Protein AF-0000000074478890 (afdb_homodimer)

InterPro domains:
  IPR006153 Cation/H+ exchanger, transmembrane domain [PF00999] (37-421)
  IPR038770 Sodium/solute symporter superfamily [G3DSA:1.20.1530.20] (28-437)
  IPR050794 Monovalent cation:proton antiporter 2 [PTHR32468] (17-434)

pLDDT: mean 86.95, std 10.49, range [18.88, 97.19]

Organism: Cyberlindnera jadinii (strain ATCC 18201 / CBS 1600 / BCRC 20928 / JCM 3617 / NBRC 0987 / NRRL Y-1542) (NCBI:txid983966)

Foldseek 3Di:
DCPVVPPCPVPVVVVHQQQDADPVCNPSLVVQLLCQLLVQLVVQVVVVVVVVFDSLLSLLVSLLCQACAHCVVPPCSCCRNPNPVCLVVLQVLLQVLLLVVLLLLLLPQDVVLLVVCVLLQCLLLVLLLVLLLVVQLVLLVVVCVVPVVQFDPPFDSVLLSLLSSLLLRAFDLVSLVSLCVVVVNCPPPLNSSLNNSNSSRHVVSLVSLLLSQLVLPQPDPVLSVVLNVVVVVVLVCCQPVVLCCLPVPQCVVVLVVLHQDPSSVVVLVVQSQVQLVVNVVSGRHSSVRSSSSSNSDDPPSNPSVVNCVVRVPCSVSRNNSSNSSSLSNLADCVVCPDPVLVVSLVVSLCSSLVSQQVSQLVSVVVVPDDNLSSSLSSLSRSQRRPVSSVSLVSCPVSRSDGSSVSNSSVSSNSVSSSVSSVVNCVSDPPVVSVLVVCVVVVNDDNVD/DPVVVPPCPVPVVVPHQQQDADPVCNVSLVVQLLCQLLVQLVVQVVVVVVVVFDSLLSLLVSLLCQACAHCVVPPCSCCRNPNPVCLVVLQVLLQVLLLVVLLLLLLPQDVVLLVVCVLLQCLLLVLLLVLLLVVQLVVLVVVCVVPVVQFDPPQDSVLLSLLSSLLLRAFDLVSLVSLCVVVVNCPPPLNSSLNNSNSSRHVVSLVSLLLSQLVLPDPDPVLSVVLNVVVVVVLVCCQPVVLCCLPVPQCVVVLVVLHQDPSSVVVLVVQSQVQLVVNVVSGRHSSVRSSSSSNSDDPPSNPSVVNCVVRVPCSVSRNNSSNSSSLSNLADCVVCPDPVLVVSLVVSLCSSLVSQQVSQLVSVVVVPDDNLSSSLSSLSRSQRRPVSSVSLVSCPVSSSDGSSVSNSSVSSNSVSSSVSSVVNCVSDPPVVSVLVVCVVVVNDDNVD

Nearest PDB structures (foldseek):
  5bz2-assembly1_A-2  TM=8.309E-01  e=6.859E-14  Thermus thermophilus
  8bxg-assembly1_A  TM=8.047E-01  e=7.333E-09  Escherichia coli
  9emb-assembly1_B  TM=8.147E-01  e=9.670E-09  Escherichia coli
  9emb-assembly1_A  TM=8.138E-01  e=3.563E-08  Escherichia coli
  8by2-assembly1_A  TM=8.141E-01  e=1.121E-07  Escherichia coli

Structure (mmCIF, N/CA/C/O backbone):
data_AF-0000000074478890-model_v1
#
loop_
_entity.id
_entity.type
_entity.pdbx_description
1 polymer 'Sodium/hydrogen exchanger'
#
loop_
_atom_site.group_PDB
_atom_site.id
_atom_site.type_symbol
_atom_site.label_atom_id
_atom_site.label_alt_id
_atom_site.label_comp_id
_atom_site.label_asym_id
_atom_site.label_entity_id
_atom_site.label_seq_id
_atom_site.pdbx_PDB_ins_code
_atom_site.Cartn_x
_atom_site.Cartn_y
_atom_site.Cartn_z
_atom_site.occupancy
_atom_site.B_iso_or_equiv
_atom_site.auth_seq_id
_atom_site.auth_comp_id
_atom_site.auth_asym_id
_atom_site.auth_atom_id
_atom_site.pdbx_PDB_model_num
ATOM 1 N N . MET A 1 1 ? -38.75 -12.859 -11.547 1 18.88 1 MET A N 1
ATOM 2 C CA . MET A 1 1 ? -37.75 -13.5 -10.68 1 18.88 1 MET A CA 1
ATOM 3 C C . MET A 1 1 ? -36.344 -13.219 -11.172 1 18.88 1 MET A C 1
ATOM 5 O O . MET A 1 1 ? -36.156 -12.781 -12.305 1 18.88 1 MET A O 1
ATOM 9 N N . SER A 1 2 ? -35.25 -13.938 -10.359 1 22.92 2 SER A N 1
ATOM 10 C CA . SER A 1 2 ? -33.906 -13.664 -9.836 1 22.92 2 SER A CA 1
ATOM 11 C C . SER A 1 2 ? -32.844 -13.75 -10.938 1 22.92 2 SER A C 1
ATOM 13 O O . SER A 1 2 ? -32 -14.641 -10.914 1 22.92 2 SER A O 1
ATOM 15 N N . GLU A 1 3 ? -33.156 -13.57 -12.133 1 26.88 3 GLU A N 1
ATOM 16 C CA . GLU A 1 3 ? -32.438 -13.867 -13.375 1 26.88 3 GLU A CA 1
ATOM 17 C C . GLU A 1 3 ? -31.172 -13.039 -13.508 1 26.88 3 GLU A C 1
ATOM 19 O O . GLU A 1 3 ? -30.328 -13.312 -14.359 1 26.88 3 GLU A O 1
ATOM 24 N N . SER A 1 4 ? -31.312 -11.781 -13.117 1 28.88 4 SER A N 1
ATOM 25 C CA . SER A 1 4 ? -30.375 -10.703 -13.383 1 28.88 4 SER A CA 1
ATOM 26 C C . SER A 1 4 ? -29.062 -10.914 -12.625 1 28.88 4 SER A C 1
ATOM 28 O O . SER A 1 4 ? -28.234 -10.008 -12.547 1 28.88 4 SER A O 1
ATOM 30 N N . SER A 1 5 ? -29.031 -11.727 -11.656 1 32.12 5 SER A N 1
ATOM 31 C CA . SER A 1 5 ? -27.875 -12.039 -10.836 1 32.12 5 SER A CA 1
ATOM 32 C C . SER A 1 5 ? -26.703 -12.516 -11.695 1 32.12 5 SER A C 1
ATOM 34 O O . SER A 1 5 ? -25.719 -13.047 -11.172 1 32.12 5 SER A O 1
ATOM 36 N N . SER A 1 6 ? -26.969 -12.93 -12.922 1 35.5 6 SER A N 1
ATOM 37 C CA . SER A 1 6 ? -26.109 -13.727 -13.789 1 35.5 6 SER A CA 1
ATOM 38 C C . SER A 1 6 ? -24.719 -13.125 -13.898 1 35.5 6 SER A C 1
ATOM 40 O O . SER A 1 6 ? -23.719 -13.797 -13.609 1 35.5 6 SER A O 1
ATOM 42 N N . ASN A 1 7 ? -24.188 -12.422 -15.297 1 39.69 7 ASN A N 1
ATOM 43 C CA . ASN A 1 7 ? -22.906 -12.43 -16 1 39.69 7 ASN A CA 1
ATOM 44 C C . ASN A 1 7 ? -21.969 -11.336 -15.492 1 39.69 7 ASN A C 1
ATOM 46 O O . ASN A 1 7 ? -21.797 -10.312 -16.156 1 39.69 7 ASN A O 1
ATOM 50 N N . SER A 1 8 ? -22.109 -10.938 -14.375 1 46 8 SER A N 1
ATOM 51 C CA . SER A 1 8 ? -21.328 -9.867 -13.758 1 46 8 SER A CA 1
ATOM 52 C C . SER A 1 8 ? -19.859 -9.938 -14.164 1 46 8 SER A C 1
ATOM 54 O O . SER A 1 8 ? -19.156 -8.938 -14.125 1 46 8 SER A O 1
ATOM 56 N N . HIS A 1 9 ? -19.453 -11.102 -14.586 1 54.31 9 HIS A N 1
ATOM 57 C CA . HIS A 1 9 ? -18.031 -11.242 -14.883 1 54.31 9 HIS A CA 1
ATOM 58 C C . HIS A 1 9 ? -17.75 -11.109 -16.375 1 54.31 9 HIS A C 1
ATOM 60 O O . HIS A 1 9 ? -16.609 -11.211 -16.812 1 54.31 9 HIS A O 1
ATOM 66 N N . SER A 1 10 ? -18.828 -10.867 -17.172 1 55.03 10 SER A N 1
ATOM 67 C CA . SER A 1 10 ? -18.641 -10.883 -18.625 1 55.03 10 SER A CA 1
ATOM 68 C C . SER A 1 10 ? -18.031 -9.57 -19.125 1 55.03 10 SER A C 1
ATOM 70 O O . SER A 1 10 ? -17.766 -9.422 -20.312 1 55.03 10 SER A O 1
ATOM 72 N N . GLY A 1 11 ? -17.422 -8.961 -18.328 1 66.12 11 GLY A N 1
ATOM 73 C CA . GLY A 1 11 ? -16.828 -7.719 -18.797 1 66.12 11 GLY A CA 1
ATOM 74 C C . GLY A 1 11 ? -17.781 -6.844 -19.578 1 66.12 11 GLY A C 1
ATOM 75 O O . GLY A 1 11 ? -18.969 -7.145 -19.656 1 66.12 11 GLY A O 1
ATOM 76 N N . ILE A 1 12 ? -17.438 -5.734 -20.219 1 72.19 12 ILE A N 1
ATOM 77 C CA . ILE A 1 12 ? -18.25 -4.773 -20.953 1 72.19 12 ILE A CA 1
ATOM 78 C C . ILE A 1 12 ? -18.75 -5.41 -22.25 1 72.19 12 ILE A C 1
ATOM 80 O O . ILE A 1 12 ? -19.875 -5.129 -22.688 1 72.19 12 ILE A O 1
ATOM 84 N N . ILE A 1 13 ? -17.984 -6.324 -22.734 1 66.25 13 ILE A N 1
ATOM 85 C CA . ILE A 1 13 ? -18.359 -6.992 -23.969 1 66.25 13 ILE A CA 1
ATOM 86 C C . ILE A 1 13 ? -19.562 -7.902 -23.719 1 66.25 13 ILE A C 1
ATOM 88 O O . ILE A 1 13 ? -20.422 -8.07 -24.578 1 66.25 13 ILE A O 1
ATOM 92 N N . GLY A 1 14 ? -19.672 -8.312 -22.453 1 63.62 14 GLY A N 1
ATOM 93 C CA . GLY A 1 14 ? -20.828 -9.094 -22.062 1 63.62 14 GLY A CA 1
ATOM 94 C C . GLY A 1 14 ? -21.969 -8.25 -21.5 1 63.62 14 GLY A C 1
ATOM 95 O O . GLY A 1 14 ? -22.953 -8.789 -21.016 1 63.62 14 GLY A O 1
ATOM 96 N N . GLY A 1 15 ? -21.812 -6.844 -21.578 1 66.25 15 GLY A N 1
ATOM 97 C CA . GLY A 1 15 ? -22.875 -5.941 -21.188 1 66.25 15 GLY A CA 1
ATOM 98 C C . GLY A 1 15 ? -22.75 -5.449 -19.75 1 66.25 15 GLY A C 1
ATOM 99 O O . GLY A 1 15 ? -23.625 -4.738 -19.25 1 66.25 15 GLY A O 1
ATOM 100 N N . ARG A 1 16 ? -21.766 -5.785 -19.156 1 68.19 16 ARG A N 1
ATOM 101 C CA . ARG A 1 16 ? -21.594 -5.387 -17.766 1 68.19 16 ARG A CA 1
ATOM 102 C C . ARG A 1 16 ? -21.172 -3.926 -17.656 1 68.19 16 ARG A C 1
ATOM 104 O O . ARG A 1 16 ? -20.375 -3.445 -18.469 1 68.19 16 ARG A O 1
ATOM 111 N N . ASP A 1 17 ? -21.844 -3.176 -16.688 1 71.69 17 ASP A N 1
ATOM 112 C CA . ASP A 1 17 ? -21.406 -1.824 -16.359 1 71.69 17 ASP A CA 1
ATOM 113 C C . ASP A 1 17 ? -20.141 -1.851 -15.508 1 71.69 17 ASP A C 1
ATOM 115 O O . ASP A 1 17 ? -20.156 -2.33 -14.375 1 71.69 17 ASP A O 1
ATOM 119 N N . PRO A 1 18 ? -19.109 -1.411 -16.016 1 74.12 18 PRO A N 1
ATOM 120 C CA . PRO A 1 18 ? -17.828 -1.49 -15.328 1 74.12 18 PRO A CA 1
ATOM 121 C C . PRO A 1 18 ? -17.781 -0.624 -14.07 1 74.12 18 PRO A C 1
ATOM 123 O O . PRO A 1 18 ? -16.922 -0.821 -13.211 1 74.12 18 PRO A O 1
ATOM 126 N N . LEU A 1 19 ? -18.734 0.246 -13.922 1 76.81 19 LEU A N 1
ATOM 127 C CA . LEU A 1 19 ? -18.656 1.18 -12.805 1 76.81 19 LEU A CA 1
ATOM 128 C C . LEU A 1 19 ? -19.656 0.817 -11.719 1 76.81 19 LEU A C 1
ATOM 130 O O . LEU A 1 19 ? -19.734 1.491 -10.688 1 76.81 19 LEU A O 1
ATOM 134 N N . GLU A 1 20 ? -20.359 -0.299 -11.938 1 77.5 20 GLU A N 1
ATOM 135 C CA . GLU A 1 20 ? -21.266 -0.761 -10.883 1 77.5 20 GLU A CA 1
ATOM 136 C C . GLU A 1 20 ? -20.484 -1.419 -9.742 1 77.5 20 GLU A C 1
ATOM 138 O O . GLU A 1 20 ? -19.594 -2.229 -9.984 1 77.5 20 GLU A O 1
ATOM 143 N N . TYR A 1 21 ? -20.828 -0.981 -8.594 1 78.62 21 TYR A N 1
ATOM 144 C CA . TYR A 1 21 ? -20.156 -1.527 -7.418 1 78.62 21 TYR A CA 1
ATOM 145 C C . TYR A 1 21 ? -20.531 -2.986 -7.199 1 78.62 21 TYR A C 1
ATOM 147 O O . TYR A 1 21 ? -21.719 -3.334 -7.219 1 78.62 21 TYR A O 1
ATOM 155 N N . ASP A 1 22 ? -19.578 -3.789 -7.133 1 76.5 22 ASP A N 1
ATOM 156 C CA . ASP A 1 22 ? -19.719 -5.199 -6.793 1 76.5 22 ASP A CA 1
ATOM 157 C C . ASP A 1 22 ? -18.844 -5.578 -5.605 1 76.5 22 ASP A C 1
ATOM 159 O O . ASP A 1 22 ? -17.609 -5.531 -5.703 1 76.5 22 ASP A O 1
ATOM 163 N N . PRO A 1 23 ? -19.453 -5.926 -4.445 1 77.81 23 PRO A N 1
ATOM 164 C CA . PRO A 1 23 ? -18.672 -6.25 -3.258 1 77.81 23 PRO A CA 1
ATOM 165 C C . PRO A 1 23 ? -17.719 -7.426 -3.482 1 77.81 23 PRO A C 1
ATOM 167 O O . PRO A 1 23 ? -16.719 -7.555 -2.783 1 77.81 23 PRO A O 1
ATOM 170 N N . ASP A 1 24 ? -18.016 -8.234 -4.449 1 75.12 24 ASP A N 1
ATOM 171 C CA . ASP A 1 24 ? -17.172 -9.391 -4.719 1 75.12 24 ASP A CA 1
ATOM 172 C C . ASP A 1 24 ? -15.945 -8.992 -5.547 1 75.12 24 ASP A C 1
ATOM 174 O O . ASP A 1 24 ? -14.914 -9.656 -5.488 1 75.12 24 ASP A O 1
ATOM 178 N N . THR A 1 25 ? -16.156 -7.891 -6.273 1 79.5 25 THR A N 1
ATOM 179 C CA . THR A 1 25 ? -15.055 -7.402 -7.086 1 79.5 25 THR A CA 1
ATOM 180 C C . THR A 1 25 ? -14.914 -5.887 -6.961 1 79.5 25 THR A C 1
ATOM 182 O O . THR A 1 25 ? -15.016 -5.168 -7.957 1 79.5 25 THR A O 1
ATOM 185 N N . PRO A 1 26 ? -14.578 -5.461 -5.805 1 86.44 26 PRO A N 1
ATOM 186 C CA . PRO A 1 26 ? -14.508 -4.012 -5.586 1 86.44 26 PRO A CA 1
ATOM 187 C C . PRO A 1 26 ? -13.32 -3.367 -6.297 1 86.44 26 PRO A C 1
ATOM 189 O O . PRO A 1 26 ? -13.273 -2.141 -6.434 1 86.44 26 PRO A O 1
ATOM 192 N N . ILE A 1 27 ? -12.484 -4.188 -6.82 1 89.69 27 ILE A N 1
ATOM 193 C CA . ILE A 1 27 ? -11.219 -3.709 -7.359 1 89.69 27 ILE A CA 1
ATOM 194 C C . ILE A 1 27 ? -11.477 -2.932 -8.648 1 89.69 27 ILE A C 1
ATOM 196 O O . ILE A 1 27 ? -10.766 -1.966 -8.953 1 89.69 27 ILE A O 1
ATOM 200 N N . THR A 1 28 ? -12.477 -3.303 -9.422 1 89.56 28 THR A N 1
ATOM 201 C CA . THR A 1 28 ? -12.727 -2.688 -10.719 1 89.56 28 THR A CA 1
ATOM 202 C C . THR A 1 28 ? -13.055 -1.206 -10.562 1 89.56 28 THR A C 1
ATOM 204 O O . THR A 1 28 ? -12.406 -0.352 -11.172 1 89.56 28 THR A O 1
ATOM 207 N N . LEU A 1 29 ? -14.031 -0.978 -9.773 1 90.88 29 LEU A N 1
ATOM 208 C CA . LEU A 1 29 ? -14.422 0.406 -9.531 1 90.88 29 LEU A CA 1
ATOM 209 C C . LEU A 1 29 ? -13.289 1.186 -8.875 1 90.88 29 LEU A C 1
ATOM 211 O O . LEU A 1 29 ? -13.07 2.357 -9.188 1 90.88 29 LEU A O 1
ATOM 215 N N . PHE A 1 30 ? -12.586 0.55 -7.988 1 93.62 30 PHE A N 1
ATOM 216 C CA . PHE A 1 30 ? -11.477 1.205 -7.305 1 93.62 30 PHE A CA 1
ATOM 217 C C . PHE A 1 30 ? -10.414 1.639 -8.297 1 93.62 30 PHE A C 1
ATOM 219 O O . PHE A 1 30 ? -9.875 2.744 -8.195 1 93.62 30 PHE A O 1
ATOM 226 N N . LEU A 1 31 ? -10.094 0.735 -9.195 1 94.5 31 LEU A N 1
ATOM 227 C CA . LEU A 1 31 ? -9.062 1.047 -10.18 1 94.5 31 LEU A CA 1
ATOM 228 C C . LEU A 1 31 ? -9.453 2.27 -11 1 94.5 31 LEU A C 1
ATOM 230 O O . LEU A 1 31 ? -8.617 3.141 -11.266 1 94.5 31 LEU A O 1
ATOM 234 N N . PHE A 1 32 ? -10.617 2.32 -11.398 1 92.94 32 PHE A N 1
ATOM 235 C CA . PHE A 1 32 ? -11.102 3.479 -12.141 1 92.94 32 PHE A CA 1
ATOM 236 C C . PHE A 1 32 ? -10.961 4.75 -11.312 1 92.94 32 PHE A C 1
ATOM 238 O O . PHE A 1 32 ? -10.43 5.754 -11.797 1 92.94 32 PHE A O 1
ATOM 245 N N . GLN A 1 33 ? -11.461 4.688 -10.141 1 94.19 33 GLN A N 1
ATOM 246 C CA . GLN A 1 33 ? -11.445 5.852 -9.258 1 94.19 33 GLN A CA 1
ATOM 247 C C . GLN A 1 33 ? -10.016 6.293 -8.953 1 94.19 33 GLN A C 1
ATOM 249 O O . GLN A 1 33 ? -9.711 7.488 -8.977 1 94.19 33 GLN A O 1
ATOM 254 N N . ALA A 1 34 ? -9.188 5.32 -8.648 1 94.62 34 ALA A N 1
ATOM 255 C CA . ALA A 1 34 ? -7.789 5.625 -8.344 1 94.62 34 ALA A CA 1
ATOM 256 C C . ALA A 1 34 ? -7.102 6.301 -9.523 1 94.62 34 ALA A C 1
ATOM 258 O O . ALA A 1 34 ? -6.422 7.316 -9.352 1 94.62 34 ALA A O 1
ATOM 259 N N . VAL A 1 35 ? -7.293 5.758 -10.703 1 94.88 35 VAL A N 1
ATOM 260 C CA . VAL A 1 35 ? -6.68 6.32 -11.906 1 94.88 35 VAL A CA 1
ATOM 261 C C . VAL A 1 35 ? -7.199 7.734 -12.133 1 94.88 35 VAL A C 1
ATOM 263 O O . VAL A 1 35 ? -6.422 8.648 -12.445 1 94.88 35 VAL A O 1
ATOM 266 N N . PHE A 1 36 ? -8.438 7.84 -12.016 1 93.38 36 PHE A N 1
ATOM 267 C CA . PHE A 1 36 ? -9.062 9.141 -12.242 1 93.38 36 PHE A CA 1
ATOM 268 C C . PHE A 1 36 ? -8.539 10.172 -11.258 1 93.38 36 PHE A C 1
ATOM 270 O O . PHE A 1 36 ? -8.18 11.289 -11.648 1 93.38 36 PHE A O 1
ATOM 277 N N . ILE A 1 37 ? -8.477 9.859 -10.031 1 94.5 37 ILE A N 1
ATOM 278 C CA . ILE A 1 37 ? -8.031 10.758 -8.977 1 94.5 37 ILE A CA 1
ATOM 279 C C . ILE A 1 37 ? -6.562 11.117 -9.188 1 94.5 37 ILE A C 1
ATOM 281 O O . ILE A 1 37 ? -6.207 12.297 -9.211 1 94.5 37 ILE A O 1
ATOM 285 N N . ILE A 1 38 ? -5.766 10.133 -9.359 1 95.12 38 ILE A N 1
ATOM 286 C CA . ILE A 1 38 ? -4.332 10.352 -9.484 1 95.12 38 ILE A CA 1
ATOM 287 C C . ILE A 1 38 ? -4.039 11.164 -10.742 1 95.12 38 ILE A C 1
ATOM 289 O O . ILE A 1 38 ? -3.242 12.109 -10.711 1 95.12 38 ILE A O 1
ATOM 293 N N . ALA A 1 39 ? -4.699 10.82 -11.805 1 93.69 39 ALA A N 1
ATOM 294 C CA . ALA A 1 39 ? -4.508 11.555 -13.047 1 93.69 39 ALA A CA 1
ATOM 295 C C . ALA A 1 39 ? -4.938 13.008 -12.898 1 93.69 39 ALA A C 1
ATOM 297 O O . ALA A 1 39 ? -4.242 13.922 -13.359 1 93.69 39 ALA A O 1
ATOM 298 N N . LEU A 1 40 ? -6.051 13.195 -12.312 1 93.44 40 LEU A N 1
ATOM 299 C CA . LEU A 1 40 ? -6.547 14.555 -12.109 1 93.44 40 LEU A CA 1
ATOM 300 C C . LEU A 1 40 ? -5.586 15.359 -11.242 1 93.44 40 LEU A C 1
ATOM 302 O O . LEU A 1 40 ? -5.332 16.531 -11.508 1 93.44 40 LEU A O 1
ATOM 306 N N . CYS A 1 41 ? -5.109 14.75 -10.195 1 92.88 41 CYS A N 1
ATOM 307 C CA . CYS A 1 41 ? -4.129 15.406 -9.336 1 92.88 41 CYS A CA 1
ATOM 308 C C . CYS A 1 41 ? -2.91 15.844 -10.141 1 92.88 41 CYS A C 1
ATOM 310 O O . CYS A 1 41 ? -2.416 16.953 -9.969 1 92.88 41 CYS A O 1
ATOM 312 N N . GLN A 1 42 ? -2.486 15.008 -11.016 1 91.25 42 GLN A N 1
ATOM 313 C CA . GLN A 1 42 ? -1.309 15.305 -11.828 1 91.25 42 GLN A CA 1
ATOM 314 C C . GLN A 1 42 ? -1.589 16.438 -12.812 1 91.25 42 GLN A C 1
ATOM 316 O O . GLN A 1 42 ? -0.745 17.297 -13.023 1 91.25 42 GLN A O 1
ATOM 321 N N . ILE A 1 43 ? -2.701 16.375 -13.43 1 93.38 43 ILE A N 1
ATOM 322 C CA . ILE A 1 43 ? -3.074 17.391 -14.406 1 93.38 43 ILE A CA 1
ATOM 323 C C . ILE A 1 43 ? -3.15 18.766 -13.734 1 93.38 43 ILE A C 1
ATOM 325 O O . ILE A 1 43 ? -2.646 19.75 -14.266 1 93.38 43 ILE A O 1
ATOM 329 N N . ILE A 1 44 ? -3.717 18.781 -12.586 1 93.19 44 ILE A N 1
ATOM 330 C CA . ILE A 1 44 ? -3.871 20.047 -11.859 1 93.19 44 ILE A CA 1
ATOM 331 C C . ILE A 1 44 ? -2.512 20.516 -11.352 1 93.19 44 ILE A C 1
ATOM 333 O O . ILE A 1 44 ? -2.264 21.719 -11.242 1 93.19 44 ILE A O 1
ATOM 337 N N . HIS A 1 45 ? -1.668 19.578 -11.078 1 91.38 45 HIS A N 1
ATOM 338 C CA . HIS A 1 45 ? -0.354 19.922 -10.547 1 91.38 45 HIS A CA 1
ATOM 339 C C . HIS A 1 45 ? 0.516 20.578 -11.609 1 91.38 45 HIS A C 1
ATOM 341 O O . HIS A 1 45 ? 1.415 21.359 -11.289 1 91.38 45 HIS A O 1
ATOM 347 N N . ILE A 1 46 ? 0.307 20.344 -12.891 1 90 46 ILE A N 1
ATOM 348 C CA . ILE A 1 46 ? 1.146 20.828 -13.977 1 90 46 ILE A CA 1
ATOM 349 C C . ILE A 1 46 ? 1.224 22.359 -13.93 1 90 46 ILE A C 1
ATOM 351 O O . ILE A 1 46 ? 2.311 22.922 -13.797 1 90 46 ILE A O 1
ATOM 355 N N . PRO A 1 47 ? 0.145 23.031 -13.93 1 91 47 PRO A N 1
ATOM 356 C CA . PRO A 1 47 ? 0.237 24.5 -13.859 1 91 47 PRO A CA 1
ATOM 357 C C . PRO A 1 47 ? 0.752 24.984 -12.508 1 91 47 PRO A C 1
ATOM 359 O O . PRO A 1 47 ? 1.453 26 -12.445 1 91 47 PRO A O 1
ATOM 362 N N . LEU A 1 48 ? 0.428 24.344 -11.461 1 89.25 48 LEU A N 1
ATOM 363 C CA . LEU A 1 48 ? 0.86 24.734 -10.125 1 89.25 48 LEU A CA 1
ATOM 364 C C . LEU A 1 48 ? 2.355 24.5 -9.945 1 89.25 48 LEU A C 1
ATOM 366 O O . LEU A 1 48 ? 3.01 25.188 -9.156 1 89.25 48 LEU A O 1
ATOM 370 N N . GLY A 1 49 ? 2.75 23.453 -10.641 1 84.75 49 GLY A N 1
ATOM 371 C CA . GLY A 1 49 ? 4.172 23.156 -10.609 1 84.75 49 GLY A CA 1
ATOM 372 C C . GLY A 1 49 ? 5.027 24.281 -11.18 1 84.75 49 GLY A C 1
ATOM 373 O O . GLY A 1 49 ? 6.117 24.547 -10.672 1 84.75 49 GLY A O 1
ATOM 374 N N . TYR A 1 50 ? 4.551 24.922 -12.141 1 85.44 50 TYR A N 1
ATOM 375 C CA . TYR A 1 50 ? 5.262 26.047 -12.727 1 85.44 50 TYR A CA 1
ATOM 376 C C . TYR A 1 50 ? 5.379 27.203 -11.727 1 85.44 50 TYR A C 1
ATOM 378 O O . TYR A 1 50 ? 6.305 28.016 -11.805 1 85.44 50 TYR A O 1
ATOM 386 N N . MET A 1 51 ? 4.512 27.078 -10.742 1 82.88 51 MET A N 1
ATOM 387 C CA . MET A 1 51 ? 4.535 28.094 -9.695 1 82.88 51 MET A CA 1
ATOM 388 C C . MET A 1 51 ? 5.266 27.578 -8.453 1 82.88 51 MET A C 1
ATOM 390 O O . MET A 1 51 ? 5.246 28.234 -7.406 1 82.88 51 MET A O 1
ATOM 394 N N . ARG A 1 52 ? 5.801 26.469 -8.594 1 80.31 52 ARG A N 1
ATOM 395 C CA . ARG A 1 52 ? 6.59 25.859 -7.531 1 80.31 52 ARG A CA 1
ATOM 396 C C . ARG A 1 52 ? 5.738 25.594 -6.293 1 80.31 52 ARG A C 1
ATOM 398 O O . ARG A 1 52 ? 6.184 25.812 -5.168 1 80.31 52 ARG A O 1
ATOM 405 N N . GLN A 1 53 ? 4.492 25.219 -6.57 1 84.38 53 GLN A N 1
ATOM 406 C CA . GLN A 1 53 ? 3.574 24.906 -5.477 1 84.38 53 GLN A CA 1
ATOM 407 C C . GLN A 1 53 ? 3.693 23.453 -5.055 1 84.38 53 GLN A C 1
ATOM 409 O O . GLN A 1 53 ? 4.012 22.578 -5.875 1 84.38 53 GLN A O 1
ATOM 414 N N . PRO A 1 54 ? 3.455 23.234 -3.799 1 83.44 54 PRO A N 1
ATOM 415 C CA . PRO A 1 54 ? 3.473 21.844 -3.332 1 83.44 54 PRO A CA 1
ATOM 416 C C . PRO A 1 54 ? 2.355 21 -3.943 1 83.44 54 PRO A C 1
ATOM 418 O O . PRO A 1 54 ? 1.275 21.516 -4.234 1 83.44 54 PRO A O 1
ATOM 421 N N . ARG A 1 55 ? 2.582 19.734 -4.086 1 85.88 55 ARG A N 1
ATOM 422 C CA . ARG A 1 55 ? 1.675 18.797 -4.742 1 85.88 55 ARG A CA 1
ATOM 423 C C . ARG A 1 55 ? 0.366 18.672 -3.969 1 85.88 55 ARG A C 1
ATOM 425 O O . ARG A 1 55 ? -0.692 18.453 -4.562 1 85.88 55 ARG A O 1
ATOM 432 N N . VAL A 1 56 ? 0.427 18.859 -2.738 1 82.62 56 VAL A N 1
ATOM 433 C CA . VAL A 1 56 ? -0.736 18.641 -1.882 1 82.62 56 VAL A CA 1
ATOM 434 C C . VAL A 1 56 ? -1.851 19.609 -2.279 1 82.62 56 VAL A C 1
ATOM 436 O O . VAL A 1 56 ? -3.033 19.281 -2.186 1 82.62 56 VAL A O 1
ATOM 439 N N . ILE A 1 57 ? -1.488 20.781 -2.68 1 86.94 57 ILE A N 1
ATOM 440 C CA . ILE A 1 57 ? -2.482 21.75 -3.113 1 86.94 57 ILE A CA 1
ATOM 441 C C . ILE A 1 57 ? -3.275 21.188 -4.293 1 86.94 57 ILE A C 1
ATOM 443 O O . ILE A 1 57 ? -4.504 21.281 -4.324 1 86.94 57 ILE A O 1
ATOM 447 N N . ALA A 1 58 ? -2.559 20.609 -5.223 1 90.25 58 ALA A N 1
ATOM 448 C CA . ALA A 1 58 ? -3.209 20 -6.383 1 90.25 58 ALA A CA 1
ATOM 449 C C . ALA A 1 58 ? -4.117 18.844 -5.965 1 90.25 58 ALA A C 1
ATOM 451 O O . ALA A 1 58 ? -5.203 18.672 -6.516 1 90.25 58 ALA A O 1
ATOM 452 N N . GLU A 1 59 ? -3.756 18.125 -5.039 1 90.44 59 GLU A N 1
ATOM 453 C CA . GLU A 1 59 ? -4.512 16.969 -4.586 1 90.44 59 GLU A CA 1
ATOM 454 C C . GLU A 1 59 ? -5.812 17.391 -3.902 1 90.44 59 GLU A C 1
ATOM 456 O O . GLU A 1 59 ? -6.867 16.797 -4.141 1 90.44 59 GLU A O 1
ATOM 461 N N . VAL A 1 60 ? -5.711 18.391 -3.1 1 88.88 60 VAL A N 1
ATOM 462 C CA . VAL A 1 60 ? -6.902 18.875 -2.412 1 88.88 60 VAL A CA 1
ATOM 463 C C . VAL A 1 60 ? -7.855 19.516 -3.42 1 88.88 60 VAL A C 1
ATOM 465 O O . VAL A 1 60 ? -9.07 19.297 -3.361 1 88.88 60 VAL A O 1
ATOM 468 N N . ILE A 1 61 ? -7.289 20.266 -4.312 1 91.62 61 ILE A N 1
ATOM 469 C CA . ILE A 1 61 ? -8.102 20.891 -5.344 1 91.62 61 ILE A CA 1
ATOM 470 C C . ILE A 1 61 ? -8.797 19.828 -6.18 1 91.62 61 ILE A C 1
ATOM 472 O O . ILE A 1 61 ? -9.969 19.969 -6.531 1 91.62 61 ILE A O 1
ATOM 476 N N . ALA A 1 62 ? -8.094 18.812 -6.52 1 92.44 62 ALA A N 1
ATOM 477 C CA . ALA A 1 62 ? -8.688 17.703 -7.262 1 92.44 62 ALA A CA 1
ATOM 478 C C . ALA A 1 62 ? -9.883 17.109 -6.508 1 92.44 62 ALA A C 1
ATOM 480 O O . ALA A 1 62 ? -10.922 16.828 -7.109 1 92.44 62 ALA A O 1
ATOM 481 N N . GLY A 1 63 ? -9.773 16.938 -5.273 1 90.75 63 GLY A N 1
ATOM 482 C CA . GLY A 1 63 ? -10.867 16.453 -4.461 1 90.75 63 GLY A CA 1
ATOM 483 C C . GLY A 1 63 ? -12.062 17.391 -4.445 1 90.75 63 GLY A C 1
ATOM 484 O O . GLY A 1 63 ? -13.211 16.938 -4.52 1 90.75 63 GLY A O 1
ATOM 485 N N . ILE A 1 64 ? -11.75 18.641 -4.316 1 90.75 64 ILE A N 1
ATOM 486 C CA . ILE A 1 64 ? -12.805 19.641 -4.305 1 90.75 64 ILE A CA 1
ATOM 487 C C . ILE A 1 64 ? -13.562 19.609 -5.629 1 90.75 64 ILE A C 1
ATOM 489 O O . ILE A 1 64 ? -14.789 19.688 -5.652 1 90.75 64 ILE A O 1
ATOM 493 N N . LEU A 1 65 ? -12.828 19.453 -6.684 1 90.81 65 LEU A N 1
ATOM 494 C CA . LEU A 1 65 ? -13.43 19.406 -8.008 1 90.81 65 LEU A CA 1
ATOM 495 C C . LEU A 1 65 ? -14.305 18.172 -8.172 1 90.81 65 LEU A C 1
ATOM 497 O O . LEU A 1 65 ? -15.344 18.219 -8.836 1 90.81 65 LEU A O 1
ATOM 501 N N . LEU A 1 66 ? -13.977 17.141 -7.586 1 88.75 66 LEU A N 1
ATOM 502 C CA . LEU A 1 66 ? -14.711 15.883 -7.688 1 88.75 66 LEU A CA 1
ATOM 503 C C . LEU A 1 66 ? -15.93 15.891 -6.77 1 88.75 66 LEU A C 1
ATOM 505 O O . LEU A 1 66 ? -16.859 15.102 -6.957 1 88.75 66 LEU A O 1
ATOM 509 N N . GLY A 1 67 ? -15.891 16.703 -5.777 1 85.19 67 GLY A N 1
ATOM 510 C CA . GLY A 1 67 ? -16.938 16.766 -4.773 1 85.19 67 GLY A CA 1
ATOM 511 C C . GLY A 1 67 ? -18.156 17.531 -5.227 1 85.19 67 GLY A C 1
ATOM 512 O O . GLY A 1 67 ? -18.328 17.797 -6.418 1 85.19 67 GLY A O 1
ATOM 513 N N . PRO A 1 68 ? -18.953 17.719 -4.32 1 82.19 68 PRO A N 1
ATOM 514 C CA . PRO A 1 68 ? -20.219 18.375 -4.633 1 82.19 68 PRO A CA 1
ATOM 515 C C . PRO A 1 68 ? -20.031 19.812 -5.137 1 82.19 68 PRO A C 1
ATOM 517 O O . PRO A 1 68 ? -20.938 20.375 -5.77 1 82.19 68 PRO A O 1
ATOM 520 N N . THR A 1 69 ? -18.906 20.344 -4.977 1 80.25 69 THR A N 1
ATOM 521 C CA . THR A 1 69 ? -18.656 21.734 -5.348 1 80.25 69 THR A CA 1
ATOM 522 C C . THR A 1 69 ? -18.578 21.875 -6.867 1 80.25 69 THR A C 1
ATOM 524 O O . THR A 1 69 ? -18.938 22.922 -7.41 1 80.25 69 THR A O 1
ATOM 527 N N . ALA A 1 70 ? -18.078 20.797 -7.559 1 86.19 70 ALA A N 1
ATOM 528 C CA . ALA A 1 70 ? -17.875 20.984 -8.992 1 86.19 70 ALA A CA 1
ATOM 529 C C . ALA A 1 70 ? -18.484 19.828 -9.781 1 86.19 70 ALA A C 1
ATOM 531 O O . ALA A 1 70 ? -19.688 19.844 -10.102 1 86.19 70 ALA A O 1
ATOM 532 N N . LEU A 1 71 ? -17.812 18.719 -9.875 1 81.06 71 LEU A N 1
ATOM 533 C CA . LEU A 1 71 ? -18.281 17.609 -10.703 1 81.06 71 LEU A CA 1
ATOM 534 C C . LEU A 1 71 ? -19.484 16.922 -10.07 1 81.06 71 LEU A C 1
ATOM 536 O O . LEU A 1 71 ? -20.25 16.25 -10.758 1 81.06 71 LEU A O 1
ATOM 540 N N . GLY A 1 72 ? -19.562 17.062 -8.852 1 78.06 72 GLY A N 1
ATOM 541 C CA . GLY A 1 72 ? -20.719 16.5 -8.164 1 78.06 72 GLY A CA 1
ATOM 542 C C . GLY A 1 72 ? -22.031 17.141 -8.578 1 78.06 72 GLY A C 1
ATOM 543 O O . GLY A 1 72 ? -23.109 16.578 -8.359 1 78.06 72 GLY A O 1
ATOM 544 N N . ARG A 1 73 ? -21.922 18.25 -9.188 1 77.12 73 ARG A N 1
ATOM 545 C CA . ARG A 1 73 ? -23.125 18.953 -9.641 1 77.12 73 ARG A CA 1
ATOM 546 C C . ARG A 1 73 ? -23.609 18.391 -10.977 1 77.12 73 ARG A C 1
ATOM 548 O O . ARG A 1 73 ? -24.75 18.625 -11.375 1 77.12 73 ARG A O 1
ATOM 555 N N . ILE A 1 74 ? -22.672 17.703 -11.656 1 80.19 74 ILE A N 1
ATOM 556 C CA . ILE A 1 74 ? -23.062 17.047 -12.906 1 80.19 74 ILE A CA 1
ATOM 557 C C . ILE A 1 74 ? -23.953 15.852 -12.609 1 80.19 74 ILE A C 1
ATOM 559 O O . ILE A 1 74 ? -23.594 14.977 -11.82 1 80.19 74 ILE A O 1
ATOM 563 N N . PRO A 1 75 ? -25.078 15.859 -13.211 1 80.12 75 PRO A N 1
ATOM 564 C CA . PRO A 1 75 ? -26.031 14.781 -12.914 1 80.12 75 PRO A CA 1
ATOM 565 C C . PRO A 1 75 ? -25.422 13.391 -13.133 1 80.12 75 PRO A C 1
ATOM 567 O O . PRO A 1 75 ? -24.797 13.141 -14.164 1 80.12 75 PRO A O 1
ATOM 570 N N . ASN A 1 76 ? -25.422 12.562 -12.234 1 81.5 76 ASN A N 1
ATOM 571 C CA . ASN A 1 76 ? -25.078 11.141 -12.25 1 81.5 76 ASN A CA 1
ATOM 572 C C . ASN A 1 76 ? -23.578 10.922 -12.164 1 81.5 76 ASN A C 1
ATOM 574 O O . ASN A 1 76 ? -23.109 9.789 -12.242 1 81.5 76 ASN A O 1
ATOM 578 N N . PHE A 1 77 ? -22.922 11.977 -12.094 1 83.81 77 PHE A N 1
ATOM 579 C CA . PHE A 1 77 ? -21.469 11.797 -12.016 1 83.81 77 PHE A CA 1
ATOM 580 C C . PHE A 1 77 ? -21.078 11.086 -10.727 1 83.81 77 PHE A C 1
ATOM 582 O O . PHE A 1 77 ? -20.422 10.047 -10.758 1 83.81 77 PHE A O 1
ATOM 589 N N . THR A 1 78 ? -21.594 11.656 -9.703 1 81.81 78 THR A N 1
ATOM 590 C CA . THR A 1 78 ? -21.219 11.109 -8.398 1 81.81 78 THR A CA 1
ATOM 591 C C . THR A 1 78 ? -21.797 9.711 -8.219 1 81.81 78 THR A C 1
ATOM 593 O O . THR A 1 78 ? -21.094 8.805 -7.762 1 81.81 78 THR A O 1
ATOM 596 N N . SER A 1 79 ? -22.953 9.508 -8.633 1 82.25 79 SER A N 1
ATOM 597 C CA . SER A 1 79 ? -23.594 8.219 -8.461 1 82.25 79 SER A CA 1
ATOM 598 C C . SER A 1 79 ? -22.953 7.152 -9.336 1 82.25 79 SER A C 1
ATOM 600 O O . SER A 1 79 ? -22.922 5.973 -8.984 1 82.25 79 SER A O 1
ATOM 602 N N . THR A 1 80 ? -22.375 7.625 -10.398 1 82.38 80 THR A N 1
ATOM 603 C CA . THR A 1 80 ? -21.781 6.68 -11.336 1 82.38 80 THR A CA 1
ATOM 604 C C . THR A 1 80 ? -20.312 6.453 -11.023 1 82.38 80 THR A C 1
ATOM 606 O O . THR A 1 80 ? -19.859 5.312 -10.93 1 82.38 80 THR A O 1
ATOM 609 N N . CYS A 1 81 ? -19.594 7.461 -10.773 1 86.75 81 CYS A N 1
ATOM 610 C CA . CYS A 1 81 ? -18.141 7.367 -10.664 1 86.75 81 CYS A CA 1
ATOM 611 C C . CYS A 1 81 ? -17.719 7.148 -9.219 1 86.75 81 CYS A C 1
ATOM 613 O O . CYS A 1 81 ? -16.672 6.543 -8.961 1 86.75 81 CYS A O 1
ATOM 615 N N . PHE A 1 82 ? -18.516 7.613 -8.305 1 89.38 82 PHE A N 1
ATOM 616 C CA . PHE A 1 82 ? -18.188 7.527 -6.883 1 89.38 82 PHE A CA 1
ATOM 617 C C . PHE A 1 82 ? -19.422 7.195 -6.059 1 89.38 82 PHE A C 1
ATOM 619 O O . PHE A 1 82 ? -19.781 7.926 -5.133 1 89.38 82 PHE A O 1
ATOM 626 N N . PRO A 1 83 ? -20 6.082 -6.32 1 87.06 83 PRO A N 1
ATOM 627 C CA . PRO A 1 83 ? -21.188 5.715 -5.543 1 87.06 83 PRO A CA 1
ATOM 628 C C . PRO A 1 83 ? -20.906 5.648 -4.043 1 87.06 83 PRO A C 1
ATOM 630 O O . PRO A 1 83 ? -19.766 5.402 -3.633 1 87.06 83 PRO A O 1
ATOM 633 N N . ASP A 1 84 ? -21.891 5.793 -3.227 1 84 84 ASP A N 1
ATOM 634 C CA . ASP A 1 84 ? -21.781 5.875 -1.774 1 84 84 ASP A CA 1
ATOM 635 C C . ASP A 1 84 ? -21.125 4.621 -1.202 1 84 84 ASP A C 1
ATOM 637 O O . ASP A 1 84 ? -20.375 4.695 -0.228 1 84 84 ASP A O 1
ATOM 641 N N . GLU A 1 85 ? -21.344 3.52 -1.854 1 86.19 85 GLU A N 1
ATOM 642 C CA . GLU A 1 85 ? -20.828 2.242 -1.366 1 86.19 85 GLU A CA 1
ATOM 643 C C . GLU A 1 85 ? -19.312 2.143 -1.556 1 86.19 85 GLU A C 1
ATOM 645 O O . GLU A 1 85 ? -18.656 1.334 -0.9 1 86.19 85 GLU A O 1
ATOM 650 N N . SER A 1 86 ? -18.844 2.992 -2.453 1 87.69 86 SER A N 1
ATOM 651 C CA . SER A 1 86 ? -17.422 2.904 -2.756 1 87.69 86 SER A CA 1
ATOM 652 C C . SER A 1 86 ? -16.609 3.838 -1.864 1 87.69 86 SER A C 1
ATOM 654 O O . SER A 1 86 ? -15.383 3.699 -1.76 1 87.69 86 SER A O 1
ATOM 656 N N . VAL A 1 87 ? -17.234 4.719 -1.166 1 87 87 VAL A N 1
ATOM 657 C CA . VAL A 1 87 ? -16.562 5.762 -0.409 1 87 87 VAL A CA 1
ATOM 658 C C . VAL A 1 87 ? -15.82 5.145 0.776 1 87 87 VAL A C 1
ATOM 660 O O . VAL A 1 87 ? -14.664 5.484 1.044 1 87 87 VAL A O 1
ATOM 663 N N . PRO A 1 88 ? -16.453 4.145 1.436 1 89 88 PRO A N 1
ATOM 664 C CA . PRO A 1 88 ? -15.734 3.514 2.539 1 89 88 PRO A CA 1
ATOM 665 C C . PRO A 1 88 ? -14.461 2.805 2.078 1 89 88 PRO A C 1
ATOM 667 O O . PRO A 1 88 ? -13.477 2.762 2.814 1 89 88 PRO A O 1
ATOM 670 N N . MET A 1 89 ? -14.453 2.324 0.879 1 91.81 89 MET A N 1
ATOM 671 C CA . MET A 1 89 ? -13.281 1.644 0.335 1 91.81 89 MET A CA 1
ATOM 672 C C . MET A 1 89 ? -12.148 2.631 0.081 1 91.81 89 MET A C 1
ATOM 674 O O . MET A 1 89 ? -11 2.359 0.423 1 91.81 89 MET A O 1
ATOM 678 N N . LEU A 1 90 ? -12.523 3.703 -0.486 1 91.88 90 LEU A N 1
ATOM 679 C CA . LEU A 1 90 ? -11.539 4.75 -0.732 1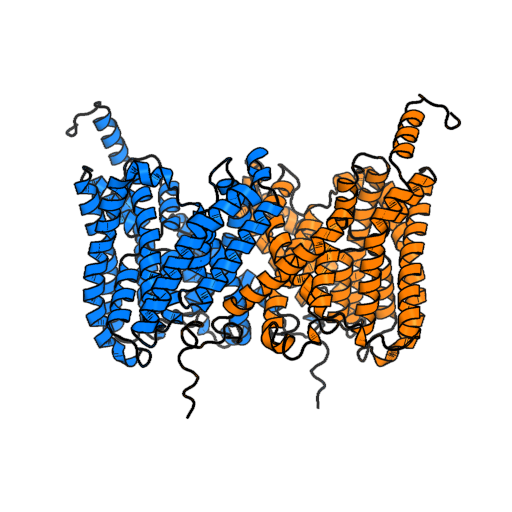 91.88 90 LEU A CA 1
ATOM 680 C C . LEU A 1 90 ? -11.016 5.324 0.581 1 91.88 90 LEU A C 1
ATOM 682 O O . LEU A 1 90 ? -9.828 5.613 0.707 1 91.88 90 LEU A O 1
ATOM 686 N N . THR A 1 91 ? -11.914 5.434 1.524 1 90.75 91 THR A N 1
ATOM 687 C CA . THR A 1 91 ? -11.555 5.953 2.838 1 90.75 91 THR A CA 1
ATOM 688 C C . THR A 1 91 ? -10.555 5.035 3.529 1 90.75 91 THR A C 1
ATOM 690 O O . THR A 1 91 ? -9.586 5.504 4.133 1 90.75 91 THR A O 1
ATOM 693 N N . LEU A 1 92 ? -10.781 3.793 3.414 1 93.38 92 LEU A N 1
ATOM 694 C CA . LEU A 1 92 ? -9.867 2.828 4.016 1 93.38 92 LEU A CA 1
ATOM 695 C C . LEU A 1 92 ? -8.477 2.939 3.402 1 93.38 92 LEU A C 1
ATOM 697 O O . LEU A 1 92 ? -7.477 3.031 4.125 1 93.38 92 LEU A O 1
ATOM 701 N N . VAL A 1 93 ? -8.406 2.947 2.117 1 94.25 93 VAL A N 1
ATOM 702 C CA . VAL A 1 93 ? -7.129 3.008 1.414 1 94.25 93 VAL A CA 1
ATOM 703 C C . VAL A 1 93 ? -6.414 4.316 1.746 1 94.25 93 VAL A C 1
ATOM 705 O O . VAL A 1 93 ? -5.207 4.328 1.987 1 94.25 93 VAL A O 1
ATOM 708 N N . GLY A 1 94 ? -7.203 5.383 1.746 1 93.25 94 GLY A N 1
ATOM 709 C CA . GLY A 1 94 ? -6.637 6.664 2.135 1 93.25 94 GLY A CA 1
ATOM 710 C C . GLY A 1 94 ? -6.09 6.672 3.551 1 93.25 94 GLY A C 1
ATOM 711 O O . GLY A 1 94 ? -5.016 7.215 3.803 1 93.25 94 GLY A O 1
ATOM 712 N N . ASN A 1 95 ? -6.793 6.059 4.453 1 92.5 95 ASN A N 1
ATOM 713 C CA . ASN A 1 95 ? -6.387 6.035 5.855 1 92.5 95 ASN A CA 1
ATOM 714 C C . ASN A 1 95 ? -5.137 5.184 6.059 1 92.5 95 ASN A C 1
ATOM 716 O O . ASN A 1 95 ? -4.309 5.488 6.922 1 92.5 95 ASN A O 1
ATOM 720 N N . ILE A 1 96 ? -5.023 4.145 5.312 1 95 96 ILE A N 1
ATOM 721 C CA . ILE A 1 96 ? -3.789 3.371 5.348 1 95 96 ILE A CA 1
ATOM 722 C C . ILE A 1 96 ? -2.613 4.254 4.934 1 95 96 ILE A C 1
ATOM 724 O O . ILE A 1 96 ? -1.56 4.234 5.574 1 95 96 ILE A O 1
ATOM 728 N N . GLY A 1 97 ? -2.846 5.023 3.957 1 93.44 97 GLY A N 1
ATOM 729 C CA . GLY A 1 97 ? -1.822 5.93 3.463 1 93.44 97 GLY A CA 1
ATOM 730 C C . GLY A 1 97 ? -1.399 6.969 4.484 1 93.44 97 GLY A C 1
ATOM 731 O O . GLY A 1 97 ? -0.206 7.215 4.672 1 93.44 97 GLY A O 1
ATOM 732 N N . ILE A 1 98 ? -2.318 7.555 5.148 1 89.94 98 ILE A N 1
ATOM 733 C CA . ILE A 1 98 ? -2.004 8.633 6.082 1 89.94 98 ILE A CA 1
ATOM 734 C C . ILE A 1 98 ? -1.295 8.055 7.309 1 89.94 98 ILE A C 1
ATOM 736 O O . ILE A 1 98 ? -0.457 8.727 7.918 1 89.94 98 ILE A O 1
ATOM 740 N N . ILE A 1 99 ? -1.61 6.855 7.68 1 93.44 99 ILE A N 1
ATOM 741 C CA . ILE A 1 99 ? -0.894 6.188 8.766 1 93.44 99 ILE A CA 1
ATOM 742 C C . ILE A 1 99 ? 0.58 6.039 8.391 1 93.44 99 ILE A C 1
ATOM 744 O O . ILE A 1 99 ? 1.462 6.387 9.18 1 93.44 99 ILE A O 1
ATOM 748 N N . PHE A 1 100 ? 0.822 5.605 7.156 1 94.81 100 PHE A N 1
ATOM 749 C CA . PHE A 1 100 ? 2.197 5.492 6.688 1 94.81 100 PHE A CA 1
ATOM 750 C C . PHE A 1 100 ? 2.855 6.867 6.605 1 94.81 100 PHE A C 1
ATOM 752 O O . PHE A 1 100 ? 4.039 7.012 6.918 1 94.81 100 PHE A O 1
ATOM 759 N N . PHE A 1 101 ? 2.127 7.793 6.195 1 89.75 101 PHE A N 1
ATOM 760 C CA . PHE A 1 101 ? 2.658 9.141 6.039 1 89.75 101 PHE A CA 1
ATOM 761 C C . PHE A 1 101 ? 3.119 9.703 7.379 1 89.75 101 PHE A C 1
ATOM 763 O O . PHE A 1 101 ? 4.215 10.258 7.484 1 89.75 101 PHE A O 1
ATOM 770 N N . LEU A 1 102 ? 2.289 9.547 8.398 1 87.75 102 LEU A N 1
ATOM 771 C CA . LEU A 1 102 ? 2.646 10.07 9.711 1 87.75 102 LEU A CA 1
ATOM 772 C C . LEU A 1 102 ? 3.797 9.273 10.32 1 87.75 102 LEU A C 1
ATOM 774 O O . LEU A 1 102 ? 4.594 9.82 11.086 1 87.75 102 LEU A O 1
ATOM 778 N N . PHE A 1 103 ? 3.865 7.996 10.008 1 93.75 103 PHE A N 1
ATOM 779 C CA . PHE A 1 103 ? 5.035 7.203 10.375 1 93.75 103 PHE A CA 1
ATOM 780 C C . PHE A 1 103 ? 6.305 7.809 9.781 1 93.75 103 PHE A C 1
ATOM 782 O O . PHE A 1 103 ? 7.309 7.953 10.484 1 93.75 103 PHE A O 1
ATOM 789 N N . LEU A 1 104 ? 6.254 8.227 8.531 1 90.25 104 LEU A N 1
ATOM 790 C CA . LEU A 1 104 ? 7.395 8.812 7.84 1 90.25 104 LEU A CA 1
ATOM 791 C C . LEU A 1 104 ? 7.75 10.172 8.43 1 90.25 104 LEU A C 1
ATOM 793 O O . LEU A 1 104 ? 8.93 10.523 8.531 1 90.25 104 LEU A O 1
ATOM 797 N N . VAL A 1 105 ? 6.738 10.93 8.773 1 84.44 105 VAL A N 1
ATOM 798 C CA . VAL A 1 105 ? 6.969 12.219 9.414 1 84.44 105 VAL A CA 1
ATOM 799 C C . VAL A 1 105 ? 7.719 12.016 10.727 1 84.44 105 VAL A C 1
ATOM 801 O O . VAL A 1 105 ? 8.648 12.766 11.039 1 84.44 105 VAL A O 1
ATOM 804 N N . GLY A 1 106 ? 7.305 10.984 11.492 1 87 106 GLY A N 1
ATOM 805 C CA . GLY A 1 106 ? 8.023 10.656 12.711 1 87 106 GLY A CA 1
ATOM 806 C C . GLY A 1 106 ? 9.461 10.234 12.461 1 87 106 GLY A C 1
ATOM 807 O O . GLY A 1 106 ? 10.359 10.586 13.227 1 87 106 GLY A O 1
ATOM 808 N N . LEU A 1 107 ? 9.688 9.508 11.406 1 89.06 107 LEU A N 1
ATOM 809 C CA . LEU A 1 107 ? 11.023 9.047 11.031 1 89.06 107 LEU A CA 1
ATOM 810 C C . LEU A 1 107 ? 11.938 10.227 10.734 1 89.06 107 LEU A C 1
ATOM 812 O O . LEU A 1 107 ? 13.148 10.148 10.938 1 89.06 107 LEU A O 1
ATOM 816 N N . GLU A 1 108 ? 11.422 11.273 10.266 1 82.56 108 GLU A N 1
ATOM 817 C CA . GLU A 1 108 ? 12.211 12.414 9.805 1 82.56 108 GLU A CA 1
ATOM 818 C C . GLU A 1 108 ? 12.617 13.312 10.969 1 82.56 108 GLU A C 1
ATOM 820 O O . GLU A 1 108 ? 13.477 14.18 10.82 1 82.56 108 GLU A O 1
ATOM 825 N N . VAL A 1 109 ? 11.961 13.078 12.062 1 82.88 109 VAL A N 1
ATOM 826 C CA . VAL A 1 109 ? 12.297 13.891 13.227 1 82.88 109 VAL A CA 1
ATOM 827 C C . VAL A 1 109 ? 13.727 13.594 13.664 1 82.88 109 VAL A C 1
ATOM 829 O O . VAL A 1 109 ? 14.031 12.469 14.078 1 82.88 109 VAL A O 1
ATOM 832 N N . ASP A 1 110 ? 14.609 14.5 13.43 1 82.12 110 ASP A N 1
ATOM 833 C CA . ASP A 1 110 ? 16 14.383 13.859 1 82.12 110 ASP A CA 1
ATOM 834 C C . ASP A 1 110 ? 16.188 14.922 15.281 1 82.12 110 ASP A C 1
ATOM 836 O O . ASP A 1 110 ? 16.5 16.109 15.461 1 82.12 110 ASP A O 1
ATOM 840 N N . VAL A 1 111 ? 16.188 14.078 16.203 1 78.81 111 VAL A N 1
ATOM 841 C CA . VAL A 1 111 ? 16.25 14.453 17.609 1 78.81 111 VAL A CA 1
ATOM 842 C C . VAL A 1 111 ? 17.609 15.086 17.922 1 78.81 111 VAL A C 1
ATOM 844 O O . VAL A 1 111 ? 17.703 16.016 18.719 1 78.81 111 VAL A O 1
ATOM 847 N N . LYS A 1 112 ? 18.734 14.633 17.328 1 81 112 LYS A N 1
ATOM 848 C CA . LYS A 1 112 ? 20.062 15.203 17.531 1 81 112 LYS A CA 1
ATOM 849 C C . LYS A 1 112 ? 20.125 16.641 17.031 1 81 112 LYS A C 1
ATOM 851 O O . LYS A 1 112 ? 20.703 17.516 17.688 1 81 112 LYS A O 1
ATOM 856 N N . PHE A 1 113 ? 19.516 16.812 15.953 1 84.12 113 PHE A N 1
ATOM 857 C CA . PHE A 1 113 ? 19.469 18.141 15.375 1 84.12 113 PHE A CA 1
ATOM 858 C C . PHE A 1 113 ? 18.656 19.094 16.266 1 84.12 113 PHE A C 1
ATOM 860 O O . PHE A 1 113 ? 19.047 20.234 16.469 1 84.12 113 PHE A O 1
ATOM 867 N N . LEU A 1 114 ? 17.609 18.609 16.766 1 84.94 114 LEU A N 1
ATOM 868 C CA . LEU A 1 114 ? 16.766 19.406 17.641 1 84.94 114 LEU A CA 1
ATOM 869 C C . LEU A 1 114 ? 17.484 19.781 18.922 1 84.94 114 LEU A C 1
ATOM 871 O O . LEU A 1 114 ? 17.391 20.906 19.391 1 84.94 114 LEU A O 1
ATOM 875 N N . LYS A 1 115 ? 18.188 18.875 19.406 1 87.38 115 LYS A N 1
ATOM 876 C CA . LYS A 1 115 ? 18.922 19.125 20.641 1 87.38 115 LYS A CA 1
ATOM 877 C C . LYS A 1 115 ? 20.016 20.172 20.422 1 87.38 115 LYS A C 1
ATOM 879 O O . LYS A 1 115 ? 20.25 21.016 21.297 1 87.38 115 LYS A O 1
ATOM 884 N N . LYS A 1 116 ? 20.609 20.125 19.297 1 89.62 116 LYS A N 1
ATOM 885 C CA . LYS A 1 116 ? 21.672 21.078 18.953 1 89.62 116 LYS A CA 1
ATOM 886 C C . LYS A 1 116 ? 21.125 22.484 18.781 1 89.62 116 LYS A C 1
ATOM 888 O O . LYS A 1 116 ? 21.828 23.469 19.031 1 89.62 116 LYS A O 1
ATOM 893 N N . ASN A 1 117 ? 19.891 22.578 18.359 1 91.5 117 ASN A N 1
ATOM 894 C CA . ASN A 1 117 ? 19.266 23.875 18.125 1 91.5 117 ASN A CA 1
ATOM 895 C C . ASN A 1 117 ? 18.062 24.094 19.031 1 91.5 117 ASN A C 1
ATOM 897 O O . ASN A 1 117 ? 17.062 24.672 18.625 1 91.5 117 ASN A O 1
ATOM 901 N N . ILE A 1 118 ? 18.172 23.609 20.172 1 90.94 118 ILE A N 1
ATOM 902 C CA . ILE A 1 118 ? 17.031 23.531 21.094 1 90.94 118 ILE A CA 1
ATOM 903 C C . ILE A 1 118 ? 16.547 24.953 21.422 1 90.94 118 ILE A C 1
ATOM 905 O O . ILE A 1 118 ? 15.352 25.172 21.594 1 90.94 118 ILE A O 1
ATOM 909 N N . TYR A 1 119 ? 17.453 25.812 21.562 1 91.81 119 TYR A N 1
ATOM 910 C CA . TYR A 1 119 ? 17.062 27.172 21.891 1 91.81 119 TYR A CA 1
ATOM 911 C C . TYR A 1 119 ? 16.219 27.781 20.797 1 91.81 119 TYR A C 1
ATOM 913 O O . TYR A 1 119 ? 15.156 28.359 21.062 1 91.81 119 TYR A O 1
ATOM 921 N N . ILE A 1 120 ? 16.688 27.688 19.641 1 90.38 120 ILE A N 1
ATOM 922 C CA . ILE A 1 120 ? 15.961 28.188 18.484 1 90.38 120 ILE A CA 1
ATOM 923 C C . ILE A 1 120 ? 14.633 27.453 18.344 1 90.38 120 ILE A C 1
ATOM 925 O O . ILE A 1 120 ? 13.586 28.078 18.125 1 90.38 120 ILE A O 1
ATOM 929 N N . ALA A 1 121 ? 14.719 26.156 18.469 1 89.81 121 ALA A N 1
ATOM 930 C CA . ALA A 1 121 ? 13.539 25.312 18.312 1 89.81 121 ALA A CA 1
ATOM 931 C C . ALA A 1 121 ? 12.438 25.719 19.281 1 89.81 121 ALA A C 1
ATOM 933 O O . ALA A 1 121 ? 11.266 25.812 18.906 1 89.81 121 ALA A O 1
ATOM 934 N N . LEU A 1 122 ? 12.812 25.984 20.453 1 91 122 LEU A N 1
ATOM 935 C CA . LEU A 1 122 ? 11.828 26.281 21.484 1 91 122 LEU A CA 1
ATOM 936 C C . LEU A 1 122 ? 11.352 27.719 21.391 1 91 122 LEU A C 1
ATOM 938 O O . LEU A 1 122 ? 10.156 28 21.516 1 91 122 LEU A O 1
ATOM 942 N N . THR A 1 123 ? 12.227 28.609 21.141 1 92.19 123 THR A N 1
ATOM 943 C CA . THR A 1 123 ? 11.867 30.031 21.109 1 92.19 123 THR A CA 1
ATOM 944 C C . THR A 1 123 ? 10.992 30.344 19.891 1 92.19 123 THR A C 1
ATOM 946 O O . THR A 1 123 ? 9.852 30.781 20.047 1 92.19 123 THR A O 1
ATOM 949 N N . VAL A 1 124 ? 11.523 30.031 18.766 1 92.56 124 VAL A N 1
ATOM 950 C CA . VAL A 1 124 ? 10.781 30.328 17.547 1 92.56 124 VAL A CA 1
ATOM 951 C C . VAL A 1 124 ? 9.578 29.391 17.438 1 92.56 124 VAL A C 1
ATOM 953 O O . VAL A 1 124 ? 8.484 29.828 17.062 1 92.56 124 VAL A O 1
ATOM 956 N N . GLY A 1 125 ? 9.766 28.125 17.734 1 91.94 125 GLY A N 1
ATOM 957 C CA . GLY A 1 125 ? 8.68 27.156 17.656 1 91.94 125 GLY A CA 1
ATOM 958 C C . GLY A 1 125 ? 7.516 27.484 18.578 1 91.94 125 GLY A C 1
ATOM 959 O O . GLY A 1 125 ? 6.355 27.438 18.156 1 91.94 125 GLY A O 1
ATOM 960 N N . LEU A 1 126 ? 7.816 27.875 19.703 1 91.19 126 LEU A N 1
ATOM 961 C CA . LEU A 1 126 ? 6.762 28.141 20.688 1 91.19 126 LEU A CA 1
ATOM 962 C C . LEU A 1 126 ? 6.098 29.484 20.406 1 91.19 126 LEU A C 1
ATOM 964 O O . LEU A 1 126 ? 4.879 29.609 20.547 1 91.19 126 LEU A O 1
ATOM 968 N N . THR A 1 127 ? 6.883 30.453 20.094 1 94.06 127 THR A N 1
ATOM 969 C CA . THR A 1 127 ? 6.297 31.766 19.812 1 94.06 127 THR A CA 1
ATOM 970 C C . THR A 1 127 ? 5.426 31.703 18.562 1 94.06 127 THR A C 1
ATOM 972 O O . THR A 1 127 ? 4.348 32.312 18.516 1 94.06 127 THR A O 1
ATOM 975 N N . ASN A 1 128 ? 5.914 31 17.594 1 94.38 128 ASN A N 1
ATOM 976 C CA . ASN A 1 128 ? 5.188 30.859 16.328 1 94.38 128 ASN A CA 1
ATOM 977 C C . ASN A 1 128 ? 3.908 30.047 16.516 1 94.38 128 ASN A C 1
ATOM 979 O O . ASN A 1 128 ? 3.004 30.109 15.672 1 94.38 128 ASN A O 1
ATOM 983 N N . MET A 1 129 ? 3.797 29.391 17.594 1 94.06 129 MET A N 1
ATOM 984 C CA . MET A 1 129 ? 2.576 28.656 17.891 1 94.06 129 MET A CA 1
ATOM 985 C C . MET A 1 129 ? 1.689 29.422 18.859 1 94.06 129 MET A C 1
ATOM 987 O O . MET A 1 129 ? 0.463 29.391 18.75 1 94.06 129 MET A O 1
ATOM 991 N N . ALA A 1 130 ? 2.314 30.094 19.781 1 94.69 130 ALA A N 1
ATOM 992 C CA . ALA A 1 130 ? 1.585 30.766 20.844 1 94.69 130 ALA A CA 1
ATOM 993 C C . ALA A 1 130 ? 0.748 31.922 20.312 1 94.69 130 ALA A C 1
ATOM 995 O O . ALA A 1 130 ? -0.399 32.125 20.719 1 94.69 130 ALA A O 1
ATOM 996 N N . VAL A 1 131 ? 1.275 32.656 19.422 1 95.56 131 VAL A N 1
ATOM 997 C CA . VAL A 1 131 ? 0.599 33.844 18.922 1 95.56 131 VAL A CA 1
ATOM 998 C C . VAL A 1 131 ? -0.648 33.438 18.141 1 95.56 131 VAL A C 1
ATOM 1000 O O . VAL A 1 131 ? -1.757 33.875 18.453 1 95.56 131 VAL A O 1
ATOM 1003 N N . PRO A 1 132 ? -0.48 32.562 17.203 1 96.06 132 PRO A N 1
ATOM 1004 C CA . PRO A 1 132 ? -1.691 32.156 16.5 1 96.06 132 PRO A CA 1
ATOM 1005 C C . PRO A 1 132 ? -2.652 31.359 17.391 1 96.06 132 PRO A C 1
ATOM 1007 O O . PRO A 1 132 ? -3.869 31.438 17.203 1 96.06 132 PRO A O 1
ATOM 1010 N N . PHE A 1 133 ? -2.172 30.625 18.281 1 95.56 133 PHE A N 1
ATOM 1011 C CA . PHE A 1 133 ? -3.031 29.922 19.219 1 95.56 133 PHE A CA 1
ATOM 1012 C C . PHE A 1 133 ? -3.918 30.891 19.984 1 95.56 133 PHE A C 1
ATOM 1014 O O . PHE A 1 133 ? -5.121 30.672 20.125 1 95.56 133 PHE A O 1
ATOM 1021 N N . GLY A 1 134 ? -3.314 31.922 20.484 1 95.5 134 GLY A N 1
ATOM 1022 C CA . GLY A 1 134 ? -4.074 32.938 21.219 1 95.5 134 GLY A CA 1
ATOM 1023 C C . GLY A 1 134 ? -5.164 33.562 20.375 1 95.5 134 GLY A C 1
ATOM 1024 O O . GLY A 1 134 ? -6.312 33.656 20.812 1 95.5 134 GLY A O 1
ATOM 1025 N N . PHE A 1 135 ? -4.793 33.969 19.234 1 96.56 135 PHE A N 1
ATOM 1026 C CA . PHE A 1 135 ? -5.77 34.594 18.359 1 96.56 135 PHE A CA 1
ATOM 1027 C C . PHE A 1 135 ? -6.777 33.594 17.844 1 96.56 135 PHE A C 1
ATOM 1029 O O . PHE A 1 135 ? -7.906 33.938 17.5 1 96.56 135 PHE A O 1
ATOM 1036 N N . GLY A 1 136 ? -6.348 32.344 17.734 1 95.88 136 GLY A N 1
ATOM 1037 C CA . GLY A 1 136 ? -7.273 31.266 17.406 1 95.88 136 GLY A CA 1
ATOM 1038 C C . GLY A 1 136 ? -8.375 31.094 18.438 1 95.88 136 GLY A C 1
ATOM 1039 O O . GLY A 1 136 ? -9.531 30.844 18.094 1 95.88 136 GLY A O 1
ATOM 1040 N N . CYS A 1 137 ? -7.984 31.281 19.688 1 95.5 137 CYS A N 1
ATOM 1041 C CA . CYS A 1 137 ? -8.984 31.234 20.75 1 95.5 137 CYS A CA 1
ATOM 1042 C C . CYS A 1 137 ? -10 32.344 20.578 1 95.5 137 CYS A C 1
ATOM 1044 O O . CYS A 1 137 ? -11.195 32.156 20.812 1 95.5 137 CYS A O 1
ATOM 1046 N N . LEU A 1 138 ? -9.484 33.469 20.203 1 95.5 138 LEU A N 1
ATOM 1047 C CA . LEU A 1 138 ? -10.359 34.625 20.047 1 95.5 138 LEU A CA 1
ATOM 1048 C C . LEU A 1 138 ? -11.336 34.438 18.891 1 95.5 138 LEU A C 1
ATOM 1050 O O . LEU A 1 138 ? -12.539 34.688 19.031 1 95.5 138 LEU A O 1
ATOM 1054 N N . ILE A 1 139 ? -10.906 33.938 17.828 1 96 139 ILE A N 1
ATOM 1055 C CA . ILE A 1 139 ? -11.773 33.75 16.672 1 96 139 ILE A CA 1
ATOM 1056 C C . ILE A 1 139 ? -12.734 32.594 16.906 1 96 139 ILE A C 1
ATOM 1058 O O . ILE A 1 139 ? -13.828 32.562 16.359 1 96 139 ILE A O 1
ATOM 1062 N N . ALA A 1 140 ? -12.289 31.641 17.672 1 96.12 140 ALA A N 1
ATOM 1063 C CA . ALA A 1 140 ? -13.141 30.5 18.016 1 96.12 140 ALA A CA 1
ATOM 1064 C C . ALA A 1 140 ? -14.43 30.969 18.688 1 96.12 140 ALA A C 1
ATOM 1066 O O . ALA A 1 140 ? -15.492 30.375 18.484 1 96.12 140 ALA A O 1
ATOM 1067 N N . TYR A 1 141 ? -14.312 32 19.453 1 94.25 141 TYR A N 1
ATOM 1068 C CA . TYR A 1 141 ? -15.492 32.562 20.109 1 94.25 141 TYR A CA 1
ATOM 1069 C C . TYR A 1 141 ? -16.516 33.062 19.094 1 94.25 141 TYR A C 1
ATOM 1071 O O . TYR A 1 141 ? -17.703 32.781 19.219 1 94.25 141 TYR A O 1
ATOM 1079 N N . GLY A 1 142 ? -16.062 33.781 18.156 1 94.19 142 GLY A N 1
ATOM 1080 C CA . GLY A 1 142 ? -16.938 34.25 17.109 1 94.19 142 GLY A CA 1
ATOM 1081 C C . GLY A 1 142 ? -17.531 33.125 16.266 1 94.19 142 GLY A C 1
ATOM 1082 O O . GLY A 1 142 ? -18.719 33.156 15.953 1 94.19 142 GLY A O 1
ATOM 1083 N N . LEU A 1 143 ? -16.75 32.188 15.938 1 95.44 143 LEU A N 1
ATOM 1084 C CA . LEU A 1 143 ? -17.188 31.062 15.102 1 95.44 143 LEU A CA 1
ATOM 1085 C C . LEU A 1 143 ? -18.219 30.203 15.836 1 95.44 143 LEU A C 1
ATOM 1087 O O . LEU A 1 143 ? -19.172 29.719 15.234 1 95.44 143 LEU A O 1
ATOM 1091 N N . PHE A 1 144 ? -17.891 29.969 17.094 1 94.31 144 PHE A N 1
ATOM 1092 C CA . PHE A 1 144 ? -18.781 29.125 17.891 1 94.31 144 PHE A CA 1
ATOM 1093 C C . PHE A 1 144 ? -20.156 29.75 17.984 1 94.31 144 PHE A C 1
ATOM 1095 O O . PHE A 1 144 ? -21.172 29.047 17.922 1 94.31 144 PHE A O 1
ATOM 1102 N N . ASN A 1 145 ? -20.203 31.016 18.172 1 92.44 145 ASN A N 1
ATOM 1103 C CA . ASN A 1 145 ? -21.469 31.719 18.312 1 92.44 145 ASN A CA 1
ATOM 1104 C C . ASN A 1 145 ? -22.219 31.797 16.984 1 92.44 145 ASN A C 1
ATOM 1106 O O . ASN A 1 145 ? -23.438 31.656 16.938 1 92.44 145 ASN A O 1
ATOM 1110 N N . GLU A 1 146 ? -21.5 31.984 15.977 1 92.62 146 GLU A N 1
ATOM 1111 C CA . GLU A 1 146 ? -22.125 32.156 14.664 1 92.62 146 GLU A CA 1
ATOM 1112 C C . GLU A 1 146 ? -22.641 30.844 14.109 1 92.62 146 GLU A C 1
ATOM 1114 O O . GLU A 1 146 ? -23.672 30.797 13.445 1 92.62 146 GLU A O 1
ATOM 1119 N N . TYR A 1 147 ? -21.953 29.812 14.375 1 92.5 147 TYR A N 1
ATOM 1120 C CA . TYR A 1 147 ? -22.297 28.531 13.758 1 92.5 147 TYR A CA 1
ATOM 1121 C C . TYR A 1 147 ? -22.75 27.516 14.805 1 92.5 147 TYR A C 1
ATOM 1123 O O . TYR A 1 147 ? -22.484 26.328 14.672 1 92.5 147 TYR A O 1
ATOM 1131 N N . SER A 1 148 ? -23.297 27.891 15.836 1 82 148 SER A N 1
ATOM 1132 C CA . SER A 1 148 ? -23.75 27.094 16.969 1 82 148 SER A CA 1
ATOM 1133 C C . SER A 1 148 ? -24.719 26 16.516 1 82 148 SER A C 1
ATOM 1135 O O . SER A 1 148 ? -24.75 24.906 17.078 1 82 148 SER A O 1
ATOM 1137 N N . GLN A 1 149 ? -25.438 26.266 15.539 1 77.25 149 GLN A N 1
ATOM 1138 C CA . GLN A 1 149 ? -26.469 25.344 15.07 1 77.25 149 GLN A CA 1
ATOM 1139 C C . GLN A 1 149 ? -25.844 24.141 14.367 1 77.25 149 GLN A C 1
ATOM 1141 O O . GLN A 1 149 ? -26.484 23.078 14.258 1 77.25 149 GLN A O 1
ATOM 1146 N N . ASP A 1 150 ? -24.719 24.312 13.906 1 77.44 150 ASP A N 1
ATOM 1147 C CA . ASP A 1 150 ? -24.062 23.266 13.125 1 77.44 150 ASP A CA 1
ATOM 1148 C C . ASP A 1 150 ? -23.281 22.312 14.023 1 77.44 150 ASP A C 1
ATOM 1150 O O . ASP A 1 150 ? -22.797 21.266 13.57 1 77.44 150 ASP A O 1
ATOM 1154 N N . HIS A 1 151 ? -23.203 22.625 15.266 1 73.5 151 HIS A N 1
ATOM 1155 C CA . HIS A 1 151 ? -22.359 21.844 16.156 1 73.5 151 HIS A CA 1
ATOM 1156 C C . HIS A 1 151 ? -23.078 20.594 16.641 1 73.5 151 HIS A C 1
ATOM 1158 O O . HIS A 1 151 ? -24.297 20.578 16.766 1 73.5 151 HIS A O 1
ATOM 1164 N N . SER A 1 152 ? -22.297 19.562 16.75 1 72.56 152 SER A N 1
ATOM 1165 C CA . SER A 1 152 ? -22.859 18.328 17.312 1 72.56 152 SER A CA 1
ATOM 1166 C C . SER A 1 152 ? -23.422 18.578 18.703 1 72.56 152 SER A C 1
ATOM 1168 O O . SER A 1 152 ? -22.938 19.438 19.438 1 72.56 152 SER A O 1
ATOM 1170 N N . GLU A 1 153 ? -24.469 17.859 19.031 1 72.38 153 GLU A N 1
ATOM 1171 C CA . GLU A 1 153 ? -25.062 17.984 20.359 1 72.38 153 GLU A CA 1
ATOM 1172 C C . GLU A 1 153 ? -24.078 17.578 21.453 1 72.38 153 GLU A C 1
ATOM 1174 O O . GLU A 1 153 ? -23.406 16.547 21.344 1 72.38 153 GLU A O 1
ATOM 1179 N N . GLY A 1 154 ? -23.766 18.578 22.344 1 75.94 154 GLY A N 1
ATOM 1180 C CA . GLY A 1 154 ? -22.938 18.234 23.484 1 75.94 154 GLY A CA 1
ATOM 1181 C C . GLY A 1 154 ? -21.5 18.734 23.344 1 75.94 154 GLY A C 1
ATOM 1182 O O . GLY A 1 154 ? -20.688 18.531 24.25 1 75.94 154 GLY A O 1
ATOM 1183 N N . LEU A 1 155 ? -21.297 19.391 22.234 1 84.31 155 LEU A N 1
ATOM 1184 C CA . LEU A 1 155 ? -19.938 19.906 22.047 1 84.31 155 LEU A CA 1
ATOM 1185 C C . LEU A 1 155 ? -19.672 21.078 22.984 1 84.31 155 LEU A C 1
ATOM 1187 O O . LEU A 1 155 ? -20.422 22.047 22.984 1 84.31 155 LEU A O 1
ATOM 1191 N N . LYS A 1 156 ? -18.641 20.922 23.797 1 88.94 156 LYS A N 1
ATOM 1192 C CA . LYS A 1 156 ? -18.234 21.969 24.719 1 88.94 156 LYS A CA 1
ATOM 1193 C C . LYS A 1 156 ? -17.406 23.047 24 1 88.94 156 LYS A C 1
ATOM 1195 O O . LYS A 1 156 ? -16.594 22.719 23.125 1 88.94 156 LYS A O 1
ATOM 1200 N N . PHE A 1 157 ? -17.594 24.203 24.375 1 91.44 157 PHE A N 1
ATOM 1201 C CA . PHE A 1 157 ? -16.875 25.312 23.781 1 91.44 157 PHE A CA 1
ATOM 1202 C C . PHE A 1 157 ? -15.375 25.141 23.953 1 91.44 157 PHE A C 1
ATOM 1204 O O . PHE A 1 157 ? -14.602 25.469 23.047 1 91.44 157 PHE A O 1
ATOM 1211 N N . THR A 1 158 ? -14.961 24.703 25.078 1 88.88 158 THR A N 1
ATOM 1212 C CA . THR A 1 158 ? -13.539 24.547 25.359 1 88.88 158 THR A CA 1
ATOM 1213 C C . THR A 1 158 ? -12.883 23.625 24.344 1 88.88 158 THR A C 1
ATOM 1215 O O . THR A 1 158 ? -11.781 23.891 23.875 1 88.88 158 THR A O 1
ATOM 1218 N N . THR A 1 159 ? -13.586 22.531 24 1 89.25 159 THR A N 1
ATOM 1219 C CA . THR A 1 159 ? -13.078 21.594 23.016 1 89.25 159 THR A CA 1
ATOM 1220 C C . THR A 1 159 ? -12.984 22.25 21.641 1 89.25 159 THR A C 1
ATOM 1222 O O . THR A 1 159 ? -11.977 22.109 20.953 1 89.25 159 THR A O 1
ATOM 1225 N N . PHE A 1 160 ? -14.016 22.922 21.375 1 93.38 160 PHE A N 1
ATOM 1226 C CA . PHE A 1 160 ? -14.078 23.641 20.109 1 93.38 160 PHE A CA 1
ATOM 1227 C C . PHE A 1 160 ? -12.984 24.688 20.016 1 93.38 160 PHE A C 1
ATOM 1229 O O . PHE A 1 160 ? -12.273 24.766 19 1 93.38 160 PHE A O 1
ATOM 1236 N N . MET A 1 161 ? -12.836 25.406 21.062 1 94.19 161 MET A N 1
ATOM 1237 C CA . MET A 1 161 ? -11.859 26.5 21.141 1 94.19 161 MET A CA 1
ATOM 1238 C C . MET A 1 161 ? -10.438 25.953 20.969 1 94.19 161 MET A C 1
ATOM 1240 O O . MET A 1 161 ? -9.648 26.5 20.203 1 94.19 161 MET A O 1
ATOM 1244 N N . VAL A 1 162 ? -10.109 24.891 21.641 1 91.25 162 VAL A N 1
ATOM 1245 C CA . VAL A 1 162 ? -8.773 24.297 21.562 1 91.25 162 VAL A CA 1
ATOM 1246 C C . VAL A 1 162 ? -8.516 23.781 20.156 1 91.25 162 VAL A C 1
ATOM 1248 O O . VAL A 1 162 ? -7.422 23.969 19.609 1 91.25 162 VAL A O 1
ATOM 1251 N N . PHE A 1 163 ? -9.508 23.188 19.594 1 93.75 163 PHE A N 1
ATOM 1252 C CA . PHE A 1 163 ? -9.336 22.641 18.25 1 93.75 163 PHE A CA 1
ATOM 1253 C C . PHE A 1 163 ? -9.07 23.75 17.234 1 93.75 163 PHE A C 1
ATOM 1255 O O . PHE A 1 163 ? -8.164 23.641 16.406 1 93.75 163 PHE A O 1
ATOM 1262 N N . ILE A 1 164 ? -9.852 24.797 17.328 1 95.31 164 ILE A N 1
ATOM 1263 C CA . ILE A 1 164 ? -9.688 25.922 16.406 1 95.31 164 ILE A CA 1
ATOM 1264 C C . ILE A 1 164 ? -8.312 26.547 16.609 1 95.31 164 ILE A C 1
ATOM 1266 O O . ILE A 1 164 ? -7.641 26.891 15.633 1 95.31 164 ILE A O 1
ATOM 1270 N N . ALA A 1 165 ? -7.957 26.719 17.828 1 95.19 165 ALA A N 1
ATOM 1271 C CA . ALA A 1 165 ? -6.648 27.297 18.125 1 95.19 165 ALA A CA 1
ATOM 1272 C C . ALA A 1 165 ? -5.527 26.438 17.562 1 95.19 165 ALA A C 1
ATOM 1274 O O . ALA A 1 165 ? -4.555 26.953 17 1 95.19 165 ALA A O 1
ATOM 1275 N N . VAL A 1 166 ? -5.664 25.188 17.656 1 92.81 166 VAL A N 1
ATOM 1276 C CA . VAL A 1 166 ? -4.668 24.25 17.125 1 92.81 166 VAL A CA 1
ATOM 1277 C C . VAL A 1 166 ? -4.633 24.344 15.609 1 92.81 166 VAL A C 1
ATOM 1279 O O . VAL A 1 166 ? -3.555 24.391 15.008 1 92.81 166 VAL A O 1
ATOM 1282 N N . ALA A 1 167 ? -5.797 24.344 15.023 1 94.38 167 ALA A N 1
ATOM 1283 C CA . ALA A 1 167 ? -5.887 24.438 13.562 1 94.38 167 ALA A CA 1
ATOM 1284 C C . ALA A 1 167 ? -5.215 25.703 13.047 1 94.38 167 ALA A C 1
ATOM 1286 O O . ALA A 1 167 ? -4.668 25.719 11.938 1 94.38 167 ALA A O 1
ATOM 1287 N N . MET A 1 168 ? -5.18 26.703 13.898 1 93.62 168 MET A N 1
ATOM 1288 C CA . MET A 1 168 ? -4.621 28 13.5 1 93.62 168 MET A CA 1
ATOM 1289 C C . MET A 1 168 ? -3.104 28 13.633 1 93.62 168 MET A C 1
ATOM 1291 O O . MET A 1 168 ? -2.42 28.797 12.992 1 93.62 168 MET A O 1
ATOM 1295 N N . CYS A 1 169 ? -2.592 27.141 14.375 1 92.19 169 CYS A N 1
ATOM 1296 C CA . CYS A 1 169 ? -1.171 27.281 14.672 1 92.19 169 CYS A CA 1
ATOM 1297 C C . CYS A 1 169 ? -0.366 26.141 14.039 1 92.19 169 CYS A C 1
ATOM 1299 O O . CYS A 1 169 ? 0.856 26.094 14.188 1 92.19 169 CYS A O 1
ATOM 1301 N N . ILE A 1 170 ? -0.948 25.312 13.266 1 89.94 170 ILE A N 1
ATOM 1302 C CA . ILE A 1 170 ? -0.28 24.156 12.656 1 89.94 170 ILE A CA 1
ATOM 1303 C C . ILE A 1 170 ? 0.6 24.641 11.5 1 89.94 170 ILE A C 1
ATOM 1305 O O . ILE A 1 170 ? 0.242 25.578 10.781 1 89.94 170 ILE A O 1
ATOM 1309 N N . THR A 1 171 ? 1.78 24.062 11.445 1 90.12 171 THR A N 1
ATOM 1310 C CA . THR A 1 171 ? 2.688 24.203 10.305 1 90.12 171 THR A CA 1
ATOM 1311 C C . THR A 1 171 ? 3.076 22.828 9.758 1 90.12 171 THR A C 1
ATOM 1313 O O . THR A 1 171 ? 3.316 21.891 10.523 1 90.12 171 THR A O 1
ATOM 1316 N N . ALA A 1 172 ? 2.994 22.719 8.508 1 87.19 172 ALA A N 1
ATOM 1317 C CA . ALA A 1 172 ? 3.322 21.438 7.891 1 87.19 172 ALA A CA 1
ATOM 1318 C C . ALA A 1 172 ? 4.816 21.328 7.594 1 87.19 172 ALA A C 1
ATOM 1320 O O . ALA A 1 172 ? 5.281 21.797 6.547 1 87.19 172 ALA A O 1
ATOM 1321 N N . PHE A 1 173 ? 5.48 20.594 8.352 1 83.25 173 PHE A N 1
ATOM 1322 C CA . PHE A 1 173 ? 6.926 20.438 8.234 1 83.25 173 PHE A CA 1
ATOM 1323 C C . PHE A 1 173 ? 7.301 19.812 6.898 1 83.25 173 PHE A C 1
ATOM 1325 O O . PHE A 1 173 ? 8.203 20.281 6.211 1 83.25 173 PHE A O 1
ATOM 1332 N N . PRO A 1 174 ? 6.594 18.734 6.52 1 76.69 174 PRO A N 1
ATOM 1333 C CA . PRO A 1 174 ? 6.988 18.109 5.258 1 76.69 174 PRO A CA 1
ATOM 1334 C C . PRO A 1 174 ? 6.859 19.047 4.066 1 76.69 174 PRO A C 1
ATOM 1336 O O . PRO A 1 174 ? 7.695 19.031 3.156 1 76.69 174 PRO A O 1
ATOM 1339 N N . VAL A 1 175 ? 5.875 19.812 4.043 1 84.5 175 VAL A N 1
ATOM 1340 C CA . VAL A 1 175 ? 5.688 20.766 2.957 1 84.5 175 VAL A CA 1
ATOM 1341 C C . VAL A 1 175 ? 6.73 21.875 3.057 1 84.5 175 VAL A C 1
ATOM 1343 O O . VAL A 1 175 ? 7.277 22.328 2.043 1 84.5 175 VAL A O 1
ATOM 1346 N N . LEU A 1 176 ? 6.992 22.234 4.23 1 87 176 LEU A N 1
ATOM 1347 C CA . LEU A 1 176 ? 8 23.25 4.48 1 87 176 LEU A CA 1
ATOM 1348 C C . LEU A 1 176 ? 9.375 22.797 3.992 1 87 176 LEU A C 1
ATOM 1350 O O . LEU A 1 176 ? 10.102 23.562 3.361 1 87 176 LEU A O 1
ATOM 1354 N N . ALA A 1 177 ? 9.758 21.609 4.32 1 80.38 177 ALA A N 1
ATOM 1355 C CA . ALA A 1 177 ? 11.031 21.047 3.9 1 80.38 177 ALA A CA 1
ATOM 1356 C C . ALA A 1 177 ? 11.148 21.016 2.379 1 80.38 177 ALA A C 1
ATOM 1358 O O . ALA A 1 177 ? 12.219 21.281 1.825 1 80.38 177 ALA A O 1
ATOM 1359 N N . ARG A 1 178 ? 10.07 20.781 1.806 1 77.69 178 ARG A N 1
ATOM 1360 C CA . ARG A 1 178 ? 10.07 20.75 0.347 1 77.69 178 ARG A CA 1
ATOM 1361 C C . ARG A 1 178 ? 10.258 22.156 -0.232 1 77.69 178 ARG A C 1
ATOM 1363 O O . ARG A 1 178 ? 10.984 22.328 -1.212 1 77.69 178 ARG A O 1
ATOM 1370 N N . ILE A 1 179 ? 9.609 23.062 0.31 1 85.38 179 ILE A N 1
ATOM 1371 C CA . ILE A 1 179 ? 9.742 24.453 -0.136 1 85.38 179 ILE A CA 1
ATOM 1372 C C . ILE A 1 179 ? 11.188 24.906 0.047 1 85.38 179 ILE A C 1
ATOM 1374 O O . ILE A 1 179 ? 11.766 25.531 -0.848 1 85.38 179 ILE A O 1
ATOM 1378 N N . LEU A 1 180 ? 11.812 24.562 1.099 1 87.31 180 LEU A N 1
ATOM 1379 C CA . LEU A 1 180 ? 13.195 24.938 1.377 1 87.31 180 LEU A CA 1
ATOM 1380 C C . LEU A 1 180 ? 14.141 24.312 0.358 1 87.31 180 LEU A C 1
ATOM 1382 O O . LEU A 1 180 ? 15.094 24.969 -0.09 1 87.31 180 LEU A O 1
ATOM 1386 N N . THR A 1 181 ? 13.844 23.125 0.051 1 78.62 181 THR A N 1
ATOM 1387 C CA . THR A 1 181 ? 14.672 22.406 -0.918 1 78.62 181 THR A CA 1
ATOM 1388 C C . THR A 1 181 ? 14.531 23.031 -2.305 1 78.62 181 THR A C 1
ATOM 1390 O O . THR A 1 181 ? 15.531 23.266 -2.988 1 78.62 181 THR A O 1
ATOM 1393 N N . GLU A 1 182 ? 13.312 23.281 -2.674 1 77.31 182 GLU A N 1
ATOM 1394 C CA . GLU A 1 182 ? 13.039 23.859 -3.992 1 77.31 182 GLU A CA 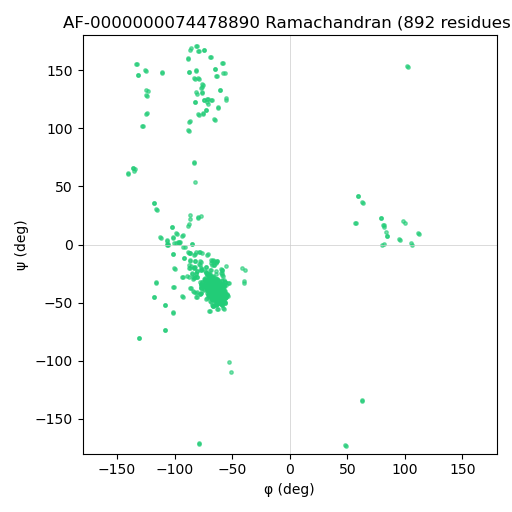1
ATOM 1395 C C . GLU A 1 182 ? 13.672 25.234 -4.141 1 77.31 182 GLU A C 1
ATOM 1397 O O . GLU A 1 182 ? 14.125 25.594 -5.227 1 77.31 182 GLU A O 1
ATOM 1402 N N . LEU A 1 183 ? 13.688 25.891 -3.029 1 82.12 183 LEU A N 1
ATOM 1403 C CA . LEU A 1 183 ? 14.234 27.25 -3.059 1 82.12 183 LEU A CA 1
ATOM 1404 C C . LEU A 1 183 ? 15.703 27.25 -2.666 1 82.12 183 LEU A C 1
ATOM 1406 O O . LEU A 1 183 ? 16.328 28.312 -2.578 1 82.12 183 LEU A O 1
ATOM 1410 N N . ARG A 1 184 ? 16.406 26.109 -2.383 1 80.31 184 ARG A N 1
ATOM 1411 C CA . ARG A 1 184 ? 17.812 25.938 -2.031 1 80.31 184 ARG A CA 1
ATOM 1412 C C . ARG A 1 184 ? 18.172 26.703 -0.768 1 80.31 184 ARG A C 1
ATOM 1414 O O . ARG A 1 184 ? 19.188 27.406 -0.723 1 80.31 184 ARG A O 1
ATOM 1421 N N . LEU A 1 185 ? 17.25 26.594 0.123 1 86.69 185 LEU A N 1
ATOM 1422 C CA . LEU A 1 185 ? 17.438 27.359 1.353 1 86.69 185 LEU A CA 1
ATOM 1423 C C . LEU A 1 185 ? 17.828 26.438 2.508 1 86.69 185 LEU A C 1
ATOM 1425 O O . LEU A 1 185 ? 18.016 26.906 3.635 1 86.69 185 LEU A O 1
ATOM 1429 N N . LEU A 1 186 ? 17.938 25.266 2.293 1 81.25 186 LEU A N 1
ATOM 1430 C CA . LEU A 1 186 ? 18.172 24.266 3.338 1 81.25 186 LEU A CA 1
ATOM 1431 C C . LEU A 1 186 ? 19.453 24.562 4.094 1 81.25 186 LEU A C 1
ATOM 1433 O O . LEU A 1 186 ? 19.531 24.328 5.305 1 81.25 186 LEU A O 1
ATOM 1437 N N . LYS A 1 187 ? 20.438 25.047 3.373 1 79.19 187 LYS A N 1
ATOM 1438 C CA . LYS A 1 187 ? 21.75 25.25 3.984 1 79.19 187 LYS A CA 1
ATOM 1439 C C . LYS A 1 187 ? 21.938 26.688 4.449 1 79.19 187 LYS A C 1
ATOM 1441 O O . LYS A 1 187 ? 22.953 27.031 5.043 1 79.19 187 LYS A O 1
ATOM 1446 N N . GLU A 1 188 ? 20.984 27.438 4.277 1 84 188 GLU A N 1
ATOM 1447 C CA . GLU A 1 188 ? 21.062 28.844 4.691 1 84 188 GLU A CA 1
ATOM 1448 C C . GLU A 1 188 ? 20.672 29 6.16 1 84 188 GLU A C 1
ATOM 1450 O O . GLU A 1 188 ? 20.156 28.062 6.777 1 84 188 GLU A O 1
ATOM 1455 N N . ARG A 1 189 ? 20.922 30.141 6.676 1 85 189 ARG A N 1
ATOM 1456 C CA . ARG A 1 189 ? 20.609 30.438 8.07 1 85 189 ARG A CA 1
ATOM 1457 C C . ARG A 1 189 ? 19.125 30.297 8.344 1 85 189 ARG A C 1
ATOM 1459 O O . ARG A 1 189 ? 18.734 29.703 9.352 1 85 189 ARG A O 1
ATOM 1466 N N . VAL A 1 190 ? 18.359 30.75 7.48 1 90.06 190 VAL A N 1
ATOM 1467 C CA . VAL A 1 190 ? 16.922 30.703 7.633 1 90.06 190 VAL A CA 1
ATOM 1468 C C . VAL A 1 190 ? 16.438 29.25 7.602 1 90.06 190 VAL A C 1
ATOM 1470 O O . VAL A 1 190 ? 15.492 28.891 8.305 1 90.06 190 VAL A O 1
ATOM 1473 N N . GLY A 1 191 ? 17.094 28.438 6.848 1 88 191 GLY A N 1
ATOM 1474 C CA . GLY A 1 191 ? 16.719 27.031 6.754 1 88 191 GLY A CA 1
ATOM 1475 C C . GLY A 1 191 ? 16.844 26.297 8.07 1 88 191 GLY A C 1
ATOM 1476 O O . GLY A 1 191 ? 15.969 25.516 8.438 1 88 191 GLY A O 1
ATOM 1477 N N . THR A 1 192 ? 17.906 26.594 8.766 1 85.5 192 THR A N 1
ATOM 1478 C CA . THR A 1 192 ? 18.156 25.922 10.031 1 85.5 192 THR A CA 1
ATOM 1479 C C . THR A 1 192 ? 17.078 26.266 11.055 1 85.5 192 THR A C 1
ATOM 1481 O O . THR A 1 192 ? 16.578 25.391 11.75 1 85.5 192 THR A O 1
ATOM 1484 N N . ILE A 1 193 ? 16.766 27.484 11.141 1 90.12 193 ILE A N 1
ATOM 1485 C CA . ILE A 1 193 ? 15.789 27.969 12.117 1 90.12 193 ILE A CA 1
ATOM 1486 C C . ILE A 1 193 ? 14.406 27.406 11.781 1 90.12 193 ILE A C 1
ATOM 1488 O O . ILE A 1 193 ? 13.68 26.953 12.672 1 90.12 193 ILE A O 1
ATOM 1492 N N . VAL A 1 194 ? 14.086 27.391 10.547 1 91.56 194 VAL A N 1
ATOM 1493 C CA . VAL A 1 194 ? 12.773 26.938 10.094 1 91.56 194 VAL A CA 1
ATOM 1494 C C . VAL A 1 194 ? 12.656 25.422 10.281 1 91.56 194 VAL A C 1
ATOM 1496 O O . VAL A 1 194 ? 11.609 24.922 10.695 1 91.56 194 VAL A O 1
ATOM 1499 N N . LEU A 1 195 ? 13.703 24.766 10.023 1 87.94 195 LEU A N 1
ATOM 1500 C CA . LEU A 1 195 ? 13.688 23.312 10.18 1 87.94 195 LEU A CA 1
ATOM 1501 C C . LEU A 1 195 ? 13.539 22.922 11.648 1 87.94 195 LEU A C 1
ATOM 1503 O O . LEU A 1 195 ? 12.703 22.078 11.984 1 87.94 195 LEU A O 1
ATOM 1507 N N . ALA A 1 196 ? 14.32 23.531 12.438 1 88.56 196 ALA A N 1
ATOM 1508 C CA . ALA A 1 196 ? 14.273 23.219 13.867 1 88.56 196 ALA A CA 1
ATOM 1509 C C . ALA A 1 196 ? 12.922 23.594 14.469 1 88.56 196 ALA A C 1
ATOM 1511 O O . ALA A 1 196 ? 12.344 22.828 15.227 1 88.56 196 ALA A O 1
ATOM 1512 N N . SER A 1 197 ? 12.414 24.734 14.148 1 91.69 197 SER A N 1
ATOM 1513 C CA . SER A 1 197 ? 11.133 25.188 14.664 1 91.69 197 SER A CA 1
ATOM 1514 C C . SER A 1 197 ? 9.977 24.391 14.07 1 91.69 197 SER A C 1
ATOM 1516 O O . SER A 1 197 ? 8.977 24.141 14.75 1 91.69 197 SER A O 1
ATOM 1518 N N . GLY A 1 198 ? 10.133 24.062 12.859 1 88.56 198 GLY A N 1
ATOM 1519 C CA . GLY A 1 198 ? 9.102 23.266 12.203 1 88.56 198 GLY A CA 1
ATOM 1520 C C . GLY A 1 198 ? 8.875 21.922 12.867 1 88.56 198 GLY A C 1
ATOM 1521 O O . GLY A 1 198 ? 7.734 21.5 13.055 1 88.56 198 GLY A O 1
ATOM 1522 N N . ILE A 1 199 ? 9.938 21.281 13.203 1 85.38 199 ILE A N 1
ATOM 1523 C CA . ILE A 1 199 ? 9.859 19.984 13.875 1 85.38 199 ILE A CA 1
ATOM 1524 C C . ILE A 1 199 ? 9.133 20.141 15.211 1 85.38 199 ILE A C 1
ATOM 1526 O O . ILE A 1 199 ? 8.258 19.328 15.539 1 85.38 199 ILE A O 1
ATOM 1530 N N . THR A 1 200 ? 9.484 21.141 15.891 1 85.88 200 THR A N 1
ATOM 1531 C CA . THR A 1 200 ? 8.859 21.422 17.172 1 85.88 200 THR A CA 1
ATOM 1532 C C . THR A 1 200 ? 7.371 21.688 17.016 1 85.88 200 THR A C 1
ATOM 1534 O O . THR A 1 200 ? 6.551 21.188 17.781 1 85.88 200 THR A O 1
ATOM 1537 N N . ASN A 1 201 ? 7.055 22.438 16.047 1 88.31 201 ASN A N 1
ATOM 1538 C CA . ASN A 1 201 ? 5.66 22.75 15.773 1 88.31 201 ASN A CA 1
ATOM 1539 C C . ASN A 1 201 ? 4.848 21.5 15.445 1 88.31 201 ASN A C 1
ATOM 1541 O O . ASN A 1 201 ? 3.697 21.375 15.867 1 88.31 201 ASN A O 1
ATOM 1545 N N . ASP A 1 202 ? 5.434 20.656 14.742 1 83.56 202 ASP A N 1
ATOM 1546 C CA . ASP A 1 202 ? 4.734 19.422 14.375 1 83.56 202 ASP A CA 1
ATOM 1547 C C . ASP A 1 202 ? 4.496 18.547 15.602 1 83.56 202 ASP A C 1
ATOM 1549 O O . ASP A 1 202 ? 3.383 18.062 15.82 1 83.56 202 ASP A O 1
ATOM 1553 N N . VAL A 1 203 ? 5.465 18.391 16.375 1 80.56 203 VAL A N 1
ATOM 1554 C CA . VAL A 1 203 ? 5.363 17.531 17.562 1 80.56 203 VAL A CA 1
ATOM 1555 C C . VAL A 1 203 ? 4.332 18.109 18.531 1 80.56 203 VAL A C 1
ATOM 1557 O O . VAL A 1 203 ? 3.43 17.406 18.969 1 80.56 203 VAL A O 1
ATOM 1560 N N . VAL A 1 204 ? 4.395 19.344 18.766 1 84.38 204 VAL A N 1
ATOM 1561 C CA . VAL A 1 204 ? 3.496 20 19.703 1 84.38 204 VAL A CA 1
ATOM 1562 C C . VAL A 1 204 ? 2.088 20.062 19.125 1 84.38 204 VAL A C 1
ATOM 1564 O O . VAL A 1 204 ? 1.102 19.875 19.844 1 84.38 204 VAL A O 1
ATOM 1567 N N . GLY A 1 205 ? 2.061 20.328 17.859 1 83.75 205 GLY A N 1
ATOM 1568 C CA . GLY A 1 205 ? 0.774 20.375 17.188 1 83.75 205 GLY A CA 1
ATOM 1569 C C . GLY A 1 205 ? 0.004 19.078 17.297 1 83.75 205 GLY A C 1
ATOM 1570 O O . GLY A 1 205 ? -1.195 19.078 17.578 1 83.75 205 GLY A O 1
ATOM 1571 N N . TRP A 1 206 ? 0.676 18.016 17.125 1 79.56 206 TRP A N 1
ATOM 1572 C CA . TRP A 1 206 ? 0.045 16.703 17.203 1 79.56 206 TRP A CA 1
ATOM 1573 C C . TRP A 1 206 ? -0.407 16.391 18.625 1 79.56 206 TRP A C 1
ATOM 1575 O O . TRP A 1 206 ? -1.459 15.781 18.828 1 79.56 206 TRP A O 1
ATOM 1585 N N . MET A 1 207 ? 0.369 16.828 19.547 1 81.38 207 MET A N 1
ATOM 1586 C CA . MET A 1 207 ? -0.007 16.641 20.953 1 81.38 207 MET A CA 1
ATOM 1587 C C . MET A 1 207 ? -1.274 17.422 21.281 1 81.38 207 MET A C 1
ATOM 1589 O O . MET A 1 207 ? -2.174 16.906 21.953 1 81.38 207 MET A O 1
ATOM 1593 N N . LEU A 1 208 ? -1.346 18.578 20.797 1 83 208 LEU A N 1
ATOM 1594 C CA . LEU A 1 208 ? -2.51 19.422 21.047 1 83 208 LEU A CA 1
ATOM 1595 C C . LEU A 1 208 ? -3.738 18.875 20.328 1 83 208 LEU A C 1
ATOM 1597 O O . LEU A 1 208 ? -4.855 18.969 20.844 1 83 208 LEU A O 1
ATOM 1601 N N . LEU A 1 209 ? -3.488 18.391 19.172 1 82.88 209 LEU A N 1
ATOM 1602 C CA . LEU A 1 209 ? -4.586 17.766 18.438 1 82.88 209 LEU A CA 1
ATOM 1603 C C . LEU A 1 209 ? -5.121 16.547 19.188 1 82.88 209 LEU A C 1
ATOM 1605 O O . LEU A 1 209 ? -6.336 16.359 19.281 1 82.88 209 LEU A O 1
ATOM 1609 N N . ALA A 1 210 ? -4.188 15.758 19.625 1 80.44 210 ALA A N 1
ATOM 1610 C CA . ALA A 1 210 ? -4.594 14.594 20.406 1 80.44 210 ALA A CA 1
ATOM 1611 C C . ALA A 1 210 ? -5.43 15.008 21.609 1 80.44 210 ALA A C 1
ATOM 1613 O O . ALA A 1 210 ? -6.426 14.352 21.938 1 80.44 210 ALA A O 1
ATOM 1614 N N . LEU A 1 211 ? -5.035 16.047 22.188 1 79.5 211 LEU A N 1
ATOM 1615 C CA . LEU A 1 211 ? -5.77 16.562 23.328 1 79.5 211 LEU A CA 1
ATOM 1616 C C . LEU A 1 211 ? -7.172 17 22.922 1 79.5 211 LEU A C 1
ATOM 1618 O O . LEU A 1 211 ? -8.148 16.703 23.609 1 79.5 211 LEU A O 1
ATOM 1622 N N . SER A 1 212 ? -7.297 17.703 21.859 1 82.44 212 SER A N 1
ATOM 1623 C CA . SER A 1 212 ? -8.586 18.188 21.375 1 82.44 212 SER A CA 1
ATOM 1624 C C . SER A 1 212 ? -9.531 17.047 21.047 1 82.44 212 SER A C 1
ATOM 1626 O O . SER A 1 212 ? -10.719 17.094 21.391 1 82.44 212 SER A O 1
ATOM 1628 N N . VAL A 1 213 ? -9 16.062 20.453 1 80.75 213 VAL A N 1
ATOM 1629 C CA . VAL A 1 213 ? -9.812 14.914 20.062 1 80.75 213 VAL A CA 1
ATOM 1630 C C . VAL A 1 213 ? -10.25 14.141 21.297 1 80.75 213 VAL A C 1
ATOM 1632 O O . VAL A 1 213 ? -11.391 13.68 21.375 1 80.75 213 VAL A O 1
ATOM 1635 N N . THR A 1 214 ? -9.289 14.023 22.219 1 78 214 THR A N 1
ATOM 1636 C CA . THR A 1 214 ? -9.609 13.344 23.469 1 78 214 THR A CA 1
ATOM 1637 C C . THR A 1 214 ? -10.727 14.078 24.219 1 78 214 THR A C 1
ATOM 1639 O O . THR A 1 214 ? -11.648 13.445 24.75 1 78 214 THR A O 1
ATOM 1642 N N . LEU A 1 215 ? -10.695 15.344 24.203 1 77.56 215 LEU A N 1
ATOM 1643 C CA . LEU A 1 215 ? -11.711 16.156 24.875 1 77.56 215 LEU A CA 1
ATOM 1644 C C . LEU A 1 215 ? -13.062 16 24.188 1 77.56 215 LEU A C 1
ATOM 1646 O O . LEU A 1 215 ? -14.102 16 24.844 1 77.56 215 LEU A O 1
ATOM 1650 N N . ALA A 1 216 ? -13.047 15.859 22.938 1 78.38 216 ALA A N 1
ATOM 1651 C CA . ALA A 1 216 ? -14.273 15.742 22.141 1 78.38 216 ALA A CA 1
ATOM 1652 C C . ALA A 1 216 ? -14.93 14.383 22.359 1 78.38 216 ALA A C 1
ATOM 1654 O O . ALA A 1 216 ? -16.156 14.273 22.359 1 78.38 216 ALA A O 1
ATOM 1655 N N . ASN A 1 217 ? -14.094 13.406 22.484 1 72 217 ASN A N 1
ATOM 1656 C CA . ASN A 1 217 ? -14.602 12.039 22.547 1 72 217 ASN A CA 1
ATOM 1657 C C . ASN A 1 217 ? -14.945 11.648 23.984 1 72 217 ASN A C 1
ATOM 1659 O O . ASN A 1 217 ? -15.656 10.672 24.219 1 72 217 ASN A O 1
ATOM 1663 N N . ALA A 1 218 ? -14.367 12.461 24.891 1 70.06 218 ALA A N 1
ATOM 1664 C CA . ALA A 1 218 ? -14.594 12.125 26.297 1 70.06 218 ALA A CA 1
ATOM 1665 C C . ALA A 1 218 ? -15.977 12.594 26.75 1 70.06 218 ALA A C 1
ATOM 1667 O O . ALA A 1 218 ? -16.375 13.719 26.469 1 70.06 218 ALA A O 1
ATOM 1668 N N . GLY A 1 219 ? -16.812 11.711 27 1 64.25 219 GLY A N 1
ATOM 1669 C CA . GLY A 1 219 ? -18.125 12.055 27.516 1 64.25 219 GLY A CA 1
ATOM 1670 C C . GLY A 1 219 ? -18.078 12.852 28.797 1 64.25 219 GLY A C 1
ATOM 1671 O O . GLY A 1 219 ? -18.922 13.719 29.031 1 64.25 219 GLY A O 1
ATOM 1672 N N . SER A 1 220 ? -17.047 12.523 29.641 1 70.56 220 SER A N 1
ATOM 1673 C CA . SER A 1 220 ? -16.906 13.18 30.938 1 70.56 220 SER A CA 1
ATOM 1674 C C . SER A 1 220 ? -15.461 13.633 31.156 1 70.56 220 SER A C 1
ATOM 1676 O O . SER A 1 220 ? -14.547 13.203 30.453 1 70.56 220 SER A O 1
ATOM 1678 N N . GLY A 1 221 ? -15.367 14.562 31.938 1 70.62 221 GLY A N 1
ATOM 1679 C CA . GLY A 1 221 ? -14.047 15.07 32.281 1 70.62 221 GLY A CA 1
ATOM 1680 C C . GLY A 1 221 ? -13.102 14 32.781 1 70.62 221 GLY A C 1
ATOM 1681 O O . GLY A 1 221 ? -11.922 13.984 32.406 1 70.62 221 GLY A O 1
ATOM 1682 N N . ILE A 1 222 ? -13.641 13.047 33.438 1 77.5 222 ILE A N 1
ATOM 1683 C CA . ILE A 1 222 ? -12.812 11.984 34 1 77.5 222 ILE A CA 1
ATOM 1684 C C . ILE A 1 222 ? -12.336 11.055 32.875 1 77.5 222 ILE A C 1
ATOM 1686 O O . ILE A 1 222 ? -11.211 10.562 32.906 1 77.5 222 ILE A O 1
ATOM 1690 N N . ASP A 1 223 ? -13.164 10.859 31.938 1 78.38 223 ASP A N 1
ATOM 1691 C CA . ASP A 1 223 ? -12.789 10.031 30.781 1 78.38 223 ASP A CA 1
ATOM 1692 C C . ASP A 1 223 ? -11.648 10.68 30 1 78.38 223 ASP A C 1
ATOM 1694 O O . ASP A 1 223 ? -10.75 9.984 29.531 1 78.38 223 ASP A O 1
ATOM 1698 N N . THR A 1 224 ? -11.812 11.93 29.969 1 77.75 224 THR A N 1
ATOM 1699 C CA . THR A 1 224 ? -10.758 12.664 29.266 1 77.75 224 THR A CA 1
ATOM 1700 C C . THR A 1 224 ? -9.414 12.469 29.969 1 77.75 224 THR A C 1
ATOM 1702 O O . THR A 1 224 ? -8.391 12.234 29.312 1 77.75 224 THR A O 1
ATOM 1705 N N . LEU A 1 225 ? -9.469 12.586 31.219 1 80.69 225 LEU A N 1
ATOM 1706 C CA . LEU A 1 225 ? -8.25 12.422 32 1 80.69 225 LEU A CA 1
ATOM 1707 C C . LEU A 1 225 ? -7.676 11.016 31.812 1 80.69 225 LEU A C 1
ATOM 1709 O O . LEU A 1 225 ? -6.461 10.859 31.641 1 80.69 225 LEU A O 1
ATOM 1713 N N . TYR A 1 226 ? -8.484 10.031 31.812 1 81.94 226 TYR A N 1
ATOM 1714 C CA . TYR A 1 226 ? -8.023 8.656 31.641 1 81.94 226 TYR A CA 1
ATOM 1715 C C . TYR A 1 226 ? -7.418 8.438 30.266 1 81.94 226 TYR A C 1
ATOM 1717 O O . TYR A 1 226 ? -6.391 7.77 30.125 1 81.94 226 TYR A O 1
ATOM 1725 N N . ILE A 1 227 ? -8.047 8.969 29.297 1 82.5 227 ILE A N 1
ATOM 1726 C CA . ILE A 1 227 ? -7.547 8.812 27.938 1 82.5 227 ILE A CA 1
ATOM 1727 C C . ILE A 1 227 ? -6.176 9.477 27.812 1 82.5 227 ILE A C 1
ATOM 1729 O O . ILE A 1 227 ? -5.254 8.906 27.219 1 82.5 227 ILE A O 1
ATOM 1733 N N . LEU A 1 228 ? -6.098 10.648 28.438 1 81.56 228 LEU A N 1
ATOM 1734 C CA . LEU A 1 228 ? -4.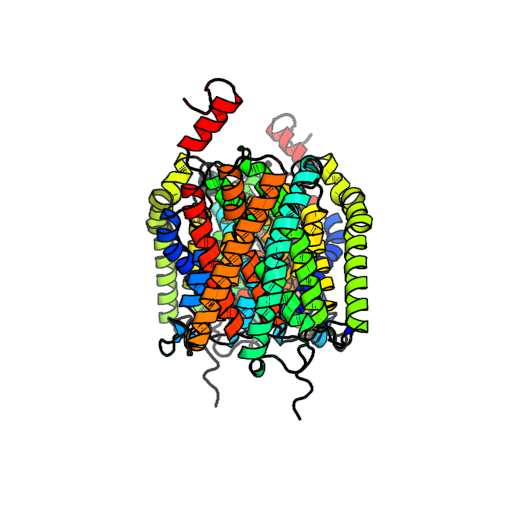828 11.359 28.391 1 81.56 228 LEU A CA 1
ATOM 1735 C C . LEU A 1 228 ? -3.736 10.578 29.125 1 81.56 228 LEU A C 1
ATOM 1737 O O . LEU A 1 228 ? -2.613 10.461 28.625 1 81.56 228 LEU A O 1
ATOM 1741 N N . LEU A 1 229 ? -4.062 10.031 30.219 1 86.88 229 LEU A N 1
ATOM 1742 C CA . LEU A 1 229 ? -3.094 9.273 31 1 86.88 229 LEU A CA 1
ATOM 1743 C C . LEU A 1 229 ? -2.674 8.008 30.25 1 86.88 229 LEU A C 1
ATOM 1745 O O . LEU A 1 229 ? -1.491 7.656 30.234 1 86.88 229 LEU A O 1
ATOM 1749 N N . VAL A 1 230 ? -3.635 7.391 29.641 1 88.69 230 VAL A N 1
ATOM 1750 C CA . VAL A 1 230 ? -3.336 6.172 28.891 1 88.69 230 VAL A CA 1
ATOM 1751 C C . VAL A 1 230 ? -2.471 6.508 27.688 1 88.69 230 VAL A C 1
ATOM 1753 O O . VAL A 1 230 ? -1.567 5.746 27.328 1 88.69 230 VAL A O 1
ATOM 1756 N N . THR A 1 231 ? -2.787 7.57 27.078 1 86.06 231 THR A N 1
ATOM 1757 C CA . THR A 1 231 ? -2.01 7.992 25.922 1 86.06 231 THR A CA 1
ATOM 1758 C C . THR A 1 231 ? -0.565 8.281 26.312 1 86.06 231 THR A C 1
ATOM 1760 O O . THR A 1 231 ? 0.368 7.859 25.625 1 86.06 231 THR A O 1
ATOM 1763 N N . ILE A 1 232 ? -0.414 9.008 27.391 1 87.31 232 ILE A N 1
ATOM 1764 C CA . ILE A 1 232 ? 0.922 9.312 27.891 1 87.31 232 ILE A CA 1
ATOM 1765 C C . ILE A 1 232 ? 1.619 8.016 28.297 1 87.31 232 ILE A C 1
ATOM 1767 O O . ILE A 1 232 ? 2.807 7.828 28.016 1 87.31 232 ILE A O 1
ATOM 1771 N N . GLY A 1 233 ? 0.875 7.211 28.969 1 92 233 GLY A N 1
ATOM 1772 C CA . GLY A 1 233 ? 1.42 5.91 29.344 1 92 233 GLY A CA 1
ATOM 1773 C C . GLY A 1 233 ? 1.888 5.102 28.141 1 92 233 GLY A C 1
ATOM 1774 O O . GLY A 1 233 ? 2.961 4.496 28.188 1 92 233 GLY A O 1
ATOM 1775 N N . TRP A 1 234 ? 1.084 5.105 27.125 1 92.06 234 TRP A N 1
ATOM 1776 C CA . TRP A 1 234 ? 1.441 4.375 25.922 1 92.06 234 TRP A CA 1
ATOM 1777 C C . TRP A 1 234 ? 2.67 4.988 25.25 1 92.06 234 TRP A C 1
ATOM 1779 O O . TRP A 1 234 ? 3.555 4.27 24.781 1 92.06 234 TRP A O 1
ATOM 1789 N N . ALA A 1 235 ? 2.686 6.281 25.234 1 90.19 235 ALA A N 1
ATOM 1790 C CA . ALA A 1 235 ? 3.842 6.965 24.656 1 90.19 235 ALA A CA 1
ATOM 1791 C C . ALA A 1 235 ? 5.121 6.59 25.391 1 90.19 235 ALA A C 1
ATOM 1793 O O . ALA A 1 235 ? 6.141 6.285 24.781 1 90.19 235 ALA A O 1
ATOM 1794 N N . LEU A 1 236 ? 5.051 6.598 26.656 1 92.88 236 LEU A N 1
ATOM 1795 C CA . LEU A 1 236 ? 6.207 6.223 27.469 1 92.88 236 LEU A CA 1
ATOM 1796 C C . LEU A 1 236 ? 6.57 4.758 27.25 1 92.88 236 LEU A C 1
ATOM 1798 O O . LEU A 1 236 ? 7.754 4.41 27.219 1 92.88 236 LEU A O 1
ATOM 1802 N N . PHE A 1 237 ? 5.543 3.961 27.141 1 95.19 237 PHE A N 1
ATOM 1803 C CA . PHE A 1 237 ? 5.762 2.539 26.906 1 95.19 237 PHE A CA 1
ATOM 1804 C C . PHE A 1 237 ? 6.465 2.312 25.562 1 95.19 237 PHE A C 1
ATOM 1806 O O . PHE A 1 237 ? 7.367 1.482 25.469 1 95.19 237 PHE A O 1
ATOM 1813 N N . VAL A 1 238 ? 6.078 2.984 24.562 1 93.62 238 VAL A N 1
ATOM 1814 C CA . VAL A 1 238 ? 6.652 2.842 23.234 1 93.62 238 VAL A CA 1
ATOM 1815 C C . VAL A 1 238 ? 8.07 3.41 23.219 1 93.62 238 VAL A C 1
ATOM 1817 O O . VAL A 1 238 ? 8.984 2.789 22.672 1 93.62 238 VAL A O 1
ATOM 1820 N N . ILE A 1 239 ? 8.344 4.531 23.812 1 90.56 239 ILE A N 1
ATOM 1821 C CA . ILE A 1 239 ? 9.602 5.262 23.75 1 90.56 239 ILE A CA 1
ATOM 1822 C C . ILE A 1 239 ? 10.672 4.539 24.562 1 90.56 239 ILE A C 1
ATOM 1824 O O . ILE A 1 239 ? 11.844 4.527 24.188 1 90.56 239 ILE A O 1
ATOM 1828 N N . PHE A 1 240 ? 10.289 3.871 25.578 1 92.88 240 PHE A N 1
ATOM 1829 C CA . PHE A 1 240 ? 11.312 3.287 26.422 1 92.88 240 PHE A CA 1
ATOM 1830 C C . PHE A 1 240 ? 11.359 1.772 26.266 1 92.88 240 PHE A C 1
ATOM 1832 O O . PHE A 1 240 ? 12.141 1.255 25.469 1 92.88 240 PHE A O 1
ATOM 1839 N N . PRO A 1 241 ? 10.32 1.022 26.844 1 93.12 241 PRO A N 1
ATOM 1840 C CA . PRO A 1 241 ? 10.43 -0.435 26.75 1 93.12 241 PRO A CA 1
ATOM 1841 C C . PRO A 1 241 ? 10.383 -0.938 25.312 1 93.12 241 PRO A C 1
ATOM 1843 O O . PRO A 1 241 ? 11.141 -1.832 24.938 1 93.12 241 PRO A O 1
ATOM 1846 N N . VAL A 1 242 ? 9.516 -0.481 24.578 1 92.94 242 VAL A N 1
ATOM 1847 C CA . VAL A 1 242 ? 9.344 -0.987 23.219 1 92.94 242 VAL A CA 1
ATOM 1848 C C . VAL A 1 242 ? 10.578 -0.634 22.375 1 92.94 242 VAL A C 1
ATOM 1850 O O . VAL A 1 242 ? 11.062 -1.457 21.609 1 92.94 242 VAL A O 1
ATOM 1853 N N . ARG A 1 243 ? 11.016 0.559 22.516 1 92 243 ARG A N 1
ATOM 1854 C CA . ARG A 1 243 ? 12.227 0.941 21.781 1 92 243 ARG A CA 1
ATOM 1855 C C . ARG A 1 243 ? 13.406 0.068 22.188 1 92 243 ARG A C 1
ATOM 1857 O O . ARG A 1 243 ? 14.203 -0.337 21.344 1 92 243 ARG A O 1
ATOM 1864 N N . TRP A 1 244 ? 13.539 -0.176 23.484 1 92.56 244 TRP A N 1
ATOM 1865 C CA . TRP A 1 244 ? 14.617 -1.021 23.984 1 92.56 244 TRP A CA 1
ATOM 1866 C C . TRP A 1 244 ? 14.539 -2.42 23.391 1 92.56 244 TRP A C 1
ATOM 1868 O O . TRP A 1 244 ? 15.547 -2.967 22.938 1 92.56 244 TRP A O 1
ATOM 1878 N N . VAL A 1 245 ? 13.391 -2.963 23.359 1 93.06 245 VAL A N 1
ATOM 1879 C CA . VAL A 1 245 ? 13.195 -4.297 22.797 1 93.06 245 VAL A CA 1
ATOM 1880 C C . VAL A 1 245 ? 13.492 -4.273 21.297 1 93.06 245 VAL A C 1
ATOM 1882 O O . VAL A 1 245 ? 14.109 -5.195 20.766 1 93.06 245 VAL A O 1
ATOM 1885 N N . LEU A 1 246 ? 13.047 -3.291 20.625 1 92.19 246 LEU A N 1
ATOM 1886 C CA . LEU A 1 246 ? 13.25 -3.152 19.188 1 92.19 246 LEU A CA 1
ATOM 1887 C C . LEU A 1 246 ? 14.742 -3.113 18.844 1 92.19 246 LEU A C 1
ATOM 1889 O O . LEU A 1 246 ? 15.203 -3.855 17.984 1 92.19 246 LEU A O 1
ATOM 1893 N N . VAL A 1 247 ? 15.484 -2.326 19.547 1 91.06 247 VAL A N 1
ATOM 1894 C CA . VAL A 1 247 ? 16.891 -2.074 19.25 1 91.06 247 VAL A CA 1
ATOM 1895 C C . VAL A 1 247 ? 17.734 -3.256 19.719 1 91.06 247 VAL A C 1
ATOM 1897 O O . VAL A 1 247 ? 18.609 -3.727 18.984 1 91.06 247 VAL A O 1
ATOM 1900 N N . LYS A 1 248 ? 17.438 -3.766 20.859 1 91.19 248 LYS A N 1
ATOM 1901 C CA . LYS A 1 248 ? 18.312 -4.742 21.484 1 91.19 248 LYS A CA 1
ATOM 1902 C C . LYS A 1 248 ? 17.984 -6.16 21.031 1 91.19 248 LYS A C 1
ATOM 1904 O O . LYS A 1 248 ? 18.875 -7.012 20.938 1 91.19 248 LYS A O 1
ATOM 1909 N N . PHE A 1 249 ? 16.719 -6.359 20.672 1 88.88 249 PHE A N 1
ATOM 1910 C CA . PHE A 1 249 ? 16.359 -7.742 20.406 1 88.88 249 PHE A CA 1
ATOM 1911 C C . PHE A 1 249 ? 15.93 -7.914 18.953 1 88.88 249 PHE A C 1
ATOM 1913 O O . PHE A 1 249 ? 16.406 -8.82 18.266 1 88.88 249 PHE A O 1
ATOM 1920 N N . ILE A 1 250 ? 15.195 -7.113 18.516 1 88.19 250 ILE A N 1
ATOM 1921 C CA . ILE A 1 250 ? 14.586 -7.316 17.203 1 88.19 250 ILE A CA 1
ATOM 1922 C C . ILE A 1 250 ? 15.578 -6.926 16.109 1 88.19 250 ILE A C 1
ATOM 1924 O O . ILE A 1 250 ? 15.805 -7.684 15.172 1 88.19 250 ILE A O 1
ATOM 1928 N N . LEU A 1 251 ? 16.25 -5.762 16.281 1 90.56 251 LEU A N 1
ATOM 1929 C CA . LEU A 1 251 ? 17.109 -5.246 15.219 1 90.56 251 LEU A CA 1
ATOM 1930 C C . LEU A 1 251 ? 18.578 -5.523 15.539 1 90.56 251 LEU A C 1
ATOM 1932 O O . LEU A 1 251 ? 19.469 -4.934 14.93 1 90.56 251 LEU A O 1
ATOM 1936 N N . ARG A 1 252 ? 18.828 -6.367 16.453 1 90.69 252 ARG A N 1
ATOM 1937 C CA . ARG A 1 252 ? 20.188 -6.656 16.875 1 90.69 252 ARG A CA 1
ATOM 1938 C C . ARG A 1 252 ? 21.047 -7.098 15.688 1 90.69 252 ARG A C 1
ATOM 1940 O O . ARG A 1 252 ? 22.141 -6.57 15.469 1 90.69 252 ARG A O 1
ATOM 1947 N N . ARG A 1 253 ? 20.531 -8.008 15 1 88.06 253 ARG A N 1
ATOM 1948 C CA . ARG A 1 253 ? 21.281 -8.555 13.867 1 88.06 253 ARG A CA 1
ATOM 1949 C C . ARG A 1 253 ? 21.391 -7.527 12.75 1 88.06 253 ARG A C 1
ATOM 1951 O O . ARG A 1 253 ? 22.422 -7.445 12.078 1 88.06 253 ARG A O 1
ATOM 1958 N N . ASP A 1 254 ? 20.375 -6.785 12.508 1 90.56 254 ASP A N 1
ATOM 1959 C CA . ASP A 1 254 ? 20.375 -5.754 11.469 1 90.56 254 ASP A CA 1
ATOM 1960 C C . ASP A 1 254 ? 21.375 -4.656 11.789 1 90.56 254 ASP A C 1
ATOM 1962 O O . ASP A 1 254 ? 22.078 -4.172 10.891 1 90.56 254 ASP A O 1
ATOM 1966 N N . LEU A 1 255 ? 21.453 -4.25 12.945 1 88.69 255 LEU A N 1
ATOM 1967 C CA . LEU A 1 255 ? 22.359 -3.193 13.367 1 88.69 255 LEU A CA 1
ATOM 1968 C C . LEU A 1 255 ? 23.812 -3.66 13.266 1 88.69 255 LEU A C 1
ATOM 1970 O O . LEU A 1 255 ? 24.703 -2.873 12.945 1 88.69 255 LEU A O 1
ATOM 1974 N N . LYS A 1 256 ? 24 -4.879 13.508 1 88.5 256 LYS A N 1
ATOM 1975 C CA . LYS A 1 256 ? 25.328 -5.449 13.383 1 88.5 256 LYS A CA 1
ATOM 1976 C C . LYS A 1 256 ? 25.766 -5.535 11.922 1 88.5 256 LYS A C 1
ATOM 1978 O O . LYS A 1 256 ? 26.906 -5.223 11.586 1 88.5 256 LYS A O 1
ATOM 1983 N N . SER A 1 257 ? 24.875 -5.863 11.109 1 88.62 257 SER A N 1
ATOM 1984 C CA . SER A 1 257 ? 25.188 -6.016 9.695 1 88.62 257 SER A CA 1
ATOM 1985 C C . SER A 1 257 ? 25.125 -4.676 8.969 1 88.62 257 SER A C 1
ATOM 1987 O O . SER A 1 257 ? 25.688 -4.523 7.883 1 88.62 257 SER A O 1
ATOM 1989 N N . GLY A 1 258 ? 24.328 -3.762 9.523 1 86 258 GLY A N 1
ATOM 1990 C CA . GLY A 1 258 ? 24.188 -2.438 8.945 1 86 258 GLY A CA 1
ATOM 1991 C C . GLY A 1 258 ? 23.156 -2.379 7.836 1 86 258 GLY A C 1
ATOM 1992 O O . GLY A 1 258 ? 23.094 -1.406 7.082 1 86 258 GLY A O 1
ATOM 1993 N N . VAL A 1 259 ? 22.453 -3.496 7.688 1 86.44 259 VAL A N 1
ATOM 1994 C CA . VAL A 1 259 ? 21.438 -3.562 6.648 1 86.44 259 VAL A CA 1
ATOM 1995 C C . VAL A 1 259 ? 20.094 -3.936 7.27 1 86.44 259 VAL A C 1
ATOM 1997 O O . VAL A 1 259 ? 20 -4.883 8.055 1 86.44 259 VAL A O 1
ATOM 2000 N N . LEU A 1 260 ? 19.156 -3.168 6.98 1 88.38 260 LEU A N 1
ATOM 2001 C CA . LEU A 1 260 ? 17.828 -3.465 7.48 1 88.38 260 LEU A CA 1
ATOM 2002 C C . LEU A 1 260 ? 17.219 -4.656 6.746 1 88.38 260 LEU A C 1
ATOM 2004 O O . LEU A 1 260 ? 17 -4.598 5.535 1 88.38 260 LEU A O 1
ATOM 2008 N N . SER A 1 261 ? 17 -5.68 7.445 1 87.75 261 SER A N 1
ATOM 2009 C CA . SER A 1 261 ? 16.438 -6.906 6.871 1 87.75 261 SER A CA 1
ATOM 2010 C C . SER A 1 261 ? 14.938 -6.797 6.672 1 87.75 261 SER A C 1
ATOM 2012 O O . SER A 1 261 ? 14.297 -5.883 7.199 1 87.75 261 SER A O 1
ATOM 2014 N N . ARG A 1 262 ? 14.367 -7.695 5.926 1 86.12 262 ARG A N 1
ATOM 2015 C CA . ARG A 1 262 ? 12.922 -7.754 5.723 1 86.12 262 ARG A CA 1
ATOM 2016 C C . ARG A 1 262 ? 12.203 -8.055 7.031 1 86.12 262 ARG A C 1
ATOM 2018 O O . ARG A 1 262 ? 11.102 -7.547 7.266 1 86.12 262 ARG A O 1
ATOM 2025 N N . ALA A 1 263 ? 12.789 -8.867 7.824 1 87.56 263 ALA A N 1
ATOM 2026 C CA . ALA A 1 263 ? 12.195 -9.188 9.117 1 87.56 263 ALA A CA 1
ATOM 2027 C C . ALA A 1 263 ? 12.125 -7.953 10.016 1 87.56 263 ALA A C 1
ATOM 2029 O O . ALA A 1 263 ? 11.148 -7.762 10.742 1 87.56 263 ALA A O 1
ATOM 2030 N N . GLY A 1 264 ? 13.234 -7.242 10 1 90.62 264 GLY A N 1
ATOM 2031 C CA . GLY A 1 264 ? 13.227 -5.996 10.75 1 90.62 264 GLY A CA 1
ATOM 2032 C C . GLY A 1 264 ? 12.141 -5.035 10.297 1 90.62 264 GLY A C 1
ATOM 2033 O O . GLY A 1 264 ? 11.445 -4.445 11.125 1 90.62 264 GLY A O 1
ATOM 2034 N N . MET A 1 265 ? 11.992 -4.898 9.023 1 92 265 MET A N 1
ATOM 2035 C CA . MET A 1 265 ? 10.953 -4.027 8.469 1 92 265 MET A CA 1
ATOM 2036 C C . MET A 1 265 ? 9.57 -4.52 8.859 1 92 265 MET A C 1
ATOM 2038 O O . MET A 1 265 ? 8.688 -3.717 9.188 1 92 265 MET A O 1
ATOM 2042 N N . LEU A 1 266 ? 9.406 -5.793 8.766 1 93.38 266 LEU A N 1
ATOM 2043 C CA . LEU A 1 266 ? 8.133 -6.406 9.148 1 93.38 266 LEU A CA 1
ATOM 2044 C C . LEU A 1 266 ? 7.773 -6.055 10.586 1 93.38 266 LEU A C 1
ATOM 2046 O O . LEU A 1 266 ? 6.637 -5.66 10.867 1 93.38 266 LEU A O 1
ATOM 2050 N N . MET A 1 267 ? 8.68 -6.16 11.461 1 93.56 267 MET A N 1
ATOM 2051 C CA . MET A 1 267 ? 8.43 -5.898 12.875 1 93.56 267 MET A CA 1
ATOM 2052 C C . MET A 1 267 ? 8.109 -4.43 13.109 1 93.56 267 MET A C 1
ATOM 2054 O O . MET A 1 267 ? 7.234 -4.102 13.914 1 93.56 267 MET A O 1
ATOM 2058 N N . ILE A 1 268 ? 8.805 -3.584 12.438 1 95.31 268 ILE A N 1
ATOM 2059 C CA . ILE A 1 268 ? 8.555 -2.152 12.562 1 95.31 268 ILE A CA 1
ATOM 2060 C C . ILE A 1 268 ? 7.148 -1.827 12.078 1 95.31 268 ILE A C 1
ATOM 2062 O O . ILE A 1 268 ? 6.402 -1.104 12.742 1 95.31 268 ILE A O 1
ATOM 2066 N N . ILE A 1 269 ? 6.773 -2.371 10.93 1 95.19 269 ILE A N 1
ATOM 2067 C CA . ILE A 1 269 ? 5.461 -2.111 10.352 1 95.19 269 ILE A CA 1
ATOM 2068 C C . ILE A 1 269 ? 4.371 -2.686 11.25 1 95.19 269 ILE A C 1
ATOM 2070 O O . ILE A 1 269 ? 3.342 -2.047 11.477 1 95.19 269 ILE A O 1
ATOM 2074 N N . LEU A 1 270 ? 4.598 -3.834 11.797 1 95.31 270 LEU A N 1
ATOM 2075 C CA . LEU A 1 270 ? 3.646 -4.441 12.727 1 95.31 270 LEU A CA 1
ATOM 2076 C C . LEU A 1 270 ? 3.473 -3.578 13.969 1 95.31 270 LEU A C 1
ATOM 2078 O O . LEU A 1 270 ? 2.354 -3.396 14.453 1 95.31 270 LEU A O 1
ATOM 2082 N N . MET A 1 271 ? 4.566 -3.117 14.477 1 95.88 271 MET A N 1
ATOM 2083 C CA . MET A 1 271 ? 4.508 -2.23 15.633 1 95.88 271 MET A CA 1
ATOM 2084 C C . MET A 1 271 ? 3.727 -0.962 15.312 1 95.88 271 MET A C 1
ATOM 2086 O O . MET A 1 271 ? 2.973 -0.462 16.141 1 95.88 271 MET A O 1
ATOM 2090 N N . MET A 1 272 ? 3.963 -0.466 14.141 1 96 272 MET A N 1
ATOM 2091 C CA . MET A 1 272 ? 3.244 0.723 13.695 1 96 272 MET A CA 1
ATOM 2092 C C . MET A 1 272 ? 1.741 0.471 13.664 1 96 272 MET A C 1
ATOM 2094 O O . MET A 1 272 ? 0.961 1.275 14.18 1 96 272 MET A O 1
ATOM 2098 N N . PHE A 1 273 ? 1.343 -0.655 13.125 1 96.81 273 PHE A N 1
ATOM 2099 C CA . PHE A 1 273 ? -0.072 -0.995 13.031 1 96.81 273 PHE A CA 1
ATOM 2100 C C . PHE A 1 273 ? -0.663 -1.248 14.414 1 96.81 273 PHE A C 1
ATOM 2102 O O . PHE A 1 273 ? -1.785 -0.827 14.695 1 96.81 273 PHE A O 1
ATOM 2109 N N . VAL A 1 274 ? 0.048 -1.892 15.25 1 96.62 274 VAL A N 1
ATOM 2110 C CA . VAL A 1 274 ? -0.419 -2.176 16.609 1 96.62 274 VAL A CA 1
ATOM 2111 C C . VAL A 1 274 ? -0.601 -0.871 17.375 1 96.62 274 VAL A C 1
ATOM 2113 O O . VAL A 1 274 ? -1.615 -0.677 18.047 1 96.62 274 VAL A O 1
ATOM 2116 N N . SER A 1 275 ? 0.373 -0.056 17.281 1 96.06 275 SER A N 1
ATOM 2117 C CA . SER A 1 275 ? 0.296 1.233 17.969 1 96.06 275 SER A CA 1
ATOM 2118 C C . SER A 1 275 ? -0.851 2.078 17.422 1 96.06 275 SER A C 1
ATOM 2120 O O . SER A 1 275 ? -1.544 2.758 18.172 1 96.06 275 SER A O 1
ATOM 2122 N N . SER A 1 276 ? -1.011 2.088 16.109 1 94.81 276 SER A N 1
ATOM 2123 C CA . SER A 1 276 ? -2.115 2.811 15.484 1 94.81 276 SER A CA 1
ATOM 2124 C C . SER A 1 276 ? -3.463 2.277 15.961 1 94.81 276 SER A C 1
ATOM 2126 O O . SER A 1 276 ? -4.371 3.053 16.266 1 94.81 276 SER A O 1
ATOM 2128 N N . PHE A 1 277 ? -3.568 1.003 16.062 1 94.94 277 PHE A N 1
ATOM 2129 C CA . PHE A 1 277 ? -4.797 0.378 16.547 1 94.94 277 PHE A CA 1
ATOM 2130 C C . PHE A 1 277 ? -5.074 0.768 17.984 1 94.94 277 PHE A C 1
ATOM 2132 O O . PHE A 1 277 ? -6.199 1.133 18.328 1 94.94 277 PHE A O 1
ATOM 2139 N N . PHE A 1 278 ? -4.109 0.712 18.75 1 93.38 278 PHE A N 1
ATOM 2140 C CA . PHE A 1 278 ? -4.254 0.994 20.172 1 93.38 278 PHE A CA 1
ATOM 2141 C C . PHE A 1 278 ? -4.703 2.434 20.406 1 93.38 278 PHE A C 1
ATOM 2143 O O . PHE A 1 278 ? -5.633 2.688 21.172 1 93.38 278 PHE A O 1
ATOM 2150 N N . THR A 1 279 ? -4.074 3.363 19.797 1 89.94 279 THR A N 1
ATOM 2151 C CA . THR A 1 279 ? -4.441 4.762 19.969 1 89.94 279 THR A CA 1
ATOM 2152 C C . THR A 1 279 ? -5.848 5.027 19.453 1 89.94 279 THR A C 1
ATOM 2154 O O . THR A 1 279 ? -6.598 5.816 20.031 1 89.94 279 THR A O 1
ATOM 2157 N N . ASP A 1 280 ? -6.168 4.352 18.422 1 88.19 280 ASP A N 1
ATOM 2158 C CA . ASP A 1 280 ? -7.504 4.52 17.844 1 88.19 280 ASP A CA 1
ATOM 2159 C C . ASP A 1 280 ? -8.578 4.051 18.828 1 88.19 280 ASP A C 1
ATOM 2161 O O . ASP A 1 280 ? -9.57 4.75 19.047 1 88.19 280 ASP A O 1
ATOM 2165 N N . ILE A 1 281 ? -8.391 2.959 19.453 1 88.81 281 ILE A N 1
ATOM 2166 C CA . ILE A 1 281 ? -9.43 2.355 20.281 1 88.81 281 ILE A CA 1
ATOM 2167 C C . ILE A 1 281 ? -9.531 3.102 21.609 1 88.81 281 ILE A C 1
ATOM 2169 O O . ILE A 1 281 ? -10.555 3.035 22.281 1 88.81 281 ILE A O 1
ATOM 2173 N N . ILE A 1 282 ? -8.5 3.789 22 1 86.19 282 ILE A N 1
ATOM 2174 C CA . ILE A 1 282 ? -8.578 4.52 23.266 1 86.19 282 ILE A CA 1
ATOM 2175 C C . ILE A 1 282 ? -9.188 5.902 23.016 1 86.19 282 ILE A C 1
ATOM 2177 O O . ILE A 1 282 ? -9.445 6.648 23.969 1 86.19 282 ILE A O 1
ATOM 2181 N N . GLY A 1 283 ? -9.258 6.293 21.719 1 78 283 GLY A N 1
ATOM 2182 C CA . GLY A 1 283 ? -9.984 7.516 21.422 1 78 283 GLY A CA 1
ATOM 2183 C C . GLY A 1 283 ? -9.086 8.641 20.938 1 78 283 GLY A C 1
ATOM 2184 O O . GLY A 1 283 ? -9.5 9.797 20.906 1 78 283 GLY A O 1
ATOM 2185 N N . VAL A 1 284 ? -7.84 8.562 20.625 1 79 284 VAL A N 1
ATOM 2186 C CA . VAL A 1 284 ? -6.898 9.602 20.234 1 79 284 VAL A CA 1
ATOM 2187 C C . VAL A 1 284 ? -6.73 9.594 18.719 1 79 284 VAL A C 1
ATOM 2189 O O . VAL A 1 284 ? -6.203 10.547 18.141 1 79 284 VAL A O 1
ATOM 2192 N N . HIS A 1 285 ? -6.98 8.688 17.906 1 81.94 285 HIS 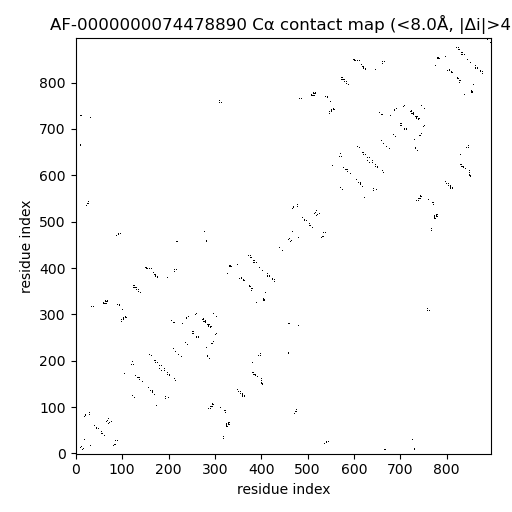A N 1
ATOM 2193 C CA . HIS A 1 285 ? -6.883 8.492 16.469 1 81.94 285 HIS A CA 1
ATOM 2194 C C . HIS A 1 285 ? -5.66 7.66 16.109 1 81.94 285 HIS A C 1
ATOM 2196 O O . HIS A 1 285 ? -4.613 7.766 16.75 1 81.94 285 HIS A O 1
ATOM 2202 N N . SER A 1 286 ? -5.703 7.016 15.078 1 89.81 286 SER A N 1
ATOM 2203 C CA . SER A 1 286 ? -4.734 6 14.68 1 89.81 286 SER A CA 1
ATOM 2204 C C . SER A 1 286 ? -3.422 6.633 14.234 1 89.81 286 SER A C 1
ATOM 2206 O O . SER A 1 286 ? -2.354 6.035 14.383 1 89.81 286 SER A O 1
ATOM 2208 N N . ILE A 1 287 ? -3.436 7.816 13.695 1 86.94 287 ILE A N 1
ATOM 2209 C CA . ILE A 1 287 ? -2.264 8.445 13.094 1 86.94 287 ILE A CA 1
ATOM 2210 C C . ILE A 1 287 ? -1.227 8.742 14.18 1 86.94 287 ILE A C 1
ATOM 2212 O O . ILE A 1 287 ? -0.023 8.75 13.906 1 86.94 287 ILE A O 1
ATOM 2216 N N . PHE A 1 288 ? -1.642 8.953 15.406 1 85.88 288 PHE A N 1
ATOM 2217 C CA . PHE A 1 288 ? -0.727 9.266 16.5 1 85.88 288 PHE A CA 1
ATOM 2218 C C . PHE A 1 288 ? 0.133 8.055 16.859 1 85.88 288 PHE A C 1
ATOM 2220 O O . PHE A 1 288 ? 1.312 8.203 17.188 1 85.88 288 PHE A O 1
ATOM 2227 N N . GLY A 1 289 ? -0.511 6.953 16.859 1 91.25 289 GLY A N 1
ATOM 2228 C CA . GLY A 1 289 ? 0.258 5.738 17.078 1 91.25 289 GLY A CA 1
ATOM 2229 C C . GLY A 1 289 ? 1.348 5.52 16.047 1 91.25 289 GLY A C 1
ATOM 2230 O O . GLY A 1 289 ? 2.461 5.117 16.391 1 91.25 289 GLY A O 1
ATOM 2231 N N . ALA A 1 290 ? 1.042 5.742 14.836 1 93.44 290 ALA A N 1
ATOM 2232 C CA . ALA A 1 290 ? 2.021 5.605 13.758 1 93.44 290 ALA A CA 1
ATOM 2233 C C . ALA A 1 290 ? 3.182 6.582 13.945 1 93.44 290 ALA A C 1
ATOM 2235 O O . ALA A 1 290 ? 4.344 6.211 13.789 1 93.44 290 ALA A O 1
ATOM 2236 N N . PHE A 1 291 ? 2.875 7.812 14.273 1 88.38 291 PHE A N 1
ATOM 2237 C CA . PHE A 1 291 ? 3.869 8.852 14.5 1 88.38 291 PHE A CA 1
ATOM 2238 C C . PHE A 1 291 ? 4.824 8.453 15.625 1 88.38 291 PHE A C 1
ATOM 2240 O O . PHE A 1 291 ? 6.039 8.625 15.5 1 88.38 291 PHE A O 1
ATOM 2247 N N . MET A 1 292 ? 4.32 7.891 16.703 1 90.75 292 MET A N 1
ATOM 2248 C CA . MET A 1 292 ? 5.117 7.488 17.859 1 90.75 292 MET A CA 1
ATOM 2249 C C . MET A 1 292 ? 6.145 6.43 17.469 1 90.75 292 MET A C 1
ATOM 2251 O O . MET A 1 292 ? 7.297 6.496 17.906 1 90.75 292 MET A O 1
ATOM 2255 N N . VAL A 1 293 ? 5.738 5.477 16.688 1 94.38 293 VAL A N 1
ATOM 2256 C CA . VAL A 1 293 ? 6.645 4.41 16.281 1 94.38 293 VAL A CA 1
ATOM 2257 C C . VAL A 1 293 ? 7.723 4.973 15.352 1 94.38 293 VAL A C 1
ATOM 2259 O O . VAL A 1 293 ? 8.883 4.57 15.43 1 94.38 293 VAL A O 1
ATOM 2262 N N . GLY A 1 294 ? 7.34 5.879 14.477 1 91.81 294 GLY A N 1
ATOM 2263 C CA . GLY A 1 294 ? 8.336 6.547 13.648 1 91.81 294 GLY A CA 1
ATOM 2264 C C . GLY A 1 294 ? 9.422 7.227 14.453 1 91.81 294 GLY A C 1
ATOM 2265 O O . GLY A 1 294 ? 10.586 7.23 14.055 1 91.81 294 GLY A O 1
ATOM 2266 N N . LEU A 1 295 ? 9.109 7.723 15.609 1 88.19 295 LEU A N 1
ATOM 2267 C CA . LEU A 1 295 ? 10.023 8.469 16.469 1 88.19 295 LEU A CA 1
ATOM 2268 C C . LEU A 1 295 ? 11.07 7.543 17.078 1 88.19 295 LEU A C 1
ATOM 2270 O O . LEU A 1 295 ? 12.18 7.977 17.391 1 88.19 295 LEU A O 1
ATOM 2274 N N . ILE A 1 296 ? 10.766 6.25 17.234 1 92.25 296 ILE A N 1
ATOM 2275 C CA . ILE A 1 296 ? 11.641 5.41 18.047 1 92.25 296 ILE A CA 1
ATOM 2276 C C . ILE A 1 296 ? 12.539 4.574 17.141 1 92.25 296 ILE A C 1
ATOM 2278 O O . ILE A 1 296 ? 13.422 3.854 17.609 1 92.25 296 ILE A O 1
ATOM 2282 N N . VAL A 1 297 ? 12.336 4.559 15.859 1 92.19 297 VAL A N 1
ATOM 2283 C CA . VAL A 1 297 ? 13.188 3.812 14.938 1 92.19 297 VAL A CA 1
ATOM 2284 C C . VAL A 1 297 ? 14.617 4.332 15.023 1 92.19 297 VAL A C 1
ATOM 2286 O O . VAL A 1 297 ? 14.852 5.543 14.984 1 92.19 297 VAL A O 1
ATOM 2289 N N . PRO A 1 298 ? 15.523 3.412 15.125 1 89.5 298 PRO A N 1
ATOM 2290 C CA . PRO A 1 298 ? 16.922 3.836 15.258 1 89.5 298 PRO A CA 1
ATOM 2291 C C . PRO A 1 298 ? 17.422 4.586 14.031 1 89.5 298 PRO A C 1
ATOM 2293 O O . PRO A 1 298 ? 17.078 4.234 12.898 1 89.5 298 PRO A O 1
ATOM 2296 N N . ARG A 1 299 ? 18.234 5.52 14.219 1 88.19 299 ARG A N 1
ATOM 2297 C CA . ARG A 1 299 ? 18.766 6.355 13.141 1 88.19 299 ARG A CA 1
ATOM 2298 C C . ARG A 1 299 ? 20.141 5.887 12.703 1 88.19 299 ARG A C 1
ATOM 2300 O O . ARG A 1 299 ? 20.734 6.465 11.797 1 88.19 299 ARG A O 1
ATOM 2307 N N . GLU A 1 300 ? 20.516 4.82 13.172 1 83.88 300 GLU A N 1
ATOM 2308 C CA . GLU A 1 300 ? 21.844 4.293 12.852 1 83.88 300 GLU A CA 1
ATOM 2309 C C . GLU A 1 300 ? 21.844 3.596 11.5 1 83.88 300 GLU A C 1
ATOM 2311 O O . GLU A 1 300 ? 20.828 3.061 11.062 1 83.88 300 GLU A O 1
ATOM 2316 N N . HIS A 1 301 ? 23.016 3.66 10.852 1 85.44 301 HIS A N 1
ATOM 2317 C CA . HIS A 1 301 ? 23.328 2.932 9.625 1 85.44 301 HIS A CA 1
ATOM 2318 C C . HIS A 1 301 ? 22.344 3.271 8.516 1 85.44 301 HIS A C 1
ATOM 2320 O O . HIS A 1 301 ? 22.047 2.436 7.652 1 85.44 301 HIS A O 1
ATOM 2326 N N . GLY A 1 302 ? 21.656 4.332 8.648 1 85.06 302 GLY A N 1
ATOM 2327 C CA . GLY A 1 302 ? 20.797 4.777 7.566 1 85.06 302 GLY A CA 1
ATOM 2328 C C . GLY A 1 302 ? 19.484 4.023 7.496 1 85.06 302 GLY A C 1
ATOM 2329 O O . GLY A 1 302 ? 18.859 3.955 6.434 1 85.06 302 GLY A O 1
ATOM 2330 N N . PHE A 1 303 ? 19.031 3.451 8.523 1 87 303 PHE A N 1
ATOM 2331 C CA . PHE A 1 303 ? 17.781 2.701 8.555 1 87 303 PHE A CA 1
ATOM 2332 C C . PHE A 1 303 ? 16.609 3.592 8.18 1 87 303 PHE A C 1
ATOM 2334 O O . PHE A 1 303 ? 15.68 3.152 7.492 1 87 303 PHE A O 1
ATOM 2341 N N . VAL A 1 304 ? 16.766 4.816 8.578 1 88.12 304 VAL A N 1
ATOM 2342 C CA . VAL A 1 304 ? 15.695 5.777 8.305 1 88.12 304 VAL A CA 1
ATOM 2343 C C . VAL A 1 304 ? 15.617 6.039 6.801 1 88.12 304 VAL A C 1
ATOM 2345 O O . VAL A 1 304 ? 14.523 6.066 6.227 1 88.12 304 VAL A O 1
ATOM 2348 N N . VAL A 1 305 ? 16.766 6.188 6.199 1 85.69 305 VAL A N 1
ATOM 2349 C CA . VAL A 1 305 ? 16.812 6.461 4.766 1 85.69 305 VAL A CA 1
ATOM 2350 C C . VAL A 1 305 ? 16.281 5.258 3.992 1 85.69 305 VAL A C 1
ATOM 2352 O O . VAL A 1 305 ? 15.523 5.414 3.033 1 85.69 305 VAL A O 1
ATOM 2355 N N . ASP A 1 306 ? 16.625 4.109 4.449 1 87.44 306 ASP A N 1
ATOM 2356 C CA . ASP A 1 306 ? 16.188 2.881 3.795 1 87.44 306 ASP A CA 1
ATOM 2357 C C . ASP A 1 306 ? 14.68 2.715 3.883 1 87.44 306 ASP A C 1
ATOM 2359 O O . ASP A 1 306 ? 14.023 2.412 2.883 1 87.44 306 ASP A O 1
ATOM 2363 N N . LEU A 1 307 ? 14.188 2.916 5.016 1 90.38 307 LEU A N 1
ATOM 2364 C CA . LEU A 1 307 ? 12.75 2.793 5.242 1 90.38 307 LEU A CA 1
ATOM 2365 C C . LEU A 1 307 ? 11.984 3.818 4.418 1 90.38 307 LEU A C 1
ATOM 2367 O O . LEU A 1 307 ? 10.969 3.488 3.799 1 90.38 307 LEU A O 1
ATOM 2371 N N . THR A 1 308 ? 12.445 5 4.457 1 88.62 308 THR A N 1
ATOM 2372 C CA . THR A 1 308 ? 11.797 6.062 3.697 1 88.62 308 THR A CA 1
ATOM 2373 C C . THR A 1 308 ? 11.812 5.746 2.203 1 88.62 308 THR A C 1
ATOM 2375 O O . THR A 1 308 ? 10.805 5.902 1.521 1 88.62 308 THR A O 1
ATOM 2378 N N . HIS A 1 309 ? 12.93 5.262 1.775 1 86.56 309 HIS A N 1
ATOM 2379 C CA . HIS A 1 309 ? 13.086 4.926 0.364 1 86.56 309 HIS A CA 1
ATOM 2380 C C . HIS A 1 309 ? 12.117 3.818 -0.046 1 86.56 309 HIS A C 1
ATOM 2382 O O . HIS A 1 309 ? 11.594 3.824 -1.163 1 86.56 309 HIS A O 1
ATOM 2388 N N . LYS A 1 310 ? 11.805 2.957 0.786 1 90.12 310 LYS A N 1
ATOM 2389 C CA . LYS A 1 310 ? 11 1.777 0.477 1 90.12 310 LYS A CA 1
ATOM 2390 C C . LYS A 1 310 ? 9.516 2.082 0.597 1 90.12 310 LYS A C 1
ATOM 2392 O O . LYS A 1 310 ? 8.68 1.39 0.003 1 90.12 310 LYS A O 1
ATOM 2397 N N . ILE A 1 311 ? 9.18 3.135 1.323 1 91.94 311 ILE A N 1
ATOM 2398 C CA . ILE A 1 311 ? 7.781 3.328 1.675 1 91.94 311 ILE A CA 1
ATOM 2399 C C . ILE A 1 311 ? 7.258 4.609 1.027 1 91.94 311 ILE A C 1
ATOM 2401 O O . ILE A 1 311 ? 6.109 4.66 0.578 1 91.94 311 ILE A O 1
ATOM 2405 N N . GLU A 1 312 ? 8.047 5.551 0.876 1 90.88 312 GLU A N 1
ATOM 2406 C CA . GLU A 1 312 ? 7.629 6.922 0.603 1 90.88 312 GLU A CA 1
ATOM 2407 C C . GLU A 1 312 ? 6.957 7.031 -0.764 1 90.88 312 GLU A C 1
ATOM 2409 O O . GLU A 1 312 ? 5.891 7.633 -0.891 1 90.88 312 GLU A O 1
ATOM 2414 N N . ASP A 1 313 ? 7.504 6.41 -1.761 1 89.69 313 ASP A N 1
ATOM 2415 C CA . ASP A 1 313 ? 7.012 6.609 -3.121 1 89.69 313 ASP A CA 1
ATOM 2416 C C . ASP A 1 313 ? 5.602 6.043 -3.283 1 89.69 313 ASP A C 1
ATOM 2418 O O . ASP A 1 313 ? 4.715 6.715 -3.809 1 89.69 313 ASP A O 1
ATOM 2422 N N . ILE A 1 314 ? 5.375 4.867 -2.811 1 91.75 314 ILE A N 1
ATOM 2423 C CA . ILE A 1 314 ? 4.066 4.234 -2.93 1 91.75 314 ILE A CA 1
ATOM 2424 C C . ILE A 1 314 ? 3.029 5.047 -2.158 1 91.75 314 ILE A C 1
ATOM 2426 O O . ILE A 1 314 ? 1.911 5.254 -2.637 1 91.75 314 ILE A O 1
ATOM 2430 N N . VAL A 1 315 ? 3.387 5.531 -1.032 1 92.5 315 VAL A N 1
ATOM 2431 C CA . VAL A 1 315 ? 2.486 6.309 -0.185 1 92.5 315 VAL A CA 1
ATOM 2432 C C . VAL A 1 315 ? 2.123 7.617 -0.877 1 92.5 315 VAL A C 1
ATOM 2434 O O . VAL A 1 315 ? 0.947 7.98 -0.958 1 92.5 315 VAL A O 1
ATOM 2437 N N . GLN A 1 316 ? 3.076 8.25 -1.447 1 89.88 316 GLN A N 1
ATOM 2438 C CA . GLN A 1 316 ? 2.891 9.57 -2.041 1 89.88 316 GLN A CA 1
ATOM 2439 C C . GLN A 1 316 ? 2.16 9.477 -3.377 1 89.88 316 GLN A C 1
ATOM 2441 O O . GLN A 1 316 ? 1.402 10.375 -3.74 1 89.88 316 GLN A O 1
ATOM 2446 N N . ILE A 1 317 ? 2.387 8.391 -4.066 1 91.38 317 ILE A N 1
ATOM 2447 C CA . ILE A 1 317 ? 1.868 8.289 -5.426 1 91.38 317 ILE A CA 1
ATOM 2448 C C . ILE A 1 317 ? 0.437 7.758 -5.395 1 91.38 317 ILE A C 1
ATOM 2450 O O . ILE A 1 317 ? -0.427 8.242 -6.129 1 91.38 317 ILE A O 1
ATOM 2454 N N . ILE A 1 318 ? 0.201 6.84 -4.484 1 93 318 ILE A N 1
ATOM 2455 C CA . ILE A 1 318 ? -1.071 6.129 -4.555 1 93 318 ILE A CA 1
ATOM 2456 C C . ILE A 1 318 ? -1.978 6.574 -3.41 1 93 318 ILE A C 1
ATOM 2458 O O . ILE A 1 318 ? -3.068 7.102 -3.643 1 93 318 ILE A O 1
ATOM 2462 N N . PHE A 1 319 ? -1.559 6.551 -2.209 1 94.19 319 PHE A N 1
ATOM 2463 C CA . PHE A 1 319 ? -2.422 6.637 -1.037 1 94.19 319 PHE A CA 1
ATOM 2464 C C . PHE A 1 319 ? -2.754 8.086 -0.712 1 94.19 319 PHE A C 1
ATOM 2466 O O . PHE A 1 319 ? -3.908 8.422 -0.436 1 94.19 319 PHE A O 1
ATOM 2473 N N . ILE A 1 320 ? -1.769 8.984 -0.827 1 91 320 ILE A N 1
ATOM 2474 C CA . ILE A 1 320 ? -1.942 10.367 -0.4 1 91 320 ILE A CA 1
ATOM 2475 C C . ILE A 1 320 ? -2.939 11.07 -1.318 1 91 320 ILE A C 1
ATOM 2477 O O . ILE A 1 320 ? -3.863 11.734 -0.847 1 91 320 ILE A O 1
ATOM 2481 N N . PRO A 1 321 ? -2.83 10.875 -2.627 1 92.88 321 PRO A N 1
ATOM 2482 C CA . PRO A 1 321 ? -3.826 11.508 -3.494 1 92.88 321 PRO A CA 1
ATOM 2483 C C . PRO A 1 321 ? -5.25 11.039 -3.197 1 92.88 321 PRO A C 1
ATOM 2485 O O . PRO A 1 321 ? -6.188 11.836 -3.242 1 92.88 321 PRO A O 1
ATOM 2488 N N . ILE A 1 322 ? -5.363 9.797 -2.895 1 93.81 322 ILE A N 1
ATOM 2489 C CA . ILE A 1 322 ? -6.684 9.242 -2.607 1 93.81 322 ILE A CA 1
ATOM 2490 C C . ILE A 1 322 ? -7.223 9.836 -1.308 1 93.81 322 ILE A C 1
ATOM 2492 O O . ILE A 1 322 ? -8.391 10.219 -1.231 1 93.81 322 ILE A O 1
ATOM 2496 N N . TYR A 1 323 ? -6.418 9.938 -0.303 1 92.19 323 TYR A N 1
ATOM 2497 C CA . TYR A 1 323 ? -6.836 10.516 0.972 1 92.19 323 TYR A CA 1
ATOM 2498 C C . TYR A 1 323 ? -7.305 11.953 0.795 1 92.19 323 TYR A C 1
ATOM 2500 O O . TYR A 1 323 ? -8.359 12.336 1.313 1 92.19 323 TYR A O 1
ATOM 2508 N N . PHE A 1 324 ? -6.602 12.695 0.028 1 89.81 324 PHE A N 1
ATOM 2509 C CA . PHE A 1 324 ? -6.891 14.117 -0.082 1 89.81 324 PHE A CA 1
ATOM 2510 C C . PHE A 1 324 ? -8.055 14.359 -1.038 1 89.81 324 PHE A C 1
ATOM 2512 O O . PHE A 1 324 ? -8.766 15.359 -0.914 1 89.81 324 PHE A O 1
ATOM 2519 N N . ALA A 1 325 ? -8.164 13.453 -1.951 1 88.62 325 ALA A N 1
ATOM 2520 C CA . ALA A 1 325 ? -9.359 13.539 -2.783 1 88.62 325 ALA A CA 1
ATOM 2521 C C . ALA A 1 325 ? -10.625 13.352 -1.947 1 88.62 325 ALA A C 1
ATOM 2523 O O . ALA A 1 325 ? -11.594 14.102 -2.107 1 88.62 325 ALA A O 1
ATOM 2524 N N . ILE A 1 326 ? -10.594 12.43 -1.054 1 88.5 326 ILE A N 1
ATOM 2525 C CA . ILE A 1 326 ? -11.742 12.172 -0.193 1 88.5 326 ILE A CA 1
ATOM 2526 C C . ILE A 1 326 ? -11.945 13.344 0.762 1 88.5 326 ILE A C 1
ATOM 2528 O O . ILE A 1 326 ? -13.086 13.734 1.041 1 88.5 326 ILE A O 1
ATOM 2532 N N . ALA A 1 327 ? -10.844 13.836 1.283 1 88.06 327 AL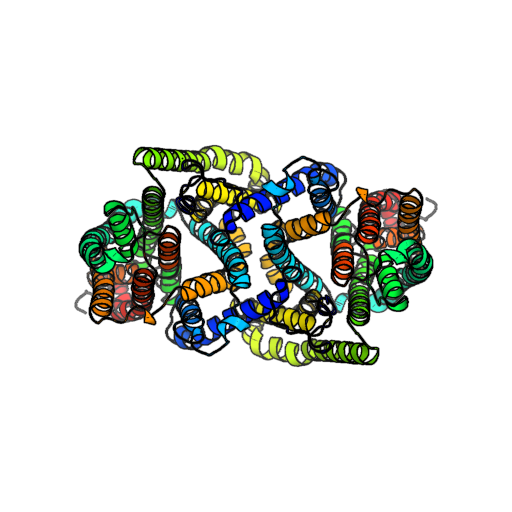A A N 1
ATOM 2533 C CA . ALA A 1 327 ? -10.945 15.023 2.133 1 88.06 327 ALA A CA 1
ATOM 2534 C C . ALA A 1 327 ? -11.578 16.188 1.38 1 88.06 327 ALA A C 1
ATOM 2536 O O . ALA A 1 327 ? -12.398 16.922 1.938 1 88.06 327 ALA A O 1
ATOM 2537 N N . GLY A 1 328 ? -11.219 16.297 0.125 1 87.75 328 GLY A N 1
ATOM 2538 C CA . GLY A 1 328 ? -11.789 17.359 -0.704 1 87.75 328 GLY A CA 1
ATOM 2539 C C . GLY A 1 328 ? -13.266 17.172 -0.979 1 87.75 328 GLY A C 1
ATOM 2540 O O . GLY A 1 328 ? -14 18.141 -1.163 1 87.75 328 GLY A O 1
ATOM 2541 N N . PHE A 1 329 ? -13.703 15.867 -0.967 1 85.31 329 PHE A N 1
ATOM 2542 C CA . PHE A 1 329 ? -15.117 15.555 -1.145 1 85.31 329 PHE A CA 1
ATOM 2543 C C . PHE A 1 329 ? -15.961 16.203 -0.048 1 85.31 329 PHE A C 1
ATOM 2545 O O . PHE A 1 329 ? -17.125 16.516 -0.261 1 85.31 329 PHE A O 1
ATOM 2552 N N . ASN A 1 330 ? -15.328 16.453 1.033 1 88.12 330 ASN A N 1
ATOM 2553 C CA . ASN A 1 330 ? -16.062 16.969 2.184 1 88.12 330 ASN A CA 1
ATOM 2554 C C . ASN A 1 330 ? -16.172 18.5 2.127 1 88.12 330 ASN A C 1
ATOM 2556 O O . ASN A 1 330 ? -16.891 19.094 2.924 1 88.12 330 ASN A O 1
ATOM 2560 N N . VAL A 1 331 ? -15.492 19.047 1.179 1 90.69 331 VAL A N 1
ATOM 2561 C CA . VAL A 1 331 ? -15.578 20.5 1.009 1 90.69 331 VAL A CA 1
ATOM 2562 C C . VAL A 1 331 ? -16.828 20.844 0.213 1 90.69 331 VAL A C 1
ATOM 2564 O O . VAL A 1 331 ? -17.062 20.312 -0.875 1 90.69 331 VAL A O 1
ATOM 2567 N N . ASP A 1 332 ? -17.672 21.641 0.775 1 90.25 332 ASP A N 1
ATOM 2568 C CA . ASP A 1 332 ? -18.906 22.078 0.112 1 90.25 332 ASP A CA 1
ATOM 2569 C C . ASP A 1 332 ? -19.016 23.609 0.145 1 90.25 332 ASP A C 1
ATOM 2571 O O . ASP A 1 332 ? -19.547 24.172 1.103 1 90.25 332 ASP A O 1
ATOM 2575 N N . PHE A 1 333 ? -18.719 24.172 -0.911 1 89.25 333 PHE A N 1
ATOM 2576 C CA . PHE A 1 333 ? -18.75 25.625 -0.966 1 89.25 333 PHE A CA 1
ATOM 2577 C C . PHE A 1 333 ? -20.172 26.141 -1.09 1 89.25 333 PHE A C 1
ATOM 2579 O O . PHE A 1 333 ? -20.438 27.328 -0.857 1 89.25 333 PHE A O 1
ATOM 2586 N N . ASP A 1 334 ? -21.047 25.203 -1.423 1 86.38 334 ASP A N 1
ATOM 2587 C CA . ASP A 1 334 ? -22.438 25.594 -1.525 1 86.38 334 ASP A CA 1
ATOM 2588 C C . ASP A 1 334 ? -23.031 25.938 -0.152 1 86.38 334 ASP A C 1
ATOM 2590 O O . ASP A 1 334 ? -24 26.688 -0.049 1 86.38 334 ASP A O 1
ATOM 2594 N N . GLU A 1 335 ? -22.391 25.406 0.813 1 87 335 GLU A N 1
ATOM 2595 C CA . GLU A 1 335 ? -22.844 25.688 2.174 1 87 335 GLU A CA 1
ATOM 2596 C C . GLU A 1 335 ? -22.422 27.078 2.625 1 87 335 GLU A C 1
ATOM 2598 O O . GLU A 1 335 ? -22.969 27.609 3.598 1 87 335 GLU A O 1
ATOM 2603 N N . LEU A 1 336 ? -21.422 27.625 1.974 1 92.12 336 LEU A N 1
ATOM 2604 C CA . LEU A 1 336 ? -21 29 2.238 1 92.12 336 LEU A CA 1
ATOM 2605 C C . LEU A 1 336 ? -21.859 29.984 1.456 1 92.12 336 LEU A C 1
ATOM 2607 O O . LEU A 1 336 ? -21.375 30.656 0.55 1 92.12 336 LEU A O 1
ATOM 2611 N N . ASN A 1 337 ? -23.062 30.062 1.905 1 89.69 337 ASN A N 1
ATOM 2612 C CA . ASN A 1 337 ? -24.047 30.781 1.094 1 89.69 337 ASN A CA 1
ATOM 2613 C C . ASN A 1 337 ? -24.391 32.125 1.691 1 89.69 337 ASN A C 1
ATOM 2615 O O . ASN A 1 337 ? -25.203 32.875 1.133 1 89.69 337 ASN A O 1
ATOM 2619 N N . ARG A 1 338 ? -23.875 32.562 2.787 1 90.19 338 ARG A N 1
ATOM 2620 C CA . ARG A 1 338 ? -24.141 33.844 3.418 1 90.19 338 ARG A CA 1
ATOM 2621 C C . ARG A 1 338 ? -22.922 34.75 3.348 1 90.19 338 ARG A C 1
ATOM 2623 O O . ARG A 1 338 ? -21.781 34.281 3.35 1 90.19 338 ARG A O 1
ATOM 2630 N N . GLY A 1 339 ? -22.969 35.906 3.262 1 93.44 339 GLY A N 1
ATOM 2631 C CA . GLY A 1 339 ? -21.875 36.875 3.27 1 93.44 339 GLY A CA 1
ATOM 2632 C C . GLY A 1 339 ? -20.969 36.719 4.473 1 93.44 339 GLY A C 1
ATOM 2633 O O . GLY A 1 339 ? -19.734 36.812 4.348 1 93.44 339 GLY A O 1
ATOM 2634 N N . ILE A 1 340 ? -21.469 36.562 5.562 1 94.31 340 ILE A N 1
ATOM 2635 C CA . ILE A 1 340 ? -20.719 36.438 6.801 1 94.31 340 ILE A CA 1
ATOM 2636 C C . ILE A 1 340 ? -19.797 35.219 6.73 1 94.31 340 ILE A C 1
ATOM 2638 O O . ILE A 1 340 ? -18.719 35.188 7.332 1 94.31 340 ILE A O 1
ATOM 2642 N N . ASP A 1 341 ? -20.328 34.188 6.043 1 95.56 341 ASP A N 1
ATOM 2643 C CA . ASP A 1 341 ? -19.469 33 5.859 1 95.56 341 ASP A CA 1
ATOM 2644 C C . ASP A 1 341 ? -18.156 33.406 5.195 1 95.56 341 ASP A C 1
ATOM 2646 O O . ASP A 1 341 ? -17.078 33 5.664 1 95.56 341 ASP A O 1
ATOM 2650 N N . TRP A 1 342 ? -18.219 34.188 4.219 1 95.94 342 TRP A N 1
ATOM 2651 C CA . TRP A 1 342 ? -17.016 34.594 3.496 1 95.94 342 TRP A CA 1
ATOM 2652 C C . TRP A 1 342 ? -16.203 35.594 4.324 1 95.94 342 TRP A C 1
ATOM 2654 O O . TRP A 1 342 ? -14.977 35.625 4.219 1 95.94 342 TRP A O 1
ATOM 2664 N N . GLY A 1 343 ? -16.906 36.406 5.059 1 96.38 343 GLY A N 1
ATOM 2665 C CA . GLY A 1 343 ? -16.203 37.25 6.004 1 96.38 343 GLY A CA 1
ATOM 2666 C C . GLY A 1 343 ? -15.32 36.469 6.961 1 96.38 343 GLY A C 1
ATOM 2667 O O . GLY A 1 343 ? -14.172 36.844 7.203 1 96.38 343 GLY A O 1
ATOM 2668 N N . TYR A 1 344 ? -15.867 35.406 7.477 1 95.88 344 TYR A N 1
ATOM 2669 C CA . TYR A 1 344 ? -15.094 34.594 8.391 1 95.88 344 TYR A CA 1
ATOM 2670 C C . TYR A 1 344 ? -13.961 33.875 7.656 1 95.88 344 TYR A C 1
ATOM 2672 O O . TYR A 1 344 ? -12.891 33.656 8.227 1 95.88 344 TYR A O 1
ATOM 2680 N N . VAL A 1 345 ? -14.203 33.469 6.414 1 96.81 345 VAL A N 1
ATOM 2681 C CA . VAL A 1 345 ? -13.141 32.875 5.625 1 96.81 345 VAL A CA 1
ATOM 2682 C C . VAL A 1 345 ? -11.961 33.812 5.52 1 96.81 345 VAL A C 1
ATOM 2684 O O . VAL A 1 345 ? -10.812 33.438 5.773 1 96.81 345 VAL A O 1
ATOM 2687 N N . VAL A 1 346 ? -12.234 35.031 5.168 1 97.19 346 VAL A N 1
ATOM 2688 C CA . VAL A 1 346 ? -11.188 36.031 5.027 1 97.19 346 VAL A CA 1
ATOM 2689 C C . VAL A 1 346 ? -10.531 36.281 6.383 1 97.19 346 VAL A C 1
ATOM 2691 O O . VAL A 1 346 ? -9.305 36.406 6.473 1 97.19 346 VAL A O 1
ATOM 2694 N N . ALA A 1 347 ? -11.336 36.344 7.363 1 96.88 347 ALA A N 1
ATOM 2695 C CA . ALA A 1 347 ? -10.82 36.594 8.703 1 96.88 347 ALA A CA 1
ATOM 2696 C C . ALA A 1 347 ? -9.875 35.5 9.141 1 96.88 347 ALA A C 1
ATOM 2698 O O . ALA A 1 347 ? -8.805 35.75 9.695 1 96.88 347 ALA A O 1
ATOM 2699 N N . ILE A 1 348 ? -10.32 34.25 8.922 1 97 348 ILE A N 1
ATOM 2700 C CA . ILE A 1 348 ? -9.508 33.125 9.312 1 97 348 ILE A CA 1
ATOM 2701 C C . ILE A 1 348 ? -8.188 33.125 8.547 1 97 348 ILE A C 1
ATOM 2703 O O . ILE A 1 348 ? -7.125 32.844 9.109 1 97 348 ILE A O 1
ATOM 2707 N N . ILE A 1 349 ? -8.195 33.438 7.305 1 97.06 349 ILE A N 1
ATOM 2708 C CA . ILE A 1 349 ? -7.004 33.469 6.465 1 97.06 349 ILE A CA 1
ATOM 2709 C C . ILE A 1 349 ? -6.062 34.562 6.961 1 97.06 349 ILE A C 1
ATOM 2711 O O . ILE A 1 349 ? -4.875 34.312 7.18 1 97.06 349 ILE A O 1
ATOM 2715 N N . VAL A 1 350 ? -6.582 35.719 7.184 1 96.94 350 VAL A N 1
ATOM 2716 C CA . VAL A 1 350 ? -5.785 36.875 7.574 1 96.94 350 VAL A CA 1
ATOM 2717 C C . VAL A 1 350 ? -5.203 36.656 8.969 1 96.94 350 VAL A C 1
ATOM 2719 O O . VAL A 1 350 ? -4.016 36.906 9.203 1 96.94 350 VAL A O 1
ATOM 2722 N N . VAL A 1 351 ? -6.027 36.219 9.867 1 96.56 351 VAL A N 1
ATOM 2723 C CA . VAL A 1 351 ? -5.574 36 11.234 1 96.56 351 VAL A CA 1
ATOM 2724 C C . VAL A 1 351 ? -4.516 34.906 11.266 1 96.56 351 VAL A C 1
ATOM 2726 O O . VAL A 1 351 ? -3.482 35.031 11.922 1 96.56 351 VAL A O 1
ATOM 2729 N N . SER A 1 352 ? -4.828 33.812 10.594 1 96.06 352 SER A N 1
ATOM 2730 C CA . SER A 1 352 ? -3.885 32.688 10.578 1 96.06 352 SER A CA 1
ATOM 2731 C C . SER A 1 352 ? -2.541 33.125 9.992 1 96.06 352 SER A C 1
ATOM 2733 O O . SER A 1 352 ? -1.494 32.875 10.594 1 96.06 352 SER A O 1
ATOM 2735 N N . MET A 1 353 ? -2.508 33.781 8.914 1 95.56 353 MET A N 1
ATOM 2736 C CA . MET A 1 353 ? -1.276 34.156 8.227 1 95.56 353 MET A CA 1
ATOM 2737 C C . MET A 1 353 ? -0.532 35.25 9 1 95.56 353 MET A C 1
ATOM 2739 O O . MET A 1 353 ? 0.68 35.156 9.203 1 95.56 353 MET A O 1
ATOM 2743 N N . SER A 1 354 ? -1.231 36.25 9.422 1 97.06 354 SER A N 1
ATOM 2744 C CA . SER A 1 354 ? -0.588 37.375 10.102 1 97.06 354 SER A CA 1
ATOM 2745 C C . SER A 1 354 ? 0.01 36.938 11.43 1 97.06 354 SER A C 1
ATOM 2747 O O . SER A 1 354 ? 1.132 37.312 11.773 1 97.06 354 SER A O 1
ATOM 2749 N N . THR A 1 355 ? -0.71 36.188 12.133 1 96.88 355 THR A N 1
ATOM 2750 C CA . THR A 1 355 ? -0.235 35.781 13.453 1 96.88 355 THR A CA 1
ATOM 2751 C C . THR A 1 355 ? 0.945 34.812 13.336 1 96.88 355 THR A C 1
ATOM 2753 O O . THR A 1 355 ? 1.854 34.844 14.172 1 96.88 355 THR A O 1
ATOM 2756 N N . LYS A 1 356 ? 0.899 33.938 12.352 1 95.81 356 LYS A N 1
ATOM 2757 C CA . LYS A 1 356 ? 2.039 33.062 12.109 1 95.81 356 LYS A CA 1
ATOM 2758 C C . LYS A 1 356 ? 3.279 33.875 11.719 1 95.81 356 LYS A C 1
ATOM 2760 O O . LYS A 1 356 ? 4.387 33.562 12.18 1 95.81 356 LYS A O 1
ATOM 2765 N N . ILE A 1 357 ? 3.078 34.812 10.867 1 96.75 357 ILE A N 1
ATOM 2766 C CA . ILE A 1 357 ? 4.188 35.625 10.406 1 96.75 357 ILE A CA 1
ATOM 2767 C C . ILE A 1 357 ? 4.75 36.438 11.578 1 96.75 357 ILE A C 1
ATOM 2769 O O . ILE A 1 357 ? 5.965 36.469 11.789 1 96.75 357 ILE A O 1
ATOM 2773 N N . ILE A 1 358 ? 3.865 37.031 12.305 1 96.81 358 ILE A N 1
ATOM 2774 C CA . ILE A 1 358 ? 4.281 37.812 13.445 1 96.81 358 ILE A CA 1
ATOM 2775 C C . ILE A 1 358 ? 4.984 36.938 14.469 1 96.81 358 ILE A C 1
ATOM 2777 O O . ILE A 1 358 ? 6.039 37.312 15 1 96.81 358 ILE A O 1
ATOM 2781 N N . GLY A 1 359 ? 4.379 35.812 14.773 1 95.88 359 GLY A N 1
ATOM 2782 C CA . GLY A 1 359 ? 4.988 34.906 15.727 1 95.88 359 GLY A CA 1
ATOM 2783 C C . GLY A 1 359 ? 6.371 34.438 15.305 1 95.88 359 GLY A C 1
ATOM 2784 O O . GLY A 1 359 ? 7.297 34.438 16.109 1 95.88 359 GLY A O 1
ATOM 2785 N N . GLY A 1 360 ? 6.52 34.062 14.07 1 95.38 360 GLY A N 1
ATOM 2786 C CA . GLY A 1 360 ? 7.82 33.656 13.547 1 95.38 360 GLY A CA 1
ATOM 2787 C C . GLY A 1 360 ? 8.828 34.812 13.547 1 95.38 360 GLY A C 1
ATOM 2788 O O . GLY A 1 360 ? 10.008 34.594 13.852 1 95.38 360 GLY A O 1
ATOM 2789 N N . PHE A 1 361 ? 8.336 35.969 13.18 1 96.06 361 PHE A N 1
ATOM 2790 C CA . PHE A 1 361 ? 9.18 37.156 13.156 1 96.06 361 PHE A CA 1
ATOM 2791 C C . PHE A 1 361 ? 9.742 37.438 14.539 1 96.06 361 PHE A C 1
ATOM 2793 O O . PHE A 1 361 ? 10.953 37.625 14.695 1 96.06 361 PHE A O 1
ATOM 2800 N N . ILE A 1 362 ? 8.906 37.469 15.492 1 96.44 362 ILE A N 1
ATOM 2801 C CA . ILE A 1 362 ? 9.297 37.781 16.859 1 96.44 362 ILE A CA 1
ATOM 2802 C C . ILE A 1 362 ? 10.289 36.719 17.359 1 96.44 362 ILE A C 1
ATOM 2804 O O . ILE A 1 362 ? 11.305 37.062 17.984 1 96.44 362 ILE A O 1
ATOM 2808 N N . GLY A 1 363 ? 9.969 35.469 17.141 1 95.38 363 GLY A N 1
ATOM 2809 C CA . GLY A 1 363 ? 10.867 34.406 17.547 1 95.38 363 GLY A CA 1
ATOM 2810 C C . GLY A 1 363 ? 12.25 34.5 16.922 1 95.38 363 GLY A C 1
ATOM 2811 O O . GLY A 1 363 ? 13.258 34.406 17.609 1 95.38 363 GLY A O 1
ATOM 2812 N N . ALA A 1 364 ? 12.281 34.75 15.656 1 95.19 364 ALA A N 1
ATOM 2813 C CA . ALA A 1 364 ? 13.555 34.812 14.93 1 95.19 364 ALA A CA 1
ATOM 2814 C C . ALA A 1 364 ? 14.352 36.062 15.383 1 95.19 364 ALA A C 1
ATOM 2816 O O . ALA A 1 364 ? 15.578 35.969 15.516 1 95.19 364 ALA A O 1
ATOM 2817 N N . LYS A 1 365 ? 13.648 37.125 15.586 1 95.12 365 LYS A N 1
ATOM 2818 C CA . LYS A 1 365 ? 14.312 38.312 16.062 1 95.12 365 LYS A CA 1
ATOM 2819 C C . LYS A 1 365 ? 14.93 38.094 17.438 1 95.12 365 LYS A C 1
ATOM 2821 O O . LYS A 1 365 ? 16 38.625 17.75 1 95.12 365 LYS A O 1
ATOM 2826 N N . ALA A 1 366 ? 14.289 37.438 18.203 1 94.62 366 ALA A N 1
ATOM 2827 C CA . ALA A 1 366 ? 14.789 37.125 19.531 1 94.62 366 ALA A CA 1
ATOM 2828 C C . ALA A 1 366 ? 16.047 36.25 19.453 1 94.62 366 ALA A C 1
ATOM 2830 O O . ALA A 1 366 ? 16.875 36.281 20.375 1 94.62 366 ALA A O 1
ATOM 2831 N N . CYS A 1 367 ? 16.188 35.594 18.391 1 93.06 367 CYS A N 1
ATOM 2832 C CA . CYS A 1 367 ? 17.359 34.75 18.203 1 93.06 367 CYS A CA 1
ATOM 2833 C C . CYS A 1 367 ? 18.469 35.5 17.5 1 93.06 367 CYS A C 1
ATOM 2835 O O . CYS A 1 367 ? 19.516 34.938 17.172 1 93.06 367 CYS A O 1
ATOM 2837 N N . GLY A 1 368 ? 18.25 36.781 17.109 1 90.62 368 GLY A N 1
ATOM 2838 C CA . GLY A 1 368 ? 19.312 37.625 16.609 1 90.62 368 GLY A CA 1
ATOM 2839 C C . GLY A 1 368 ? 19.344 37.719 15.094 1 90.62 368 GLY A C 1
ATOM 2840 O O . GLY A 1 368 ? 20.344 38.156 14.516 1 90.62 368 GLY A O 1
ATOM 2841 N N . TYR A 1 369 ? 18.344 37.406 14.5 1 91.06 369 TYR A N 1
ATOM 2842 C CA . TYR A 1 369 ? 18.344 37.438 13.039 1 91.06 369 TYR A CA 1
ATOM 2843 C C . TYR A 1 369 ? 17.938 38.812 12.523 1 91.06 369 TYR A C 1
ATOM 2845 O O . TYR A 1 369 ? 17.328 39.594 13.25 1 91.06 369 TYR A O 1
ATOM 2853 N N . TYR A 1 370 ? 18.297 39.031 11.305 1 91 370 TYR A N 1
ATOM 2854 C CA . TYR A 1 370 ? 17.969 40.312 10.688 1 91 370 TYR A CA 1
ATOM 2855 C C . TYR A 1 370 ? 16.5 40.406 10.336 1 91 370 TYR A C 1
ATOM 2857 O O . TYR A 1 370 ? 15.781 39.406 10.359 1 91 370 TYR A O 1
ATOM 2865 N N . TRP A 1 371 ? 16.125 41.625 10.023 1 91.56 371 TRP A N 1
ATOM 2866 C CA . TRP A 1 371 ? 14.703 41.906 9.836 1 91.56 371 TRP A CA 1
ATOM 2867 C C . TRP A 1 371 ? 14.141 41.094 8.68 1 91.56 371 TRP A C 1
ATOM 2869 O O . TRP A 1 371 ? 13.078 40.469 8.797 1 91.56 371 TRP A O 1
ATOM 2879 N N . ARG A 1 372 ? 14.789 40.906 7.586 1 92.25 372 ARG A N 1
ATOM 2880 C CA . ARG A 1 372 ? 14.281 40.188 6.422 1 92.25 372 ARG A CA 1
ATOM 2881 C C . ARG A 1 372 ? 14.32 38.688 6.656 1 92.25 372 ARG A C 1
ATOM 2883 O O . ARG A 1 372 ? 13.445 37.938 6.18 1 92.25 372 ARG A O 1
ATOM 2890 N N . GLU A 1 373 ? 15.352 38.344 7.375 1 93.31 373 GLU A N 1
ATOM 2891 C CA . GLU A 1 373 ? 15.438 36.906 7.723 1 93.31 373 GLU A CA 1
ATOM 2892 C C . GLU A 1 373 ? 14.305 36.5 8.664 1 93.31 373 GLU A C 1
ATOM 2894 O O . GLU A 1 373 ? 13.711 35.438 8.492 1 93.31 373 GLU A O 1
ATOM 2899 N N . SER A 1 374 ? 14.102 37.406 9.562 1 95.69 374 SER A N 1
ATOM 2900 C CA . SER A 1 374 ? 13.047 37.125 10.531 1 95.69 374 SER A CA 1
ATOM 2901 C C . SER A 1 374 ? 11.672 37.125 9.852 1 95.69 374 SER A C 1
ATOM 2903 O O . SER A 1 374 ? 10.836 36.281 10.18 1 95.69 374 SER A O 1
ATOM 2905 N N . LEU A 1 375 ? 11.445 38 8.945 1 96 375 LEU A N 1
ATOM 2906 C CA . LEU A 1 375 ? 10.195 38.031 8.188 1 96 375 LEU A CA 1
ATOM 2907 C C . LEU A 1 375 ? 10.039 36.75 7.363 1 96 375 LEU A C 1
ATOM 2909 O O . LEU A 1 375 ? 8.945 36.188 7.297 1 96 375 LEU A O 1
ATOM 2913 N N . THR A 1 376 ? 11.148 36.281 6.828 1 95.69 376 THR A N 1
ATOM 2914 C CA . THR A 1 376 ? 11.133 35.094 5.996 1 95.69 376 THR A CA 1
ATOM 2915 C C . THR A 1 376 ? 10.805 33.844 6.836 1 95.69 376 THR A C 1
ATOM 2917 O O . THR A 1 376 ? 10.086 32.969 6.387 1 95.69 376 THR A O 1
ATOM 2920 N N . VAL A 1 377 ? 11.312 33.875 7.996 1 95.38 377 VAL A N 1
ATOM 2921 C CA . VAL A 1 377 ? 11.023 32.781 8.906 1 95.38 377 VAL A CA 1
ATOM 2922 C C . VAL A 1 377 ? 9.523 32.719 9.188 1 95.38 377 VAL A C 1
ATOM 2924 O O . VAL A 1 377 ? 8.922 31.656 9.148 1 95.38 377 VAL A O 1
ATOM 2927 N N . GLY A 1 378 ? 8.961 33.844 9.453 1 95.81 378 GLY A N 1
ATOM 2928 C CA . GLY A 1 378 ? 7.527 33.906 9.688 1 95.81 378 GLY A CA 1
ATOM 2929 C C . GLY A 1 378 ? 6.707 33.469 8.492 1 95.81 378 GLY A C 1
ATOM 2930 O O . GLY A 1 378 ? 5.734 32.719 8.633 1 95.81 378 GLY A O 1
ATOM 2931 N N . VAL A 1 379 ? 7.066 33.875 7.363 1 95.81 379 VAL A N 1
ATOM 2932 C CA . VAL A 1 379 ? 6.359 33.531 6.133 1 95.81 379 VAL A CA 1
ATOM 2933 C C . VAL A 1 379 ? 6.438 32.031 5.883 1 95.81 379 VAL A C 1
ATOM 2935 O O . VAL A 1 379 ? 5.426 31.375 5.605 1 95.81 379 VAL A O 1
ATOM 2938 N N . LEU A 1 380 ? 7.586 31.531 6.09 1 94.12 380 LEU A N 1
ATOM 2939 C CA . LEU A 1 380 ? 7.793 30.094 5.859 1 94.12 380 LEU A CA 1
ATOM 2940 C C . LEU A 1 380 ? 7.004 29.266 6.863 1 94.12 380 LEU A C 1
ATOM 2942 O O . LEU A 1 380 ? 6.387 28.266 6.496 1 94.12 380 LEU A O 1
ATOM 2946 N N . MET A 1 381 ? 6.922 29.75 8.039 1 93.88 381 MET A N 1
ATOM 2947 C CA . MET A 1 381 ? 6.258 29.016 9.109 1 93.88 381 MET A CA 1
ATOM 2948 C C . MET A 1 381 ? 4.742 29.094 8.969 1 93.88 381 MET A C 1
ATOM 2950 O O . MET A 1 381 ? 4.012 28.391 9.672 1 93.88 381 MET A O 1
ATOM 2954 N N . SER A 1 382 ? 4.254 29.875 8.078 1 93.44 382 SER A N 1
ATOM 2955 C CA . SER A 1 382 ? 2.818 30.031 7.859 1 93.44 382 SER A CA 1
ATOM 2956 C C . SER A 1 382 ? 2.279 28.953 6.938 1 93.44 382 SER A C 1
ATOM 2958 O O . SER A 1 382 ? 1.065 28.828 6.762 1 93.44 382 SER A O 1
ATOM 2960 N N . CYS A 1 383 ? 3.117 28.094 6.516 1 90.5 383 CYS A N 1
ATOM 2961 C CA . CYS A 1 383 ? 2.74 27.031 5.598 1 90.5 383 CYS A CA 1
ATOM 2962 C C . CYS A 1 383 ? 1.938 25.953 6.32 1 90.5 383 CYS A C 1
ATOM 2964 O O . CYS A 1 383 ? 2.354 25.453 7.371 1 90.5 383 CYS A O 1
ATOM 2966 N N . LYS A 1 384 ? 0.724 25.562 5.914 1 90.69 384 LYS A N 1
ATOM 2967 C CA . LYS A 1 384 ? -0.149 24.594 6.57 1 90.69 384 LYS A CA 1
ATOM 2968 C C . LYS A 1 384 ? -0.098 23.25 5.867 1 90.69 384 LYS A C 1
ATOM 2970 O O . LYS A 1 384 ? 0.198 22.219 6.492 1 90.69 384 LYS A O 1
ATOM 2975 N N . GLY A 1 385 ? -0.453 23.203 4.543 1 83.25 385 GLY A N 1
ATOM 2976 C CA . GLY A 1 385 ? -0.274 22.047 3.68 1 83.25 385 GLY A CA 1
ATOM 2977 C C . GLY A 1 385 ? -1.067 20.828 4.133 1 83.25 385 GLY A C 1
ATOM 2978 O O . GLY A 1 385 ? -2.242 20.953 4.488 1 83.25 385 GLY A O 1
ATOM 2979 N N . ILE A 1 386 ? -0.402 19.547 4.168 1 81.25 386 ILE A N 1
ATOM 2980 C CA . ILE A 1 386 ? -1.006 18.219 4.344 1 81.25 386 ILE A CA 1
ATOM 2981 C C . ILE A 1 386 ? -1.428 18.031 5.801 1 81.25 386 ILE A C 1
ATOM 2983 O O . ILE A 1 386 ? -2.502 17.5 6.078 1 81.25 386 ILE A O 1
ATOM 2987 N N . VAL A 1 387 ? -0.686 18.484 6.656 1 83.62 387 VAL A N 1
ATOM 2988 C CA . VAL A 1 387 ? -0.901 18.219 8.078 1 83.62 387 VAL A CA 1
ATOM 2989 C C . VAL A 1 387 ? -2.178 18.922 8.539 1 83.62 387 VAL A C 1
ATOM 2991 O O . VAL A 1 387 ? -2.947 18.359 9.328 1 83.62 387 VAL A O 1
ATOM 2994 N N . GLU A 1 388 ? -2.363 20.078 8.062 1 90.38 388 GLU A N 1
ATOM 2995 C CA . GLU A 1 388 ? -3.568 20.828 8.43 1 90.38 388 GLU A CA 1
ATOM 2996 C C . GLU A 1 388 ? -4.824 20.094 7.957 1 90.38 388 GLU A C 1
ATOM 2998 O O . GLU A 1 388 ? -5.809 20.016 8.695 1 90.38 388 GLU A O 1
ATOM 3003 N N . ILE A 1 389 ? -4.742 19.609 6.848 1 89.06 389 ILE A N 1
ATOM 3004 C CA . ILE A 1 389 ? -5.91 18.953 6.293 1 89.06 389 ILE A CA 1
ATOM 3005 C C . ILE A 1 389 ? -6.199 17.672 7.078 1 89.06 389 ILE A C 1
ATOM 3007 O O . ILE A 1 389 ? -7.359 17.328 7.316 1 89.06 389 ILE A O 1
ATOM 3011 N N . VAL A 1 390 ? -5.219 17.016 7.41 1 87.75 390 VAL A N 1
ATOM 3012 C CA . VAL A 1 390 ? -5.379 15.828 8.227 1 87.75 390 VAL A CA 1
ATOM 3013 C C . VAL A 1 390 ? -6.027 16.188 9.562 1 87.75 390 VAL A C 1
ATOM 3015 O O . VAL A 1 390 ? -6.961 15.531 10.016 1 87.75 390 VAL A O 1
ATOM 3018 N N . VAL A 1 391 ? -5.57 17.25 10.125 1 88.94 391 VAL A N 1
ATOM 3019 C CA . VAL A 1 391 ? -6.105 17.734 11.398 1 88.94 391 VAL A CA 1
ATOM 3020 C C . VAL A 1 391 ? -7.578 18.094 11.234 1 88.94 391 VAL A C 1
ATOM 3022 O O . VAL A 1 391 ? -8.414 17.734 12.07 1 88.94 391 VAL A O 1
ATOM 3025 N N . LEU A 1 392 ? -7.84 18.766 10.188 1 92.44 392 LEU A N 1
ATOM 3026 C CA . LEU A 1 392 ? -9.211 19.188 9.93 1 92.44 392 LEU A CA 1
ATOM 3027 C C . LEU A 1 392 ? -10.117 17.984 9.727 1 92.44 392 LEU A C 1
ATOM 3029 O O . LEU A 1 392 ? -11.258 17.969 10.195 1 92.44 392 LEU A O 1
ATOM 3033 N N . ASN A 1 393 ? -9.57 17.031 9.078 1 89.38 393 ASN A N 1
ATOM 3034 C CA . ASN A 1 393 ? -10.344 15.812 8.844 1 89.38 393 ASN A CA 1
ATOM 3035 C C . ASN A 1 393 ? -10.609 15.055 10.148 1 89.38 393 ASN A C 1
ATOM 3037 O O . ASN A 1 393 ? -11.688 14.492 10.336 1 89.38 393 ASN A O 1
ATOM 3041 N N . VAL A 1 394 ? -9.68 15.055 10.945 1 86.56 394 VAL A N 1
ATOM 3042 C CA . VAL A 1 394 ? -9.852 14.43 12.25 1 86.56 394 VAL A CA 1
ATOM 3043 C C . VAL A 1 394 ? -10.922 15.172 13.047 1 86.56 394 VAL A C 1
ATOM 3045 O O . VAL A 1 394 ? -11.766 14.547 13.695 1 86.56 394 VAL A O 1
ATOM 3048 N N . GLY A 1 395 ? -10.906 16.469 13.023 1 89.19 395 GLY A N 1
ATOM 3049 C CA . GLY A 1 395 ? -11.922 17.266 13.703 1 89.19 395 GLY A CA 1
ATOM 3050 C C . GLY A 1 395 ? -13.312 17.062 13.141 1 89.19 395 GLY A C 1
ATOM 3051 O O . GLY A 1 395 ? -14.297 17.047 13.891 1 89.19 395 GLY A O 1
ATOM 3052 N N . LEU A 1 396 ? -13.367 16.922 11.859 1 90.38 396 LEU A N 1
ATOM 3053 C CA . LEU A 1 396 ? -14.648 16.672 11.203 1 90.38 396 LEU A CA 1
ATOM 3054 C C . LEU A 1 396 ? -15.219 15.32 11.609 1 90.38 396 LEU A C 1
ATOM 3056 O O . LEU A 1 396 ? -16.391 15.227 11.969 1 90.38 396 LEU A O 1
ATOM 3060 N N . ASN A 1 397 ? -14.383 14.352 11.57 1 85.56 397 ASN A N 1
ATOM 3061 C CA . ASN A 1 397 ? -14.805 13 11.898 1 85.56 397 ASN A CA 1
ATOM 3062 C C . ASN A 1 397 ? -15.195 12.867 13.367 1 85.56 397 ASN A C 1
ATOM 3064 O O . ASN A 1 397 ? -16.078 12.078 13.711 1 85.56 397 ASN A O 1
ATOM 3068 N N . ALA A 1 398 ? -14.547 13.68 14.188 1 83.19 398 ALA A N 1
ATOM 3069 C CA . ALA A 1 398 ? -14.828 13.648 15.617 1 83.19 398 ALA A CA 1
ATOM 3070 C C . ALA A 1 398 ? -16.062 14.5 15.945 1 83.19 398 ALA A C 1
ATOM 3072 O O . ALA A 1 398 ? -16.5 14.539 17.094 1 83.19 398 ALA A O 1
ATOM 3073 N N . GLY A 1 399 ? -16.547 15.25 14.961 1 87.31 399 GLY A N 1
ATOM 3074 C CA . GLY A 1 399 ? -17.734 16.078 15.141 1 87.31 399 GLY A CA 1
ATOM 3075 C C . GLY A 1 399 ? -17.422 17.406 15.82 1 87.31 399 GLY A C 1
ATOM 3076 O O . GLY A 1 399 ? -18.328 18.047 16.375 1 87.31 399 GLY A O 1
ATOM 3077 N N . ILE A 1 400 ? -16.188 17.781 15.836 1 88.88 400 ILE A N 1
ATOM 3078 C CA . ILE A 1 400 ? -15.805 19.031 16.469 1 88.88 400 ILE A CA 1
ATOM 3079 C C . ILE A 1 400 ? -16.156 20.203 15.578 1 88.88 400 ILE A C 1
ATOM 3081 O O . ILE A 1 400 ? -16.578 21.266 16.062 1 88.88 400 ILE A O 1
ATOM 3085 N N . ILE A 1 401 ? -15.977 19.953 14.273 1 92.5 401 ILE A N 1
ATOM 3086 C CA . ILE A 1 401 ? -16.328 21 13.32 1 92.5 401 ILE A CA 1
ATOM 3087 C C . ILE A 1 401 ? -17.312 20.469 12.289 1 92.5 401 ILE A C 1
ATOM 3089 O O . ILE A 1 401 ? -17.328 19.266 12.008 1 92.5 401 ILE A O 1
ATOM 3093 N N . SER A 1 402 ? -18.094 21.375 11.875 1 93.31 402 SER A N 1
ATOM 3094 C CA . SER A 1 402 ? -19.062 21.031 10.828 1 93.31 402 SER A CA 1
ATOM 3095 C C . SER A 1 402 ? -18.406 21.047 9.445 1 93.31 402 SER A C 1
ATOM 3097 O O . SER A 1 402 ? -17.266 21.5 9.305 1 93.31 402 SER A O 1
ATOM 3099 N N . ARG A 1 403 ? -19.156 20.578 8.492 1 91.56 403 ARG A N 1
ATOM 3100 C CA . ARG A 1 403 ? -18.688 20.578 7.113 1 91.56 403 ARG A CA 1
ATOM 3101 C C . ARG A 1 403 ? -18.438 22 6.621 1 91.56 403 ARG A C 1
ATOM 3103 O O . ARG A 1 403 ? -17.547 22.25 5.816 1 91.56 403 ARG A O 1
ATOM 3110 N N . LYS A 1 404 ? -19.234 22.875 7.059 1 93.75 404 LYS A N 1
ATOM 3111 C CA . LYS A 1 404 ? -19.109 24.281 6.691 1 93.75 404 LYS A CA 1
ATOM 3112 C C . LYS A 1 404 ? -17.781 24.859 7.191 1 93.75 404 LYS A C 1
ATOM 3114 O O . LYS A 1 404 ? -17.031 25.469 6.426 1 93.75 404 LYS A O 1
ATOM 3119 N N . LEU A 1 405 ? -17.516 24.656 8.445 1 94.69 405 LEU A N 1
ATOM 3120 C CA . LEU A 1 405 ? -16.266 25.141 9.023 1 94.69 405 LEU A CA 1
ATOM 3121 C C . LEU A 1 405 ? -15.07 24.438 8.391 1 94.69 405 LEU A C 1
ATOM 3123 O O . LEU A 1 405 ? -14.023 25.047 8.164 1 94.69 405 LEU A O 1
ATOM 3127 N N . PHE A 1 406 ? -15.273 23.141 8.125 1 95 406 PHE A N 1
ATOM 3128 C CA . PHE A 1 406 ? -14.242 22.391 7.43 1 95 406 PHE A CA 1
ATOM 3129 C C . PHE A 1 406 ? -13.883 23.047 6.105 1 95 406 PHE A C 1
ATOM 3131 O O . PHE A 1 406 ? -12.703 23.234 5.797 1 95 406 PHE A O 1
ATOM 3138 N N . SER A 1 407 ? -14.812 23.422 5.398 1 95.12 407 SER A N 1
ATOM 3139 C CA . SER A 1 407 ? -14.617 24.047 4.094 1 95.12 407 SER A CA 1
ATOM 3140 C C . SER A 1 407 ? -13.883 25.375 4.227 1 95.12 407 SER A C 1
ATOM 3142 O O . SER A 1 407 ? -13 25.688 3.424 1 95.12 407 SER A O 1
ATOM 3144 N N . MET A 1 408 ? -14.227 26.156 5.254 1 95.94 408 MET A N 1
ATOM 3145 C CA . MET A 1 408 ? -13.586 27.453 5.488 1 95.94 408 MET A CA 1
ATOM 3146 C C . MET A 1 408 ? -12.102 27.281 5.789 1 95.94 408 MET A C 1
ATOM 3148 O O . MET A 1 408 ? -11.258 27.984 5.238 1 95.94 408 MET A O 1
ATOM 3152 N N . PHE A 1 409 ? -11.852 26.297 6.566 1 96.12 409 PHE A N 1
ATOM 3153 C CA . PHE A 1 409 ? -10.469 26.109 7 1 96.12 409 PHE A CA 1
ATOM 3154 C C . PHE A 1 409 ? -9.633 25.484 5.895 1 96.12 409 PHE A C 1
ATOM 3156 O O . PHE A 1 409 ? -8.43 25.734 5.797 1 96.12 409 PHE A O 1
ATOM 3163 N N . VAL A 1 410 ? -10.242 24.625 5.102 1 94.69 410 VAL A N 1
ATOM 3164 C CA . VAL A 1 410 ? -9.516 24.078 3.963 1 94.69 410 VAL A CA 1
ATOM 3165 C C . VAL A 1 410 ? -9.102 25.203 3.016 1 94.69 410 VAL A C 1
ATOM 3167 O O . VAL A 1 410 ? -7.98 25.203 2.496 1 94.69 410 VAL A O 1
ATOM 3170 N N . LEU A 1 411 ? -9.992 26.125 2.824 1 94.44 411 LEU A N 1
ATOM 3171 C CA . LEU A 1 411 ? -9.656 27.266 1.987 1 94.44 411 LEU A CA 1
ATOM 3172 C C . LEU A 1 411 ? -8.5 28.062 2.588 1 94.44 411 LEU A C 1
ATOM 3174 O O . LEU A 1 411 ? -7.605 28.5 1.865 1 94.44 411 LEU A O 1
ATOM 3178 N N . MET A 1 412 ? -8.609 28.297 3.85 1 95.44 412 MET A N 1
ATOM 3179 C CA . MET A 1 412 ? -7.504 28.953 4.539 1 95.44 412 MET A CA 1
ATOM 3180 C C . MET A 1 412 ? -6.195 28.203 4.332 1 95.44 412 MET A C 1
ATOM 3182 O O . MET A 1 412 ? -5.16 28.812 4.055 1 95.44 412 MET A O 1
ATOM 3186 N N . THR A 1 413 ? -6.23 26.859 4.434 1 94.19 413 THR A N 1
ATOM 3187 C CA . THR A 1 413 ? -5.055 26 4.27 1 94.19 413 THR A CA 1
ATOM 3188 C C . THR A 1 413 ? -4.469 26.156 2.871 1 94.19 413 THR A C 1
ATOM 3190 O O . THR A 1 413 ? -3.254 26.312 2.713 1 94.19 413 THR A O 1
ATOM 3193 N N . LEU A 1 414 ? -5.32 26.156 1.922 1 93.56 414 LEU A N 1
ATOM 3194 C CA . LEU A 1 414 ? -4.887 26.266 0.532 1 93.56 414 LEU A CA 1
ATOM 3195 C C . LEU A 1 414 ? -4.27 27.625 0.25 1 93.56 414 LEU A C 1
ATOM 3197 O O . LEU A 1 414 ? -3.203 27.719 -0.363 1 93.56 414 LEU A O 1
ATOM 3201 N N . VAL A 1 415 ? -4.883 28.625 0.716 1 94.38 415 VAL A N 1
ATOM 3202 C CA . VAL A 1 415 ? -4.426 29.984 0.448 1 94.38 415 VAL A CA 1
ATOM 3203 C C . VAL A 1 415 ? -3.102 30.234 1.168 1 94.38 415 VAL A C 1
ATOM 3205 O O . VAL A 1 415 ? -2.152 30.766 0.574 1 94.38 415 VAL A O 1
ATOM 3208 N N . CYS A 1 416 ? -3.061 29.906 2.422 1 94.19 416 CYS A N 1
ATOM 3209 C CA . CYS A 1 416 ? -1.847 30.125 3.199 1 94.19 416 CYS A CA 1
ATOM 3210 C C . CYS A 1 416 ? -0.674 29.344 2.609 1 94.19 416 CYS A C 1
ATOM 3212 O O . CYS A 1 416 ? 0.44 29.859 2.525 1 94.19 416 CYS A O 1
ATOM 3214 N N . THR A 1 417 ? -0.911 28.141 2.227 1 91.19 417 THR A N 1
ATOM 3215 C CA . THR A 1 417 ? 0.145 27.328 1.634 1 91.19 417 THR A CA 1
ATOM 3216 C C . THR A 1 417 ? 0.577 27.906 0.287 1 91.19 417 THR A C 1
ATOM 3218 O O . THR A 1 417 ? 1.771 27.984 -0.005 1 91.19 417 THR A O 1
ATOM 3221 N N . PHE A 1 418 ? -0.343 28.328 -0.457 1 92.12 418 PHE A N 1
ATOM 3222 C CA . PHE A 1 418 ? -0.057 28.891 -1.772 1 92.12 418 PHE A CA 1
ATOM 3223 C C . PHE A 1 418 ? 0.771 30.156 -1.649 1 92.12 418 PHE A C 1
ATOM 3225 O O . PHE A 1 418 ? 1.702 30.375 -2.428 1 92.12 418 PHE A O 1
ATOM 3232 N N . LEU A 1 419 ? 0.5 30.953 -0.752 1 94.12 419 LEU A N 1
ATOM 3233 C CA . LEU A 1 419 ? 1.124 32.25 -0.62 1 94.12 419 LEU A CA 1
ATOM 3234 C C . LEU A 1 419 ? 2.518 32.125 -0.013 1 94.12 419 LEU A C 1
ATOM 3236 O O . LEU A 1 419 ? 3.322 33.062 -0.106 1 94.12 419 LEU A O 1
ATOM 3240 N N . THR A 1 420 ? 2.793 31.047 0.586 1 92.94 420 THR A N 1
ATOM 3241 C CA . THR A 1 420 ? 4.059 30.891 1.293 1 92.94 420 THR A CA 1
ATOM 3242 C C . THR A 1 420 ? 5.234 31.031 0.332 1 92.94 420 THR A C 1
ATOM 3244 O O . THR A 1 420 ? 6.18 31.766 0.603 1 92.94 420 THR A O 1
ATOM 3247 N N . THR A 1 421 ? 5.184 30.375 -0.786 1 90 421 THR A N 1
ATOM 3248 C CA . THR A 1 421 ? 6.301 30.391 -1.725 1 90 421 THR A CA 1
ATOM 3249 C C . THR A 1 421 ? 6.492 31.781 -2.324 1 90 421 THR A C 1
ATOM 3251 O O . THR A 1 421 ? 7.59 32.344 -2.27 1 90 421 THR A O 1
ATOM 3254 N N . PRO A 1 422 ? 5.461 32.375 -2.891 1 92.12 422 PRO A N 1
ATOM 3255 C CA . PRO A 1 422 ? 5.648 33.719 -3.467 1 92.12 422 PRO A CA 1
ATOM 3256 C C . PRO A 1 422 ? 6.078 34.75 -2.432 1 92.12 422 PRO A C 1
ATOM 3258 O O . PRO A 1 422 ? 6.895 35.625 -2.73 1 92.12 422 PRO A O 1
ATOM 3261 N N . LEU A 1 423 ? 5.602 34.688 -1.279 1 94.75 423 LEU A N 1
ATOM 3262 C CA . LEU A 1 423 ? 5.961 35.656 -0.239 1 94.75 423 LEU A CA 1
ATOM 3263 C C . LEU A 1 423 ? 7.395 35.438 0.233 1 94.75 423 LEU A C 1
ATOM 3265 O O . LEU A 1 423 ? 8.086 36.375 0.606 1 94.75 423 LEU A O 1
ATOM 3269 N N . THR A 1 424 ? 7.793 34.188 0.257 1 93.12 424 THR A N 1
ATOM 3270 C CA . THR A 1 424 ? 9.172 33.906 0.613 1 93.12 424 THR A CA 1
ATOM 3271 C C . THR A 1 424 ? 10.133 34.469 -0.421 1 93.12 424 THR A C 1
ATOM 3273 O O . THR A 1 424 ? 11.164 35.062 -0.064 1 93.12 424 THR A O 1
ATOM 3276 N N . LEU A 1 425 ? 9.75 34.344 -1.65 1 90.62 425 LEU A N 1
ATOM 3277 C CA . LEU A 1 425 ? 10.586 34.844 -2.729 1 90.62 425 LEU A CA 1
ATOM 3278 C C . LEU A 1 425 ? 10.664 36.375 -2.676 1 90.62 425 LEU A C 1
ATOM 3280 O O . LEU A 1 425 ? 11.695 36.969 -3.023 1 90.62 425 LEU A O 1
ATOM 3284 N N . LEU A 1 426 ? 9.648 36.969 -2.221 1 92.06 426 LEU A N 1
ATOM 3285 C CA . LEU A 1 426 ? 9.609 38.438 -2.104 1 92.06 426 LEU A CA 1
ATOM 3286 C C . LEU A 1 426 ? 10.414 38.906 -0.895 1 92.06 426 LEU A C 1
ATOM 3288 O O . LEU A 1 426 ? 11.102 39.906 -0.96 1 92.06 426 LEU A O 1
ATOM 3292 N N . SER A 1 427 ? 10.359 38.188 0.156 1 92.81 427 SER A N 1
ATOM 3293 C CA . SER A 1 427 ? 10.992 38.625 1.399 1 92.81 427 SER A CA 1
ATOM 3294 C C . SER A 1 427 ? 12.477 38.25 1.412 1 92.81 427 SER A C 1
ATOM 3296 O O . SER A 1 427 ? 13.273 38.906 2.082 1 92.81 427 SER A O 1
ATOM 3298 N N . TYR A 1 428 ? 12.852 37.219 0.735 1 90.12 428 TYR A N 1
ATOM 3299 C CA . TYR A 1 428 ? 14.219 36.719 0.804 1 90.12 428 TYR A CA 1
ATOM 3300 C C . TYR A 1 428 ? 14.758 36.406 -0.588 1 90.12 428 TYR A C 1
ATOM 3302 O O . TYR A 1 428 ? 15.148 35.281 -0.875 1 90.12 428 TYR A O 1
ATOM 3310 N N . PRO A 1 429 ? 14.875 37.469 -1.37 1 86.62 429 PRO A N 1
ATOM 3311 C CA . PRO A 1 429 ? 15.406 37.25 -2.717 1 86.62 429 PRO A CA 1
ATOM 3312 C C . PRO A 1 429 ? 16.891 36.875 -2.711 1 86.62 429 PRO A C 1
ATOM 3314 O O . PRO A 1 429 ? 17.578 37.094 -1.718 1 86.62 429 PRO A O 1
ATOM 3317 N N . VAL A 1 430 ? 17.328 36.312 -3.793 1 83.75 430 VAL A N 1
ATOM 3318 C CA . VAL A 1 430 ? 18.688 35.781 -3.928 1 83.75 430 VAL A CA 1
ATOM 3319 C C . VAL A 1 430 ? 19.688 36.938 -3.729 1 83.75 430 VAL A C 1
ATOM 3321 O O . VAL A 1 430 ? 20.75 36.719 -3.133 1 83.75 430 VAL A O 1
ATOM 3324 N N . SER A 1 431 ? 19.344 38.062 -4.168 1 81.69 431 SER A N 1
ATOM 3325 C CA . SER A 1 431 ? 20.25 39.219 -4.051 1 81.69 431 SER A CA 1
ATOM 3326 C C . SER A 1 431 ? 20.516 39.562 -2.588 1 81.69 431 SER A C 1
ATOM 3328 O O . SER A 1 431 ? 21.641 39.906 -2.225 1 81.69 431 SER A O 1
ATOM 3330 N N . TYR A 1 432 ? 19.547 39.5 -1.814 1 83.06 432 TYR A N 1
ATOM 3331 C CA . TYR A 1 432 ? 19.703 39.781 -0.394 1 83.06 432 TYR A CA 1
ATOM 3332 C C . TYR A 1 432 ? 20.547 38.719 0.296 1 83.06 432 TYR A C 1
ATOM 3334 O O . TYR A 1 432 ? 21.391 39.031 1.134 1 83.06 432 TYR A O 1
ATOM 3342 N N . ARG A 1 433 ? 20.391 37.5 -0.078 1 82.5 433 ARG A N 1
ATOM 3343 C CA . ARG A 1 433 ? 21.125 36.375 0.522 1 82.5 433 ARG A CA 1
ATOM 3344 C C . ARG A 1 433 ? 22.625 36.5 0.261 1 82.5 433 ARG A C 1
ATOM 3346 O O . ARG A 1 433 ? 23.438 36.281 1.161 1 82.5 433 ARG A O 1
ATOM 3353 N N . GLU A 1 434 ? 22.781 36.844 -0.894 1 79.75 434 GLU A N 1
ATOM 3354 C CA . GLU A 1 434 ? 24.188 37.031 -1.267 1 79.75 434 GLU A CA 1
ATOM 3355 C C . GLU A 1 434 ? 24.797 38.219 -0.519 1 79.75 434 GLU A C 1
ATOM 3357 O O . GLU A 1 434 ? 25.969 38.156 -0.113 1 79.75 434 GLU A O 1
ATOM 3362 N N . LYS A 1 435 ? 24.062 39.188 -0.364 1 78.25 435 LYS A N 1
ATOM 3363 C CA . LYS A 1 435 ? 24.547 40.375 0.356 1 78.25 435 LYS A CA 1
ATOM 3364 C C . LYS A 1 435 ? 24.859 40.031 1.811 1 78.25 435 LYS A C 1
ATOM 3366 O O . LYS A 1 435 ? 25.891 40.469 2.344 1 78.25 435 LYS A O 1
ATOM 3371 N N . VAL A 1 436 ? 24.016 39.375 2.393 1 78.5 436 VAL A N 1
ATOM 3372 C CA . VAL A 1 436 ? 24.188 39 3.795 1 78.5 436 VAL A CA 1
ATOM 3373 C C . VAL A 1 436 ? 25.422 38.125 3.953 1 78.5 436 VAL A C 1
ATOM 3375 O O . VAL A 1 436 ? 26.203 38.281 4.895 1 78.5 436 VAL A O 1
ATOM 3378 N N . GLN A 1 437 ? 25.578 37.188 3.027 1 77.88 437 GLN A N 1
ATOM 3379 C CA . GLN A 1 437 ? 26.734 36.312 3.076 1 77.88 437 GLN A CA 1
ATOM 3380 C C . GLN A 1 437 ? 28.031 37.094 2.926 1 77.88 437 GLN A C 1
ATOM 3382 O O . GLN A 1 437 ? 29.016 36.812 3.627 1 77.88 437 GLN A O 1
ATOM 3387 N N . LYS A 1 438 ? 28.016 37.969 2.092 1 76.88 438 LYS A N 1
ATOM 3388 C CA . LYS A 1 438 ? 29.188 38.812 1.883 1 76.88 438 LYS A CA 1
ATOM 3389 C C . LYS A 1 438 ? 29.453 39.688 3.098 1 76.88 438 LYS A C 1
ATOM 3391 O O . LYS A 1 438 ? 30.609 39.938 3.455 1 76.88 438 LYS A O 1
ATOM 3396 N N . TYR A 1 439 ? 28.453 40.125 3.676 1 79.25 439 TYR A N 1
ATOM 3397 C CA . TYR A 1 439 ? 28.594 40.969 4.852 1 79.25 439 TYR A CA 1
ATOM 3398 C C . TYR A 1 439 ? 29.141 40.188 6.035 1 79.25 439 TYR A C 1
ATOM 3400 O O . TYR A 1 439 ? 30.031 40.688 6.746 1 79.25 439 TYR A O 1
ATOM 3408 N N . LEU A 1 440 ? 28.609 39.062 6.129 1 74.94 440 LEU A N 1
ATOM 3409 C CA . LEU A 1 440 ? 29.031 38.219 7.254 1 74.94 440 LEU A CA 1
ATOM 3410 C C . LEU A 1 440 ? 30.484 37.781 7.082 1 74.94 440 LEU A C 1
ATOM 3412 O O . LEU A 1 440 ? 31.188 37.562 8.062 1 74.94 440 LEU A O 1
ATOM 3416 N N . LYS A 1 441 ? 30.875 37.688 5.801 1 76.5 441 LYS A N 1
ATOM 3417 C CA . LYS A 1 441 ? 32.25 37.312 5.504 1 76.5 441 LYS A CA 1
ATOM 3418 C C . LYS A 1 441 ? 33.156 38.531 5.629 1 76.5 441 LYS A C 1
ATOM 3420 O O . LYS A 1 441 ? 34.406 38.406 5.605 1 76.5 441 LYS A O 1
ATOM 3425 N N . GLY A 1 442 ? 32.5 39.656 5.844 1 74.19 442 GLY A N 1
ATOM 3426 C CA . GLY A 1 442 ? 33.25 40.875 6.012 1 74.19 442 GLY A CA 1
ATOM 3427 C C . GLY A 1 442 ? 33.656 41.5 4.699 1 74.19 442 GLY A C 1
ATOM 3428 O O . GLY A 1 442 ? 34.531 42.406 4.672 1 74.19 442 GLY A O 1
ATOM 3429 N N . ASP A 1 443 ? 33.156 41.156 3.746 1 74.38 443 ASP A N 1
ATOM 3430 C CA . ASP A 1 443 ? 33.594 41.594 2.43 1 74.38 443 ASP A CA 1
ATOM 3431 C C . ASP A 1 443 ? 32.969 42.938 2.082 1 74.38 443 ASP A C 1
ATOM 3433 O O . ASP A 1 443 ? 33.5 43.688 1.249 1 74.38 443 ASP A O 1
ATOM 3437 N N . ILE A 1 444 ? 31.797 43.125 2.643 1 73.12 444 ILE A N 1
ATOM 3438 C CA . ILE A 1 444 ? 31.125 44.375 2.318 1 73.12 444 ILE A CA 1
ATOM 3439 C C . ILE A 1 444 ? 30.625 45.031 3.598 1 73.12 444 ILE A C 1
ATOM 3441 O O . ILE A 1 444 ? 30.469 44.375 4.625 1 73.12 444 ILE A O 1
ATOM 3445 N N . ASP A 1 445 ? 30.672 46.344 3.547 1 73.44 445 ASP A N 1
ATOM 3446 C CA . ASP A 1 445 ? 29.984 47.062 4.602 1 73.44 445 ASP A CA 1
ATOM 3447 C C . ASP A 1 445 ? 28.484 47.156 4.32 1 73.44 445 ASP A C 1
ATOM 3449 O O . ASP A 1 445 ? 28.062 47.094 3.164 1 73.44 445 ASP A O 1
ATOM 3453 N N . TRP A 1 446 ? 27.594 46.844 5.242 1 67.56 446 TRP A N 1
ATOM 3454 C CA . TRP A 1 446 ? 26.156 46.75 5.098 1 67.56 446 TRP A CA 1
ATOM 3455 C C . TRP A 1 446 ? 25.609 47.875 4.199 1 67.56 446 TRP A C 1
ATOM 3457 O O . TRP A 1 446 ? 24.688 47.656 3.414 1 67.56 446 TRP A O 1
ATOM 3467 N N . GLU A 1 447 ? 26.312 49.094 4.238 1 66.75 447 GLU A N 1
ATOM 3468 C CA . GLU A 1 447 ? 25.906 50.219 3.4 1 66.75 447 GLU A CA 1
ATOM 3469 C C . GLU A 1 447 ? 26.578 50.156 2.035 1 66.75 447 GLU A C 1
ATOM 3471 O O . GLU A 1 447 ? 26.266 50.938 1.145 1 66.75 447 GLU A O 1
ATOM 3476 N N . GLY A 1 448 ? 27.156 49.312 1.416 1 50.84 448 GLY A N 1
ATOM 3477 C CA . GLY A 1 448 ? 27.891 49.281 0.16 1 50.84 448 GLY A CA 1
ATOM 3478 C C . GLY A 1 448 ? 29.359 49.656 0.307 1 50.84 448 GLY A C 1
ATOM 3479 O O . GLY A 1 448 ? 29.719 50.406 1.212 1 50.84 448 GLY A O 1
ATOM 3480 N N . MET B 1 1 ? -36.781 5.926 20.781 1 21.11 1 MET B N 1
ATOM 3481 C CA . MET B 1 1 ? -36.031 6.898 19.984 1 21.11 1 MET B CA 1
ATOM 3482 C C . MET B 1 1 ? -34.531 6.809 20.266 1 21.11 1 MET B C 1
ATOM 3484 O O . MET B 1 1 ? -34.125 6.586 21.406 1 21.11 1 MET B O 1
ATOM 3488 N N . SER B 1 2 ? -33.656 6.746 19.062 1 23.39 2 SER B N 1
ATOM 3489 C CA . SER B 1 2 ? -32.5 6.094 18.484 1 23.39 2 SER B CA 1
ATOM 3490 C C . SER B 1 2 ? -31.203 6.742 19 1 23.39 2 SER B C 1
ATOM 3492 O O . SER B 1 2 ? -30.766 7.754 18.438 1 23.39 2 SER B O 1
ATOM 3494 N N . GLU B 1 3 ? -30.969 6.871 20.234 1 28.45 3 GLU B N 1
ATOM 3495 C CA . GLU B 1 3 ? -30 7.434 21.172 1 28.45 3 GLU B CA 1
ATOM 3496 C C . GLU B 1 3 ? -28.594 6.895 20.906 1 28.45 3 GLU B C 1
ATOM 3498 O O . GLU B 1 3 ? -27.625 7.395 21.453 1 28.45 3 GLU B O 1
ATOM 3503 N N . SER B 1 4 ? -28.547 5.625 20.5 1 29.52 4 SER B N 1
ATOM 3504 C CA . SER B 1 4 ? -27.359 4.793 20.438 1 29.52 4 SER B CA 1
ATOM 3505 C C . SER B 1 4 ? -26.406 5.289 19.359 1 29.52 4 SER B C 1
ATOM 3507 O O . SER B 1 4 ? -25.438 4.602 19 1 29.52 4 SER B O 1
ATOM 3509 N N . SER B 1 5 ? -26.812 6.094 18.484 1 32.25 5 SER B N 1
ATOM 3510 C CA . SER B 1 5 ? -26.031 6.633 17.375 1 32.25 5 SER B CA 1
ATOM 3511 C C . SER B 1 5 ? -24.797 7.379 17.891 1 32.25 5 SER B C 1
ATOM 3513 O O . SER B 1 5 ? -24.125 8.07 17.125 1 32.25 5 SER B O 1
ATOM 3515 N N . SER B 1 6 ? -24.812 7.82 19.109 1 35.97 6 SER B N 1
ATOM 3516 C CA . SER B 1 6 ? -23.969 8.844 19.719 1 35.97 6 SER B CA 1
ATOM 3517 C C . SER B 1 6 ? -22.484 8.539 19.5 1 35.97 6 SER B C 1
ATOM 3519 O O . SER B 1 6 ? -21.734 9.367 18.984 1 35.97 6 SER B O 1
ATOM 3521 N N . ASN B 1 7 ? -21.578 7.875 20.688 1 39.91 7 ASN B N 1
ATOM 3522 C CA . ASN B 1 7 ? -20.203 8.094 21.125 1 39.91 7 ASN B CA 1
ATOM 3523 C C . ASN B 1 7 ? -19.219 7.23 20.328 1 39.91 7 ASN B C 1
ATOM 3525 O O . ASN B 1 7 ? -18.703 6.246 20.859 1 39.91 7 ASN B O 1
ATOM 3529 N N . SER B 1 8 ? -19.547 6.824 19.266 1 46.5 8 SER B N 1
ATOM 3530 C CA . SER B 1 8 ? -18.75 5.918 18.438 1 46.5 8 SER B CA 1
ATOM 3531 C C . SER B 1 8 ? -17.281 6.297 18.453 1 46.5 8 SER B C 1
ATOM 3533 O O . SER B 1 8 ? -16.406 5.457 18.203 1 46.5 8 SER B O 1
ATOM 3535 N N . HIS B 1 9 ? -16.984 7.512 18.812 1 54.81 9 HIS B N 1
ATOM 3536 C CA . HIS B 1 9 ? -15.594 7.934 18.75 1 54.81 9 HIS B CA 1
ATOM 3537 C C . HIS B 1 9 ? -14.945 7.898 20.125 1 54.81 9 HIS B C 1
ATOM 3539 O O . HIS B 1 9 ? -13.766 8.227 20.281 1 54.81 9 HIS B O 1
ATOM 3545 N N . SER B 1 10 ? -15.719 7.473 21.172 1 55.12 10 SER B N 1
ATOM 3546 C CA . SER B 1 10 ? -15.195 7.566 22.516 1 55.12 10 SER B CA 1
ATOM 3547 C C . SER B 1 10 ? -14.242 6.414 22.828 1 55.12 10 SER B C 1
ATOM 3549 O O . SER B 1 10 ? -13.68 6.344 23.922 1 55.12 10 SER B O 1
ATOM 3551 N N . GLY B 1 11 ? -13.758 5.906 21.891 1 66.38 11 GLY B N 1
ATOM 3552 C CA . GLY B 1 11 ? -12.828 4.82 22.156 1 66.38 11 GLY B CA 1
ATOM 3553 C C . GLY B 1 11 ? -13.383 3.793 23.141 1 66.38 11 GLY B C 1
ATOM 3554 O O . GLY B 1 11 ? -14.555 3.857 23.516 1 66.38 11 GLY B O 1
ATOM 3555 N N . ILE B 1 12 ? -12.672 2.787 23.641 1 72.38 12 ILE B N 1
ATOM 3556 C CA . ILE B 1 12 ? -13.07 1.702 24.531 1 72.38 12 ILE B CA 1
ATOM 3557 C C . ILE B 1 12 ? -13.359 2.26 25.922 1 72.38 12 ILE B C 1
ATOM 3559 O O . ILE B 1 12 ? -14.266 1.778 26.609 1 72.38 12 ILE B O 1
ATOM 3563 N N . ILE B 1 13 ? -12.695 3.318 26.234 1 66.69 13 ILE B N 1
ATOM 3564 C CA . ILE B 1 13 ? -12.883 3.93 27.547 1 66.69 13 ILE B CA 1
ATOM 3565 C C . ILE B 1 13 ? -14.266 4.582 27.609 1 66.69 13 ILE B C 1
ATOM 3567 O O . ILE B 1 13 ? -14.898 4.594 28.672 1 66.69 13 ILE B O 1
ATOM 3571 N N . GLY B 1 14 ? -14.75 4.949 26.438 1 63.81 14 GLY B N 1
ATOM 3572 C CA . GLY B 1 14 ? -16.094 5.484 26.375 1 63.81 14 GLY B CA 1
ATOM 3573 C C . GLY B 1 14 ? -17.141 4.426 26.078 1 63.81 14 GLY B C 1
ATOM 3574 O O . GLY B 1 14 ? -18.328 4.742 25.875 1 63.81 14 GLY B O 1
ATOM 3575 N N . GLY B 1 15 ? -16.719 3.068 26.078 1 66.56 15 GLY B N 1
ATOM 3576 C CA . GLY B 1 15 ? -17.656 1.967 25.922 1 66.56 15 GLY B CA 1
ATOM 3577 C C . GLY B 1 15 ? -17.781 1.478 24.5 1 66.56 15 GLY B C 1
ATOM 3578 O O . GLY B 1 15 ? -18.609 0.605 24.203 1 66.56 15 GLY B O 1
ATOM 3579 N N . ARG B 1 16 ? -17.062 1.994 23.688 1 68.06 16 ARG B N 1
ATOM 3580 C CA . ARG B 1 16 ? -17.172 1.603 22.297 1 68.06 16 ARG B CA 1
ATOM 3581 C C . ARG B 1 16 ? -16.516 0.244 22.047 1 68.06 16 ARG B C 1
ATOM 3583 O O . ARG B 1 16 ? -15.477 -0.063 22.641 1 68.06 16 ARG B O 1
ATOM 3590 N N . ASP B 1 17 ? -17.25 -0.645 21.25 1 72 17 ASP B N 1
ATOM 3591 C CA . ASP B 1 17 ? -16.656 -1.897 20.781 1 72 17 ASP B CA 1
ATOM 3592 C C . ASP B 1 17 ? -15.672 -1.654 19.641 1 72 17 ASP B C 1
ATOM 3594 O O . ASP B 1 17 ? -16.062 -1.212 18.562 1 72 17 ASP B O 1
ATOM 3598 N N . PRO B 1 18 ? -14.492 -1.872 19.891 1 74.25 18 PRO B N 1
ATOM 3599 C CA . PRO B 1 18 ? -13.453 -1.568 18.891 1 74.25 18 PRO B CA 1
ATOM 3600 C C . PRO B 1 18 ? -13.562 -2.441 17.641 1 74.25 18 PRO B C 1
ATOM 3602 O O . PRO B 1 18 ? -12.992 -2.105 16.609 1 74.25 18 PRO B O 1
ATOM 3605 N N . LEU B 1 19 ? -14.328 -3.48 17.719 1 76.56 19 LEU B N 1
ATOM 3606 C CA . LEU B 1 19 ? -14.352 -4.406 16.594 1 76.56 19 LEU B CA 1
ATOM 3607 C C . LEU B 1 19 ? -15.648 -4.27 15.805 1 76.56 19 LEU B C 1
ATOM 3609 O O . LEU B 1 19 ? -15.852 -4.973 14.812 1 76.56 19 LEU B O 1
ATOM 3613 N N . GLU B 1 20 ? -16.469 -3.305 16.219 1 77.25 20 GLU B N 1
ATOM 3614 C CA . GLU B 1 20 ? -17.688 -3.045 15.438 1 77.25 20 GLU B CA 1
ATOM 3615 C C . GLU B 1 20 ? -17.359 -2.281 14.156 1 77.25 20 GLU B C 1
ATOM 3617 O O . GLU B 1 20 ? -16.594 -1.313 14.18 1 77.25 20 GLU B O 1
ATOM 3622 N N . TYR B 1 21 ? -17.875 -2.809 13.109 1 78.38 21 TYR B N 1
ATOM 3623 C CA . TYR B 1 21 ? -17.641 -2.176 11.82 1 78.38 21 TYR B CA 1
ATOM 3624 C C . TYR B 1 21 ? -18.328 -0.822 11.734 1 78.38 21 TYR B C 1
ATOM 3626 O O . TYR B 1 21 ? -19.516 -0.705 12.055 1 78.38 21 TYR B O 1
ATOM 3634 N N . ASP B 1 22 ? -17.594 0.16 11.453 1 76.5 22 ASP B N 1
ATOM 3635 C CA . ASP B 1 22 ? -18.078 1.511 11.203 1 76.5 22 ASP B CA 1
ATOM 3636 C C . ASP B 1 22 ? -17.609 2.021 9.844 1 76.5 22 ASP B C 1
ATOM 3638 O O . ASP B 1 22 ? -16.406 2.221 9.633 1 76.5 22 ASP B O 1
ATOM 3642 N N . PRO B 1 23 ? -18.562 2.203 8.883 1 77.5 23 PRO B N 1
ATOM 3643 C CA . PRO B 1 23 ? -18.172 2.643 7.539 1 77.5 23 PRO B CA 1
ATOM 3644 C C . PRO B 1 23 ? -17.453 3.986 7.551 1 77.5 23 PRO B C 1
ATOM 3646 O O . PRO B 1 23 ? -16.688 4.285 6.625 1 77.5 23 PRO B O 1
ATOM 3649 N N . ASP B 1 24 ? -17.641 4.746 8.578 1 75.12 24 ASP B N 1
ATOM 3650 C CA . ASP B 1 24 ? -16.984 6.051 8.656 1 75.12 24 ASP B CA 1
ATOM 3651 C C . ASP B 1 24 ? -15.547 5.918 9.141 1 75.12 24 ASP B C 1
ATOM 3653 O O . ASP B 1 24 ? -14.711 6.77 8.844 1 75.12 24 ASP B O 1
ATOM 3657 N N . THR B 1 25 ? -15.359 4.816 9.867 1 79.56 25 THR B N 1
ATOM 3658 C CA . THR B 1 25 ? -14.008 4.57 10.367 1 79.56 25 THR B CA 1
ATOM 3659 C C . THR B 1 25 ? -13.617 3.107 10.18 1 79.56 25 THR B C 1
ATOM 3661 O O . THR B 1 25 ? -13.328 2.408 11.148 1 79.56 25 THR B O 1
ATOM 3664 N N . PRO B 1 26 ? -13.5 2.723 8.969 1 86.56 26 PRO B N 1
ATOM 3665 C CA . PRO B 1 26 ? -13.211 1.312 8.703 1 86.56 26 PRO B CA 1
ATOM 3666 C C . PRO B 1 26 ? -11.789 0.921 9.078 1 86.56 26 PRO B C 1
ATOM 3668 O O . PRO B 1 26 ? -11.469 -0.268 9.172 1 86.56 26 PRO B O 1
ATOM 3671 N N . ILE B 1 27 ? -11.016 1.894 9.398 1 89.81 27 ILE B N 1
ATOM 3672 C CA . ILE B 1 27 ? -9.586 1.678 9.594 1 89.81 27 ILE B CA 1
ATOM 3673 C C . ILE B 1 27 ? -9.352 0.896 10.883 1 89.81 27 ILE B C 1
ATOM 3675 O O . ILE B 1 27 ? -8.422 0.09 10.969 1 89.81 27 ILE B O 1
ATOM 3679 N N . THR B 1 28 ? -10.18 1.093 11.891 1 89.5 28 THR B N 1
ATOM 3680 C CA . THR B 1 28 ? -9.977 0.469 13.195 1 89.5 28 THR B CA 1
ATOM 3681 C C . THR B 1 28 ? -10.047 -1.052 13.086 1 89.5 28 THR B C 1
ATOM 3683 O O . THR B 1 28 ? -9.117 -1.751 13.484 1 89.5 28 THR B O 1
ATOM 3686 N N . LEU B 1 29 ? -11.125 -1.481 12.562 1 90.88 29 LEU B N 1
ATOM 3687 C CA . LEU B 1 29 ? -11.297 -2.92 12.391 1 90.88 29 LEU B CA 1
ATOM 3688 C C . LEU B 1 29 ? -10.234 -3.482 11.445 1 90.88 29 LEU B C 1
ATOM 3690 O O . LEU B 1 29 ? -9.727 -4.582 11.664 1 90.88 29 LEU B O 1
ATOM 3694 N N . PHE B 1 30 ? -9.914 -2.746 10.438 1 93.56 30 PHE B N 1
ATOM 3695 C CA . PHE B 1 30 ? -8.906 -3.193 9.484 1 93.56 30 PHE B CA 1
ATOM 3696 C C . PHE B 1 30 ? -7.559 -3.391 10.172 1 93.56 30 PHE B C 1
ATOM 3698 O O . PHE B 1 30 ? -6.863 -4.375 9.906 1 93.56 30 PHE B O 1
ATOM 3705 N N . LEU B 1 31 ? -7.203 -2.426 10.977 1 94.56 31 LEU B N 1
ATOM 3706 C CA . LEU B 1 31 ? -5.922 -2.512 11.664 1 94.56 31 LEU B CA 1
ATOM 3707 C C . LEU B 1 31 ? -5.852 -3.766 12.531 1 94.56 31 LEU B C 1
ATOM 3709 O O . LEU B 1 31 ? -4.828 -4.457 12.547 1 94.56 31 LEU B O 1
ATOM 3713 N N . PHE B 1 32 ? -6.844 -4.023 13.203 1 93 32 PHE B N 1
ATOM 3714 C CA . PHE B 1 32 ? -6.902 -5.234 14.016 1 93 32 PHE B CA 1
ATOM 3715 C C . PHE B 1 32 ? -6.734 -6.473 13.148 1 93 32 PHE B C 1
ATOM 3717 O O . PHE B 1 32 ? -5.918 -7.348 13.453 1 93 32 PHE B O 1
ATOM 3724 N N . GLN B 1 33 ? -7.512 -6.543 12.141 1 94.19 33 GLN B N 1
ATOM 3725 C CA . GLN B 1 33 ? -7.5 -7.703 11.25 1 94.19 33 GLN B CA 1
ATOM 3726 C C . GLN B 1 33 ? -6.133 -7.871 10.594 1 94.19 33 GLN B C 1
ATOM 3728 O O . GLN B 1 33 ? -5.617 -8.984 10.508 1 94.19 33 GLN B O 1
ATOM 3733 N N . ALA B 1 34 ? -5.605 -6.766 10.109 1 94.69 34 ALA B N 1
ATOM 3734 C CA . ALA B 1 34 ? -4.301 -6.805 9.453 1 94.69 34 ALA B CA 1
ATOM 3735 C C . ALA B 1 34 ? -3.223 -7.312 10.406 1 94.69 34 ALA B C 1
ATOM 3737 O O . ALA B 1 34 ? -2.426 -8.18 10.047 1 94.69 34 ALA B O 1
ATOM 3738 N N . VAL B 1 35 ? -3.213 -6.781 11.617 1 94.94 35 VAL B N 1
ATOM 3739 C CA . VAL B 1 35 ? -2.223 -7.188 12.609 1 94.94 35 VAL B CA 1
ATOM 3740 C C . VAL B 1 35 ? -2.389 -8.672 12.922 1 94.94 35 VAL B C 1
ATOM 3742 O O . VAL B 1 35 ? -1.405 -9.414 13 1 94.94 35 VAL B O 1
ATOM 3745 N N . PHE B 1 36 ? -3.572 -9.008 13.117 1 93.38 36 PHE B N 1
ATOM 3746 C CA . PHE B 1 36 ? -3.869 -10.398 13.461 1 93.38 36 PHE B CA 1
ATOM 3747 C C . PHE B 1 36 ? -3.422 -11.336 12.352 1 93.38 36 PHE B C 1
ATOM 3749 O O . PHE B 1 36 ? -2.775 -12.352 12.609 1 93.38 36 PHE B O 1
ATOM 3756 N N . ILE B 1 37 ? -3.734 -11.047 11.156 1 94.5 37 ILE B N 1
ATOM 3757 C CA . ILE B 1 37 ? -3.404 -11.875 9.992 1 94.5 37 ILE B CA 1
ATOM 3758 C C . ILE B 1 37 ? -1.889 -11.945 9.828 1 94.5 37 ILE B C 1
ATOM 3760 O O . ILE B 1 37 ? -1.32 -13.031 9.727 1 94.5 37 ILE B O 1
ATOM 3764 N N . ILE B 1 38 ? -1.267 -10.82 9.812 1 95.12 38 ILE B N 1
ATOM 3765 C CA . ILE B 1 38 ? 0.17 -10.758 9.57 1 95.12 38 ILE B CA 1
ATOM 3766 C C . ILE B 1 38 ? 0.917 -11.477 10.688 1 95.12 38 ILE B C 1
ATOM 3768 O O . ILE B 1 38 ? 1.844 -12.242 10.438 1 95.12 38 ILE B O 1
ATOM 3772 N N . ALA B 1 39 ? 0.49 -11.234 11.898 1 93.75 39 ALA B N 1
ATOM 3773 C CA . ALA B 1 39 ? 1.128 -11.891 13.031 1 93.75 39 ALA B CA 1
ATOM 3774 C C . ALA B 1 39 ? 0.958 -13.406 12.953 1 93.75 39 ALA B C 1
ATOM 3776 O O . ALA B 1 39 ? 1.904 -14.156 13.203 1 93.75 39 ALA B O 1
ATOM 3777 N N . LEU B 1 40 ? -0.218 -13.812 12.664 1 93.44 40 LEU B N 1
ATOM 3778 C CA . LEU B 1 40 ? -0.481 -15.25 12.555 1 93.44 40 LEU B CA 1
ATOM 3779 C C . LEU B 1 40 ? 0.366 -15.875 11.453 1 93.44 40 LEU B C 1
ATOM 3781 O O . LEU B 1 40 ? 0.896 -16.969 11.617 1 93.44 40 LEU B O 1
ATOM 3785 N N . CYS B 1 41 ? 0.441 -15.203 10.336 1 92.88 41 CYS B N 1
ATOM 3786 C CA . CYS B 1 41 ? 1.28 -15.68 9.242 1 92.88 41 CYS B CA 1
ATOM 3787 C C . CYS B 1 41 ? 2.723 -15.859 9.703 1 92.88 41 CYS B C 1
ATOM 3789 O O . CYS B 1 41 ? 3.361 -16.859 9.375 1 92.88 41 CYS B O 1
ATOM 3791 N N . GLN B 1 42 ? 3.189 -14.938 10.469 1 91.25 42 GLN B N 1
ATOM 3792 C CA . GLN B 1 42 ? 4.566 -14.984 10.945 1 91.25 42 GLN B CA 1
ATOM 3793 C C . GLN B 1 42 ? 4.762 -16.125 11.945 1 91.25 42 GLN B C 1
ATOM 3795 O O . GLN B 1 42 ? 5.781 -16.812 11.914 1 91.25 42 GLN B O 1
ATOM 3800 N N . ILE B 1 43 ? 3.854 -16.266 12.82 1 93.44 43 ILE B N 1
ATOM 3801 C CA . ILE B 1 43 ? 3.939 -17.312 13.836 1 93.44 43 ILE B CA 1
ATOM 3802 C C . ILE B 1 43 ? 3.957 -18.688 13.164 1 93.44 43 ILE B C 1
ATOM 3804 O O . ILE B 1 43 ? 4.758 -19.547 13.531 1 93.44 43 ILE B O 1
ATOM 3808 N N . ILE B 1 44 ? 3.133 -18.859 12.203 1 93.19 44 ILE B N 1
ATOM 3809 C CA . ILE B 1 44 ? 3.041 -20.125 11.5 1 93.19 44 ILE B CA 1
ATOM 3810 C C . ILE B 1 44 ? 4.293 -20.344 10.656 1 93.19 44 ILE B C 1
ATOM 3812 O O . ILE B 1 44 ? 4.73 -21.484 10.461 1 93.19 44 ILE B O 1
ATOM 3816 N N . HIS B 1 45 ? 4.848 -19.266 10.211 1 91.31 45 HIS B N 1
ATOM 3817 C CA . HIS B 1 45 ? 6.027 -19.359 9.359 1 91.31 45 HIS B CA 1
ATOM 3818 C C . HIS B 1 45 ? 7.246 -19.828 10.156 1 91.31 45 HIS B C 1
ATOM 3820 O O . HIS B 1 45 ? 8.164 -20.422 9.594 1 91.31 45 HIS B O 1
ATOM 3826 N N . ILE B 1 46 ? 7.328 -19.594 11.445 1 90.12 46 ILE B N 1
ATOM 3827 C CA . ILE B 1 46 ? 8.492 -19.891 12.281 1 90.12 46 ILE B CA 1
ATOM 3828 C C . ILE B 1 46 ? 8.836 -21.375 12.172 1 90.12 46 ILE B C 1
ATOM 3830 O O . ILE B 1 46 ? 9.945 -21.734 11.75 1 90.12 46 ILE B O 1
ATOM 3834 N N . PRO B 1 47 ? 7.953 -22.25 12.43 1 91.06 47 PRO B N 1
ATOM 3835 C CA . PRO B 1 47 ? 8.297 -23.656 12.297 1 91.06 47 PRO B CA 1
ATOM 3836 C C . PRO B 1 47 ? 8.547 -24.078 10.852 1 91.06 47 PRO B C 1
ATOM 3838 O O . PRO B 1 47 ? 9.383 -24.938 10.586 1 91.06 47 PRO B O 1
ATOM 3841 N N . LEU B 1 48 ? 7.844 -23.547 9.93 1 89.31 48 LEU B N 1
ATOM 3842 C CA . LEU B 1 48 ? 7.992 -23.875 8.516 1 89.31 48 LEU B CA 1
ATOM 3843 C C . LEU B 1 48 ? 9.32 -23.359 7.977 1 89.31 48 LEU B C 1
ATOM 3845 O O . LEU B 1 48 ? 9.875 -23.922 7.031 1 89.31 48 LEU B O 1
ATOM 3849 N N . GLY B 1 49 ? 9.68 -22.234 8.578 1 84.69 49 GLY B N 1
ATOM 3850 C CA . GLY B 1 49 ? 10.961 -21.672 8.203 1 84.69 49 GLY B CA 1
ATOM 3851 C C . GLY B 1 49 ? 12.133 -22.594 8.516 1 84.69 49 GLY B C 1
ATOM 3852 O O . GLY B 1 49 ? 13.094 -22.672 7.742 1 84.69 49 GLY B O 1
ATOM 3853 N N . TYR B 1 50 ? 12.031 -23.297 9.555 1 85.62 50 TYR B N 1
ATOM 3854 C CA . TYR B 1 50 ? 13.07 -24.25 9.914 1 85.62 50 TYR B CA 1
ATOM 3855 C C . TYR B 1 50 ? 13.156 -25.375 8.891 1 85.62 50 TYR B C 1
ATOM 3857 O O . TYR B 1 50 ? 14.203 -26 8.719 1 85.62 50 TYR B O 1
ATOM 3865 N N . MET B 1 51 ? 12.07 -25.453 8.141 1 83.31 51 MET B N 1
ATOM 3866 C CA . MET B 1 51 ? 12.023 -26.469 7.098 1 83.31 51 MET B CA 1
ATOM 3867 C C . MET B 1 51 ? 12.305 -25.859 5.73 1 83.31 51 MET B C 1
ATOM 3869 O O . MET B 1 51 ? 12.148 -26.531 4.703 1 83.31 51 MET B O 1
ATOM 3873 N N . ARG B 1 52 ? 12.633 -24.656 5.758 1 80.38 52 ARG B N 1
ATOM 3874 C CA . ARG B 1 52 ? 13 -23.938 4.547 1 80.38 52 ARG B CA 1
ATOM 3875 C C . ARG B 1 52 ? 11.836 -23.859 3.572 1 80.38 52 ARG B C 1
ATOM 3877 O O . ARG B 1 52 ? 12.016 -24.016 2.363 1 80.38 52 ARG B O 1
ATOM 3884 N N . GLN B 1 53 ? 10.648 -23.719 4.164 1 84.38 53 GLN B N 1
ATOM 3885 C CA . GLN B 1 53 ? 9.445 -23.625 3.344 1 84.38 53 GLN B CA 1
ATOM 3886 C C . GLN B 1 53 ? 9.172 -22.172 2.945 1 84.38 53 GLN B C 1
ATOM 3888 O O . GLN B 1 53 ? 9.508 -21.25 3.682 1 84.38 53 GLN B O 1
ATOM 3893 N N . PRO B 1 54 ? 8.594 -22.031 1.794 1 83.12 54 PRO B N 1
ATOM 3894 C CA . PRO B 1 54 ? 8.227 -20.688 1.374 1 83.12 54 PRO B CA 1
ATOM 3895 C C . PRO B 1 54 ? 7.156 -20.062 2.268 1 83.12 54 PRO B C 1
ATOM 3897 O O . PRO B 1 54 ? 6.301 -20.766 2.805 1 83.12 54 PRO B O 1
ATOM 3900 N N . ARG B 1 55 ? 7.156 -18.766 2.385 1 85.75 55 ARG B N 1
ATOM 3901 C CA . ARG B 1 55 ? 6.281 -18 3.27 1 85.75 55 ARG B CA 1
ATOM 3902 C C . ARG B 1 55 ? 4.82 -18.156 2.854 1 85.75 55 ARG B C 1
ATOM 3904 O O . ARG B 1 55 ? 3.924 -18.125 3.697 1 85.75 55 ARG B O 1
ATOM 3911 N N . VAL B 1 56 ? 4.605 -18.359 1.643 1 82.44 56 VAL B N 1
ATOM 3912 C CA . VAL B 1 56 ? 3.248 -18.391 1.112 1 82.44 56 VAL B CA 1
ATOM 3913 C C . VAL B 1 56 ? 2.475 -19.547 1.754 1 82.44 56 VAL B C 1
ATOM 3915 O O . VAL B 1 56 ? 1.265 -19.453 1.967 1 82.44 56 VAL B O 1
ATOM 3918 N N . ILE B 1 57 ? 3.141 -20.609 2.014 1 87 57 ILE B N 1
ATOM 3919 C CA . ILE B 1 57 ? 2.494 -21.75 2.658 1 87 57 ILE B CA 1
ATOM 3920 C C . ILE B 1 57 ? 1.93 -21.312 4.012 1 87 57 ILE B C 1
ATOM 3922 O O . ILE B 1 57 ? 0.789 -21.641 4.348 1 87 57 ILE B O 1
ATOM 3926 N N . ALA B 1 58 ? 2.729 -20.578 4.746 1 90.25 58 ALA B N 1
ATOM 3927 C CA . ALA B 1 58 ? 2.287 -20.094 6.047 1 90.25 58 ALA B CA 1
ATOM 3928 C C . ALA B 1 58 ? 1.103 -19.141 5.895 1 90.25 58 ALA B C 1
ATOM 3930 O O . ALA B 1 58 ? 0.174 -19.156 6.707 1 90.25 58 ALA B O 1
ATOM 3931 N N . GLU B 1 59 ? 1.084 -18.391 4.93 1 90.38 59 GLU B N 1
ATOM 3932 C CA . GLU B 1 59 ? 0.031 -17.391 4.707 1 90.38 59 GLU B CA 1
ATOM 3933 C C . GLU B 1 59 ? -1.294 -18.078 4.359 1 90.38 59 GLU B C 1
ATOM 3935 O O . GLU B 1 59 ? -2.346 -17.688 4.871 1 90.38 59 GLU B O 1
ATOM 3940 N N . VAL B 1 60 ? -1.212 -19.047 3.535 1 88.75 60 VAL B N 1
ATOM 3941 C CA . VAL B 1 60 ? -2.424 -19.766 3.156 1 88.75 60 VAL B CA 1
ATOM 3942 C C . VAL B 1 60 ? -2.951 -20.562 4.355 1 88.75 60 VAL B C 1
ATOM 3944 O O . VAL B 1 60 ? -4.16 -20.578 4.605 1 88.75 60 VAL B O 1
ATOM 3947 N N . ILE B 1 61 ? -2.051 -21.172 5.051 1 91.62 61 ILE B N 1
ATOM 3948 C CA . ILE B 1 61 ? -2.445 -21.922 6.238 1 91.62 61 ILE B CA 1
ATOM 3949 C C . ILE B 1 61 ? -3.1 -20.984 7.25 1 91.62 61 ILE B C 1
ATOM 3951 O O . ILE B 1 61 ? -4.098 -21.344 7.879 1 91.62 61 ILE B O 1
ATOM 3955 N N . ALA B 1 62 ? -2.531 -19.828 7.43 1 92.38 62 ALA B N 1
ATOM 3956 C CA . ALA B 1 62 ? -3.125 -18.844 8.32 1 92.38 62 ALA B CA 1
ATOM 3957 C C . ALA B 1 62 ? -4.555 -18.516 7.906 1 92.38 62 ALA B C 1
ATOM 3959 O O . ALA B 1 62 ? -5.449 -18.422 8.75 1 92.38 62 ALA B O 1
ATOM 3960 N N . GLY B 1 63 ? -4.797 -18.359 6.695 1 90.81 63 GLY B N 1
ATOM 3961 C CA . GLY B 1 63 ? -6.137 -18.109 6.195 1 90.81 63 GLY B CA 1
ATOM 3962 C C . GLY B 1 63 ? -7.098 -19.25 6.457 1 90.81 63 GLY B C 1
ATOM 3963 O O . GLY B 1 63 ? -8.25 -19.031 6.824 1 90.81 63 GLY B O 1
ATOM 3964 N N . ILE B 1 64 ? -6.586 -20.422 6.223 1 90.81 64 ILE B N 1
ATOM 3965 C CA . ILE B 1 64 ? -7.398 -21.609 6.453 1 90.81 64 ILE B CA 1
ATOM 3966 C C . ILE B 1 64 ? -7.797 -21.688 7.926 1 90.81 64 ILE B C 1
ATOM 3968 O O . ILE B 1 64 ? -8.945 -22.016 8.25 1 90.81 64 ILE B O 1
ATOM 3972 N N . LEU B 1 65 ? -6.863 -21.375 8.758 1 90.81 65 LEU B N 1
ATOM 3973 C CA . LEU B 1 65 ? -7.113 -21.406 10.195 1 90.81 65 LEU B CA 1
ATOM 3974 C C . LEU B 1 65 ? -8.141 -20.359 10.594 1 90.81 65 LEU B C 1
ATOM 3976 O O . LEU B 1 65 ? -8.945 -20.594 11.508 1 90.81 65 LEU B O 1
ATOM 3980 N N . LEU B 1 66 ? -8.172 -19.297 9.977 1 88.69 66 LEU B N 1
ATOM 3981 C CA . LEU B 1 66 ? -9.086 -18.203 10.289 1 88.69 66 LEU B CA 1
ATOM 3982 C C . LEU B 1 66 ? -10.469 -18.469 9.703 1 88.69 66 LEU B C 1
ATOM 3984 O O . LEU B 1 66 ? -11.453 -17.859 10.125 1 88.69 66 LEU B O 1
ATOM 3988 N N . GLY B 1 67 ? -10.523 -19.281 8.711 1 84.81 67 GLY B N 1
ATOM 3989 C CA . GLY B 1 67 ? -11.758 -19.562 7.996 1 84.81 67 GLY B CA 1
ATOM 3990 C C . GLY B 1 67 ? -12.664 -20.531 8.719 1 84.81 67 GLY B C 1
ATOM 3991 O O . GLY B 1 67 ? -12.477 -20.797 9.906 1 84.81 67 GLY B O 1
ATOM 3992 N N . PRO B 1 68 ? -13.609 -20.891 8.031 1 82.25 68 PRO B N 1
ATOM 3993 C CA . PRO B 1 68 ? -14.609 -21.781 8.633 1 82.25 68 PRO B CA 1
ATOM 3994 C C . PRO B 1 68 ? -14.031 -23.141 9.039 1 82.25 68 PRO B C 1
ATOM 3996 O O . PRO B 1 68 ? -14.617 -23.844 9.859 1 82.25 68 PRO B O 1
ATOM 3999 N N . THR B 1 69 ? -12.906 -23.438 8.586 1 80.06 69 THR B N 1
ATOM 4000 C CA . THR B 1 69 ? -12.297 -24.75 8.844 1 80.06 69 THR B CA 1
ATOM 4001 C C . THR B 1 69 ? -11.828 -24.844 10.297 1 80.06 69 THR B C 1
ATOM 4003 O O . THR B 1 69 ? -11.828 -25.938 10.883 1 80.06 69 THR B O 1
ATOM 4006 N N . ALA B 1 70 ? -11.383 -23.672 10.875 1 86.25 70 ALA B N 1
ATOM 4007 C CA . ALA B 1 70 ? -10.797 -23.781 12.211 1 86.25 70 ALA B CA 1
ATOM 4008 C C . ALA B 1 70 ? -11.406 -22.75 13.156 1 86.25 70 ALA B C 1
ATOM 4010 O O . ALA B 1 70 ? -12.453 -22.984 13.758 1 86.25 70 ALA B O 1
ATOM 4011 N N . LEU B 1 71 ? -10.953 -21.531 13.102 1 80.75 71 LEU B N 1
ATOM 4012 C CA . LEU B 1 71 ? -11.398 -20.516 14.047 1 80.75 71 LEU B CA 1
ATOM 4013 C C . LEU B 1 71 ? -12.828 -20.078 13.75 1 80.75 71 LEU B C 1
ATOM 4015 O O . LEU B 1 71 ? -13.516 -19.547 14.625 1 80.75 71 LEU B O 1
ATOM 4019 N N . GLY B 1 72 ? -13.195 -20.25 12.586 1 77.44 72 GLY B N 1
ATOM 4020 C CA . GLY B 1 72 ? -14.562 -19.938 12.227 1 77.44 72 GLY B CA 1
ATOM 4021 C C . GLY B 1 72 ? -15.586 -20.812 12.93 1 77.44 72 GLY B C 1
ATOM 4022 O O . GLY B 1 72 ? -16.766 -20.469 13 1 77.44 72 GLY B O 1
ATOM 4023 N N . ARG B 1 73 ? -15.125 -21.859 13.477 1 76.81 73 ARG B N 1
ATOM 4024 C CA . ARG B 1 73 ? -16.016 -22.766 14.203 1 76.81 73 ARG B CA 1
ATOM 4025 C C . ARG B 1 73 ? -16.25 -22.281 15.625 1 76.81 73 ARG B C 1
ATOM 4027 O O . ARG B 1 73 ? -17.203 -22.719 16.281 1 76.81 73 ARG B O 1
ATOM 4034 N N . ILE B 1 74 ? -15.32 -21.406 16.047 1 79.75 74 ILE B N 1
ATOM 4035 C CA . ILE B 1 74 ? -15.508 -20.812 17.375 1 79.75 74 ILE B CA 1
ATOM 4036 C C . ILE B 1 74 ? -16.656 -19.812 17.328 1 79.75 74 ILE B C 1
ATOM 4038 O O . ILE B 1 74 ? -16.672 -18.906 16.5 1 79.75 74 ILE B O 1
ATOM 4042 N N . PRO B 1 75 ? -17.578 -20.031 18.203 1 79.81 75 PRO B N 1
ATOM 4043 C CA . PRO B 1 75 ? -18.75 -19.156 18.172 1 79.81 75 PRO B CA 1
ATOM 4044 C C . PRO B 1 75 ? -18.375 -17.688 18.266 1 79.81 75 PRO B C 1
ATOM 4046 O O . PRO B 1 75 ? -17.578 -17.297 19.125 1 79.81 75 PRO B O 1
ATOM 4049 N N . ASN B 1 76 ? -18.766 -16.875 17.438 1 81.12 76 ASN B N 1
ATOM 4050 C CA . ASN B 1 76 ? -18.703 -15.414 17.406 1 81.12 76 ASN B CA 1
ATOM 4051 C C . ASN B 1 76 ? -17.328 -14.914 16.953 1 81.12 76 ASN B C 1
ATOM 4053 O O . ASN B 1 76 ? -17.078 -13.711 16.938 1 81.12 76 ASN B O 1
ATOM 4057 N N . PHE B 1 77 ? -16.531 -15.828 16.703 1 83.56 77 PHE B N 1
ATOM 4058 C CA . PHE B 1 77 ? -15.211 -15.391 16.266 1 83.56 77 PHE B CA 1
ATOM 4059 C C . PHE B 1 77 ? -15.305 -14.648 14.938 1 83.56 77 PHE B C 1
ATOM 4061 O O . PHE B 1 77 ? -14.859 -13.5 14.828 1 83.56 77 PHE B O 1
ATOM 4068 N N . THR B 1 78 ? -15.938 -15.32 14.055 1 81.75 78 THR B N 1
ATOM 4069 C CA . THR B 1 78 ? -16 -14.742 12.719 1 81.75 78 THR B CA 1
ATOM 4070 C C . THR B 1 78 ? -16.859 -13.477 12.719 1 81.75 78 THR B C 1
ATOM 4072 O O . THR B 1 78 ? -16.484 -12.469 12.125 1 81.75 78 THR B O 1
ATOM 4075 N N . SER B 1 79 ? -17.891 -13.492 13.414 1 81.94 79 SER B N 1
ATOM 4076 C CA . SER B 1 79 ? -18.797 -12.344 13.445 1 81.94 79 SER B CA 1
ATOM 4077 C C . SER B 1 79 ? -18.156 -11.164 14.164 1 81.94 79 SER B C 1
ATOM 4079 O O . SER B 1 79 ? -18.453 -10.008 13.844 1 81.94 79 SER B O 1
ATOM 4081 N N . THR B 1 80 ? -17.25 -11.5 15.031 1 82.19 80 THR B N 1
ATOM 4082 C CA . THR B 1 80 ? -16.641 -10.445 15.82 1 82.19 80 THR B CA 1
ATOM 4083 C C . THR B 1 80 ? -15.352 -9.953 15.156 1 82.19 80 THR B C 1
ATOM 4085 O O . THR B 1 80 ? -15.164 -8.75 14.977 1 82.19 80 THR B O 1
ATOM 4088 N N . CYS B 1 81 ? -14.547 -10.812 14.703 1 86.62 81 CYS B N 1
ATOM 4089 C CA . CYS B 1 81 ? -13.211 -10.453 14.234 1 86.62 81 CYS B CA 1
ATOM 4090 C C . CYS B 1 81 ? -13.211 -10.188 12.734 1 86.62 81 CYS B C 1
ATOM 4092 O O . CYS B 1 81 ? -12.398 -9.398 12.242 1 86.62 81 CYS B O 1
ATOM 4094 N N . PHE B 1 82 ? -14.117 -10.82 12.039 1 89.31 82 PHE B N 1
ATOM 4095 C CA . PHE B 1 82 ? -14.172 -10.703 10.586 1 89.31 82 PHE B CA 1
ATOM 4096 C C . PHE B 1 82 ? -15.617 -10.633 10.109 1 89.31 82 PHE B C 1
ATOM 4098 O O . PHE B 1 82 ? -16.047 -11.445 9.273 1 89.31 82 PHE B O 1
ATOM 4105 N N . PRO B 1 83 ? -16.312 -9.641 10.531 1 86.94 83 PRO B N 1
ATOM 4106 C CA . PRO B 1 83 ? -17.703 -9.523 10.078 1 86.94 83 PRO B CA 1
ATOM 4107 C C . PRO B 1 83 ? -17.828 -9.438 8.555 1 86.94 83 PRO B C 1
ATOM 4109 O O . PRO B 1 83 ? -16.891 -8.992 7.887 1 86.94 83 PRO B O 1
ATOM 4112 N N . ASP B 1 84 ? -18.922 -9.789 8.008 1 83.88 84 ASP B N 1
ATOM 4113 C CA . ASP B 1 84 ? -19.156 -9.883 6.566 1 83.88 84 ASP B CA 1
ATOM 4114 C C . ASP B 1 84 ? -18.922 -8.531 5.887 1 83.88 84 ASP B C 1
ATOM 4116 O O . ASP B 1 84 ? -18.438 -8.484 4.754 1 83.88 84 ASP B O 1
ATOM 4120 N N . GLU B 1 85 ? -19.172 -7.48 6.609 1 86.12 85 GLU B N 1
ATOM 4121 C CA . GLU B 1 85 ? -19.047 -6.141 6.043 1 86.12 85 GLU B CA 1
ATOM 4122 C C . GLU B 1 85 ? -17.594 -5.75 5.852 1 86.12 85 GLU B C 1
ATOM 4124 O O . GLU B 1 85 ? -17.281 -4.848 5.07 1 86.12 85 GLU B O 1
ATOM 4129 N N . SER B 1 86 ? -16.75 -6.473 6.578 1 87.75 86 SER B N 1
ATOM 4130 C CA . SER B 1 86 ? -15.344 -6.105 6.516 1 87.75 86 SER B CA 1
ATOM 4131 C C . SER B 1 86 ? -14.617 -6.891 5.426 1 87.75 86 SER B C 1
ATOM 4133 O O . SER B 1 86 ? -13.508 -6.523 5.023 1 87.75 86 SER B O 1
ATOM 4135 N N . VAL B 1 87 ? -15.227 -7.891 4.883 1 87 87 VAL B N 1
ATOM 4136 C CA . VAL B 1 87 ? -14.562 -8.805 3.955 1 87 87 VAL B CA 1
ATOM 4137 C C . VAL B 1 87 ? -14.281 -8.086 2.639 1 87 87 VAL B C 1
ATOM 4139 O O . VAL B 1 87 ? -13.188 -8.211 2.084 1 87 87 VAL B O 1
ATOM 4142 N N . PRO B 1 88 ? -15.242 -7.246 2.182 1 88.94 88 PRO B N 1
ATOM 4143 C CA . PRO B 1 88 ? -14.945 -6.516 0.946 1 88.94 88 PRO B CA 1
ATOM 4144 C C . PRO B 1 88 ? -13.766 -5.566 1.093 1 88.94 88 PRO B C 1
ATOM 4146 O O . PRO B 1 88 ? -13.016 -5.359 0.135 1 88.94 88 PRO B O 1
ATOM 4149 N N . MET B 1 89 ? -13.547 -5.059 2.266 1 91.81 89 MET B N 1
ATOM 4150 C CA . MET B 1 89 ? -12.43 -4.152 2.518 1 91.81 89 MET B CA 1
ATOM 4151 C C . MET B 1 89 ? -11.102 -4.898 2.459 1 91.81 89 MET B C 1
ATOM 4153 O O . MET B 1 89 ? -10.141 -4.418 1.852 1 91.81 89 MET B O 1
ATOM 4157 N N . LEU B 1 90 ? -11.117 -6.008 3.072 1 91.81 90 LEU B N 1
ATOM 4158 C CA . LEU B 1 90 ? -9.922 -6.844 3.043 1 91.81 90 LEU B CA 1
ATOM 4159 C C . LEU B 1 90 ? -9.641 -7.34 1.627 1 91.81 90 LEU B C 1
ATOM 4161 O O . LEU B 1 90 ? -8.484 -7.398 1.203 1 91.81 90 LEU B O 1
ATOM 4165 N N . THR B 1 91 ? -10.703 -7.641 0.937 1 90.69 91 THR B N 1
ATOM 4166 C CA . THR B 1 91 ? -10.586 -8.117 -0.438 1 90.69 91 THR B CA 1
ATOM 4167 C C . THR B 1 91 ? -9.984 -7.035 -1.331 1 90.69 91 THR B C 1
ATOM 4169 O O . THR B 1 91 ? -9.117 -7.324 -2.164 1 90.69 91 THR B O 1
ATOM 4172 N N . LEU B 1 92 ? -10.406 -5.859 -1.138 1 93.44 92 LEU B N 1
ATOM 4173 C CA . LEU B 1 92 ? -9.875 -4.75 -1.922 1 93.44 92 LEU B CA 1
ATOM 4174 C C . LEU B 1 92 ? -8.375 -4.578 -1.676 1 93.44 92 LEU B C 1
ATOM 4176 O O . LEU B 1 92 ? -7.594 -4.496 -2.625 1 93.44 92 LEU B O 1
ATOM 4180 N N . VAL B 1 93 ? -7.996 -4.547 -0.448 1 94.25 93 VAL B N 1
ATOM 4181 C CA . VAL B 1 93 ? -6.598 -4.344 -0.083 1 94.25 93 VAL B CA 1
ATOM 4182 C C . VAL B 1 93 ? -5.754 -5.496 -0.615 1 94.25 93 VAL B C 1
ATOM 4184 O O . VAL B 1 93 ? -4.66 -5.281 -1.148 1 94.25 93 VAL B O 1
ATOM 4187 N N . GLY B 1 94 ? -6.297 -6.691 -0.447 1 93.19 94 GLY B N 1
ATOM 4188 C CA . GLY B 1 94 ? -5.613 -7.852 -0.998 1 93.19 94 GLY B CA 1
ATOM 4189 C C . GLY B 1 94 ? -5.441 -7.785 -2.504 1 93.19 94 GLY B C 1
ATOM 4190 O O . GLY B 1 94 ? -4.375 -8.109 -3.027 1 93.19 94 GLY B O 1
ATOM 4191 N N . ASN B 1 95 ? -6.453 -7.336 -3.191 1 92.5 95 ASN B N 1
ATOM 4192 C CA . ASN B 1 95 ? -6.414 -7.266 -4.648 1 92.5 95 ASN B CA 1
ATOM 4193 C C . ASN B 1 95 ? -5.441 -6.199 -5.137 1 92.5 95 ASN B C 1
ATOM 4195 O O . ASN B 1 95 ? -4.809 -6.359 -6.184 1 92.5 95 ASN B O 1
ATOM 4199 N N . ILE B 1 96 ? -5.348 -5.141 -4.41 1 95 96 ILE B N 1
ATOM 4200 C CA . ILE B 1 96 ? -4.328 -4.148 -4.73 1 95 96 ILE B CA 1
ATOM 4201 C C . ILE B 1 96 ? -2.943 -4.781 -4.648 1 95 96 ILE B C 1
ATOM 4203 O O . ILE B 1 96 ? -2.105 -4.574 -5.531 1 95 96 ILE B O 1
ATOM 4207 N N . GLY B 1 97 ? -2.768 -5.559 -3.664 1 93.5 97 GLY B N 1
ATOM 4208 C CA . GLY B 1 97 ? -1.499 -6.242 -3.465 1 93.5 97 GLY B CA 1
ATOM 4209 C C . GLY B 1 97 ? -1.157 -7.203 -4.586 1 93.5 97 GLY B C 1
ATOM 4210 O O . GLY B 1 97 ? -0.024 -7.223 -5.074 1 93.5 97 GLY B O 1
ATOM 4211 N N . ILE B 1 98 ? -2.086 -7.973 -5.012 1 89.88 98 ILE B N 1
ATOM 4212 C CA . ILE B 1 98 ? -1.815 -8.992 -6.02 1 89.88 98 ILE B CA 1
ATOM 4213 C C . ILE B 1 98 ? -1.556 -8.328 -7.371 1 89.88 98 ILE B C 1
ATOM 4215 O O . ILE B 1 98 ? -0.783 -8.844 -8.18 1 89.88 98 ILE B O 1
ATOM 4219 N N . ILE B 1 99 ? -2.18 -7.219 -7.625 1 93.38 99 ILE B N 1
ATOM 4220 C CA . ILE B 1 99 ? -1.896 -6.453 -8.836 1 93.38 99 ILE B CA 1
ATOM 4221 C C . ILE B 1 99 ? -0.433 -6.02 -8.836 1 93.38 99 ILE B C 1
ATOM 4223 O O . ILE B 1 99 ? 0.276 -6.207 -9.828 1 93.38 99 ILE B O 1
ATOM 4227 N N . PHE B 1 100 ? 0.023 -5.508 -7.691 1 94.81 100 PHE B N 1
ATOM 4228 C CA . PHE B 1 100 ? 1.425 -5.125 -7.574 1 94.81 100 PHE B CA 1
ATOM 4229 C C . PHE B 1 100 ? 2.332 -6.344 -7.695 1 94.81 100 PHE B C 1
ATOM 4231 O O . PHE B 1 100 ? 3.406 -6.266 -8.297 1 94.81 100 PHE B O 1
ATOM 4238 N N . PHE B 1 101 ? 1.924 -7.375 -7.137 1 89.62 101 PHE B N 1
ATOM 4239 C CA . PHE B 1 101 ? 2.725 -8.594 -7.152 1 89.62 101 PHE B CA 1
ATOM 4240 C C . PHE B 1 101 ? 2.936 -9.086 -8.578 1 89.62 101 PHE B C 1
ATOM 4242 O O . PHE B 1 101 ? 4.055 -9.422 -8.969 1 89.62 101 PHE B O 1
ATOM 4249 N N . LEU B 1 102 ? 1.859 -9.117 -9.359 1 87.69 102 LEU B N 1
ATOM 4250 C CA . LEU B 1 102 ? 1.973 -9.602 -10.727 1 87.69 102 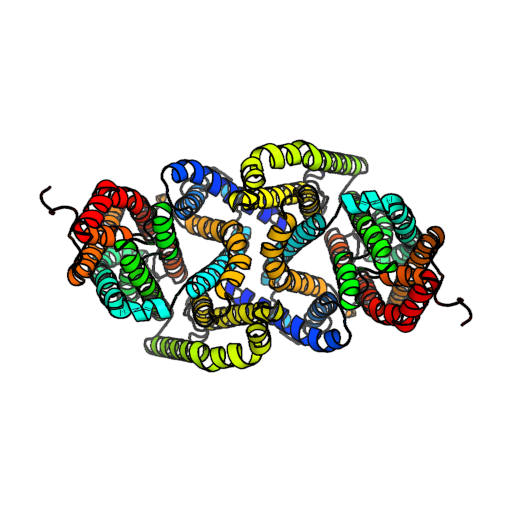LEU B CA 1
ATOM 4251 C C . LEU B 1 102 ? 2.76 -8.617 -11.586 1 87.69 102 LEU B C 1
ATOM 4253 O O . LEU B 1 102 ? 3.43 -9.016 -12.539 1 87.69 102 LEU B O 1
ATOM 4257 N N . PHE B 1 103 ? 2.656 -7.336 -11.273 1 93.75 103 PHE B N 1
ATOM 4258 C CA . PHE B 1 103 ? 3.523 -6.344 -11.891 1 93.75 103 PHE B CA 1
ATOM 4259 C C . PHE B 1 103 ? 4.992 -6.684 -11.656 1 93.75 103 PHE B C 1
ATOM 4261 O O . PHE B 1 103 ? 5.801 -6.652 -12.578 1 93.75 103 PHE B O 1
ATOM 4268 N N . LEU B 1 104 ? 5.336 -7.074 -10.445 1 90.31 104 LEU B N 1
ATOM 4269 C CA . LEU B 1 104 ? 6.703 -7.414 -10.07 1 90.31 104 LEU B CA 1
ATOM 4270 C C . LEU B 1 104 ? 7.152 -8.695 -10.766 1 90.31 104 LEU B C 1
ATOM 4272 O O . LEU B 1 104 ? 8.312 -8.812 -11.164 1 90.31 104 LEU B O 1
ATOM 4276 N N . VAL B 1 105 ? 6.25 -9.641 -10.852 1 84.38 105 VAL B N 1
ATOM 4277 C CA . VAL B 1 105 ? 6.555 -10.875 -11.57 1 84.38 105 VAL B CA 1
ATOM 4278 C C . VAL B 1 105 ? 6.906 -10.562 -13.023 1 84.38 105 VAL B C 1
ATOM 4280 O O . VAL B 1 105 ? 7.859 -11.125 -13.57 1 84.38 105 VAL B O 1
ATOM 4283 N N . GLY B 1 106 ? 6.121 -9.648 -13.633 1 87 106 GLY B N 1
ATOM 4284 C CA . GLY B 1 106 ? 6.441 -9.211 -14.984 1 87 106 GLY B CA 1
ATOM 4285 C C . GLY B 1 106 ? 7.789 -8.523 -15.086 1 87 106 GLY B C 1
ATOM 4286 O O . GLY B 1 106 ? 8.516 -8.719 -16.062 1 87 106 GLY B O 1
ATOM 4287 N N . LEU B 1 107 ? 8.125 -7.738 -14.109 1 89.06 107 LEU B N 1
ATOM 4288 C CA . LEU B 1 107 ? 9.406 -7.031 -14.062 1 89.06 107 LEU B CA 1
ATOM 4289 C C . LEU B 1 107 ? 10.57 -8.008 -14.031 1 89.06 107 LEU B C 1
ATOM 4291 O O . LEU B 1 107 ? 11.656 -7.707 -14.531 1 89.06 107 LEU B O 1
ATOM 4295 N N . GLU B 1 108 ? 10.391 -9.125 -13.469 1 82.56 108 GLU B N 1
ATOM 4296 C CA . GLU B 1 108 ? 11.469 -10.086 -13.25 1 82.56 108 GLU B CA 1
ATOM 4297 C C . GLU B 1 108 ? 11.734 -10.922 -14.492 1 82.56 108 GLU B C 1
ATOM 4299 O O . GLU B 1 108 ? 12.758 -11.609 -14.586 1 82.56 108 GLU B O 1
ATOM 4304 N N . VAL B 1 109 ? 10.797 -10.844 -15.398 1 83 109 VAL B N 1
ATOM 4305 C CA . VAL B 1 109 ? 10.984 -11.602 -16.625 1 83 109 VAL B CA 1
ATOM 4306 C C . VAL B 1 109 ? 12.18 -11.047 -17.406 1 83 109 VAL B C 1
ATOM 4308 O O . VAL B 1 109 ? 12.148 -9.906 -17.859 1 83 109 VAL B O 1
ATOM 4311 N N . ASP B 1 110 ? 13.25 -11.773 -17.422 1 82.19 110 ASP B N 1
ATOM 4312 C CA . ASP B 1 110 ? 14.438 -11.398 -18.172 1 82.19 110 ASP B CA 1
ATOM 4313 C C . ASP B 1 110 ? 14.359 -11.93 -19.609 1 82.19 110 ASP B C 1
ATOM 4315 O O . ASP B 1 110 ? 14.828 -13.031 -19.891 1 82.19 110 ASP B O 1
ATOM 4319 N N . VAL B 1 111 ? 13.977 -11.117 -20.484 1 78.81 111 VAL B N 1
ATOM 4320 C CA . VAL B 1 111 ? 13.75 -11.508 -21.875 1 78.81 111 VAL B CA 1
ATOM 4321 C C . VAL B 1 111 ? 15.078 -11.883 -22.531 1 78.81 111 VAL B C 1
ATOM 4323 O O . VAL B 1 111 ? 15.141 -12.805 -23.344 1 78.81 111 VAL B O 1
ATOM 4326 N N . LYS B 1 112 ? 16.203 -11.211 -22.219 1 81.19 112 LYS B N 1
ATOM 4327 C CA . LYS B 1 112 ? 17.516 -11.523 -22.781 1 81.19 112 LYS B CA 1
ATOM 4328 C C . LYS B 1 112 ? 17.984 -12.914 -22.328 1 81.19 112 LYS B C 1
ATOM 4330 O O . LYS B 1 112 ? 18.516 -13.68 -23.141 1 81.19 112 LYS B O 1
ATOM 4335 N N . PHE B 1 113 ? 17.703 -13.164 -21.156 1 84.31 113 PHE B N 1
ATOM 4336 C CA . PHE B 1 113 ? 18.047 -14.477 -20.609 1 84.31 113 PHE B CA 1
ATOM 4337 C C . PHE B 1 113 ? 17.25 -15.57 -21.297 1 84.31 113 PHE B C 1
ATOM 4339 O O . PHE B 1 113 ? 17.781 -16.641 -21.625 1 84.31 113 PHE B O 1
ATOM 4346 N N . LEU B 1 114 ? 16.047 -15.312 -21.5 1 84.88 114 LEU B N 1
ATOM 4347 C CA . LEU B 1 114 ? 15.156 -16.266 -22.141 1 84.88 114 LEU B CA 1
ATOM 4348 C C . LEU B 1 114 ? 15.602 -16.531 -23.594 1 84.88 114 LEU B C 1
ATOM 4350 O O . LEU B 1 114 ? 15.602 -17.672 -24.047 1 84.88 114 LEU B O 1
ATOM 4354 N N . LYS B 1 115 ? 15.977 -15.523 -24.203 1 87.31 115 LYS B N 1
ATOM 4355 C CA . LYS B 1 115 ? 16.406 -15.664 -25.594 1 87.31 115 LYS B CA 1
ATOM 4356 C C . LYS B 1 115 ? 17.703 -16.484 -25.688 1 87.31 115 LYS B C 1
ATOM 4358 O O . LYS B 1 115 ? 17.859 -17.281 -26.609 1 87.31 115 LYS B O 1
ATOM 4363 N N . LYS B 1 116 ? 18.547 -16.297 -24.734 1 89.62 116 LYS B N 1
ATOM 4364 C CA . LYS B 1 116 ? 19.812 -17.016 -24.703 1 89.62 116 LYS B CA 1
ATOM 4365 C C . LYS B 1 116 ? 19.609 -18.5 -24.438 1 89.62 116 LYS B C 1
ATOM 4367 O O . LYS B 1 116 ? 20.391 -19.344 -24.875 1 89.62 116 LYS B O 1
ATOM 4372 N N . ASN B 1 117 ? 18.547 -18.812 -23.719 1 91.5 117 ASN B N 1
ATOM 4373 C CA . ASN B 1 117 ? 18.266 -20.203 -23.375 1 91.5 117 ASN B CA 1
ATOM 4374 C C . ASN B 1 117 ? 16.938 -20.672 -23.953 1 91.5 117 ASN B C 1
ATOM 4376 O O . ASN B 1 117 ? 16.188 -21.406 -23.312 1 91.5 117 ASN B O 1
ATOM 4380 N N . ILE B 1 118 ? 16.656 -20.203 -25.078 1 90.88 118 ILE B N 1
ATOM 4381 C CA . ILE B 1 118 ? 15.344 -20.375 -25.672 1 90.88 118 ILE B CA 1
ATOM 4382 C C . ILE B 1 118 ? 15.062 -21.859 -25.906 1 90.88 118 ILE B C 1
ATOM 4384 O O . ILE B 1 118 ? 13.922 -22.312 -25.781 1 90.88 118 ILE B O 1
ATOM 4388 N N . TYR B 1 119 ? 16.062 -22.531 -26.297 1 91.88 119 TYR B N 1
ATOM 4389 C CA . TYR B 1 119 ? 15.867 -23.953 -26.547 1 91.88 119 TYR B CA 1
ATOM 4390 C C . TYR B 1 119 ? 15.438 -24.688 -25.281 1 91.88 119 TYR B C 1
ATOM 4392 O O . TYR B 1 119 ? 14.477 -25.453 -25.297 1 91.88 119 TYR B O 1
ATOM 4400 N N . ILE B 1 120 ? 16.156 -24.469 -24.297 1 90.38 120 ILE B N 1
ATOM 4401 C CA . ILE B 1 120 ? 15.844 -25.078 -23 1 90.38 120 ILE B CA 1
ATOM 4402 C C . ILE B 1 120 ? 14.477 -24.594 -22.516 1 90.38 120 ILE B C 1
ATOM 4404 O O . ILE B 1 120 ? 13.656 -25.406 -22.062 1 90.38 120 ILE B O 1
ATOM 4408 N N . ALA B 1 121 ? 14.281 -23.312 -22.641 1 89.75 121 ALA B N 1
ATOM 4409 C CA . ALA B 1 121 ? 13.039 -22.703 -22.172 1 89.75 121 ALA B CA 1
ATOM 4410 C C . ALA B 1 121 ? 11.828 -23.328 -22.859 1 89.75 121 ALA B C 1
ATOM 4412 O O . ALA B 1 121 ? 10.828 -23.641 -22.203 1 89.75 121 ALA B O 1
ATOM 4413 N N . LEU B 1 122 ? 11.953 -23.562 -24.078 1 90.94 122 LEU B N 1
ATOM 4414 C CA . LEU B 1 122 ? 10.82 -24.078 -24.844 1 90.94 122 LEU B CA 1
ATOM 4415 C C . LEU B 1 122 ? 10.672 -25.578 -24.656 1 90.94 122 LEU B C 1
ATOM 4417 O O . LEU B 1 122 ? 9.555 -26.078 -24.5 1 90.94 122 LEU B O 1
ATOM 4421 N N . THR B 1 123 ? 11.727 -26.281 -24.656 1 92.19 123 THR B N 1
ATOM 4422 C CA . THR B 1 123 ? 11.664 -27.734 -24.562 1 92.19 123 THR B CA 1
ATOM 4423 C C . THR B 1 123 ? 11.195 -28.172 -23.172 1 92.19 123 THR B C 1
ATOM 4425 O O . THR B 1 123 ? 10.156 -28.828 -23.047 1 92.19 123 THR B O 1
ATOM 4428 N N . VAL B 1 124 ? 11.914 -27.734 -22.203 1 92.62 124 VAL B N 1
ATOM 4429 C CA . VAL B 1 124 ? 11.57 -28.125 -20.844 1 92.62 124 VAL B CA 1
ATOM 4430 C C . VAL B 1 124 ? 10.273 -27.438 -20.422 1 92.62 124 VAL B C 1
ATOM 4432 O O . VAL B 1 124 ? 9.414 -28.062 -19.797 1 92.62 124 VAL B O 1
ATOM 4435 N N . GLY B 1 125 ? 10.133 -26.172 -20.75 1 91.94 125 GLY B N 1
ATOM 4436 C CA . GLY B 1 125 ? 8.938 -25.422 -20.391 1 91.94 125 GLY B CA 1
ATOM 4437 C C . GLY B 1 125 ? 7.668 -26 -20.984 1 91.94 125 GLY B C 1
ATOM 4438 O O . GLY B 1 125 ? 6.66 -26.141 -20.297 1 91.94 125 GLY B O 1
ATOM 4439 N N . LEU B 1 126 ? 7.754 -26.359 -22.156 1 91.06 126 LEU B N 1
ATOM 4440 C CA . LEU B 1 126 ? 6.566 -26.859 -22.844 1 91.06 126 LEU B CA 1
ATOM 4441 C C . LEU B 1 126 ? 6.254 -28.281 -22.438 1 91.06 126 LEU B C 1
ATOM 4443 O O . LEU B 1 126 ? 5.086 -28.656 -22.266 1 91.06 126 LEU B O 1
ATOM 4447 N N . THR B 1 127 ? 7.262 -29.078 -22.344 1 94 127 THR B N 1
ATOM 4448 C CA . THR B 1 127 ? 7.023 -30.469 -21.953 1 94 127 THR B CA 1
ATOM 4449 C C . THR B 1 127 ? 6.492 -30.531 -20.516 1 94 127 THR B C 1
ATOM 4451 O O . THR B 1 127 ? 5.598 -31.328 -20.234 1 94 127 THR B O 1
ATOM 4454 N N . ASN B 1 128 ? 7.059 -29.719 -19.688 1 94.5 128 ASN B N 1
ATOM 4455 C CA . ASN B 1 128 ? 6.656 -29.688 -18.281 1 94.5 128 ASN B CA 1
ATOM 4456 C C . ASN B 1 128 ? 5.242 -29.125 -18.125 1 94.5 128 ASN B C 1
ATOM 4458 O O . ASN B 1 128 ? 4.605 -29.328 -17.094 1 94.5 128 ASN B O 1
ATOM 4462 N N . MET B 1 129 ? 4.738 -28.547 -19.141 1 94.19 129 MET B N 1
ATOM 4463 C CA . MET B 1 129 ? 3.367 -28.047 -19.109 1 94.19 129 MET B CA 1
ATOM 4464 C C . MET B 1 129 ? 2.43 -29 -19.844 1 94.19 129 MET B C 1
ATOM 4466 O O . MET B 1 129 ? 1.287 -29.188 -19.422 1 94.19 129 MET B O 1
ATOM 4470 N N . ALA B 1 130 ? 2.932 -29.562 -20.906 1 94.62 130 ALA B N 1
ATOM 4471 C CA . ALA B 1 130 ? 2.1 -30.391 -21.781 1 94.62 130 ALA B CA 1
ATOM 4472 C C . ALA B 1 130 ? 1.662 -31.672 -21.062 1 94.62 130 ALA B C 1
ATOM 4474 O O . ALA B 1 130 ? 0.506 -32.094 -21.172 1 94.62 130 ALA B O 1
ATOM 4475 N N . VAL B 1 131 ? 2.525 -32.281 -20.359 1 95.62 131 VAL B N 1
ATOM 4476 C CA . VAL B 1 131 ? 2.236 -33.562 -19.734 1 95.62 131 VAL B CA 1
ATOM 4477 C C . VAL B 1 131 ? 1.169 -33.375 -18.656 1 95.62 131 VAL B C 1
ATOM 4479 O O . VAL B 1 131 ? 0.121 -34.031 -18.703 1 95.62 131 VAL B O 1
ATOM 4482 N N . PRO B 1 132 ? 1.391 -32.469 -17.766 1 96.06 132 PRO B N 1
ATOM 4483 C CA . PRO B 1 132 ? 0.336 -32.281 -16.781 1 96.06 132 PRO B CA 1
ATOM 4484 C C . PRO B 1 132 ? -0.948 -31.719 -17.375 1 96.06 132 PRO B C 1
ATOM 4486 O O . PRO B 1 132 ? -2.043 -32 -16.906 1 96.06 132 PRO B O 1
ATOM 4489 N N . PHE B 1 133 ? -0.85 -30.922 -18.359 1 95.56 133 PHE B N 1
ATOM 4490 C CA . PHE B 1 133 ? -2.035 -30.406 -19.031 1 95.56 133 PHE B CA 1
ATOM 4491 C C . PHE B 1 133 ? -2.881 -31.547 -19.578 1 95.56 133 PHE B C 1
ATOM 4493 O O . PHE B 1 133 ? -4.102 -31.562 -19.406 1 95.56 133 PHE B O 1
ATOM 4500 N N . GLY B 1 134 ? -2.238 -32.469 -20.234 1 95.5 134 GLY B N 1
ATOM 4501 C CA . GLY B 1 134 ? -2.947 -33.594 -20.781 1 95.5 134 GLY B CA 1
ATOM 4502 C C . GLY B 1 134 ? -3.652 -34.406 -19.703 1 95.5 134 GLY B C 1
ATOM 4503 O O . GLY B 1 134 ? -4.832 -34.75 -19.844 1 95.5 134 GLY B O 1
ATOM 4504 N N . PHE B 1 135 ? -2.939 -34.719 -18.703 1 96.5 135 PHE B N 1
ATOM 4505 C CA . PHE B 1 135 ? -3.527 -35.5 -17.609 1 96.5 135 PHE B CA 1
ATOM 4506 C C . PHE B 1 135 ? -4.555 -34.688 -16.844 1 96.5 135 PHE B C 1
ATOM 4508 O O . PHE B 1 135 ? -5.465 -35.25 -16.234 1 96.5 135 PHE B O 1
ATOM 4515 N N . GLY B 1 136 ? -4.352 -33.375 -16.812 1 95.88 136 GLY B N 1
ATOM 4516 C CA . GLY B 1 136 ? -5.355 -32.5 -16.25 1 95.88 136 GLY B CA 1
ATOM 4517 C C . GLY B 1 136 ? -6.688 -32.562 -16.969 1 95.88 136 GLY B C 1
ATOM 4518 O O . GLY B 1 136 ? -7.746 -32.531 -16.344 1 95.88 136 GLY B O 1
ATOM 4519 N N . CYS B 1 137 ? -6.59 -32.688 -18.281 1 95.44 137 CYS B N 1
ATOM 4520 C CA . CYS B 1 137 ? -7.812 -32.875 -19.062 1 95.44 137 CYS B CA 1
ATOM 4521 C C . CYS B 1 137 ? -8.523 -34.156 -18.672 1 95.44 137 CYS B C 1
ATOM 4523 O O . CYS B 1 137 ? -9.75 -34.219 -18.594 1 95.44 137 CYS B O 1
ATOM 4525 N N . LEU B 1 138 ? -7.73 -35.156 -18.453 1 95.5 138 LEU B N 1
ATOM 4526 C CA . LEU B 1 138 ? -8.297 -36.438 -18.109 1 95.5 138 LEU B CA 1
ATOM 4527 C C . LEU B 1 138 ? -8.984 -36.406 -16.75 1 95.5 138 LEU B C 1
ATOM 4529 O O . LEU B 1 138 ? -10.102 -36.906 -16.594 1 95.5 138 LEU B O 1
ATOM 4533 N N . ILE B 1 139 ? -8.398 -35.812 -15.812 1 96 139 ILE B N 1
ATOM 4534 C CA . ILE B 1 139 ? -8.977 -35.781 -14.469 1 96 139 ILE B CA 1
ATOM 4535 C C . ILE B 1 139 ? -10.164 -34.812 -14.438 1 96 139 ILE B C 1
ATOM 4537 O O . ILE B 1 139 ? -11.078 -35 -13.625 1 96 139 ILE B O 1
ATOM 4541 N N . ALA B 1 140 ? -10.117 -33.812 -15.266 1 96.12 140 ALA B N 1
ATOM 4542 C CA . ALA B 1 140 ? -11.227 -32.875 -15.359 1 96.12 140 ALA B CA 1
ATOM 4543 C C . ALA B 1 140 ? -12.531 -33.594 -15.695 1 96.12 140 ALA B C 1
ATOM 4545 O O . ALA B 1 140 ? -13.602 -33.219 -15.227 1 96.12 140 ALA B O 1
ATOM 4546 N N . TYR B 1 141 ? -12.414 -34.625 -16.484 1 94.25 141 TYR B N 1
ATOM 4547 C CA . TYR B 1 141 ? -13.594 -35.406 -16.844 1 94.25 141 TYR B CA 1
ATOM 4548 C C . TYR B 1 141 ? -14.211 -36.062 -15.617 1 94.25 141 TYR B C 1
ATOM 4550 O O . TYR B 1 141 ? -15.43 -36.031 -15.422 1 94.25 141 TYR B O 1
ATOM 4558 N N . GLY B 1 142 ? -13.406 -36.656 -14.836 1 94.19 142 GLY B N 1
ATOM 4559 C CA . GLY B 1 142 ? -13.891 -37.25 -13.609 1 94.19 142 GLY B CA 1
ATOM 4560 C C . GLY B 1 142 ? -14.461 -36.25 -12.625 1 94.19 142 GLY B C 1
ATOM 4561 O O . GLY B 1 142 ? -15.508 -36.5 -12.023 1 94.19 142 GLY B O 1
ATOM 4562 N N . LEU B 1 143 ? -13.812 -35.156 -12.477 1 95.5 143 LEU B N 1
ATOM 4563 C CA . LEU B 1 143 ? -14.234 -34.125 -11.531 1 95.5 143 LEU B CA 1
ATOM 4564 C C . LEU B 1 143 ? -15.555 -33.5 -11.961 1 95.5 143 LEU B C 1
ATOM 4566 O O . LEU B 1 143 ? -16.406 -33.219 -11.133 1 95.5 143 LEU B O 1
ATOM 4570 N N . PHE B 1 144 ? -15.609 -33.25 -13.258 1 94.38 144 PHE B N 1
ATOM 4571 C CA . PHE B 1 144 ? -16.812 -32.625 -13.781 1 94.38 144 PHE B CA 1
ATOM 4572 C C . PHE B 1 144 ? -18.047 -33.5 -13.547 1 94.38 144 PHE B C 1
ATOM 4574 O O . PHE B 1 144 ? -19.109 -33 -13.203 1 94.38 144 PHE B O 1
ATOM 4581 N N . ASN B 1 145 ? -17.875 -34.75 -13.734 1 92.5 145 ASN B N 1
ATOM 4582 C CA . ASN B 1 145 ? -18.984 -35.688 -13.578 1 92.5 145 ASN B CA 1
ATOM 4583 C C . ASN B 1 145 ? -19.344 -35.875 -12.102 1 92.5 145 ASN B C 1
ATOM 4585 O O . ASN B 1 145 ? -20.516 -35.969 -11.758 1 92.5 145 ASN B O 1
ATOM 4589 N N . GLU B 1 146 ? -18.359 -35.875 -11.312 1 92.81 146 GLU B N 1
ATOM 4590 C CA . GLU B 1 146 ? -18.594 -36.156 -9.891 1 92.81 146 GLU B CA 1
ATOM 4591 C C . GLU B 1 146 ? -19.188 -34.938 -9.195 1 92.81 146 GLU B C 1
ATOM 4593 O O . GLU B 1 146 ? -20.031 -35.062 -8.297 1 92.81 146 GLU B O 1
ATOM 4598 N N . TYR B 1 147 ? -18.812 -33.781 -9.602 1 92.62 147 TYR B N 1
ATOM 4599 C CA . TYR B 1 147 ? -19.234 -32.594 -8.891 1 92.62 147 TYR B CA 1
ATOM 4600 C C . TYR B 1 147 ? -20.109 -31.719 -9.766 1 92.62 147 TYR B C 1
ATOM 4602 O O . TYR B 1 147 ? -20.062 -30.484 -9.672 1 92.62 147 TYR B O 1
ATOM 4610 N N . SER B 1 148 ? -20.828 -32.188 -10.641 1 82.25 148 SER B N 1
ATOM 4611 C CA . SER B 1 148 ? -21.688 -31.531 -11.602 1 82.25 148 SER B CA 1
ATOM 4612 C C . SER B 1 148 ? -22.719 -30.641 -10.891 1 82.25 148 SER B C 1
ATOM 4614 O O . SER B 1 148 ? -23.094 -29.578 -11.406 1 82.25 148 SER B O 1
ATOM 4616 N N . GLN B 1 149 ? -23.094 -31 -9.766 1 77.31 149 GLN B N 1
ATOM 4617 C CA . GLN B 1 149 ? -24.125 -30.266 -9.031 1 77.31 149 GLN B CA 1
ATOM 4618 C C . GLN B 1 149 ? -23.594 -28.953 -8.477 1 77.31 149 GLN B C 1
ATOM 4620 O O . GLN B 1 149 ? -24.375 -28.047 -8.18 1 77.31 149 GLN B O 1
ATOM 4625 N N . ASP B 1 150 ? -22.359 -28.906 -8.32 1 77.88 150 ASP B N 1
ATOM 4626 C CA . ASP B 1 150 ? -21.734 -27.734 -7.703 1 77.88 150 ASP B CA 1
ATOM 4627 C C . ASP B 1 150 ? -21.406 -26.672 -8.742 1 77.88 150 ASP B C 1
ATOM 4629 O O . ASP B 1 150 ? -21.031 -25.547 -8.398 1 77.88 150 ASP B O 1
ATOM 4633 N N . HIS B 1 151 ? -21.578 -27.016 -9.977 1 73.94 151 HIS B N 1
ATOM 4634 C CA . HIS B 1 151 ? -21.156 -26.109 -11.039 1 73.94 151 HIS B CA 1
ATOM 4635 C C . HIS B 1 151 ? -22.203 -25.031 -11.297 1 73.94 151 HIS B C 1
ATOM 4637 O O . HIS B 1 151 ? -23.391 -25.266 -11.117 1 73.94 151 HIS B O 1
ATOM 4643 N N . SER B 1 152 ? -21.688 -23.859 -11.562 1 72.62 152 SER B N 1
ATOM 4644 C CA . SER B 1 152 ? -22.594 -22.781 -11.945 1 72.62 152 SER B CA 1
ATOM 4645 C C . SER B 1 152 ? -23.438 -23.172 -13.164 1 72.62 152 SER B C 1
ATOM 4647 O O . SER B 1 152 ? -22.984 -23.938 -14.008 1 72.62 152 SER B O 1
ATOM 4649 N N . GLU B 1 153 ? -24.656 -22.656 -13.195 1 72.62 153 GLU B N 1
ATOM 4650 C CA . GLU B 1 153 ? -25.531 -22.922 -14.336 1 72.62 153 GLU B CA 1
ATOM 4651 C C . GLU B 1 153 ? -24.938 -22.375 -15.633 1 72.62 153 GLU B C 1
ATOM 4653 O O . GLU B 1 153 ? -24.469 -21.234 -15.672 1 72.62 153 GLU B O 1
ATOM 4658 N N . GLY B 1 154 ? -24.656 -23.312 -16.594 1 76.12 154 GLY B N 1
ATOM 4659 C CA . GLY B 1 154 ? -24.219 -22.844 -17.906 1 76.12 154 GLY B CA 1
ATOM 4660 C C . GLY B 1 154 ? -22.734 -23.062 -18.141 1 76.12 154 GLY B C 1
ATOM 4661 O O . GLY B 1 154 ? -22.219 -22.734 -19.203 1 76.12 154 GLY B O 1
ATOM 4662 N N . LEU B 1 155 ? -22.125 -23.625 -17.125 1 84.38 155 LEU B N 1
ATOM 4663 C CA . LEU B 1 155 ? -20.703 -23.875 -17.281 1 84.38 155 LEU B CA 1
ATOM 4664 C C . LEU B 1 155 ? -20.453 -25 -18.281 1 84.38 155 LEU B C 1
ATOM 4666 O O . LEU B 1 155 ? -20.984 -26.094 -18.125 1 84.38 155 LEU B O 1
ATOM 4670 N N . LYS B 1 156 ? -19.719 -24.672 -19.328 1 88.94 156 LYS B N 1
ATOM 4671 C CA . LYS B 1 156 ? -19.344 -25.641 -20.359 1 88.94 156 LYS B CA 1
ATOM 4672 C C . LYS B 1 156 ? -18.188 -26.516 -19.891 1 88.94 156 LYS B C 1
ATOM 4674 O O . LYS B 1 156 ? -17.266 -26.031 -19.25 1 88.94 156 LYS B O 1
ATOM 4679 N N . PHE B 1 157 ? -18.234 -27.703 -20.234 1 91.5 157 PHE B N 1
ATOM 4680 C CA . PHE B 1 157 ? -17.188 -28.641 -19.859 1 91.5 157 PHE B CA 1
ATOM 4681 C C . PHE B 1 157 ? -15.844 -28.188 -20.406 1 91.5 157 PHE B C 1
ATOM 4683 O O . PHE B 1 157 ? -14.82 -28.344 -19.734 1 91.5 157 PHE B O 1
ATOM 4690 N N . THR B 1 158 ? -15.82 -27.719 -21.594 1 88.81 158 THR B N 1
ATOM 4691 C CA . THR B 1 158 ? -14.57 -27.297 -22.219 1 88.81 158 THR B CA 1
ATOM 4692 C C . THR B 1 158 ? -13.875 -26.234 -21.375 1 88.81 158 THR B C 1
ATOM 4694 O O . THR B 1 158 ? -12.656 -26.281 -21.188 1 88.81 158 THR B O 1
ATOM 4697 N N . THR B 1 159 ? -14.664 -25.297 -20.844 1 89.31 159 THR B N 1
ATOM 4698 C CA . THR B 1 159 ? -14.117 -24.25 -19.984 1 89.31 159 THR B CA 1
ATOM 4699 C C . THR B 1 159 ? -13.562 -24.844 -18.688 1 89.31 159 THR B C 1
ATOM 4701 O O . THR B 1 159 ? -12.453 -24.5 -18.266 1 89.31 159 THR B O 1
ATOM 4704 N N . PHE B 1 160 ? -14.344 -25.703 -18.188 1 93.44 160 PHE B N 1
ATOM 4705 C CA . PHE B 1 160 ? -13.953 -26.375 -16.969 1 93.44 160 PHE B CA 1
ATOM 4706 C C . PHE B 1 160 ? -12.68 -27.203 -17.172 1 93.44 160 PHE B C 1
ATOM 4708 O O . PHE B 1 160 ? -11.742 -27.125 -16.375 1 93.44 160 PHE B O 1
ATOM 4715 N N . MET B 1 161 ? -12.664 -27.906 -18.25 1 94.19 161 MET B N 1
ATOM 4716 C CA . MET B 1 161 ? -11.547 -28.797 -18.594 1 94.19 161 MET B CA 1
ATOM 4717 C C . MET B 1 161 ? -10.266 -27.984 -18.781 1 94.19 161 MET B C 1
ATOM 4719 O O . MET B 1 161 ? -9.219 -28.359 -18.25 1 94.19 161 MET B O 1
ATOM 4723 N N . VAL B 1 162 ? -10.32 -26.891 -19.484 1 91.31 162 VAL B N 1
ATOM 4724 C CA . VAL B 1 162 ? -9.141 -26.062 -19.719 1 91.31 162 VAL B CA 1
ATOM 4725 C C . VAL B 1 162 ? -8.641 -25.469 -18.406 1 91.31 162 VAL B C 1
ATOM 4727 O O . VAL B 1 162 ? -7.438 -25.422 -18.156 1 91.31 162 VAL B O 1
ATOM 4730 N N . PHE B 1 163 ? -9.562 -25.062 -17.594 1 93.81 163 PHE B N 1
ATOM 4731 C CA . PHE B 1 163 ? -9.172 -24.453 -16.328 1 93.81 163 PHE B CA 1
ATOM 4732 C C . PHE B 1 163 ? -8.453 -25.469 -15.445 1 93.81 163 PHE B C 1
ATOM 4734 O O . PHE B 1 163 ? -7.406 -25.172 -14.867 1 93.81 163 PHE B O 1
ATOM 4741 N N . ILE B 1 164 ? -9.008 -26.656 -15.367 1 95.38 164 ILE B N 1
ATOM 4742 C CA . ILE B 1 164 ? -8.414 -27.703 -14.547 1 95.38 164 ILE B CA 1
ATOM 4743 C C . ILE B 1 164 ? -7.031 -28.062 -15.094 1 95.38 164 ILE B C 1
ATOM 4745 O O . ILE B 1 164 ? -6.082 -28.25 -14.328 1 95.38 164 ILE B O 1
ATOM 4749 N N . ALA B 1 165 ? -6.965 -28.188 -16.375 1 95.19 165 ALA B N 1
ATOM 4750 C CA . ALA B 1 165 ? -5.691 -28.5 -17.016 1 95.19 165 ALA B CA 1
ATOM 4751 C C . ALA B 1 165 ? -4.648 -27.422 -16.719 1 95.19 165 ALA B C 1
ATOM 4753 O O . ALA B 1 165 ? -3.49 -27.734 -16.438 1 95.19 165 ALA B O 1
ATOM 4754 N N . VAL B 1 166 ? -5.043 -26.219 -16.734 1 92.81 166 VAL B N 1
ATOM 4755 C CA . VAL B 1 166 ? -4.148 -25.109 -16.453 1 92.81 166 VAL B CA 1
ATOM 4756 C C . VAL B 1 166 ? -3.715 -25.156 -14.984 1 92.81 166 VAL B C 1
ATOM 4758 O O . VAL B 1 166 ? -2.535 -24.984 -14.68 1 92.81 166 VAL B O 1
ATOM 4761 N N . ALA B 1 167 ? -4.668 -25.375 -14.133 1 94.44 167 ALA B N 1
ATOM 4762 C CA . ALA B 1 167 ? -4.379 -25.438 -12.695 1 94.44 167 ALA B CA 1
ATOM 4763 C C . ALA B 1 167 ? -3.365 -26.547 -12.398 1 94.44 167 ALA B C 1
ATOM 4765 O O . ALA B 1 167 ? -2.572 -26.422 -11.461 1 94.44 167 ALA B O 1
ATOM 4766 N N . MET B 1 168 ? -3.357 -27.531 -13.266 1 93.62 168 MET B N 1
ATOM 4767 C CA . MET B 1 168 ? -2.477 -28.688 -13.047 1 93.62 168 MET B CA 1
ATOM 4768 C C . MET B 1 168 ? -1.068 -28.391 -13.555 1 93.62 168 MET B C 1
ATOM 4770 O O . MET B 1 168 ? -0.106 -29.031 -13.133 1 93.62 168 MET B O 1
ATOM 4774 N N . CYS B 1 169 ? -0.935 -27.469 -14.383 1 92.12 169 CYS B N 1
ATOM 4775 C CA . CYS B 1 169 ? 0.367 -27.344 -15.023 1 92.12 169 CYS B CA 1
ATOM 4776 C C . CYS B 1 169 ? 1.076 -26.062 -14.578 1 92.12 169 CYS B C 1
ATOM 4778 O O . CYS B 1 169 ? 2.197 -25.797 -15.008 1 92.12 169 CYS B O 1
ATOM 4780 N N . ILE B 1 170 ? 0.554 -25.328 -13.672 1 89.94 170 ILE B N 1
ATOM 4781 C CA . ILE B 1 170 ? 1.121 -24.062 -13.219 1 89.94 170 ILE B CA 1
ATOM 4782 C C . ILE B 1 170 ? 2.336 -24.344 -12.328 1 89.94 170 ILE B C 1
ATOM 4784 O O . ILE B 1 170 ? 2.352 -25.297 -11.562 1 89.94 170 ILE B O 1
ATOM 4788 N N . THR B 1 171 ? 3.365 -23.562 -12.555 1 90.19 171 THR B N 1
ATOM 4789 C CA . THR B 1 171 ? 4.535 -23.484 -11.688 1 90.19 171 THR B CA 1
ATOM 4790 C C . THR B 1 171 ? 4.781 -22.062 -11.211 1 90.19 171 THR B C 1
ATOM 4792 O O . THR B 1 171 ? 4.641 -21.109 -11.992 1 90.19 171 THR B O 1
ATOM 4795 N N . ALA B 1 172 ? 4.988 -21.938 -9.977 1 87.19 172 ALA B N 1
ATOM 4796 C CA . ALA B 1 172 ? 5.203 -20.594 -9.422 1 87.19 172 ALA B CA 1
ATOM 4797 C C . ALA B 1 172 ? 6.676 -20.203 -9.508 1 87.19 172 ALA B C 1
ATOM 4799 O O . ALA B 1 172 ? 7.469 -20.531 -8.625 1 87.19 172 ALA B O 1
ATOM 4800 N N . PHE B 1 173 ? 6.984 -19.344 -10.398 1 83.44 173 PHE B N 1
ATOM 4801 C CA . PHE B 1 173 ? 8.359 -18.938 -10.641 1 83.44 173 PHE B CA 1
ATOM 4802 C C . PHE B 1 173 ? 8.93 -18.203 -9.422 1 83.44 173 PHE B C 1
ATOM 4804 O O . PHE B 1 173 ? 10.047 -18.484 -8.992 1 83.44 173 PHE B O 1
ATOM 4811 N N . PRO B 1 174 ? 8.148 -17.281 -8.844 1 76.56 174 PRO B N 1
ATOM 4812 C CA . PRO B 1 174 ? 8.719 -16.562 -7.703 1 76.56 174 PRO B CA 1
ATOM 4813 C C . PRO B 1 174 ? 9.07 -17.5 -6.543 1 76.56 174 PRO B C 1
ATOM 4815 O O . PRO B 1 174 ? 10.086 -17.297 -5.875 1 76.56 174 PRO B O 1
ATOM 4818 N N . VAL B 1 175 ? 8.281 -18.438 -6.301 1 84.56 175 VAL B N 1
ATOM 4819 C CA . VAL B 1 175 ? 8.555 -19.391 -5.227 1 84.56 175 VAL B CA 1
ATOM 4820 C C . VAL B 1 175 ? 9.734 -20.281 -5.613 1 84.56 175 VAL B C 1
ATOM 4822 O O . VAL B 1 175 ? 10.586 -20.578 -4.781 1 84.56 175 VAL B O 1
ATOM 4825 N N . LEU B 1 176 ? 9.75 -20.594 -6.824 1 87 176 LEU B N 1
ATOM 4826 C CA . LEU B 1 176 ? 10.844 -21.406 -7.34 1 87 176 LEU B CA 1
ATOM 4827 C C . LEU B 1 176 ? 12.18 -20.688 -7.199 1 87 176 LEU B C 1
ATOM 4829 O O . LEU B 1 176 ? 13.172 -21.297 -6.789 1 87 176 LEU B O 1
ATOM 4833 N N . ALA B 1 177 ? 12.242 -19.469 -7.586 1 80.25 177 ALA B N 1
ATOM 4834 C CA . ALA B 1 177 ? 13.453 -18.656 -7.48 1 80.25 177 ALA B CA 1
ATOM 4835 C C . ALA B 1 177 ? 13.938 -18.578 -6.035 1 80.25 177 ALA B C 1
ATOM 4837 O O . ALA B 1 177 ? 15.141 -18.609 -5.77 1 80.25 177 ALA B O 1
ATOM 4838 N N . ARG B 1 178 ? 13.008 -18.531 -5.203 1 77.62 178 ARG B N 1
ATOM 4839 C CA . ARG B 1 178 ? 13.359 -18.453 -3.789 1 77.62 178 ARG B CA 1
ATOM 4840 C C . ARG B 1 178 ? 13.953 -19.781 -3.311 1 77.62 178 ARG B C 1
ATOM 4842 O O . ARG B 1 178 ? 14.922 -19.797 -2.549 1 77.62 178 ARG B O 1
ATOM 4849 N N . ILE B 1 179 ? 13.375 -20.812 -3.697 1 85.31 179 ILE B N 1
ATOM 4850 C CA . ILE B 1 179 ? 13.875 -22.141 -3.332 1 85.31 179 ILE B CA 1
ATOM 4851 C C . ILE B 1 179 ? 15.289 -22.312 -3.879 1 85.31 179 ILE B C 1
ATOM 4853 O O . ILE B 1 179 ? 16.188 -22.797 -3.17 1 85.31 179 ILE B O 1
ATOM 4857 N N . LEU B 1 180 ? 15.562 -21.891 -5.051 1 87.25 180 LEU B N 1
ATOM 4858 C CA . LEU B 1 180 ? 16.875 -21.984 -5.672 1 87.25 180 LEU B CA 1
ATOM 4859 C C . LEU B 1 180 ? 17.906 -21.172 -4.902 1 87.25 180 LEU B C 1
ATOM 4861 O O . LEU B 1 180 ? 19.047 -21.609 -4.719 1 87.25 180 LEU B O 1
ATOM 4865 N N . THR B 1 181 ? 17.469 -20.047 -4.496 1 78.56 181 THR B N 1
ATOM 4866 C CA . THR B 1 181 ? 18.359 -19.172 -3.744 1 78.56 181 THR B CA 1
ATOM 4867 C C . THR B 1 181 ? 18.688 -19.781 -2.383 1 78.56 181 THR B C 1
ATOM 4869 O O . THR B 1 181 ? 19.859 -19.797 -1.975 1 78.56 181 THR B O 1
ATOM 4872 N N . GLU B 1 182 ? 17.672 -20.25 -1.732 1 77.19 182 GLU B N 1
ATOM 4873 C CA . GLU B 1 182 ? 17.844 -20.828 -0.401 1 77.19 182 GLU B CA 1
ATOM 4874 C C . GLU B 1 182 ? 18.734 -22.047 -0.445 1 77.19 182 GLU B C 1
ATOM 4876 O O . GLU B 1 182 ? 19.516 -22.297 0.485 1 77.19 182 GLU B O 1
ATOM 4881 N N . LEU B 1 183 ? 18.625 -22.719 -1.54 1 82.12 183 LEU B N 1
ATOM 4882 C CA . LEU B 1 183 ? 19.406 -23.938 -1.677 1 82.12 183 LEU B CA 1
ATOM 4883 C C . LEU B 1 183 ? 20.703 -23.672 -2.42 1 82.12 183 LEU B C 1
ATOM 4885 O O . LEU B 1 183 ? 21.469 -24.609 -2.686 1 82.12 183 LEU B O 1
ATOM 4889 N N . ARG B 1 184 ? 21.078 -22.438 -2.846 1 80.12 184 ARG B N 1
ATOM 4890 C CA . ARG B 1 184 ? 22.297 -22 -3.531 1 80.12 184 ARG B CA 1
ATOM 4891 C C . ARG B 1 184 ? 22.469 -22.719 -4.859 1 80.12 184 ARG B C 1
ATOM 4893 O O . ARG B 1 184 ? 23.547 -23.203 -5.172 1 80.12 184 ARG B O 1
ATOM 4900 N N . LEU B 1 185 ? 21.359 -22.812 -5.5 1 86.69 185 LEU B N 1
ATOM 4901 C CA . LEU B 1 185 ? 21.359 -23.562 -6.754 1 86.69 185 LEU B CA 1
ATOM 4902 C C . LEU B 1 185 ? 21.281 -22.609 -7.949 1 86.69 185 LEU B C 1
ATOM 4904 O O . LEU B 1 185 ? 21.266 -23.062 -9.102 1 86.69 185 LEU B O 1
ATOM 4908 N N . LEU B 1 186 ? 21.234 -21.422 -7.734 1 81 186 LEU B N 1
ATOM 4909 C CA . LEU B 1 186 ? 21 -20.438 -8.773 1 81 186 LEU B CA 1
ATOM 4910 C C . LEU B 1 186 ? 22.094 -20.5 -9.836 1 81 186 LEU B C 1
ATOM 4912 O O . LEU B 1 186 ? 21.828 -20.281 -11.023 1 81 186 LEU B O 1
ATOM 4916 N N . LYS B 1 187 ? 23.312 -20.781 -9.391 1 79.12 187 LYS B N 1
ATOM 4917 C CA . LYS B 1 187 ? 24.438 -20.734 -10.312 1 79.12 187 LYS B CA 1
ATOM 4918 C C . LYS B 1 187 ? 24.766 -22.125 -10.836 1 79.12 187 LYS B C 1
ATOM 4920 O O . LYS B 1 187 ? 25.656 -22.297 -11.672 1 79.12 187 LYS B O 1
ATOM 4925 N N . GLU B 1 188 ? 24.047 -23.047 -10.461 1 84 188 GLU B N 1
ATOM 4926 C CA . GLU B 1 188 ? 24.266 -24.406 -10.906 1 84 188 GLU B CA 1
ATOM 4927 C C . GLU B 1 188 ? 23.562 -24.688 -12.234 1 84 188 GLU B C 1
ATOM 4929 O O . GLU B 1 188 ? 22.75 -23.875 -12.688 1 84 188 GLU B O 1
ATOM 4934 N N . ARG B 1 189 ? 23.891 -25.766 -12.82 1 85.12 189 ARG B N 1
ATOM 4935 C CA . ARG B 1 189 ? 23.312 -26.156 -14.109 1 85.12 189 ARG B CA 1
ATOM 4936 C C . ARG B 1 189 ? 21.797 -26.297 -14.008 1 85.12 189 ARG B C 1
ATOM 4938 O O . ARG B 1 189 ? 21.062 -25.812 -14.875 1 85.12 189 ARG B O 1
ATOM 4945 N N . VAL B 1 190 ? 21.375 -26.859 -12.992 1 90.06 190 VAL B N 1
ATOM 4946 C CA . VAL B 1 190 ? 19.953 -27.078 -12.781 1 90.06 190 VAL B CA 1
ATOM 4947 C C . VAL B 1 190 ? 19.234 -25.75 -12.602 1 90.06 190 VAL B C 1
ATOM 4949 O O . VAL B 1 190 ? 18.078 -25.594 -13.039 1 90.06 190 VAL B O 1
ATOM 4952 N N . GLY B 1 191 ? 19.891 -24.797 -12.023 1 87.94 191 GLY B N 1
ATOM 4953 C CA . GLY B 1 191 ? 19.297 -23.484 -11.812 1 87.94 191 GLY B CA 1
ATOM 4954 C C . GLY B 1 191 ? 18.953 -22.781 -13.109 1 87.94 191 GLY B C 1
ATOM 4955 O O . GLY B 1 191 ? 17.875 -22.188 -13.219 1 87.94 191 GLY B O 1
ATOM 4956 N N . THR B 1 192 ? 19.828 -22.891 -14.047 1 85.38 192 THR B N 1
ATOM 4957 C CA . THR B 1 192 ? 19.625 -22.219 -15.328 1 85.38 192 THR B CA 1
ATOM 4958 C C . THR B 1 192 ? 18.422 -22.797 -16.047 1 85.38 192 THR B C 1
ATOM 4960 O O . THR B 1 192 ? 17.594 -22.047 -16.578 1 85.38 192 THR B O 1
ATOM 4963 N N . ILE B 1 193 ? 18.312 -24.047 -16.078 1 90.19 193 ILE B N 1
ATOM 4964 C CA . ILE B 1 193 ? 17.234 -24.734 -16.781 1 90.19 193 ILE B CA 1
ATOM 4965 C C . ILE B 1 193 ? 15.906 -24.422 -16.109 1 90.19 193 ILE B C 1
ATOM 4967 O O . ILE B 1 193 ? 14.906 -24.156 -16.781 1 90.19 193 ILE B O 1
ATOM 4971 N N . VAL B 1 194 ? 15.906 -24.438 -14.828 1 91.56 194 VAL B N 1
ATOM 4972 C CA . VAL B 1 194 ? 14.688 -24.234 -14.047 1 91.56 194 VAL B CA 1
ATOM 4973 C C . VAL B 1 194 ? 14.242 -22.781 -14.164 1 91.56 194 VAL B C 1
ATOM 4975 O O . VAL B 1 194 ? 13.047 -22.5 -14.297 1 91.56 194 VAL B O 1
ATOM 4978 N N . LEU B 1 195 ? 15.18 -21.922 -14.172 1 87.81 195 LEU B N 1
ATOM 4979 C CA . LEU B 1 195 ? 14.852 -20.5 -14.281 1 87.81 195 LEU B CA 1
ATOM 4980 C C . LEU B 1 195 ? 14.266 -20.172 -15.648 1 87.81 195 LEU B C 1
ATOM 4982 O O . LEU B 1 195 ? 13.227 -19.531 -15.75 1 87.81 195 LEU B O 1
ATOM 4986 N N . ALA B 1 196 ? 14.922 -20.672 -16.625 1 88.5 196 ALA B N 1
ATOM 4987 C CA . ALA B 1 196 ? 14.469 -20.406 -18 1 88.5 196 ALA B CA 1
ATOM 4988 C C . ALA B 1 196 ? 13.102 -21.047 -18.25 1 88.5 196 ALA B C 1
ATOM 4990 O O . ALA B 1 196 ? 12.211 -20.406 -18.812 1 88.5 196 ALA B O 1
ATOM 4991 N N . SER B 1 197 ? 12.914 -22.234 -17.828 1 91.62 197 SER B N 1
ATOM 4992 C CA . SER B 1 197 ? 11.656 -22.953 -18.031 1 91.62 197 SER B CA 1
ATOM 4993 C C . SER B 1 197 ? 10.555 -22.375 -17.141 1 91.62 197 SER B C 1
ATOM 4995 O O . SER B 1 197 ? 9.391 -22.328 -17.547 1 91.62 197 SER B O 1
ATOM 4997 N N . GLY B 1 198 ? 10.945 -21.984 -16 1 88.44 198 GLY B N 1
ATOM 4998 C CA . GLY B 1 198 ? 9.977 -21.391 -15.094 1 88.44 198 GLY B CA 1
ATOM 4999 C C . GLY B 1 198 ? 9.352 -20.125 -15.641 1 88.44 198 GLY B C 1
ATOM 5000 O O . GLY B 1 198 ? 8.141 -19.922 -15.523 1 88.44 198 GLY B O 1
ATOM 5001 N N . ILE B 1 199 ? 10.148 -19.297 -16.219 1 85.19 199 ILE B N 1
ATOM 5002 C CA . ILE B 1 199 ? 9.664 -18.062 -16.828 1 85.19 199 ILE B CA 1
ATOM 5003 C C . ILE B 1 199 ? 8.664 -18.375 -17.938 1 85.19 199 ILE B C 1
ATOM 5005 O O . ILE B 1 199 ? 7.602 -17.766 -18.016 1 85.19 199 ILE B O 1
ATOM 5009 N N . THR B 1 200 ? 9.023 -19.328 -18.703 1 85.88 200 THR B N 1
ATOM 5010 C CA . THR B 1 200 ? 8.156 -19.75 -19.797 1 85.88 200 THR B CA 1
ATOM 5011 C C . THR B 1 200 ? 6.836 -20.281 -19.266 1 85.88 200 THR B C 1
ATOM 5013 O O . THR B 1 200 ? 5.77 -19.969 -19.797 1 85.88 200 THR B O 1
ATOM 5016 N N . ASN B 1 201 ? 6.91 -21.062 -18.281 1 88.31 201 ASN B N 1
ATOM 5017 C CA . ASN B 1 201 ? 5.715 -21.625 -17.672 1 88.31 201 ASN B CA 1
ATOM 5018 C C . ASN B 1 201 ? 4.793 -20.547 -17.125 1 88.31 201 ASN B C 1
ATOM 5020 O O . ASN B 1 201 ? 3.57 -20.641 -17.234 1 88.31 201 ASN B O 1
ATOM 5024 N N . ASP B 1 202 ? 5.367 -19.578 -16.562 1 83.19 202 ASP B N 1
ATOM 5025 C CA . ASP B 1 202 ? 4.562 -18.484 -16.016 1 83.19 202 ASP B CA 1
ATOM 5026 C C . ASP B 1 202 ? 3.865 -17.703 -17.125 1 83.19 202 ASP B C 1
ATOM 5028 O O . ASP B 1 202 ? 2.664 -17.438 -17.031 1 83.19 202 ASP B O 1
ATOM 5032 N N . VAL B 1 203 ? 4.559 -17.391 -18.109 1 80.44 203 VAL B N 1
ATOM 5033 C CA . VAL B 1 203 ? 4.004 -16.609 -19.203 1 80.44 203 VAL B CA 1
ATOM 5034 C C . VAL B 1 203 ? 2.893 -17.391 -19.906 1 80.44 203 VAL B C 1
ATOM 5036 O O . VAL B 1 203 ? 1.787 -16.875 -20.094 1 80.44 203 VAL B O 1
ATOM 5039 N N . VAL B 1 204 ? 3.123 -18.594 -20.172 1 84.19 204 VAL B N 1
ATOM 5040 C CA . VAL B 1 204 ? 2.158 -19.438 -20.875 1 84.19 204 VAL B CA 1
ATOM 5041 C C . VAL B 1 204 ? 0.979 -19.75 -19.953 1 84.19 204 VAL B C 1
ATOM 5043 O O . VAL B 1 204 ? -0.172 -19.766 -20.406 1 84.19 204 VAL B O 1
ATOM 5046 N N . GLY B 1 205 ? 1.325 -19.984 -18.734 1 83.38 205 GLY B N 1
ATOM 5047 C CA . GLY B 1 205 ? 0.28 -20.25 -17.766 1 83.38 205 GLY B CA 1
ATOM 5048 C C . GLY B 1 205 ? -0.728 -19.125 -17.641 1 83.38 205 GLY B C 1
ATOM 5049 O O . GLY B 1 205 ? -1.937 -19.375 -17.625 1 83.38 205 GLY B O 1
ATOM 5050 N N . TRP B 1 206 ? -0.252 -17.969 -17.625 1 79.44 206 TRP B N 1
ATOM 5051 C CA . TRP B 1 206 ? -1.122 -16.797 -17.516 1 79.44 206 TRP B CA 1
ATOM 5052 C C . TRP B 1 206 ? -1.966 -16.625 -18.766 1 79.44 206 TRP B C 1
ATOM 5054 O O . TRP B 1 206 ? -3.133 -16.234 -18.688 1 79.44 206 TRP B O 1
ATOM 5064 N N . MET B 1 207 ? -1.374 -16.922 -19.875 1 81.31 207 MET B N 1
ATOM 5065 C CA . MET B 1 207 ? -2.115 -16.859 -21.141 1 81.31 207 MET B CA 1
ATOM 5066 C C . MET B 1 207 ? -3.248 -17.875 -21.156 1 81.31 207 MET B C 1
ATOM 5068 O O . MET B 1 207 ? -4.367 -17.562 -21.562 1 81.31 207 MET B O 1
ATOM 5072 N N . LEU B 1 208 ? -2.977 -19.016 -20.703 1 83.19 208 LEU B N 1
ATOM 5073 C CA . LEU B 1 208 ? -3.982 -20.062 -20.672 1 83.19 208 LEU B CA 1
ATOM 5074 C C . LEU B 1 208 ? -5.074 -19.75 -19.656 1 83.19 208 LEU B C 1
ATOM 5076 O O . LEU B 1 208 ? -6.246 -20.047 -19.875 1 83.19 208 LEU B O 1
ATOM 5080 N N . LEU B 1 209 ? -4.648 -19.188 -18.578 1 82.88 209 LEU B N 1
ATOM 5081 C CA . LEU B 1 209 ? -5.625 -18.766 -17.578 1 82.88 209 LEU B CA 1
ATOM 5082 C C . LEU B 1 209 ? -6.555 -17.688 -18.141 1 82.88 209 LEU B C 1
ATOM 5084 O O . LEU B 1 209 ? -7.77 -17.75 -17.938 1 82.88 209 LEU B O 1
ATOM 5088 N N . ALA B 1 210 ? -5.93 -16.75 -18.797 1 80.44 210 ALA B N 1
ATOM 5089 C CA . ALA B 1 210 ? -6.734 -15.703 -19.422 1 80.44 210 ALA B CA 1
ATOM 5090 C C . ALA B 1 210 ? -7.75 -16.297 -20.391 1 80.44 210 ALA B C 1
ATOM 5092 O O . ALA B 1 210 ? -8.898 -15.867 -20.438 1 80.44 210 ALA B O 1
ATOM 5093 N N . LEU B 1 211 ? -7.309 -17.25 -21.062 1 79.5 211 LEU B N 1
ATOM 5094 C CA . LEU B 1 211 ? -8.195 -17.938 -22 1 79.5 211 LEU B CA 1
ATOM 5095 C C . LEU B 1 211 ? -9.336 -18.625 -21.266 1 79.5 211 LEU B C 1
ATOM 5097 O O . LEU B 1 211 ? -10.492 -18.531 -21.672 1 79.5 211 LEU B O 1
ATOM 5101 N N . SER B 1 212 ? -9.062 -19.312 -20.219 1 82.5 212 SER B N 1
ATOM 5102 C CA . SER B 1 212 ? -10.07 -20.031 -19.438 1 82.5 212 SER B CA 1
ATOM 5103 C C . SER B 1 212 ? -11.109 -19.062 -18.875 1 82.5 212 SER B C 1
ATOM 5105 O O . SER B 1 212 ? -12.312 -19.359 -18.906 1 82.5 212 SER B O 1
ATOM 5107 N N . VAL B 1 213 ? -10.641 -17.984 -18.406 1 80.75 213 VAL B N 1
ATOM 5108 C CA . VAL B 1 213 ? -11.531 -17 -17.781 1 80.75 213 VAL B CA 1
ATOM 5109 C C . VAL B 1 213 ? -12.406 -16.359 -18.859 1 80.75 213 VAL B C 1
ATOM 5111 O O . VAL B 1 213 ? -13.602 -16.125 -18.641 1 80.75 213 VAL B O 1
ATOM 5114 N N . THR B 1 214 ? -11.75 -16.078 -20 1 77.88 214 THR B N 1
ATOM 5115 C CA . THR B 1 214 ? -12.5 -15.516 -21.109 1 77.88 214 THR B CA 1
ATOM 5116 C C . THR B 1 214 ? -13.602 -16.469 -21.562 1 77.88 214 THR B C 1
ATOM 5118 O O . THR B 1 214 ? -14.727 -16.031 -21.844 1 77.88 214 THR B O 1
ATOM 5121 N N . LEU B 1 215 ? -13.32 -17.703 -21.594 1 77.5 215 LEU B N 1
ATOM 5122 C CA . LEU B 1 215 ? -14.297 -18.719 -22 1 77.5 215 LEU B CA 1
ATOM 5123 C C . LEU B 1 215 ? -15.438 -18.797 -21 1 77.5 215 LEU B C 1
ATOM 5125 O O . LEU B 1 215 ? -16.594 -19.016 -21.375 1 77.5 215 LEU B O 1
ATOM 5129 N N . ALA B 1 216 ? -15.141 -18.609 -19.781 1 78.38 216 ALA B N 1
ATOM 5130 C CA . ALA B 1 216 ? -16.125 -18.703 -18.703 1 78.38 216 ALA B CA 1
ATOM 5131 C C . ALA B 1 216 ? -17.078 -17.5 -18.734 1 78.38 216 ALA B C 1
ATOM 5133 O O . ALA B 1 216 ? -18.25 -17.625 -18.422 1 78.38 216 ALA B O 1
ATOM 5134 N N . ASN B 1 217 ? -16.484 -16.391 -19.031 1 71.81 217 ASN B N 1
ATOM 5135 C CA . ASN B 1 217 ? -17.234 -15.141 -18.953 1 71.81 217 ASN B CA 1
ATOM 5136 C C . ASN B 1 217 ? -18 -14.859 -20.25 1 71.81 217 ASN B C 1
ATOM 5138 O O . ASN B 1 217 ? -18.906 -14.031 -20.281 1 71.81 217 ASN B O 1
ATOM 5142 N N . ALA B 1 218 ? -17.516 -15.586 -21.281 1 69.56 218 ALA B N 1
ATOM 5143 C CA . ALA B 1 218 ? -18.156 -15.344 -22.578 1 69.56 218 ALA B CA 1
ATOM 5144 C C . ALA B 1 218 ? -19.484 -16.078 -22.688 1 69.56 218 ALA B C 1
ATOM 5146 O O . ALA B 1 218 ? -19.594 -17.25 -22.312 1 69.56 218 ALA B O 1
ATOM 5147 N N . GLY B 1 219 ? -20.5 -15.359 -22.719 1 64 219 GLY B N 1
ATOM 5148 C CA . GLY B 1 219 ? -21.812 -15.961 -22.906 1 64 219 GLY B CA 1
ATOM 5149 C C . GLY B 1 219 ? -21.922 -16.766 -24.188 1 64 219 GLY B C 1
ATOM 5150 O O . GLY B 1 219 ? -22.641 -17.781 -24.219 1 64 219 GLY B O 1
ATOM 5151 N N . SER B 1 220 ? -21.203 -16.281 -25.234 1 70.5 220 SER B N 1
ATOM 5152 C CA . SER B 1 220 ? -21.266 -16.938 -26.547 1 70.5 220 SER B CA 1
ATOM 5153 C C . SER B 1 220 ? -19.859 -17.109 -27.125 1 70.5 220 SER B C 1
ATOM 5155 O O . SER B 1 220 ? -18.906 -16.5 -26.656 1 70.5 220 SER B O 1
ATOM 5157 N N . GLY B 1 221 ? -19.781 -18.031 -27.922 1 70.44 221 GLY B N 1
ATOM 5158 C CA . GLY B 1 221 ? -18.516 -18.281 -28.578 1 70.44 221 GLY B CA 1
ATOM 5159 C C . GLY B 1 221 ? -17.938 -17.047 -29.266 1 70.44 221 GLY B C 1
ATOM 5160 O O . GLY B 1 221 ? -16.734 -16.797 -29.188 1 70.44 221 GLY B O 1
ATOM 5161 N N . ILE B 1 222 ? -18.812 -16.234 -29.75 1 77.06 222 ILE B N 1
ATOM 5162 C CA . ILE B 1 222 ? -18.359 -15.039 -30.469 1 77.06 222 ILE B CA 1
ATOM 5163 C C . ILE B 1 222 ? -17.812 -14.016 -29.469 1 77.06 222 ILE B C 1
ATOM 5165 O O . ILE B 1 222 ? -16.844 -13.312 -29.766 1 77.06 222 ILE B O 1
ATOM 5169 N N . ASP B 1 223 ? -18.391 -13.953 -28.359 1 78.31 223 ASP B N 1
ATOM 5170 C CA . ASP B 1 223 ? -17.906 -13.047 -27.312 1 78.31 223 ASP B CA 1
ATOM 5171 C C . ASP B 1 223 ? -16.516 -13.438 -26.844 1 78.31 223 ASP B C 1
ATOM 5173 O O . ASP B 1 223 ? -15.672 -12.57 -26.594 1 78.31 223 ASP B O 1
ATOM 5177 N N . THR B 1 224 ? -16.406 -14.703 -26.812 1 77.62 224 THR B N 1
ATOM 5178 C CA . THR B 1 224 ? -15.102 -15.195 -26.406 1 77.62 224 THR B CA 1
ATOM 5179 C C . THR B 1 224 ? -14.031 -14.766 -27.422 1 77.62 224 THR B C 1
ATOM 5181 O O . THR B 1 224 ? -12.953 -14.32 -27.031 1 77.62 224 THR B O 1
ATOM 5184 N N . LEU B 1 225 ? -14.375 -14.93 -28.625 1 80.56 225 LEU B N 1
ATOM 5185 C CA . LEU B 1 225 ? -13.438 -14.547 -29.672 1 80.56 225 LEU B CA 1
ATOM 5186 C C . LEU B 1 225 ? -13.117 -13.055 -29.594 1 80.56 225 LEU B C 1
ATOM 5188 O O . LEU B 1 225 ? -11.953 -12.664 -29.719 1 80.56 225 LEU B O 1
ATOM 5192 N N . TYR B 1 226 ? -14.07 -12.25 -29.344 1 81.88 226 TYR B N 1
ATOM 5193 C CA . TYR B 1 226 ? -13.867 -10.805 -29.281 1 81.88 226 TYR B CA 1
ATOM 5194 C C . TYR B 1 226 ? -12.992 -10.438 -28.078 1 81.88 226 TYR B C 1
ATOM 5196 O O . TYR B 1 226 ? -12.109 -9.586 -28.188 1 81.88 226 TYR B O 1
ATOM 5204 N N . ILE B 1 227 ? -13.25 -11.062 -27 1 82.38 227 ILE B N 1
ATOM 5205 C CA . ILE B 1 227 ? -12.461 -10.781 -25.812 1 82.38 227 ILE B CA 1
ATOM 5206 C C . ILE B 1 227 ? -11 -11.156 -26.047 1 82.38 227 ILE B C 1
ATOM 5208 O O . ILE B 1 227 ? -10.094 -10.414 -25.688 1 82.38 227 ILE B O 1
ATOM 5212 N N . LEU B 1 228 ? -10.859 -12.305 -26.703 1 81.5 228 LEU B N 1
ATOM 5213 C CA . LEU B 1 228 ? -9.5 -12.758 -27 1 81.5 228 LEU B CA 1
ATOM 5214 C C . LEU B 1 228 ? -8.797 -11.797 -27.938 1 81.5 228 LEU B C 1
ATOM 5216 O O . LEU B 1 228 ? -7.629 -11.461 -27.734 1 81.5 228 LEU B O 1
ATOM 5220 N N . LEU B 1 229 ? -9.492 -11.352 -28.906 1 86.69 229 LEU B N 1
ATOM 5221 C CA . LEU B 1 229 ? -8.914 -10.43 -29.891 1 86.69 229 LEU B CA 1
ATOM 5222 C C . LEU B 1 229 ? -8.57 -9.094 -29.234 1 86.69 229 LEU B C 1
ATOM 5224 O O . LEU B 1 229 ? -7.512 -8.523 -29.5 1 86.69 229 LEU B O 1
ATOM 5228 N N . VAL B 1 230 ? -9.445 -8.664 -28.391 1 88.69 230 VAL B N 1
ATOM 5229 C CA . VAL B 1 230 ? -9.211 -7.395 -27.719 1 88.69 230 VAL B CA 1
ATOM 5230 C C . VAL B 1 230 ? -8.023 -7.527 -26.766 1 88.69 230 VAL B C 1
ATOM 5232 O O . VAL B 1 230 ? -7.227 -6.598 -26.625 1 88.69 230 VAL B O 1
ATOM 5235 N N . THR B 1 231 ? -7.973 -8.617 -26.141 1 85.94 231 THR B N 1
ATOM 5236 C CA . THR B 1 231 ? -6.867 -8.852 -25.219 1 85.94 231 THR B CA 1
ATOM 5237 C C . THR B 1 231 ? -5.535 -8.867 -25.969 1 85.94 231 THR B C 1
ATOM 5239 O O . THR B 1 231 ? -4.562 -8.258 -25.516 1 85.94 231 THR B O 1
ATOM 5242 N N . ILE B 1 232 ? -5.516 -9.578 -27.047 1 87.25 232 ILE B N 1
ATOM 5243 C CA . ILE B 1 232 ? -4.316 -9.625 -27.875 1 87.25 232 ILE B CA 1
ATOM 5244 C C . ILE B 1 232 ? -4.008 -8.234 -28.422 1 87.25 232 ILE B C 1
ATOM 5246 O O . ILE B 1 232 ? -2.848 -7.812 -28.438 1 87.25 232 ILE B O 1
ATOM 5250 N N . GLY B 1 233 ? -5.035 -7.598 -28.859 1 91.94 233 GLY B N 1
ATOM 5251 C CA . GLY B 1 233 ? -4.863 -6.23 -29.328 1 91.94 233 GLY B CA 1
ATOM 5252 C C . GLY B 1 233 ? -4.277 -5.312 -28.266 1 91.94 233 GLY B C 1
ATOM 5253 O O . GLY B 1 233 ? -3.385 -4.516 -28.547 1 91.94 233 GLY B O 1
ATOM 5254 N N . TRP B 1 234 ? -4.793 -5.457 -27.078 1 92.06 234 TRP B N 1
ATOM 5255 C CA . TRP B 1 234 ? -4.293 -4.645 -25.984 1 92.06 234 TRP B CA 1
ATOM 5256 C C . TRP B 1 234 ? -2.842 -4.992 -25.656 1 92.06 234 TRP B C 1
ATOM 5258 O O . TRP B 1 234 ? -2.025 -4.105 -25.406 1 92.06 234 TRP B O 1
ATOM 5268 N N . ALA B 1 235 ? -2.568 -6.25 -25.656 1 90.25 235 ALA B N 1
ATOM 5269 C CA . ALA B 1 235 ? -1.195 -6.684 -25.422 1 90.25 235 ALA B CA 1
ATOM 5270 C C . ALA B 1 235 ? -0.238 -6.086 -26.438 1 90.25 235 ALA B C 1
ATOM 5272 O O . ALA B 1 235 ? 0.827 -5.578 -26.078 1 90.25 235 ALA B O 1
ATOM 5273 N N . LEU B 1 236 ? -0.621 -6.133 -27.641 1 92.88 236 LEU B N 1
ATOM 5274 C CA . LEU B 1 236 ? 0.2 -5.562 -28.703 1 92.88 236 LEU B CA 1
ATOM 5275 C C . LEU B 1 236 ? 0.317 -4.047 -28.547 1 92.88 236 LEU B C 1
ATOM 5277 O O . LEU B 1 236 ? 1.379 -3.475 -28.797 1 92.88 236 LEU B O 1
ATOM 5281 N N . PHE B 1 237 ? -0.793 -3.463 -28.172 1 95.19 237 PHE B N 1
ATOM 5282 C CA . PHE B 1 237 ? -0.803 -2.021 -27.953 1 95.19 237 PHE B CA 1
ATOM 5283 C C . PHE B 1 237 ? 0.153 -1.632 -26.828 1 95.19 237 PHE B C 1
ATOM 5285 O O . PHE B 1 237 ? 0.875 -0.639 -26.938 1 95.19 237 PHE B O 1
ATOM 5292 N N . VAL B 1 238 ? 0.179 -2.352 -25.797 1 93.62 238 VAL B N 1
ATOM 5293 C CA . VAL B 1 238 ? 1.028 -2.068 -24.641 1 93.62 238 VAL B CA 1
ATOM 5294 C C . VAL B 1 238 ? 2.486 -2.35 -24.984 1 93.62 238 VAL B C 1
ATOM 5296 O O . VAL B 1 238 ? 3.373 -1.551 -24.688 1 93.62 238 VAL B O 1
ATOM 5299 N N . ILE B 1 239 ? 2.807 -3.404 -25.672 1 90.62 239 ILE B N 1
ATOM 5300 C CA . ILE B 1 239 ? 4.164 -3.875 -25.938 1 90.62 239 ILE B CA 1
ATOM 5301 C C . ILE B 1 239 ? 4.832 -2.975 -26.969 1 90.62 239 ILE B C 1
ATOM 5303 O O . ILE B 1 239 ? 6.039 -2.729 -26.906 1 90.62 239 ILE B O 1
ATOM 5307 N N . PHE B 1 240 ? 4.09 -2.416 -27.844 1 92.94 240 PHE B N 1
ATOM 5308 C CA . PHE B 1 240 ? 4.734 -1.662 -28.906 1 92.94 240 PHE B CA 1
ATOM 5309 C C . PHE B 1 240 ? 4.531 -0.164 -28.719 1 92.94 240 PHE B C 1
ATOM 5311 O O . PHE B 1 240 ? 5.375 0.515 -28.125 1 92.94 240 PHE B O 1
ATOM 5318 N N . PRO B 1 241 ? 3.256 0.36 -29 1 93.12 241 PRO B N 1
ATOM 5319 C CA . PRO B 1 241 ? 3.1 1.812 -28.891 1 93.12 241 PRO B CA 1
ATOM 5320 C C . PRO B 1 241 ? 3.314 2.328 -27.469 1 93.12 241 PRO B C 1
ATOM 5322 O O . PRO B 1 241 ? 3.957 3.361 -27.281 1 93.12 241 PRO B O 1
ATOM 5325 N N . VAL B 1 242 ? 2.758 1.723 -26.562 1 92.94 242 VAL B N 1
ATOM 5326 C CA . VAL B 1 242 ? 2.842 2.217 -25.188 1 92.94 242 VAL B CA 1
ATOM 5327 C C . VAL B 1 242 ? 4.285 2.129 -24.688 1 92.94 242 VAL B C 1
ATOM 5329 O O . VAL B 1 242 ? 4.781 3.049 -24.047 1 92.94 242 VAL B O 1
ATOM 5332 N N . ARG B 1 243 ? 4.895 1.04 -24.953 1 92.06 243 ARG B N 1
ATOM 5333 C CA . ARG B 1 243 ? 6.297 0.916 -24.562 1 92.06 243 ARG B CA 1
ATOM 5334 C C . ARG B 1 243 ? 7.148 1.99 -25.234 1 92.06 243 ARG B C 1
ATOM 5336 O O . ARG B 1 243 ? 8.039 2.561 -24.609 1 92.06 243 ARG B O 1
ATOM 5343 N N . TRP B 1 244 ? 6.895 2.23 -26.516 1 92.56 244 TRP B N 1
ATOM 5344 C CA . TRP B 1 244 ? 7.629 3.256 -27.25 1 92.56 244 TRP B CA 1
ATOM 5345 C C . TRP B 1 244 ? 7.438 4.625 -26.609 1 92.56 244 TRP B C 1
ATOM 5347 O O . TRP B 1 244 ? 8.406 5.367 -26.422 1 92.56 244 TRP B O 1
ATOM 5357 N N . VAL B 1 245 ? 6.258 4.934 -26.281 1 92.94 245 VAL B N 1
ATOM 5358 C CA . VAL B 1 245 ? 5.961 6.215 -25.641 1 92.94 245 VAL B CA 1
ATOM 5359 C C . VAL B 1 245 ? 6.617 6.281 -24.266 1 92.94 245 VAL B C 1
ATOM 5361 O O . VAL B 1 245 ? 7.16 7.32 -23.875 1 92.94 245 VAL B O 1
ATOM 5364 N N . LEU B 1 246 ? 6.562 5.242 -23.531 1 92.19 246 LEU B N 1
ATOM 53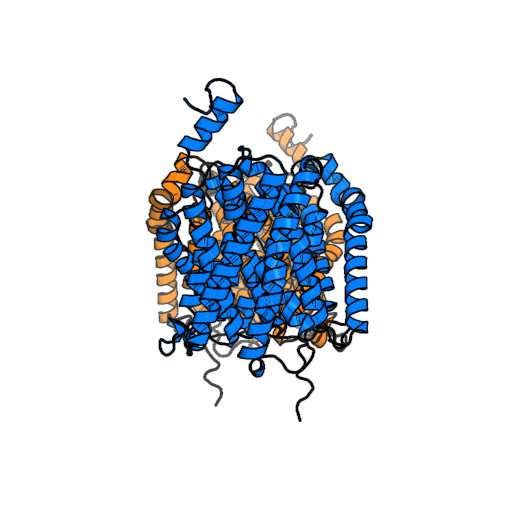65 C CA . LEU B 1 246 ? 7.145 5.176 -22.203 1 92.19 246 LEU B CA 1
ATOM 5366 C C . LEU B 1 246 ? 8.648 5.434 -22.25 1 92.19 246 LEU B C 1
ATOM 5368 O O . LEU B 1 246 ? 9.164 6.273 -21.516 1 92.19 246 LEU B O 1
ATOM 5372 N N . VAL B 1 247 ? 9.32 4.793 -23.141 1 91.06 247 VAL B N 1
ATOM 5373 C CA . VAL B 1 247 ? 10.781 4.824 -23.219 1 91.06 247 VAL B CA 1
ATOM 5374 C C . VAL B 1 247 ? 11.242 6.137 -23.844 1 91.06 247 VAL B C 1
ATOM 5376 O O . VAL B 1 247 ? 12.164 6.781 -23.344 1 91.06 247 VAL B O 1
ATOM 5379 N N . LYS B 1 248 ? 10.555 6.555 -24.859 1 91.19 248 LYS B N 1
ATOM 5380 C CA . LYS B 1 248 ? 11.055 7.664 -25.656 1 91.19 248 LYS B CA 1
ATOM 5381 C C . LYS B 1 248 ? 10.578 9 -25.109 1 91.19 248 LYS B C 1
ATOM 5383 O O . LYS B 1 248 ? 11.273 10.016 -25.219 1 91.19 248 LYS B O 1
ATOM 5388 N N . PHE B 1 249 ? 9.438 8.969 -24.438 1 88.81 249 PHE B N 1
ATOM 5389 C CA . PHE B 1 249 ? 8.891 10.266 -24.047 1 88.81 249 PHE B CA 1
ATOM 5390 C C . PHE B 1 249 ? 8.82 10.383 -22.531 1 88.81 249 PHE B C 1
ATOM 5392 O O . PHE B 1 249 ? 9.289 11.375 -21.953 1 88.81 249 PHE B O 1
ATOM 5399 N N . ILE B 1 250 ? 8.391 9.453 -21.938 1 88.12 250 ILE B N 1
ATOM 5400 C CA . ILE B 1 250 ? 8.109 9.57 -20.516 1 88.12 250 ILE B CA 1
ATOM 5401 C C . ILE B 1 250 ? 9.406 9.398 -19.719 1 88.12 250 ILE B C 1
ATOM 5403 O O . ILE B 1 250 ? 9.711 10.211 -18.844 1 88.12 250 ILE B O 1
ATOM 5407 N N . LEU B 1 251 ? 10.211 8.391 -20.078 1 90.69 251 LEU B N 1
ATOM 5408 C CA . LEU B 1 251 ? 11.398 8.078 -19.281 1 90.69 251 LEU B CA 1
ATOM 5409 C C . LEU B 1 251 ? 12.656 8.625 -19.953 1 90.69 251 LEU B C 1
ATOM 5411 O O . LEU B 1 251 ? 13.773 8.242 -19.609 1 90.69 251 LEU B O 1
ATOM 5415 N N . ARG B 1 252 ? 12.484 9.492 -20.875 1 90.62 252 ARG B N 1
ATOM 5416 C CA . ARG B 1 252 ? 13.617 10.039 -21.609 1 90.62 252 ARG B CA 1
ATOM 5417 C C . ARG B 1 252 ? 14.633 10.672 -20.672 1 90.62 252 ARG B C 1
ATOM 5419 O O . ARG B 1 252 ? 15.828 10.375 -20.75 1 90.62 252 ARG B O 1
ATOM 5426 N N . ARG B 1 253 ? 14.148 11.477 -19.844 1 88 253 ARG B N 1
ATOM 5427 C CA . ARG B 1 253 ? 15.031 12.18 -18.922 1 88 253 ARG B CA 1
ATOM 5428 C C . ARG B 1 253 ? 15.625 11.219 -17.891 1 88 253 ARG B C 1
ATOM 5430 O O . ARG B 1 253 ? 16.781 11.359 -17.516 1 88 253 ARG B O 1
ATOM 5437 N N . ASP B 1 254 ? 14.867 10.297 -17.438 1 90.44 254 ASP B N 1
ATOM 5438 C CA . ASP B 1 254 ? 15.328 9.312 -16.453 1 90.44 254 ASP B CA 1
ATOM 5439 C C . ASP B 1 254 ? 16.422 8.422 -17.047 1 90.44 254 ASP B C 1
ATOM 5441 O O . ASP B 1 254 ? 17.406 8.102 -16.375 1 90.44 254 ASP B O 1
ATOM 5445 N N . LEU B 1 255 ? 16.266 8.016 -18.203 1 88.62 255 LEU B N 1
ATOM 5446 C CA . LEU B 1 255 ? 17.234 7.152 -18.875 1 88.62 255 LEU B CA 1
ATOM 5447 C C . LEU B 1 255 ? 18.547 7.898 -19.125 1 88.62 255 LEU B C 1
ATOM 5449 O O . LEU B 1 255 ? 19.625 7.309 -19.047 1 88.62 255 LEU B O 1
ATOM 5453 N N . LYS B 1 256 ? 18.422 9.125 -19.359 1 88.38 256 LYS B N 1
ATOM 5454 C CA . LYS B 1 256 ? 19.609 9.953 -19.562 1 88.38 256 LYS B CA 1
ATOM 5455 C C . LYS B 1 256 ? 20.359 10.148 -18.234 1 88.38 256 LYS B C 1
ATOM 5457 O O . LYS B 1 256 ? 21.594 10.078 -18.203 1 88.38 256 LYS B O 1
ATOM 5462 N N . SER B 1 257 ? 19.656 10.312 -17.234 1 88.62 257 SER B N 1
ATOM 5463 C CA . SER B 1 257 ? 20.281 10.555 -15.938 1 88.62 257 SER B CA 1
ATOM 5464 C C . SER B 1 257 ? 20.656 9.242 -15.25 1 88.62 257 SER B C 1
ATOM 5466 O O . SER B 1 257 ? 21.484 9.227 -14.336 1 88.62 257 SER B O 1
ATOM 5468 N N . GLY B 1 258 ? 19.938 8.172 -15.625 1 86.06 258 GLY B N 1
ATOM 5469 C CA . GLY B 1 258 ? 20.219 6.855 -15.07 1 86.06 258 GLY B CA 1
ATOM 5470 C C . GLY B 1 258 ? 19.531 6.613 -13.734 1 86.06 258 GLY B C 1
ATOM 5471 O O . GLY B 1 258 ? 19.875 5.68 -13.016 1 86.06 258 GLY B O 1
ATOM 5472 N N . VAL B 1 259 ? 18.672 7.574 -13.391 1 86.38 259 VAL B N 1
ATOM 5473 C CA . VAL B 1 259 ? 17.953 7.453 -12.133 1 86.38 259 VAL B CA 1
ATOM 5474 C C . VAL B 1 259 ? 16.453 7.551 -12.383 1 86.38 259 VAL B C 1
ATOM 5476 O O . VAL B 1 259 ? 15.992 8.445 -13.102 1 86.38 259 VAL B O 1
ATOM 5479 N N . LEU B 1 260 ? 15.781 6.625 -11.883 1 88.56 260 LEU B N 1
ATOM 5480 C CA . LEU B 1 260 ? 14.336 6.652 -12.023 1 88.56 260 LEU B CA 1
ATOM 5481 C C . LEU B 1 260 ? 13.719 7.723 -11.133 1 88.56 260 LEU B C 1
ATOM 5483 O O . LEU B 1 260 ? 13.82 7.652 -9.906 1 88.56 260 LEU B O 1
ATOM 5487 N N . SER B 1 261 ? 13.133 8.672 -11.727 1 87.75 261 SER B N 1
ATOM 5488 C CA . SER B 1 261 ? 12.523 9.773 -11 1 87.75 261 SER B CA 1
ATOM 5489 C C . SER B 1 261 ? 11.164 9.383 -10.438 1 87.75 261 SER B C 1
ATOM 5491 O O . SER B 1 261 ? 10.602 8.352 -10.812 1 87.75 261 SER B O 1
ATOM 5493 N N . ARG B 1 262 ? 10.633 10.172 -9.547 1 86.25 262 ARG B N 1
ATOM 5494 C CA . ARG B 1 262 ? 9.305 9.953 -8.984 1 86.25 262 ARG B CA 1
ATOM 5495 C C . ARG B 1 262 ? 8.234 10.078 -10.062 1 86.25 262 ARG B C 1
ATOM 5497 O O . ARG B 1 262 ? 7.227 9.367 -10.031 1 86.25 262 ARG B O 1
ATOM 5504 N N . ALA B 1 263 ? 8.438 10.969 -10.961 1 87.5 263 ALA B N 1
ATOM 5505 C CA . ALA B 1 263 ? 7.496 11.141 -12.055 1 87.5 263 ALA B CA 1
ATOM 5506 C C . ALA B 1 263 ? 7.441 9.891 -12.938 1 87.5 263 ALA B C 1
ATOM 5508 O O . ALA B 1 263 ? 6.371 9.5 -13.398 1 87.5 263 ALA B O 1
ATOM 5509 N N . GLY B 1 264 ? 8.648 9.406 -13.219 1 90.69 264 GLY B N 1
ATOM 5510 C CA . GLY B 1 264 ? 8.688 8.164 -13.977 1 90.69 264 GLY B CA 1
ATOM 5511 C C . GLY B 1 264 ? 7.957 7.027 -13.289 1 90.69 264 GLY B C 1
ATOM 5512 O O . GLY B 1 264 ? 7.203 6.293 -13.938 1 90.69 264 GLY B O 1
ATOM 5513 N N . MET B 1 265 ? 8.148 6.891 -12.023 1 92.06 265 MET B N 1
ATOM 5514 C CA . MET B 1 265 ? 7.473 5.852 -11.25 1 92.06 265 MET B CA 1
ATOM 5515 C C . MET B 1 265 ? 5.961 6.055 -11.273 1 92.06 265 MET B C 1
ATOM 5517 O O . MET B 1 265 ? 5.203 5.094 -11.391 1 92.06 265 MET B O 1
ATOM 5521 N N . LEU B 1 266 ? 5.586 7.277 -11.109 1 93.38 266 LEU B N 1
ATOM 5522 C CA . LEU B 1 266 ? 4.172 7.625 -11.141 1 93.38 266 LEU B CA 1
ATOM 5523 C C . LEU B 1 266 ? 3.533 7.18 -12.453 1 93.38 266 LEU B C 1
ATOM 5525 O O . LEU B 1 266 ? 2.461 6.57 -12.453 1 93.38 266 LEU B O 1
ATOM 5529 N N . MET B 1 267 ? 4.16 7.438 -13.523 1 93.5 267 MET B N 1
ATOM 5530 C CA . MET B 1 267 ? 3.617 7.102 -14.836 1 93.5 267 MET B CA 1
ATOM 5531 C C . MET B 1 267 ? 3.533 5.59 -15.016 1 93.5 267 MET B C 1
ATOM 5533 O O . MET B 1 267 ? 2.566 5.078 -15.586 1 93.5 267 MET B O 1
ATOM 5537 N N . ILE B 1 268 ? 4.523 4.91 -14.57 1 95.31 268 ILE B N 1
ATOM 5538 C CA . ILE B 1 268 ? 4.531 3.455 -14.672 1 95.31 268 ILE B CA 1
ATOM 5539 C C . ILE B 1 268 ? 3.375 2.879 -13.852 1 95.31 268 ILE B C 1
ATOM 5541 O O . ILE B 1 268 ? 2.641 2.01 -14.336 1 95.31 268 ILE B O 1
ATOM 5545 N N . ILE B 1 269 ? 3.205 3.371 -12.633 1 95.19 269 ILE B N 1
ATOM 5546 C CA . ILE B 1 269 ? 2.154 2.881 -11.742 1 95.19 269 ILE B CA 1
ATOM 5547 C C . ILE B 1 269 ? 0.786 3.215 -12.336 1 95.19 269 ILE B C 1
ATOM 5549 O O . ILE B 1 269 ? -0.127 2.387 -12.312 1 95.19 269 ILE B O 1
ATOM 5553 N N . LEU B 1 270 ? 0.648 4.367 -12.891 1 95.31 270 LEU B N 1
ATOM 5554 C CA . LEU B 1 270 ? -0.602 4.758 -13.531 1 95.31 270 LEU B CA 1
ATOM 5555 C C . LEU B 1 270 ? -0.912 3.852 -14.719 1 95.31 270 LEU B C 1
ATOM 5557 O O . LEU B 1 270 ? -2.061 3.447 -14.914 1 95.31 270 LEU B O 1
ATOM 5561 N N . MET B 1 271 ? 0.088 3.592 -15.5 1 95.88 271 MET B N 1
ATOM 5562 C CA . MET B 1 271 ? -0.087 2.684 -16.625 1 95.88 271 MET B CA 1
ATOM 5563 C C . MET B 1 271 ? -0.506 1.297 -16.156 1 95.88 271 MET B C 1
ATOM 5565 O O . MET B 1 271 ? -1.334 0.642 -16.781 1 95.88 271 MET B O 1
ATOM 5569 N N . MET B 1 272 ? 0.107 0.882 -15.086 1 96 272 MET B N 1
ATOM 5570 C CA . MET B 1 272 ? -0.235 -0.413 -14.5 1 96 272 MET B CA 1
ATOM 5571 C C . MET B 1 272 ? -1.703 -0.456 -14.094 1 96 272 MET B C 1
ATOM 5573 O O . MET B 1 272 ? -2.416 -1.405 -14.422 1 96 272 MET B O 1
ATOM 5577 N N . PHE B 1 273 ? -2.164 0.592 -13.445 1 96.81 273 PHE B N 1
ATOM 5578 C CA . PHE B 1 273 ? -3.549 0.653 -13 1 96.81 273 PHE B CA 1
ATOM 5579 C C . PHE B 1 273 ? -4.504 0.755 -14.18 1 96.81 273 PHE B C 1
ATOM 5581 O O . PHE B 1 273 ? -5.559 0.12 -14.195 1 96.81 273 PHE B O 1
ATOM 5588 N N . VAL B 1 274 ? -4.16 1.502 -15.156 1 96.62 274 VAL B N 1
ATOM 5589 C CA . VAL B 1 274 ? -4.996 1.66 -16.344 1 96.62 274 VAL B CA 1
ATOM 5590 C C . VAL B 1 274 ? -5.109 0.325 -17.078 1 96.62 274 VAL B C 1
ATOM 5592 O O . VAL B 1 274 ? -6.203 -0.077 -17.484 1 96.62 274 VAL B O 1
ATOM 5595 N N . SER B 1 275 ? -4.008 -0.29 -17.25 1 96.06 275 SER B N 1
ATOM 5596 C CA . SER B 1 275 ? -4.004 -1.586 -17.922 1 96.06 275 SER B CA 1
ATOM 5597 C C . SER B 1 275 ? -4.793 -2.621 -17.125 1 96.06 275 SER B C 1
ATOM 5599 O O . SER B 1 275 ? -5.508 -3.441 -17.703 1 96.06 275 SER B O 1
ATOM 5601 N N . SER B 1 276 ? -4.621 -2.627 -15.82 1 94.75 276 SER B N 1
ATOM 5602 C CA . SER B 1 276 ? -5.375 -3.531 -14.961 1 94.75 276 SER B CA 1
ATOM 5603 C C . SER B 1 276 ? -6.875 -3.281 -15.07 1 94.75 276 SER B C 1
ATOM 5605 O O . SER B 1 276 ? -7.664 -4.227 -15.156 1 94.75 276 SER B O 1
ATOM 5607 N N . PHE B 1 277 ? -7.242 -2.053 -15.117 1 94.94 277 PHE B N 1
ATOM 5608 C CA . PHE B 1 277 ? -8.648 -1.688 -15.258 1 94.94 277 PHE B CA 1
ATOM 5609 C C . PHE B 1 277 ? -9.195 -2.156 -16.594 1 94.94 277 PHE B C 1
ATOM 5611 O O . PHE B 1 277 ? -10.281 -2.738 -16.656 1 94.94 277 PHE B O 1
ATOM 5618 N N . PHE B 1 278 ? -8.484 -1.943 -17.578 1 93.38 278 PHE B N 1
ATOM 5619 C CA . PHE B 1 278 ? -8.922 -2.283 -18.922 1 93.38 278 PHE B CA 1
ATOM 5620 C C . PHE B 1 278 ? -9.125 -3.785 -19.062 1 93.38 278 PHE B C 1
ATOM 5622 O O . PHE B 1 278 ? -10.148 -4.234 -19.578 1 93.38 278 PHE B O 1
ATOM 5629 N N . THR B 1 279 ? -8.195 -4.562 -18.656 1 89.88 279 THR B N 1
ATOM 5630 C CA . THR B 1 279 ? -8.32 -6.012 -18.781 1 89.88 279 THR B CA 1
ATOM 5631 C C . THR B 1 279 ? -9.477 -6.527 -17.922 1 89.88 279 THR B C 1
ATOM 5633 O O . THR B 1 279 ? -10.18 -7.457 -18.312 1 89.88 279 THR B O 1
ATOM 5636 N N . ASP B 1 280 ? -9.656 -5.902 -16.828 1 88.12 280 ASP B N 1
ATOM 5637 C CA . ASP B 1 280 ? -10.75 -6.309 -15.945 1 88.12 280 ASP B CA 1
ATOM 5638 C C . ASP B 1 280 ? -12.102 -6.078 -16.609 1 88.12 280 ASP B C 1
ATOM 5640 O O . ASP B 1 280 ? -12.961 -6.961 -16.609 1 88.12 280 ASP B O 1
ATOM 5644 N N . ILE B 1 281 ? -12.289 -4.98 -17.234 1 88.81 281 ILE B N 1
ATOM 5645 C CA . ILE B 1 281 ? -13.602 -4.609 -17.766 1 88.81 281 ILE B CA 1
ATOM 5646 C C . ILE B 1 281 ? -13.883 -5.391 -19.047 1 88.81 281 ILE B C 1
ATOM 5648 O O . ILE B 1 281 ? -15.039 -5.535 -19.453 1 88.81 281 ILE B O 1
ATOM 5652 N N . ILE B 1 282 ? -12.867 -5.879 -19.703 1 86.12 282 ILE B N 1
ATOM 5653 C CA . ILE B 1 282 ? -13.117 -6.645 -20.922 1 86.12 282 ILE B CA 1
ATOM 5654 C C . ILE B 1 282 ? -13.367 -8.109 -20.562 1 86.12 282 ILE B C 1
ATOM 5656 O O . ILE B 1 282 ? -13.711 -8.914 -21.438 1 86.12 282 ILE B O 1
ATOM 5660 N N . GLY B 1 283 ? -13.031 -8.469 -19.312 1 78 283 GLY B N 1
ATOM 5661 C CA . GLY B 1 283 ? -13.414 -9.805 -18.859 1 78 283 GLY B CA 1
ATOM 5662 C C . GLY B 1 283 ? -12.227 -10.727 -18.656 1 78 283 GLY B C 1
ATOM 5663 O O . GLY B 1 283 ? -12.391 -11.945 -18.531 1 78 283 GLY B O 1
ATOM 5664 N N . VAL B 1 284 ? -10.992 -10.398 -18.672 1 78.81 284 VAL B N 1
ATOM 5665 C CA . VAL B 1 284 ? -9.797 -11.234 -18.531 1 78.81 284 VAL B CA 1
ATOM 5666 C C . VAL B 1 284 ? -9.266 -11.156 -17.109 1 78.81 284 VAL B C 1
ATOM 5668 O O . VAL B 1 284 ? -8.453 -11.984 -16.703 1 78.81 284 VAL B O 1
ATOM 5671 N N . HIS B 1 285 ? -9.469 -10.281 -16.25 1 81.81 285 HIS B N 1
ATOM 5672 C CA . HIS B 1 285 ? -9.047 -10.047 -14.867 1 81.81 285 HIS B CA 1
ATOM 5673 C C . HIS B 1 285 ? -7.957 -8.984 -14.797 1 81.81 285 HIS B C 1
ATOM 5675 O O . HIS B 1 285 ? -7.109 -8.898 -15.688 1 81.81 285 HIS B O 1
ATOM 5681 N N . SER B 1 286 ? -7.871 -8.328 -13.773 1 89.69 286 SER B N 1
ATOM 5682 C CA . SER B 1 286 ? -7.043 -7.141 -13.609 1 89.69 286 SER B CA 1
ATOM 5683 C C . SER B 1 286 ? -5.562 -7.504 -13.516 1 89.69 286 SER B C 1
ATOM 5685 O O . SER B 1 286 ? -4.699 -6.719 -13.914 1 89.69 286 SER B O 1
ATOM 5687 N N . ILE B 1 287 ? -5.219 -8.664 -13.023 1 86.81 287 ILE B N 1
ATOM 5688 C CA . ILE B 1 287 ? -3.836 -9.039 -12.75 1 86.81 287 ILE B CA 1
ATOM 5689 C C . ILE B 1 287 ? -3.066 -9.156 -14.07 1 86.81 287 ILE B C 1
ATOM 5691 O O . ILE B 1 287 ? -1.856 -8.922 -14.109 1 86.81 287 ILE B O 1
ATOM 5695 N N . PHE B 1 288 ? -3.729 -9.461 -15.164 1 85.81 288 PHE B N 1
ATOM 5696 C CA . PHE B 1 288 ? -3.074 -9.617 -16.453 1 85.81 288 PHE B CA 1
ATOM 5697 C C . PHE B 1 288 ? -2.574 -8.273 -16.969 1 85.81 288 PHE B C 1
ATOM 5699 O O . PHE B 1 288 ? -1.506 -8.195 -17.578 1 85.81 288 PHE B O 1
ATOM 5706 N N . GLY B 1 289 ? -3.398 -7.316 -16.797 1 91.19 289 GLY B N 1
ATOM 5707 C CA . GLY B 1 289 ? -2.957 -5.984 -17.172 1 91.19 289 GLY B CA 1
ATOM 5708 C C . GLY B 1 289 ? -1.708 -5.535 -16.438 1 91.19 289 GLY B C 1
ATOM 5709 O O . GLY B 1 289 ? -0.812 -4.934 -17.031 1 91.19 289 GLY B O 1
ATOM 5710 N N . ALA B 1 290 ? -1.652 -5.789 -15.188 1 93.38 290 ALA B N 1
ATOM 5711 C CA . ALA B 1 290 ? -0.481 -5.441 -14.383 1 93.38 290 ALA B CA 1
ATOM 5712 C C . ALA B 1 290 ? 0.759 -6.184 -14.883 1 93.38 290 ALA B C 1
ATOM 5714 O O . ALA B 1 290 ? 1.833 -5.59 -15.008 1 93.38 290 ALA B O 1
ATOM 5715 N N . PHE B 1 291 ? 0.622 -7.445 -15.156 1 88.38 291 PHE B N 1
ATOM 5716 C CA . PHE B 1 291 ? 1.708 -8.281 -15.648 1 88.38 291 PHE B CA 1
ATOM 5717 C C . PHE B 1 291 ? 2.262 -7.738 -16.953 1 88.38 291 PHE B C 1
ATOM 5719 O O . PHE B 1 291 ? 3.479 -7.668 -17.141 1 88.38 291 PHE B O 1
ATOM 5726 N N . MET B 1 292 ? 1.406 -7.309 -17.875 1 90.69 292 MET B N 1
ATOM 5727 C CA . MET B 1 292 ? 1.802 -6.789 -19.172 1 90.69 292 MET B CA 1
ATOM 5728 C C . MET B 1 292 ? 2.672 -5.543 -19.031 1 90.69 292 MET B C 1
ATOM 5730 O O . MET B 1 292 ? 3.674 -5.395 -19.719 1 90.69 292 MET B O 1
ATOM 5734 N N . VAL B 1 293 ? 2.305 -4.668 -18.141 1 94.38 293 VAL B N 1
ATOM 5735 C CA . VAL B 1 293 ? 3.062 -3.438 -17.938 1 94.38 293 VAL B CA 1
ATOM 5736 C C . VAL B 1 293 ? 4.422 -3.762 -17.328 1 94.38 293 VAL B C 1
ATOM 5738 O O . VAL B 1 293 ? 5.434 -3.148 -17.672 1 94.38 293 VAL B O 1
ATOM 5741 N N . GLY B 1 294 ? 4.453 -4.707 -16.406 1 91.88 294 GLY B N 1
ATOM 5742 C CA . GLY B 1 294 ? 5.73 -5.148 -15.867 1 91.88 294 GLY B CA 1
ATOM 5743 C C . GLY B 1 294 ? 6.691 -5.629 -16.938 1 91.88 294 GLY B C 1
ATOM 5744 O O . GLY B 1 294 ? 7.898 -5.398 -16.844 1 91.88 294 GLY B O 1
ATOM 5745 N N . LEU B 1 295 ? 6.195 -6.203 -17.984 1 88.19 295 LEU B N 1
ATOM 5746 C CA . LEU B 1 295 ? 6.992 -6.781 -19.062 1 88.19 295 LEU B CA 1
ATOM 5747 C C . LEU B 1 295 ? 7.652 -5.691 -19.906 1 88.19 295 LEU B C 1
ATOM 5749 O O . LEU B 1 295 ? 8.711 -5.91 -20.484 1 88.19 295 LEU B O 1
ATOM 5753 N N . ILE B 1 296 ? 7.078 -4.484 -19.938 1 92.25 296 ILE B N 1
ATOM 5754 C CA . ILE B 1 296 ? 7.547 -3.512 -20.922 1 92.25 296 ILE B CA 1
ATOM 5755 C C . ILE B 1 296 ? 8.469 -2.498 -20.25 1 92.25 296 ILE B C 1
ATOM 5757 O O . ILE B 1 296 ? 9.047 -1.636 -20.906 1 92.25 296 ILE B O 1
ATOM 5761 N N . VAL B 1 297 ? 8.594 -2.49 -18.969 1 92.25 297 VAL B N 1
ATOM 5762 C CA . VAL B 1 297 ? 9.492 -1.575 -18.266 1 92.25 297 VAL B CA 1
ATOM 5763 C C . VAL B 1 297 ? 10.93 -1.815 -18.719 1 92.25 297 VAL B C 1
ATOM 5765 O O . VAL B 1 297 ? 11.391 -2.959 -18.766 1 92.25 297 VAL B O 1
ATOM 5768 N N . PRO B 1 298 ? 11.586 -0.737 -19.016 1 89.5 298 PRO B N 1
ATOM 5769 C CA . PRO B 1 298 ? 12.961 -0.892 -19.5 1 89.5 298 PRO B CA 1
ATOM 5770 C C . PRO B 1 298 ? 13.891 -1.503 -18.453 1 89.5 298 PRO B C 1
ATOM 5772 O O . PRO B 1 298 ? 13.781 -1.193 -17.266 1 89.5 298 PRO B O 1
ATOM 5775 N N . ARG B 1 299 ? 14.797 -2.271 -18.875 1 88.25 299 ARG B N 1
ATOM 5776 C CA . ARG B 1 299 ? 15.711 -2.971 -17.984 1 88.25 299 ARG B CA 1
ATOM 5777 C C . ARG B 1 299 ? 17.047 -2.238 -17.891 1 88.25 299 ARG B C 1
ATOM 5779 O O . ARG B 1 299 ? 17.953 -2.676 -17.172 1 88.25 299 ARG B O 1
ATOM 5786 N N . GLU B 1 300 ? 17.094 -1.115 -18.406 1 84 300 GLU B N 1
ATOM 5787 C CA . GLU B 1 300 ? 18.328 -0.337 -18.406 1 84 300 GLU B CA 1
ATOM 5788 C C . GLU B 1 300 ? 18.531 0.381 -17.078 1 84 300 GLU B C 1
ATOM 5790 O O . GLU B 1 300 ? 17.562 0.71 -16.391 1 84 300 GLU B O 1
ATOM 5795 N N . HIS B 1 301 ? 19.812 0.577 -16.75 1 85.5 301 HIS B N 1
ATOM 5796 C CA . HIS B 1 301 ? 20.266 1.39 -15.617 1 85.5 301 HIS B CA 1
ATOM 5797 C C . HIS B 1 301 ? 19.656 0.897 -14.305 1 85.5 301 HIS B C 1
ATOM 5799 O O . HIS B 1 301 ? 19.438 1.687 -13.391 1 85.5 301 HIS B O 1
ATOM 5805 N N . GLY B 1 302 ? 19.188 -0.278 -14.297 1 85.12 302 GLY B N 1
ATOM 5806 C CA . GLY B 1 302 ? 18.719 -0.852 -13.039 1 85.12 302 GLY B CA 1
ATOM 5807 C C . GLY B 1 302 ? 17.344 -0.367 -12.633 1 85.12 302 GLY B C 1
ATOM 5808 O O . GLY B 1 302 ? 17 -0.396 -11.445 1 85.12 302 GLY B O 1
ATOM 5809 N N . PHE B 1 303 ? 16.547 0.08 -13.5 1 87.31 303 PHE B N 1
ATOM 5810 C CA . PHE B 1 303 ? 15.211 0.57 -13.203 1 87.31 303 PHE B CA 1
ATOM 5811 C C . PHE B 1 303 ? 14.367 -0.523 -12.562 1 87.31 303 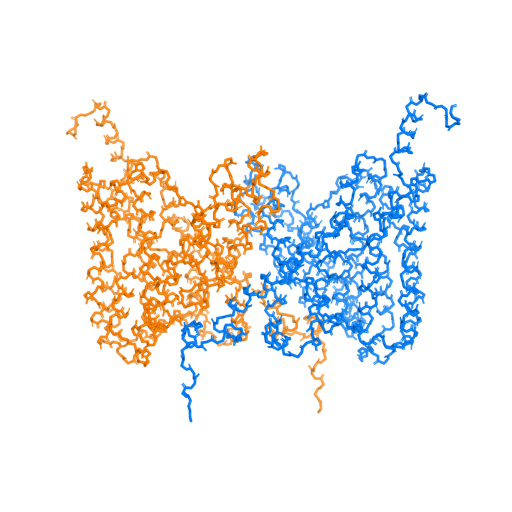PHE B C 1
ATOM 5813 O O . PHE B 1 303 ? 13.578 -0.254 -11.648 1 87.31 303 PHE B O 1
ATOM 5820 N N . VAL B 1 304 ? 14.641 -1.703 -13.008 1 88.31 304 VAL B N 1
ATOM 5821 C CA . VAL B 1 304 ? 13.891 -2.842 -12.5 1 88.31 304 VAL B CA 1
ATOM 5822 C C . VAL B 1 304 ? 14.242 -3.08 -11.031 1 88.31 304 VAL B C 1
ATOM 5824 O O . VAL B 1 304 ? 13.352 -3.305 -10.203 1 88.31 304 VAL B O 1
ATOM 5827 N N . VAL B 1 305 ? 15.5 -2.988 -10.742 1 85.81 305 VAL B N 1
ATOM 5828 C CA . VAL B 1 305 ? 15.961 -3.207 -9.375 1 85.81 305 VAL B CA 1
ATOM 5829 C C . VAL B 1 305 ? 15.422 -2.111 -8.461 1 85.81 305 VAL B C 1
ATOM 5831 O O . VAL B 1 305 ? 14.969 -2.391 -7.352 1 85.81 305 VAL B O 1
ATOM 5834 N N . ASP B 1 306 ? 15.414 -0.936 -8.961 1 87.5 306 ASP B N 1
ATOM 5835 C CA . ASP B 1 306 ? 14.93 0.204 -8.188 1 87.5 306 ASP B CA 1
ATOM 5836 C C . ASP B 1 306 ? 13.438 0.072 -7.891 1 87.5 306 ASP B C 1
ATOM 5838 O O . ASP B 1 306 ? 13.008 0.272 -6.754 1 87.5 306 ASP B O 1
ATOM 5842 N N . LEU B 1 307 ? 12.727 -0.252 -8.875 1 90.44 307 LEU B N 1
ATOM 5843 C CA . LEU B 1 307 ? 11.289 -0.415 -8.727 1 90.44 307 LEU B CA 1
ATOM 5844 C C . LEU B 1 307 ? 10.961 -1.548 -7.762 1 90.44 307 LEU B C 1
ATOM 5846 O O . LEU B 1 307 ? 10.094 -1.403 -6.898 1 90.44 307 LEU B O 1
ATOM 5850 N N . THR B 1 308 ? 11.625 -2.613 -7.945 1 88.75 308 THR B N 1
ATOM 5851 C CA . THR B 1 308 ? 11.398 -3.762 -7.074 1 88.75 308 THR B CA 1
ATOM 5852 C C . THR B 1 308 ? 11.727 -3.414 -5.625 1 88.75 308 THR B C 1
ATOM 5854 O O . THR B 1 308 ? 10.977 -3.75 -4.711 1 88.75 308 THR B O 1
ATOM 5857 N N . HIS B 1 309 ? 12.797 -2.709 -5.477 1 86.62 309 HIS B N 1
ATOM 5858 C CA . HIS B 1 309 ? 13.234 -2.316 -4.141 1 86.62 309 HIS B CA 1
ATOM 5859 C C . HIS B 1 309 ? 12.203 -1.409 -3.471 1 86.62 309 HIS B C 1
ATOM 5861 O O . HIS B 1 309 ? 11.992 -1.49 -2.26 1 86.62 309 HIS B O 1
ATOM 5867 N N . LYS B 1 310 ? 11.523 -0.647 -4.176 1 90.25 310 LYS B N 1
ATOM 5868 C CA . LYS B 1 310 ? 10.609 0.359 -3.646 1 90.25 310 LYS B CA 1
ATOM 5869 C C . LYS B 1 310 ? 9.227 -0.231 -3.402 1 90.25 310 LYS B C 1
ATOM 5871 O O . LYS B 1 310 ? 8.453 0.301 -2.607 1 90.25 310 LYS B O 1
ATOM 5876 N N . ILE B 1 311 ? 8.945 -1.346 -4.047 1 92.06 311 ILE B N 1
ATOM 5877 C CA . ILE B 1 311 ? 7.562 -1.812 -4.047 1 92.06 311 ILE B CA 1
ATOM 5878 C C . ILE B 1 311 ? 7.469 -3.154 -3.324 1 92.06 311 ILE B C 1
ATOM 5880 O O . ILE B 1 311 ? 6.504 -3.414 -2.604 1 92.06 311 ILE B O 1
ATOM 5884 N N . GLU B 1 312 ? 8.43 -3.93 -3.398 1 90.94 312 GLU B N 1
ATOM 5885 C CA . GLU B 1 312 ? 8.367 -5.348 -3.062 1 90.94 312 GLU B CA 1
ATOM 5886 C C . GLU B 1 312 ? 8.086 -5.551 -1.575 1 90.94 312 GLU B C 1
ATOM 5888 O O . GLU B 1 312 ? 7.219 -6.34 -1.203 1 90.94 312 GLU B O 1
ATOM 5893 N N . ASP B 1 313 ? 8.734 -4.816 -0.741 1 89.62 313 ASP B N 1
ATOM 5894 C CA . ASP B 1 313 ? 8.648 -5.07 0.694 1 89.62 313 ASP B CA 1
ATOM 5895 C C . ASP B 1 313 ? 7.238 -4.781 1.214 1 89.62 313 ASP B C 1
ATOM 5897 O O . ASP B 1 313 ? 6.652 -5.602 1.923 1 89.62 313 ASP B O 1
ATOM 5901 N N . ILE B 1 314 ? 6.684 -3.668 0.853 1 91.75 314 ILE B N 1
ATOM 5902 C CA . ILE B 1 314 ? 5.352 -3.295 1.311 1 91.75 314 ILE B CA 1
ATOM 5903 C C . ILE B 1 314 ? 4.328 -4.305 0.801 1 91.75 314 ILE B C 1
ATOM 5905 O O . ILE B 1 314 ? 3.424 -4.707 1.536 1 91.75 314 ILE B O 1
ATOM 5909 N N . VAL B 1 315 ? 4.477 -4.746 -0.387 1 92.5 315 VAL B N 1
ATOM 5910 C CA . VAL B 1 315 ? 3.555 -5.695 -1.004 1 92.5 315 VAL B CA 1
ATOM 5911 C C . VAL B 1 315 ? 3.633 -7.035 -0.278 1 92.5 315 VAL B C 1
ATOM 5913 O O . VAL B 1 315 ? 2.605 -7.613 0.084 1 92.5 315 VAL B O 1
ATOM 5916 N N . GLN B 1 316 ? 4.801 -7.461 0.018 1 89.88 316 GLN B N 1
ATOM 5917 C CA . GLN B 1 316 ? 5.023 -8.781 0.604 1 89.88 316 GLN B CA 1
ATOM 5918 C C . GLN B 1 316 ? 4.641 -8.797 2.082 1 89.88 316 GLN B C 1
ATOM 5920 O O . GLN B 1 316 ? 4.184 -9.82 2.6 1 89.88 316 GLN B O 1
ATOM 5925 N N . ILE B 1 317 ? 4.828 -7.668 2.717 1 91.31 317 ILE B N 1
ATOM 5926 C CA . ILE B 1 317 ? 4.652 -7.637 4.164 1 91.31 317 ILE B CA 1
ATOM 5927 C C . ILE B 1 317 ? 3.184 -7.395 4.504 1 91.31 317 ILE B C 1
ATOM 5929 O O . ILE B 1 317 ? 2.635 -8.016 5.414 1 91.31 317 ILE B O 1
ATOM 5933 N N . ILE B 1 318 ? 2.557 -6.555 3.707 1 93.06 318 ILE B N 1
ATOM 5934 C CA . ILE B 1 318 ? 1.231 -6.102 4.113 1 93.06 318 ILE B CA 1
ATOM 5935 C C . ILE B 1 318 ? 0.171 -6.738 3.219 1 93.06 318 ILE B C 1
ATOM 5937 O O . ILE B 1 318 ? -0.701 -7.465 3.701 1 93.06 318 ILE B O 1
ATOM 5941 N N . PHE B 1 319 ? 0.267 -6.668 1.951 1 94.19 319 PHE B N 1
ATOM 5942 C CA . PHE B 1 319 ? -0.832 -6.941 1.032 1 94.19 319 PHE B CA 1
ATOM 5943 C C . PHE B 1 319 ? -0.95 -8.438 0.76 1 94.19 319 PHE B C 1
ATOM 5945 O O . PHE B 1 319 ? -2.053 -8.992 0.77 1 94.19 319 PHE B O 1
ATOM 5952 N N . ILE B 1 320 ? 0.188 -9.125 0.603 1 91 320 ILE B N 1
ATOM 5953 C CA . ILE B 1 320 ? 0.182 -10.523 0.194 1 91 320 ILE B CA 1
ATOM 5954 C C . ILE B 1 320 ? -0.401 -11.391 1.311 1 91 320 ILE B C 1
ATOM 5956 O O . ILE B 1 320 ? -1.27 -12.227 1.065 1 91 320 ILE B O 1
ATOM 5960 N N . PRO B 1 321 ? -0.008 -11.141 2.555 1 92.81 321 PRO B N 1
ATOM 5961 C CA . PRO B 1 321 ? -0.619 -11.93 3.625 1 92.81 321 PRO B CA 1
ATOM 5962 C C . PRO B 1 321 ? -2.133 -11.75 3.703 1 92.81 321 PRO B C 1
ATOM 5964 O O . PRO B 1 321 ? -2.861 -12.711 3.957 1 92.81 321 PRO B O 1
ATOM 5967 N N . ILE B 1 322 ? -2.553 -10.57 3.48 1 93.88 322 ILE B N 1
ATOM 5968 C CA . ILE B 1 322 ? -3.982 -10.281 3.541 1 93.88 322 ILE B CA 1
ATOM 5969 C C . ILE B 1 322 ? -4.703 -11 2.4 1 93.88 322 ILE B C 1
ATOM 5971 O O . ILE B 1 322 ? -5.754 -11.602 2.607 1 93.88 322 ILE B O 1
ATOM 5975 N N . TYR B 1 323 ? -4.168 -10.969 1.228 1 92.12 323 TYR B N 1
ATOM 5976 C CA . TYR B 1 323 ? -4.77 -11.641 0.08 1 92.12 323 TYR B CA 1
ATOM 5977 C C . TYR B 1 323 ? -4.898 -13.133 0.33 1 92.12 323 TYR B C 1
ATOM 5979 O O . TYR B 1 323 ? -5.953 -13.719 0.082 1 92.12 323 TYR B O 1
ATOM 5987 N N . PHE B 1 324 ? -3.898 -13.711 0.87 1 89.81 324 PHE B N 1
ATOM 5988 C CA . PHE B 1 324 ? -3.875 -15.164 1.009 1 89.81 324 PHE B CA 1
ATOM 5989 C C . PHE B 1 324 ? -4.691 -15.602 2.219 1 89.81 324 PHE B C 1
ATOM 5991 O O . PHE B 1 324 ? -5.211 -16.719 2.25 1 89.81 324 PHE B O 1
ATOM 5998 N N . ALA B 1 325 ? -4.738 -14.711 3.158 1 88.5 325 ALA B N 1
ATOM 5999 C CA . ALA B 1 325 ? -5.648 -15.008 4.262 1 88.5 325 ALA B CA 1
ATOM 6000 C C . ALA B 1 325 ? -7.094 -15.086 3.773 1 88.5 325 ALA B C 1
ATOM 6002 O O . ALA B 1 325 ? -7.832 -16 4.152 1 88.5 325 ALA B O 1
ATOM 6003 N N . ILE B 1 326 ? -7.465 -14.195 2.932 1 88.44 326 ILE B N 1
ATOM 6004 C CA . ILE B 1 326 ? -8.82 -14.18 2.396 1 88.44 326 ILE B CA 1
ATOM 6005 C C . ILE B 1 326 ? -9.039 -15.391 1.495 1 88.44 326 ILE B C 1
ATOM 6007 O O . ILE B 1 326 ? -10.109 -16 1.503 1 88.44 326 ILE B O 1
ATOM 6011 N N . ALA B 1 327 ? -8.039 -15.672 0.691 1 87.94 327 ALA B N 1
ATOM 6012 C CA . ALA B 1 327 ? -8.117 -16.875 -0.137 1 87.94 327 ALA B CA 1
ATOM 6013 C C . ALA B 1 327 ? -8.312 -18.125 0.723 1 87.94 327 ALA B C 1
ATOM 6015 O O . ALA B 1 327 ? -9.094 -19.016 0.37 1 87.94 327 ALA B O 1
ATOM 6016 N N . GLY B 1 328 ? -7.629 -18.141 1.844 1 87.69 328 GLY B N 1
ATOM 6017 C CA . GLY B 1 328 ? -7.762 -19.266 2.762 1 87.69 328 GLY B CA 1
ATOM 6018 C C . GLY B 1 328 ? -9.133 -19.359 3.402 1 87.69 328 GLY B C 1
ATOM 6019 O O . GLY B 1 328 ? -9.594 -20.453 3.734 1 87.69 328 GLY B O 1
ATOM 6020 N N . PHE B 1 329 ? -9.797 -18.156 3.537 1 85.38 329 PHE B N 1
ATOM 6021 C CA . PHE B 1 329 ? -11.156 -18.109 4.066 1 85.38 329 PHE B CA 1
ATOM 6022 C C . PHE B 1 329 ? -12.102 -18.938 3.199 1 85.38 329 PHE B C 1
ATOM 6024 O O . PHE B 1 329 ? -13.102 -19.469 3.688 1 85.38 329 PHE B O 1
ATOM 6031 N N . ASN B 1 330 ? -11.727 -19.094 1.983 1 88.12 330 ASN B N 1
ATOM 6032 C CA . ASN B 1 330 ? -12.609 -19.766 1.039 1 88.12 330 ASN B CA 1
ATOM 6033 C C . ASN B 1 330 ? -12.414 -21.281 1.084 1 88.12 330 ASN B C 1
ATOM 6035 O O . ASN B 1 330 ? -13.18 -22.031 0.471 1 88.12 330 ASN B O 1
ATOM 6039 N N . VAL B 1 331 ? -11.43 -21.672 1.825 1 90.69 331 VAL B N 1
ATOM 6040 C CA . VAL B 1 331 ? -11.195 -23.109 1.975 1 90.69 331 VAL B CA 1
ATOM 6041 C C . VAL B 1 331 ? -12.125 -23.672 3.049 1 90.69 331 VAL B C 1
ATOM 6043 O O . VAL B 1 331 ? -12.172 -23.172 4.172 1 90.69 331 VAL B O 1
ATOM 6046 N N . ASP B 1 332 ? -12.914 -24.625 2.693 1 90.19 332 ASP B N 1
ATOM 6047 C CA . ASP B 1 332 ? -13.828 -25.266 3.629 1 90.19 332 ASP B CA 1
ATOM 6048 C C . ASP B 1 332 ? -13.664 -26.781 3.592 1 90.19 332 ASP B C 1
ATOM 6050 O O . ASP B 1 332 ? -14.289 -27.469 2.779 1 90.19 332 ASP B O 1
ATOM 6054 N N . PHE B 1 333 ? -13.008 -27.266 4.527 1 89.12 333 PHE B N 1
ATOM 6055 C CA . PHE B 1 333 ? -12.742 -28.703 4.555 1 89.12 333 PHE B CA 1
ATOM 6056 C C . PHE B 1 333 ? -13.977 -29.469 5.012 1 89.12 333 PHE B C 1
ATOM 6058 O O . PHE B 1 333 ? -14.07 -30.688 4.82 1 89.12 333 PHE B O 1
ATOM 6065 N N . ASP B 1 334 ? -14.898 -28.703 5.574 1 86.38 334 ASP B N 1
ATOM 6066 C CA . ASP B 1 334 ? -16.125 -29.359 6.008 1 86.38 334 ASP B CA 1
ATOM 6067 C C . ASP B 1 334 ? -16.953 -29.828 4.812 1 86.38 334 ASP B C 1
ATOM 6069 O O . ASP B 1 334 ? -17.75 -30.766 4.93 1 86.38 334 ASP B O 1
ATOM 6073 N N . GLU B 1 335 ? -16.688 -29.203 3.734 1 87.06 335 GLU B N 1
ATOM 6074 C CA . GLU B 1 335 ? -17.391 -29.594 2.52 1 87.06 335 GLU B CA 1
ATOM 6075 C C . GLU B 1 335 ? -16.844 -30.891 1.946 1 87.06 335 GLU B C 1
ATOM 6077 O O . GLU B 1 335 ? -17.5 -31.547 1.128 1 87.06 335 GLU B O 1
ATOM 6082 N N . LEU B 1 336 ? -15.625 -31.234 2.307 1 92 336 LEU B N 1
ATOM 6083 C CA . LEU B 1 336 ? -15.039 -32.5 1.918 1 92 336 LEU B CA 1
ATOM 6084 C C . LEU B 1 336 ? -15.469 -33.625 2.867 1 92 336 LEU B C 1
ATOM 6086 O O . LEU B 1 336 ? -14.648 -34.156 3.6 1 92 336 LEU B O 1
ATOM 6090 N N . ASN B 1 337 ? -16.719 -33.938 2.734 1 89.75 337 ASN B N 1
ATOM 6091 C CA . ASN B 1 337 ? -17.312 -34.812 3.75 1 89.75 337 ASN B CA 1
ATOM 6092 C C . ASN B 1 337 ? -17.531 -36.219 3.227 1 89.75 337 ASN B C 1
ATOM 6094 O O . ASN B 1 337 ? -18.047 -37.062 3.949 1 89.75 337 ASN B O 1
ATOM 6098 N N . ARG B 1 338 ? -17.234 -36.562 2.027 1 90.44 338 ARG B N 1
ATOM 6099 C CA . ARG B 1 338 ? -17.391 -37.906 1.455 1 90.44 338 ARG B CA 1
ATOM 6100 C C . ARG B 1 338 ? -16.031 -38.562 1.191 1 90.44 338 ARG B C 1
ATOM 6102 O O . ARG B 1 338 ? -15.055 -37.875 0.915 1 90.44 338 ARG B O 1
ATOM 6109 N N . GLY B 1 339 ? -15.836 -39.688 1.247 1 93.38 339 GLY B N 1
ATOM 6110 C CA . GLY B 1 339 ? -14.617 -40.438 0.94 1 93.38 339 GLY B CA 1
ATOM 6111 C C . GLY B 1 339 ? -14.086 -40.156 -0.45 1 93.38 339 GLY B C 1
ATOM 6112 O O . GLY B 1 339 ? -12.875 -40 -0.638 1 93.38 339 GLY B O 1
ATOM 6113 N N . ILE B 1 340 ? -14.883 -40.094 -1.367 1 94.38 340 ILE B N 1
ATOM 6114 C CA . ILE B 1 340 ? -14.492 -39.875 -2.754 1 94.38 340 ILE B CA 1
ATOM 6115 C C . ILE B 1 340 ? -13.836 -38.5 -2.885 1 94.38 340 ILE B C 1
ATOM 6117 O O . ILE B 1 340 ? -12.969 -38.281 -3.736 1 94.38 340 ILE B O 1
ATOM 6121 N N . ASP B 1 341 ? -14.359 -37.562 -2.053 1 95.56 341 ASP B N 1
ATOM 6122 C CA . ASP B 1 341 ? -13.727 -36.25 -2.059 1 95.56 341 ASP B CA 1
ATOM 6123 C C . ASP B 1 341 ? -12.234 -36.375 -1.756 1 95.56 341 ASP B C 1
ATOM 6125 O O . ASP B 1 341 ? -11.406 -35.781 -2.469 1 95.56 341 ASP B O 1
ATOM 6129 N N . TRP B 1 342 ? -11.891 -37.125 -0.819 1 95.94 342 TRP B N 1
ATOM 6130 C CA . TRP B 1 342 ? -10.5 -37.312 -0.428 1 95.94 342 TRP B CA 1
ATOM 6131 C C . TRP B 1 342 ? -9.742 -38.125 -1.458 1 95.94 342 TRP B C 1
ATOM 6133 O O . TRP B 1 342 ? -8.539 -37.938 -1.663 1 95.94 342 TRP B O 1
ATOM 6143 N N . GLY B 1 343 ? -10.438 -39.062 -2.014 1 96.44 343 GLY B N 1
ATOM 6144 C CA . GLY B 1 343 ? -9.844 -39.812 -3.127 1 96.44 343 GLY B CA 1
ATOM 6145 C C . GLY B 1 343 ? -9.391 -38.906 -4.254 1 96.44 343 GLY B C 1
ATOM 6146 O O . GLY B 1 343 ? -8.289 -39.062 -4.785 1 96.44 343 GLY B O 1
ATOM 6147 N N . TYR B 1 344 ? -10.242 -37.969 -4.594 1 95.94 344 TYR B N 1
ATOM 6148 C CA . TYR B 1 344 ? -9.898 -37.031 -5.652 1 95.94 344 TYR B CA 1
ATOM 6149 C C . TYR B 1 344 ? -8.773 -36.094 -5.207 1 95.94 344 TYR B C 1
ATOM 6151 O O . TYR B 1 344 ? -7.938 -35.688 -6.016 1 95.94 344 TYR B O 1
ATOM 6159 N N . VAL B 1 345 ? -8.766 -35.719 -3.93 1 96.81 345 VAL B N 1
ATOM 6160 C CA . VAL B 1 345 ? -7.68 -34.906 -3.414 1 96.81 345 VAL B CA 1
ATOM 6161 C C . VAL B 1 345 ? -6.348 -35.625 -3.629 1 96.81 345 VAL B C 1
ATOM 6163 O O . VAL B 1 345 ? -5.398 -35.031 -4.152 1 96.81 345 VAL B O 1
ATOM 6166 N N . VAL B 1 346 ? -6.293 -36.844 -3.254 1 97.19 346 VAL B N 1
ATOM 6167 C CA . VAL B 1 346 ? -5.07 -37.625 -3.404 1 97.19 346 VAL B CA 1
ATOM 6168 C C . VAL B 1 346 ? -4.734 -37.781 -4.887 1 97.19 346 VAL B C 1
ATOM 6170 O O . VAL B 1 346 ? -3.572 -37.656 -5.281 1 97.19 346 VAL B O 1
ATOM 6173 N N . ALA B 1 347 ? -5.73 -38.031 -5.633 1 96.88 347 ALA B N 1
ATOM 6174 C CA . ALA B 1 347 ? -5.531 -38.188 -7.07 1 96.88 347 ALA B CA 1
ATOM 6175 C C . ALA B 1 347 ? -4.953 -36.938 -7.703 1 96.88 347 ALA B C 1
ATOM 6177 O O . ALA B 1 347 ? -4.023 -37 -8.508 1 96.88 347 ALA B O 1
ATOM 6178 N N . ILE B 1 348 ? -5.562 -35.812 -7.344 1 97 348 ILE B N 1
ATOM 6179 C CA . ILE B 1 348 ? -5.105 -34.531 -7.895 1 97 348 ILE B CA 1
ATOM 6180 C C . ILE B 1 348 ? -3.656 -34.281 -7.484 1 97 348 ILE B C 1
ATOM 6182 O O . ILE B 1 348 ? -2.846 -33.844 -8.289 1 97 348 ILE B O 1
ATOM 6186 N N . ILE B 1 349 ? -3.299 -34.562 -6.285 1 97.06 349 ILE B N 1
ATOM 6187 C CA . ILE B 1 349 ? -1.95 -34.344 -5.773 1 97.06 349 ILE B CA 1
ATOM 6188 C C . ILE B 1 349 ? -0.97 -35.25 -6.512 1 97.06 349 ILE B C 1
ATOM 6190 O O . ILE B 1 349 ? 0.055 -34.781 -7.016 1 97.06 349 ILE B O 1
ATOM 6194 N N . VAL B 1 350 ? -1.297 -36.469 -6.633 1 96.94 350 VAL B N 1
ATOM 6195 C CA . VAL B 1 350 ? -0.412 -37.469 -7.238 1 96.94 350 VAL B CA 1
ATOM 6196 C C . VAL B 1 350 ? -0.252 -37.188 -8.727 1 96.94 350 VAL B C 1
ATOM 6198 O O . VAL B 1 350 ? 0.863 -37.188 -9.258 1 96.94 350 VAL B O 1
ATOM 6201 N N . VAL B 1 351 ? -1.337 -36.938 -9.375 1 96.5 351 VAL B N 1
ATOM 6202 C CA . VAL B 1 351 ? -1.291 -36.656 -10.812 1 96.5 351 VAL B CA 1
ATOM 6203 C C . VAL B 1 351 ? -0.507 -35.375 -11.078 1 96.5 351 VAL B C 1
ATOM 6205 O O . VAL B 1 351 ? 0.338 -35.344 -11.969 1 96.5 351 VAL B O 1
ATOM 6208 N N . SER B 1 352 ? -0.853 -34.344 -10.312 1 96 352 SER B N 1
ATOM 6209 C CA . SER B 1 352 ? -0.167 -33.094 -10.508 1 96 352 SER B CA 1
ATOM 6210 C C . SER B 1 352 ? 1.335 -33.219 -10.289 1 96 352 SER B C 1
ATOM 6212 O O . SER B 1 352 ? 2.133 -32.812 -11.133 1 96 352 SER B O 1
ATOM 6214 N N . MET B 1 353 ? 1.762 -33.844 -9.266 1 95.62 353 MET B N 1
ATOM 6215 C CA . MET B 1 353 ? 3.176 -33.938 -8.914 1 95.62 353 MET B CA 1
ATOM 6216 C C . MET B 1 353 ? 3.896 -34.875 -9.875 1 95.62 353 MET B C 1
ATOM 6218 O O . MET B 1 353 ? 4.977 -34.562 -10.375 1 95.62 353 MET B O 1
ATOM 6222 N N . SER B 1 354 ? 3.324 -36.031 -10.141 1 97.06 354 SER B N 1
ATOM 6223 C CA . SER B 1 354 ? 3.98 -37 -10.984 1 97.06 354 SER B CA 1
ATOM 6224 C C . SER B 1 354 ? 4.133 -36.5 -12.414 1 97.06 354 SER B C 1
ATOM 6226 O O . SER B 1 354 ? 5.184 -36.688 -13.031 1 97.06 354 SER B O 1
ATOM 6228 N N . THR B 1 355 ? 3.133 -35.906 -12.891 1 96.81 355 THR B N 1
ATOM 6229 C CA . THR B 1 355 ? 3.178 -35.469 -14.281 1 96.81 355 THR B CA 1
ATOM 6230 C C . THR B 1 355 ? 4.141 -34.312 -14.438 1 96.81 355 THR B C 1
ATOM 6232 O O . THR B 1 355 ? 4.801 -34.156 -15.477 1 96.81 355 THR B O 1
ATOM 6235 N N . LYS B 1 356 ? 4.164 -33.406 -13.453 1 95.81 356 LYS B N 1
ATOM 6236 C CA . LYS B 1 356 ? 5.141 -32.344 -13.484 1 95.81 356 LYS B CA 1
ATOM 6237 C C . LYS B 1 356 ? 6.566 -32.875 -13.438 1 95.81 356 LYS B C 1
ATOM 6239 O O . LYS B 1 356 ? 7.445 -32.375 -14.148 1 95.81 356 LYS B O 1
ATOM 6244 N N . ILE B 1 357 ? 6.766 -33.812 -12.578 1 96.75 357 ILE B N 1
ATOM 6245 C CA . ILE B 1 357 ? 8.094 -34.406 -12.438 1 96.75 357 ILE B CA 1
ATOM 6246 C C . ILE B 1 357 ? 8.492 -35.094 -13.727 1 96.75 357 ILE B C 1
ATOM 6248 O O . ILE B 1 357 ? 9.602 -34.906 -14.234 1 96.75 357 ILE B O 1
ATOM 6252 N N . ILE B 1 358 ? 7.59 -35.875 -14.219 1 96.81 358 ILE B N 1
ATOM 6253 C CA . ILE B 1 358 ? 7.855 -36.625 -15.445 1 96.81 358 ILE B CA 1
ATOM 6254 C C . ILE B 1 358 ? 8.094 -35.656 -16.594 1 96.81 358 ILE B C 1
ATOM 6256 O O . ILE B 1 358 ? 9.031 -35.812 -17.375 1 96.81 358 ILE B O 1
ATOM 6260 N N . GLY B 1 359 ? 7.23 -34.688 -16.719 1 95.81 359 GLY B N 1
ATOM 6261 C CA . GLY B 1 359 ? 7.402 -33.688 -17.766 1 95.81 359 GLY B CA 1
ATOM 6262 C C . GLY B 1 359 ? 8.734 -32.969 -17.688 1 95.81 359 GLY B C 1
ATOM 6263 O O . GLY B 1 359 ? 9.406 -32.781 -18.703 1 95.81 359 GLY B O 1
ATOM 6264 N N . GLY B 1 360 ? 9.102 -32.5 -16.516 1 95.38 360 GLY B N 1
ATOM 6265 C CA . GLY B 1 360 ? 10.391 -31.859 -16.328 1 95.38 360 GLY B CA 1
ATOM 6266 C C . GLY B 1 360 ? 11.57 -32.781 -16.609 1 95.38 360 GLY B C 1
ATOM 6267 O O . GLY B 1 360 ? 12.57 -32.344 -17.188 1 95.38 360 GLY B O 1
ATOM 6268 N N . PHE B 1 361 ? 11.406 -34 -16.156 1 96.12 361 PHE B N 1
ATOM 6269 C CA . PHE B 1 361 ? 12.438 -35 -16.375 1 96.12 361 PHE B CA 1
ATOM 6270 C C . PHE B 1 361 ? 12.688 -35.219 -17.859 1 96.12 361 PHE B C 1
ATOM 6272 O O . PHE B 1 361 ? 13.828 -35.188 -18.312 1 96.12 361 PHE B O 1
ATOM 6279 N N . ILE B 1 362 ? 11.656 -35.438 -18.562 1 96.44 362 ILE B N 1
ATOM 6280 C CA . ILE B 1 362 ? 11.75 -35.688 -20 1 96.44 362 ILE B CA 1
ATOM 6281 C C . ILE B 1 362 ? 12.367 -34.469 -20.703 1 96.44 362 ILE B C 1
ATOM 6283 O O . ILE B 1 362 ? 13.242 -34.625 -21.562 1 96.44 362 ILE B O 1
ATOM 6287 N N . GLY B 1 363 ? 11.883 -33.312 -20.375 1 95.44 363 GLY B N 1
ATOM 6288 C CA . GLY B 1 363 ? 12.438 -32.125 -20.969 1 95.44 363 GLY B CA 1
ATOM 6289 C C . GLY B 1 363 ? 13.914 -31.938 -20.719 1 95.44 363 GLY B C 1
ATOM 6290 O O . GLY B 1 363 ? 14.688 -31.641 -21.625 1 95.44 363 GLY B O 1
ATOM 6291 N N . ALA B 1 364 ? 14.312 -32.125 -19.5 1 95.25 364 ALA B N 1
ATOM 6292 C CA . ALA B 1 364 ? 15.711 -31.953 -19.125 1 95.25 364 ALA B CA 1
ATOM 6293 C C . ALA B 1 364 ? 16.594 -33 -19.781 1 95.25 364 ALA B C 1
ATOM 6295 O O . ALA B 1 364 ? 17.703 -32.719 -20.219 1 95.25 364 ALA B O 1
ATOM 6296 N N . LYS B 1 365 ? 16.078 -34.188 -19.828 1 95.19 365 LYS B N 1
ATOM 6297 C CA . LYS B 1 365 ? 16.828 -35.281 -20.484 1 95.19 365 LYS B CA 1
ATOM 6298 C C . LYS B 1 365 ? 17.031 -34.969 -21.969 1 95.19 365 LYS B C 1
ATOM 6300 O O . LYS B 1 365 ? 18.062 -35.281 -22.547 1 95.19 365 LYS B O 1
ATOM 6305 N N . ALA B 1 366 ? 16.094 -34.438 -22.531 1 94.62 366 ALA B N 1
ATOM 6306 C CA . ALA B 1 366 ? 16.188 -34.062 -23.938 1 94.62 366 ALA B CA 1
ATOM 6307 C C . ALA B 1 366 ? 17.25 -33 -24.156 1 94.62 366 ALA B C 1
ATOM 6309 O O . ALA B 1 366 ? 17.797 -32.875 -25.25 1 94.62 366 ALA B O 1
ATOM 6310 N N . CYS B 1 367 ? 17.5 -32.281 -23.141 1 93.06 367 CYS B N 1
ATOM 6311 C CA . CYS B 1 367 ? 18.5 -31.219 -23.219 1 93.06 367 CYS B CA 1
ATOM 6312 C C . CYS B 1 367 ? 19.891 -31.734 -22.828 1 93.06 367 CYS B C 1
ATOM 6314 O O . CYS B 1 367 ? 20.844 -30.969 -22.766 1 93.06 367 CYS B O 1
ATOM 6316 N N . GLY B 1 368 ? 20.016 -33.031 -22.438 1 90.75 368 GLY B N 1
ATOM 6317 C CA . GLY B 1 368 ? 21.312 -33.656 -22.234 1 90.75 368 GLY B CA 1
ATOM 6318 C C . GLY B 1 368 ? 21.734 -33.688 -20.781 1 90.75 368 GLY B C 1
ATOM 6319 O O . GLY B 1 368 ? 22.906 -33.938 -20.469 1 90.75 368 GLY B O 1
ATOM 6320 N N . TYR B 1 369 ? 20.859 -33.562 -19.953 1 91.19 369 TYR B N 1
ATOM 6321 C CA . TYR B 1 369 ? 21.219 -33.562 -18.547 1 91.19 369 TYR B CA 1
ATOM 6322 C C . TYR B 1 369 ? 21.234 -34.969 -17.984 1 91.19 369 TYR B C 1
ATOM 6324 O O . TYR B 1 369 ? 20.609 -35.875 -18.547 1 91.19 369 TYR B O 1
ATOM 6332 N N . TYR B 1 370 ? 21.922 -35.125 -16.891 1 91.06 370 TYR B N 1
ATOM 6333 C CA . TYR B 1 370 ? 22.016 -36.438 -16.234 1 91.06 370 TYR B CA 1
ATOM 6334 C C . TYR B 1 370 ? 20.719 -36.781 -15.531 1 91.06 370 TYR B C 1
ATOM 6336 O O . TYR B 1 370 ? 19.844 -35.906 -15.344 1 91.06 370 TYR B O 1
ATOM 6344 N N . TRP B 1 371 ? 20.672 -38.031 -15.172 1 91.62 371 TRP B N 1
ATOM 6345 C CA . TRP B 1 371 ? 19.422 -38.562 -14.648 1 91.62 371 TRP B CA 1
ATOM 6346 C C . TRP B 1 371 ? 19.016 -37.844 -13.359 1 91.62 371 TRP B C 1
ATOM 6348 O O . TRP B 1 371 ? 17.859 -37.438 -13.195 1 91.62 371 TRP B O 1
ATOM 6358 N N . ARG B 1 372 ? 19.875 -37.5 -12.469 1 92.44 372 ARG B N 1
ATOM 6359 C CA . ARG B 1 372 ? 19.547 -36.875 -11.203 1 92.44 372 ARG B CA 1
ATOM 6360 C C . ARG B 1 372 ? 19.234 -35.406 -11.398 1 92.44 372 ARG B C 1
ATOM 6362 O O . ARG B 1 372 ? 18.391 -34.844 -10.695 1 92.44 372 ARG B O 1
ATOM 6369 N N . GLU B 1 373 ? 19.969 -34.875 -12.336 1 93.38 373 GLU B N 1
ATOM 6370 C CA . GLU B 1 373 ? 19.703 -33.469 -12.656 1 93.38 373 GLU B CA 1
ATOM 6371 C C . GLU B 1 373 ? 18.312 -33.312 -13.273 1 93.38 373 GLU B C 1
ATOM 6373 O O . GLU B 1 373 ? 17.578 -32.375 -12.938 1 93.38 373 GLU B O 1
ATOM 6378 N N . SER B 1 374 ? 18.062 -34.25 -14.117 1 95.69 374 SER B N 1
ATOM 6379 C CA . SER B 1 374 ? 16.766 -34.219 -14.781 1 95.69 374 SER B CA 1
ATOM 6380 C C . SER B 1 374 ? 15.625 -34.438 -13.789 1 95.69 374 SER B C 1
ATOM 6382 O O . SER B 1 374 ? 14.586 -33.781 -13.875 1 95.69 374 SER B O 1
ATOM 6384 N N . LEU B 1 375 ? 15.805 -35.344 -12.875 1 96.06 375 LEU B N 1
ATOM 6385 C CA . LEU B 1 375 ? 14.812 -35.562 -11.828 1 96.06 375 LEU B CA 1
ATOM 6386 C C . LEU B 1 375 ? 14.625 -34.344 -10.961 1 96.06 375 LEU B C 1
ATOM 6388 O O . LEU B 1 375 ? 13.5 -34 -10.602 1 96.06 375 LEU B O 1
ATOM 6392 N N . THR B 1 376 ? 15.734 -33.656 -10.703 1 95.75 376 THR B N 1
ATOM 6393 C CA . THR B 1 376 ? 15.695 -32.469 -9.867 1 95.75 376 THR B CA 1
ATOM 6394 C C . THR B 1 376 ? 14.945 -31.328 -10.562 1 95.75 376 THR B C 1
ATOM 6396 O O . THR B 1 376 ? 14.203 -30.578 -9.93 1 95.75 376 THR B O 1
ATOM 6399 N N . VAL B 1 377 ? 15.148 -31.281 -11.82 1 95.38 377 VAL B N 1
ATOM 6400 C CA . VAL B 1 377 ? 14.438 -30.281 -12.609 1 95.38 377 VAL B CA 1
ATOM 6401 C C . VAL B 1 377 ? 12.93 -30.516 -12.508 1 95.38 377 VAL B C 1
ATOM 6403 O O . VAL B 1 377 ? 12.156 -29.578 -12.289 1 95.38 377 VAL B O 1
ATOM 6406 N N . GLY B 1 378 ? 12.539 -31.734 -12.648 1 95.81 378 GLY B N 1
ATOM 6407 C CA . GLY B 1 378 ? 11.133 -32.094 -12.516 1 95.81 378 GLY B CA 1
ATOM 6408 C C . GLY B 1 378 ? 10.57 -31.781 -11.148 1 95.81 378 GLY B C 1
ATOM 6409 O O . GLY B 1 378 ? 9.469 -31.234 -11.031 1 95.81 378 GLY B O 1
ATOM 6410 N N . VAL B 1 379 ? 11.266 -32.062 -10.156 1 95.81 379 VAL B N 1
ATOM 6411 C CA . VAL B 1 379 ? 10.836 -31.844 -8.781 1 95.81 379 VAL B CA 1
ATOM 6412 C C . VAL B 1 379 ? 10.688 -30.344 -8.523 1 95.81 379 VAL B C 1
ATOM 6414 O O . VAL B 1 379 ? 9.672 -29.891 -7.988 1 95.81 379 VAL B O 1
ATOM 6417 N N . LEU B 1 380 ? 11.625 -29.641 -9 1 94.19 380 LEU B N 1
ATOM 6418 C CA . LEU B 1 380 ? 11.609 -28.188 -8.789 1 94.19 380 LEU B CA 1
ATOM 6419 C C . LEU B 1 380 ? 10.453 -27.547 -9.539 1 94.19 380 LEU B C 1
ATOM 6421 O O . LEU B 1 380 ? 9.766 -26.672 -9.008 1 94.19 380 LEU B O 1
ATOM 6425 N N . MET B 1 381 ? 10.172 -28.078 -10.672 1 93.88 381 MET B N 1
ATOM 6426 C CA . MET B 1 381 ? 9.133 -27.5 -11.523 1 93.88 381 MET B CA 1
ATOM 6427 C C . MET B 1 381 ? 7.746 -27.875 -11.016 1 93.88 381 MET B C 1
ATOM 6429 O O . MET B 1 381 ? 6.742 -27.344 -11.5 1 93.88 381 MET B O 1
ATOM 6433 N N . SER B 1 382 ? 7.652 -28.703 -10.055 1 93.44 382 SER B N 1
ATOM 6434 C CA . SER B 1 382 ? 6.375 -29.125 -9.492 1 93.44 382 SER B CA 1
ATOM 6435 C C . SER B 1 382 ? 5.883 -28.141 -8.43 1 93.44 382 SER B C 1
ATOM 6437 O O . SER B 1 382 ? 4.75 -28.25 -7.957 1 93.44 382 SER B O 1
ATOM 6439 N N . CYS B 1 383 ? 6.625 -27.141 -8.219 1 90.5 383 CYS B N 1
ATOM 6440 C CA . CYS B 1 383 ? 6.293 -26.141 -7.207 1 90.5 383 CYS B CA 1
ATOM 6441 C C . CYS B 1 383 ? 5.145 -25.25 -7.68 1 90.5 383 CYS B C 1
ATOM 6443 O O . CYS B 1 383 ? 5.188 -24.703 -8.789 1 90.5 383 CYS B O 1
ATOM 6445 N N . LYS B 1 384 ? 4.016 -25.094 -6.969 1 90.56 384 LYS B N 1
ATOM 6446 C CA . LYS B 1 384 ? 2.838 -24.312 -7.367 1 90.56 384 LYS B CA 1
ATOM 6447 C C . LYS B 1 384 ? 2.805 -22.969 -6.664 1 90.56 384 LYS B C 1
ATOM 6449 O O . LYS B 1 384 ? 2.725 -21.922 -7.32 1 90.56 384 LYS B O 1
ATOM 6454 N N . GLY B 1 385 ? 2.801 -22.969 -5.293 1 83.19 385 GLY B N 1
ATOM 6455 C CA . GLY B 1 385 ? 2.969 -21.766 -4.48 1 83.19 385 GLY B CA 1
ATOM 6456 C C . GLY B 1 385 ? 1.87 -20.75 -4.688 1 83.19 385 GLY B C 1
ATOM 6457 O O . GLY B 1 385 ? 0.689 -21.094 -4.742 1 83.19 385 GLY B O 1
ATOM 6458 N N . ILE B 1 386 ? 2.248 -19.344 -4.859 1 81.25 386 ILE B N 1
ATOM 6459 C CA . ILE B 1 386 ? 1.376 -18.172 -4.84 1 81.25 386 ILE B CA 1
ATOM 6460 C C . ILE B 1 386 ? 0.579 -18.109 -6.141 1 81.25 386 ILE B C 1
ATOM 6462 O O . ILE B 1 386 ? -0.615 -17.797 -6.129 1 81.25 386 ILE B O 1
ATOM 6466 N N . VAL B 1 387 ? 1.151 -18.406 -7.164 1 83.56 387 VAL B N 1
ATOM 6467 C CA . VAL B 1 387 ? 0.543 -18.234 -8.477 1 83.56 387 VAL B CA 1
ATOM 6468 C C . VAL B 1 387 ? -0.649 -19.172 -8.625 1 83.56 387 VAL B C 1
ATOM 6470 O O . VAL B 1 387 ? -1.683 -18.797 -9.188 1 83.56 387 VAL B O 1
ATOM 6473 N N . GLU B 1 388 ? -0.486 -20.344 -8.141 1 90.31 388 GLU B N 1
ATOM 6474 C CA . GLU B 1 388 ? -1.578 -21.312 -8.211 1 90.31 388 GLU B CA 1
ATOM 6475 C C . GLU B 1 388 ? -2.793 -20.828 -7.422 1 90.31 388 GLU B C 1
ATOM 6477 O O . GLU B 1 388 ? -3.93 -20.953 -7.887 1 90.31 388 GLU B O 1
ATOM 6482 N N . ILE B 1 389 ? -2.533 -20.328 -6.363 1 89.12 389 ILE B N 1
ATOM 6483 C CA . ILE B 1 389 ? -3.635 -19.875 -5.516 1 89.12 389 ILE B CA 1
ATOM 6484 C C . ILE B 1 389 ? -4.348 -18.703 -6.172 1 89.12 389 ILE B C 1
ATOM 6486 O O . ILE B 1 389 ? -5.574 -18.594 -6.109 1 89.12 389 ILE B O 1
ATOM 6490 N N . VAL B 1 390 ? -3.619 -17.875 -6.727 1 87.75 390 VAL B N 1
ATOM 6491 C CA . VAL B 1 390 ? -4.207 -16.75 -7.449 1 87.75 390 VAL B CA 1
ATOM 6492 C C . VAL B 1 390 ? -5.082 -17.281 -8.586 1 87.75 390 VAL B C 1
ATOM 6494 O O . VAL B 1 390 ? -6.211 -16.812 -8.773 1 87.75 390 VAL B O 1
ATOM 6497 N N . VAL B 1 391 ? -4.59 -18.234 -9.266 1 88.88 391 VAL B N 1
ATOM 6498 C CA . VAL B 1 391 ? -5.32 -18.844 -10.375 1 88.88 391 VAL B CA 1
ATOM 6499 C C . VAL B 1 391 ? -6.613 -19.469 -9.859 1 88.88 391 VAL B C 1
ATOM 6501 O O . VAL B 1 391 ? -7.68 -19.297 -10.453 1 88.88 391 VAL B O 1
ATOM 6504 N N . LEU B 1 392 ? -6.469 -20.156 -8.805 1 92.38 392 LEU B N 1
ATOM 6505 C CA . LEU B 1 392 ? -7.629 -20.812 -8.219 1 92.38 392 LEU B CA 1
ATOM 6506 C C . LEU B 1 392 ? -8.672 -19.797 -7.766 1 92.38 392 LEU B C 1
ATOM 6508 O O . LEU B 1 392 ? -9.867 -20.016 -7.938 1 92.38 392 LEU B O 1
ATOM 6512 N N . ASN B 1 393 ? -8.172 -18.75 -7.254 1 89.44 393 ASN B N 1
ATOM 6513 C CA . ASN B 1 393 ? -9.078 -17.688 -6.809 1 89.44 393 ASN B CA 1
ATOM 6514 C C . ASN B 1 393 ? -9.797 -17.031 -7.984 1 89.44 393 ASN B C 1
ATOM 6516 O O . ASN B 1 393 ? -10.977 -16.703 -7.883 1 89.44 393 ASN B O 1
ATOM 6520 N N . VAL B 1 394 ? -9.117 -16.875 -8.984 1 86.44 394 VAL B N 1
ATOM 6521 C CA . VAL B 1 394 ? -9.719 -16.328 -10.195 1 86.44 394 VAL B CA 1
ATOM 6522 C C . VAL B 1 394 ? -10.797 -17.281 -10.719 1 86.44 394 VAL B C 1
ATOM 6524 O O . VAL B 1 394 ? -11.883 -16.844 -11.117 1 86.44 394 VAL B O 1
ATOM 6527 N N . GLY B 1 395 ? -10.539 -18.547 -10.719 1 89.12 395 GLY B N 1
ATOM 6528 C CA . GLY B 1 395 ? -11.516 -19.531 -11.141 1 89.12 395 GLY B CA 1
ATOM 6529 C C . GLY B 1 395 ? -12.742 -19.594 -10.25 1 89.12 395 GLY B C 1
ATOM 6530 O O . GLY B 1 395 ? -13.859 -19.781 -10.727 1 89.12 395 GLY B O 1
ATOM 6531 N N . LEU B 1 396 ? -12.492 -19.438 -9 1 90.38 396 LEU B N 1
ATOM 6532 C CA . LEU B 1 396 ? -13.586 -19.422 -8.031 1 90.38 396 LEU B CA 1
ATOM 6533 C C . LEU B 1 396 ? -14.492 -18.219 -8.25 1 90.38 396 LEU B C 1
ATOM 6535 O O . LEU B 1 396 ? -15.711 -18.359 -8.305 1 90.38 396 LEU B O 1
ATOM 6539 N N . ASN B 1 397 ? -13.859 -17.109 -8.398 1 85.62 397 ASN B N 1
ATOM 6540 C CA . ASN B 1 397 ? -14.609 -15.859 -8.578 1 85.62 397 ASN B CA 1
ATOM 6541 C C . ASN B 1 397 ? -15.367 -15.844 -9.898 1 85.62 397 ASN B C 1
ATOM 6543 O O . ASN B 1 397 ? -16.438 -15.242 -9.992 1 85.62 397 ASN B O 1
ATOM 6547 N N . ALA B 1 398 ? -14.797 -16.531 -10.883 1 83.06 398 ALA B N 1
ATOM 6548 C CA . ALA B 1 398 ? -15.43 -16.594 -12.195 1 83.06 398 ALA B CA 1
ATOM 6549 C C . ALA B 1 398 ? -16.516 -17.672 -12.227 1 83.06 398 ALA B C 1
ATOM 6551 O O . ALA B 1 398 ? -17.219 -17.828 -13.234 1 83.06 398 ALA B O 1
ATOM 6552 N N . GLY B 1 399 ? -16.594 -18.484 -11.156 1 87.38 399 GLY B N 1
ATOM 6553 C CA . GLY B 1 399 ? -17.609 -19.531 -11.062 1 87.38 399 GLY B CA 1
ATOM 6554 C C . GLY B 1 399 ? -17.234 -20.781 -11.828 1 87.38 399 GLY B C 1
ATOM 6555 O O . GLY B 1 399 ? -18.109 -21.594 -12.148 1 87.38 399 GLY B O 1
ATOM 6556 N N . ILE B 1 400 ? -16 -20.922 -12.172 1 88.88 400 ILE B N 1
ATOM 6557 C CA . ILE B 1 400 ? -15.547 -22.094 -12.922 1 88.88 400 ILE B CA 1
ATOM 6558 C C . ILE B 1 400 ? -15.445 -23.297 -11.984 1 88.88 400 ILE B C 1
ATOM 6560 O O . ILE B 1 400 ? -15.758 -24.422 -12.375 1 88.88 400 ILE B O 1
ATOM 6564 N N . ILE B 1 401 ? -14.992 -22.969 -10.758 1 92.5 401 ILE B N 1
ATOM 6565 C CA . ILE B 1 401 ? -14.891 -24.047 -9.781 1 92.5 401 ILE B CA 1
ATOM 6566 C C . ILE B 1 401 ? -15.672 -23.672 -8.523 1 92.5 401 ILE B C 1
ATOM 6568 O O . ILE B 1 401 ? -15.844 -22.484 -8.219 1 92.5 401 ILE B O 1
ATOM 6572 N N . SER B 1 402 ? -16.141 -24.703 -7.93 1 93.31 402 SER B N 1
ATOM 6573 C CA . SER B 1 402 ? -16.844 -24.516 -6.672 1 93.31 402 SER B CA 1
ATOM 6574 C C . SER B 1 402 ? -15.883 -24.391 -5.5 1 93.31 402 SER B C 1
ATOM 6576 O O . SER B 1 402 ? -14.68 -24.609 -5.652 1 93.31 402 SER B O 1
ATOM 6578 N N . ARG B 1 403 ? -16.438 -24.031 -4.371 1 91.62 403 ARG B N 1
ATOM 6579 C CA . ARG B 1 403 ? -15.648 -23.922 -3.15 1 91.62 403 ARG B CA 1
ATOM 6580 C C . ARG B 1 403 ? -15.031 -25.266 -2.771 1 91.62 403 ARG B C 1
ATOM 6582 O O . ARG B 1 403 ? -13.922 -25.312 -2.23 1 91.62 403 ARG B O 1
ATOM 6589 N N . LYS B 1 404 ? -15.742 -26.281 -3.031 1 93.81 404 LYS B N 1
ATOM 6590 C CA . LYS B 1 404 ? -15.258 -27.625 -2.748 1 93.81 404 LYS B CA 1
ATOM 6591 C C . LYS B 1 404 ? -14.016 -27.953 -3.574 1 93.81 404 LYS B C 1
ATOM 6593 O O . LYS B 1 404 ? -13 -28.406 -3.035 1 93.81 404 LYS B O 1
ATOM 6598 N N . LEU B 1 405 ? -14.109 -27.734 -4.848 1 94.69 405 LEU B N 1
ATOM 6599 C CA . LEU B 1 405 ? -12.969 -27.969 -5.73 1 94.69 405 LEU B CA 1
ATOM 6600 C C . LEU B 1 405 ? -11.812 -27.031 -5.398 1 94.69 405 LEU B C 1
ATOM 6602 O O . LEU B 1 405 ? -10.648 -27.438 -5.457 1 94.69 405 LEU B O 1
ATOM 6606 N N . PHE B 1 406 ? -12.188 -25.812 -5.062 1 95 406 PHE B N 1
ATOM 6607 C CA . PHE B 1 406 ? -11.18 -24.859 -4.629 1 95 406 PHE B CA 1
ATOM 6608 C C . PHE B 1 406 ? -10.383 -25.406 -3.453 1 95 406 PHE B C 1
ATOM 6610 O O . PHE B 1 406 ? -9.148 -25.359 -3.455 1 95 406 PHE B O 1
ATOM 6617 N N . SER B 1 407 ? -11.023 -25.938 -2.545 1 95.12 407 SER B N 1
ATOM 6618 C CA . SER B 1 407 ? -10.391 -26.484 -1.347 1 95.12 407 SER B CA 1
ATOM 6619 C C . SER B 1 407 ? -9.477 -27.656 -1.688 1 95.12 407 SER B C 1
ATOM 6621 O O . SER B 1 407 ? -8.375 -27.766 -1.142 1 95.12 407 SER B O 1
ATOM 6623 N N . MET B 1 408 ? -9.906 -28.5 -2.621 1 95.94 408 MET B N 1
ATOM 6624 C CA . MET B 1 408 ? -9.109 -29.656 -3.037 1 95.94 408 MET B CA 1
ATOM 6625 C C . MET B 1 408 ? -7.812 -29.203 -3.697 1 95.94 408 MET B C 1
ATOM 6627 O O . MET B 1 408 ? -6.742 -29.734 -3.391 1 95.94 408 MET B O 1
ATOM 6631 N N . PHE B 1 409 ? -7.953 -28.219 -4.488 1 96.12 409 PHE B N 1
ATOM 6632 C CA . PHE B 1 409 ? -6.789 -27.797 -5.25 1 96.12 409 PHE B CA 1
ATOM 6633 C C . PHE B 1 409 ? -5.836 -26.984 -4.371 1 96.12 409 PHE B C 1
ATOM 6635 O O . PHE B 1 409 ? -4.625 -27 -4.586 1 96.12 409 PHE B O 1
ATOM 6642 N N . VAL B 1 410 ? -6.375 -26.25 -3.426 1 94.69 410 VAL B N 1
ATOM 6643 C CA . VAL B 1 410 ? -5.508 -25.531 -2.492 1 94.69 410 VAL B CA 1
ATOM 6644 C C . VAL B 1 410 ? -4.66 -26.547 -1.708 1 94.69 410 VAL B C 1
ATOM 6646 O O . VAL B 1 410 ? -3.469 -26.312 -1.489 1 94.69 410 VAL B O 1
ATOM 6649 N N . LEU B 1 411 ? -5.289 -27.609 -1.321 1 94.38 411 LEU B N 1
ATOM 6650 C CA . LEU B 1 411 ? -4.543 -28.656 -0.624 1 94.38 411 LEU B CA 1
ATOM 6651 C C . LEU B 1 411 ? -3.443 -29.219 -1.516 1 94.38 411 LEU B C 1
ATOM 6653 O O . LEU B 1 411 ? -2.33 -29.469 -1.051 1 94.38 411 LEU B O 1
ATOM 6657 N N . MET B 1 412 ? -3.812 -29.5 -2.719 1 95.44 412 MET B N 1
ATOM 6658 C CA . MET B 1 412 ? -2.814 -29.953 -3.68 1 95.44 412 MET B CA 1
ATOM 6659 C C . MET B 1 412 ? -1.662 -28.969 -3.783 1 95.44 412 MET B C 1
ATOM 6661 O O . MET B 1 412 ? -0.495 -29.359 -3.791 1 95.44 412 MET B O 1
ATOM 6665 N N . THR B 1 413 ? -1.972 -27.641 -3.84 1 94.19 413 THR B N 1
ATOM 6666 C CA . THR B 1 413 ? -0.976 -26.594 -3.951 1 94.19 413 THR B CA 1
ATOM 6667 C C . THR B 1 413 ? -0.04 -26.594 -2.746 1 94.19 413 THR B C 1
ATOM 6669 O O . THR B 1 413 ? 1.18 -26.5 -2.898 1 94.19 413 THR B O 1
ATOM 6672 N N . LEU B 1 414 ? -0.62 -26.734 -1.613 1 93.56 414 LEU B N 1
ATOM 6673 C CA . LEU B 1 414 ? 0.155 -26.719 -0.378 1 93.56 414 LEU B CA 1
ATOM 6674 C C . LEU B 1 414 ? 1.072 -27.938 -0.29 1 93.56 414 LEU B C 1
ATOM 6676 O O . LEU B 1 414 ? 2.256 -27.797 0.032 1 93.56 414 LEU B O 1
ATOM 6680 N N . VAL B 1 415 ? 0.569 -29.047 -0.622 1 94.38 415 VAL B N 1
ATOM 6681 C CA . VAL B 1 415 ? 1.331 -30.281 -0.509 1 94.38 415 VAL B CA 1
ATOM 6682 C C . VAL B 1 415 ? 2.455 -30.297 -1.542 1 94.38 415 VAL B C 1
ATOM 6684 O O . VAL B 1 415 ? 3.604 -30.609 -1.217 1 94.38 415 VAL B O 1
ATOM 6687 N N . CYS B 1 416 ? 2.115 -29.984 -2.76 1 94.19 416 CYS B N 1
ATOM 6688 C CA . CYS B 1 416 ? 3.115 -29.984 -3.822 1 94.19 416 CYS B CA 1
ATOM 6689 C C . CYS B 1 416 ? 4.227 -28.984 -3.523 1 94.19 416 CYS B C 1
ATOM 6691 O O . CYS B 1 416 ? 5.406 -29.281 -3.732 1 94.19 416 CYS B O 1
ATOM 6693 N N . THR B 1 417 ? 3.873 -27.859 -3.059 1 91.19 417 THR B N 1
ATOM 6694 C CA . THR B 1 417 ? 4.867 -26.844 -2.73 1 91.19 417 THR B CA 1
ATOM 6695 C C . THR B 1 417 ? 5.727 -27.281 -1.55 1 91.19 417 THR B C 1
ATOM 6697 O O . THR B 1 417 ? 6.949 -27.125 -1.568 1 91.19 417 THR B O 1
ATOM 6700 N N . PHE B 1 418 ? 5.121 -27.859 -0.608 1 92.25 418 PHE B N 1
ATOM 6701 C CA . PHE B 1 418 ? 5.828 -28.312 0.581 1 92.25 418 PHE B CA 1
ATOM 6702 C C . PHE B 1 418 ? 6.828 -29.406 0.225 1 92.25 418 PHE B C 1
ATOM 6704 O O . PHE B 1 418 ? 7.949 -29.422 0.737 1 92.25 418 PHE B O 1
ATOM 6711 N N . LEU B 1 419 ? 6.488 -30.25 -0.601 1 94.19 419 LEU B N 1
ATOM 6712 C CA . LEU B 1 419 ? 7.297 -31.422 -0.915 1 94.19 419 LEU B CA 1
ATOM 6713 C C . LEU B 1 419 ? 8.445 -31.062 -1.846 1 94.19 419 LEU B C 1
ATOM 6715 O O . LEU B 1 419 ? 9.414 -31.828 -1.979 1 94.19 419 LEU B O 1
ATOM 6719 N N . THR B 1 420 ? 8.352 -29.938 -2.463 1 92.94 420 THR B N 1
ATOM 6720 C CA . THR B 1 420 ? 9.344 -29.562 -3.459 1 92.94 420 THR B CA 1
ATOM 6721 C C . THR B 1 420 ? 10.727 -29.453 -2.824 1 92.94 420 THR B C 1
ATOM 6723 O O . THR B 1 420 ? 11.703 -30.031 -3.334 1 92.94 420 THR B O 1
ATOM 6726 N N . THR B 1 421 ? 10.828 -28.797 -1.711 1 90.06 421 THR B N 1
ATOM 6727 C CA . THR B 1 421 ? 12.125 -28.578 -1.08 1 90.06 421 THR B CA 1
ATOM 6728 C C . THR B 1 421 ? 12.727 -29.891 -0.58 1 90.06 421 THR B C 1
ATOM 6730 O O . THR B 1 421 ? 13.859 -30.219 -0.918 1 90.06 421 THR B O 1
ATOM 6733 N N . PRO B 1 422 ? 12.008 -30.672 0.208 1 92.19 422 PRO B N 1
ATOM 6734 C CA . PRO B 1 422 ? 12.578 -31.922 0.687 1 92.19 422 PRO B CA 1
ATOM 6735 C C . PRO B 1 422 ? 12.93 -32.875 -0.449 1 92.19 422 PRO B C 1
ATOM 6737 O O . PRO B 1 422 ? 13.945 -33.594 -0.384 1 92.19 422 PRO B O 1
ATOM 6740 N N . LEU B 1 423 ? 12.18 -32.938 -1.447 1 94.81 423 LEU B N 1
ATOM 6741 C CA . LEU B 1 423 ? 12.445 -33.844 -2.566 1 94.81 423 LEU B CA 1
ATOM 6742 C C . LEU B 1 423 ? 13.648 -33.375 -3.373 1 94.81 423 LEU B C 1
ATOM 6744 O O . LEU B 1 423 ? 14.398 -34.188 -3.926 1 94.81 423 LEU B O 1
ATOM 6748 N N . THR B 1 424 ? 13.781 -32.094 -3.461 1 93.19 424 THR B N 1
ATOM 6749 C CA . THR B 1 424 ? 14.953 -31.531 -4.141 1 93.19 424 THR B CA 1
ATOM 6750 C C . THR B 1 424 ? 16.234 -31.891 -3.393 1 93.19 424 THR B C 1
ATOM 6752 O O . THR B 1 424 ? 17.234 -32.281 -4.008 1 93.19 424 THR B O 1
ATOM 6755 N N . LEU B 1 425 ? 16.156 -31.781 -2.098 1 90.75 425 LEU B N 1
ATOM 6756 C CA . LEU B 1 425 ? 17.312 -32.094 -1.273 1 90.75 425 LEU B CA 1
ATOM 6757 C C . LEU B 1 425 ? 17.656 -33.594 -1.381 1 90.75 425 LEU B C 1
ATOM 6759 O O . LEU B 1 425 ? 18.828 -33.969 -1.314 1 90.75 425 LEU B O 1
ATOM 6763 N N . LEU B 1 426 ? 16.688 -34.375 -1.586 1 92.12 426 LEU B N 1
ATOM 6764 C CA . LEU B 1 426 ? 16.906 -35.812 -1.725 1 92.12 426 LEU B CA 1
ATOM 6765 C C . LEU B 1 426 ? 17.453 -36.156 -3.105 1 92.12 426 LEU B C 1
ATOM 6767 O O . LEU B 1 426 ? 18.328 -37.031 -3.238 1 92.12 426 LEU B O 1
ATOM 6771 N N . SER B 1 427 ? 17.016 -35.5 -4.09 1 92.94 427 SER B N 1
ATOM 6772 C CA . SER B 1 427 ? 17.391 -35.812 -5.461 1 92.94 427 SER B CA 1
ATOM 6773 C C . SER B 1 427 ? 18.719 -35.188 -5.832 1 92.94 427 SER B C 1
ATOM 6775 O O . SER B 1 427 ? 19.438 -35.688 -6.695 1 92.94 427 SER B O 1
ATOM 6777 N N . TYR B 1 428 ? 19.062 -34.094 -5.246 1 90.19 428 TYR B N 1
ATOM 6778 C CA . TYR B 1 428 ? 20.234 -33.312 -5.645 1 90.19 428 TYR B CA 1
ATOM 6779 C C . TYR B 1 428 ? 21.031 -32.875 -4.426 1 90.19 428 TYR B C 1
ATOM 6781 O O . TYR B 1 428 ? 21.266 -31.688 -4.223 1 90.19 428 TYR B O 1
ATOM 6789 N N . PRO B 1 429 ? 21.547 -33.875 -3.717 1 86.75 429 PRO B N 1
ATOM 6790 C CA . PRO B 1 429 ? 22.359 -33.531 -2.543 1 86.75 429 PRO B CA 1
ATOM 6791 C C . PRO B 1 429 ? 23.688 -32.875 -2.912 1 86.75 429 PRO B C 1
ATOM 6793 O O . PRO B 1 429 ? 24.141 -33 -4.055 1 86.75 429 PRO B O 1
ATOM 6796 N N . VAL B 1 430 ? 24.266 -32.219 -1.966 1 83.88 430 VAL B N 1
ATOM 6797 C CA . VAL B 1 430 ? 25.5 -31.453 -2.168 1 83.88 430 VAL B CA 1
ATOM 6798 C C . VAL B 1 430 ? 26.609 -32.375 -2.635 1 83.88 430 VAL B C 1
ATOM 6800 O O . VAL B 1 430 ? 27.438 -32 -3.475 1 83.88 430 VAL B O 1
ATOM 6803 N N . SER B 1 431 ? 26.609 -33.531 -2.148 1 81.88 431 SER B N 1
ATOM 6804 C CA . SER B 1 431 ? 27.656 -34.5 -2.508 1 81.88 431 SER B CA 1
ATOM 6805 C C . SER B 1 431 ? 27.609 -34.844 -3.998 1 81.88 431 SER B C 1
ATOM 6807 O O . SER B 1 431 ? 28.656 -34.969 -4.641 1 81.88 431 SER B O 1
ATOM 6809 N N . TYR B 1 432 ? 26.484 -34.969 -4.504 1 83.38 432 TYR B N 1
ATOM 6810 C CA . TYR B 1 432 ? 26.328 -35.281 -5.922 1 83.38 432 TYR B CA 1
ATOM 6811 C C . TYR B 1 432 ? 26.766 -34.094 -6.781 1 83.38 432 TYR B C 1
ATOM 6813 O O . TYR B 1 432 ? 27.422 -34.281 -7.812 1 83.38 432 TYR B O 1
ATOM 6821 N N . ARG B 1 433 ? 26.469 -32.906 -6.352 1 82.5 433 ARG B N 1
ATOM 6822 C CA . ARG B 1 433 ? 26.812 -31.688 -7.094 1 82.5 433 ARG B CA 1
ATOM 6823 C C . ARG B 1 433 ? 28.312 -31.531 -7.219 1 82.5 433 ARG B C 1
ATOM 6825 O O . ARG B 1 433 ? 28.828 -31.188 -8.289 1 82.5 433 ARG B O 1
ATOM 6832 N N . GLU B 1 434 ? 28.828 -31.781 -6.148 1 79.62 434 GLU B N 1
ATOM 6833 C CA . GLU B 1 434 ? 30.281 -31.688 -6.145 1 79.62 434 GLU B CA 1
ATOM 6834 C C . GLU B 1 434 ? 30.906 -32.75 -7.047 1 79.62 434 GLU B C 1
ATOM 6836 O O . GLU B 1 434 ? 31.891 -32.5 -7.73 1 79.62 434 GLU B O 1
ATOM 6841 N N . LYS B 1 435 ? 30.359 -33.875 -7.031 1 78.25 435 LYS B N 1
ATOM 6842 C CA . LYS B 1 435 ? 30.859 -34.969 -7.875 1 78.25 435 LYS B CA 1
ATOM 6843 C C . LYS B 1 435 ? 30.734 -34.625 -9.352 1 78.25 435 LYS B C 1
ATOM 6845 O O . LYS B 1 435 ? 31.656 -34.844 -10.141 1 78.25 435 LYS B O 1
ATOM 6850 N N . VAL B 1 436 ? 29.656 -34.125 -9.68 1 78.88 436 VAL B N 1
ATOM 6851 C CA . VAL B 1 436 ? 29.406 -33.781 -11.078 1 78.88 436 VAL B CA 1
ATOM 6852 C C . VAL B 1 436 ? 30.375 -32.688 -11.516 1 78.88 436 VAL B C 1
ATOM 6854 O O . VAL B 1 436 ? 30.906 -32.719 -12.625 1 78.88 436 VAL B O 1
ATOM 6857 N N . GLN B 1 437 ? 30.562 -31.703 -10.633 1 77.75 437 GLN B N 1
ATOM 6858 C CA . GLN B 1 437 ? 31.484 -30.625 -10.953 1 77.75 437 GLN B CA 1
ATOM 6859 C C . GLN B 1 437 ? 32.906 -31.156 -11.156 1 77.75 437 GLN B C 1
ATOM 6861 O O . GLN B 1 437 ? 33.625 -30.734 -12.07 1 77.75 437 GLN B O 1
ATOM 6866 N N . LYS B 1 438 ? 33.25 -32 -10.352 1 76.94 438 LYS B N 1
ATOM 6867 C CA . LYS B 1 438 ? 34.594 -32.594 -10.461 1 76.94 438 LYS B CA 1
ATOM 6868 C C . LYS B 1 438 ? 34.719 -33.469 -11.727 1 76.94 438 LYS B C 1
ATOM 6870 O O . LYS B 1 438 ? 35.75 -33.5 -12.367 1 76.94 438 LYS B O 1
ATOM 6875 N N . TYR B 1 439 ? 33.688 -34.094 -12.062 1 79.31 439 TYR B N 1
ATOM 6876 C CA . TYR B 1 439 ? 33.688 -34.938 -13.25 1 79.31 439 TYR B CA 1
ATOM 6877 C C . TYR B 1 439 ? 33.781 -34.094 -14.516 1 79.31 439 TYR B C 1
ATOM 6879 O O . TYR B 1 439 ? 34.531 -34.406 -15.438 1 79.31 439 TYR B O 1
ATOM 6887 N N . LEU B 1 440 ? 33 -33.062 -14.438 1 74.69 440 LEU B N 1
ATOM 6888 C CA . LEU B 1 440 ? 32.969 -32.219 -15.609 1 74.69 440 LEU B CA 1
ATOM 6889 C C . LEU B 1 440 ? 34.312 -31.484 -15.797 1 74.69 440 LEU B C 1
ATOM 6891 O O . LEU B 1 440 ? 34.688 -31.156 -16.922 1 74.69 440 LEU B O 1
ATOM 6895 N N . LYS B 1 441 ? 34.969 -31.266 -14.656 1 76.56 441 LYS B N 1
ATOM 6896 C CA . LYS B 1 441 ? 36.312 -30.656 -14.703 1 76.56 441 LYS B CA 1
ATOM 6897 C C . LYS B 1 441 ? 37.375 -31.672 -15.086 1 76.56 441 LYS B C 1
ATOM 6899 O O . LYS B 1 441 ? 38.531 -31.297 -15.352 1 76.56 441 LYS B O 1
ATOM 6904 N N . GLY B 1 442 ? 36.875 -32.906 -15.156 1 73.5 442 GLY B N 1
ATOM 6905 C CA . GLY B 1 442 ? 37.812 -33.969 -15.539 1 73.5 442 GLY B CA 1
ATOM 6906 C C . GLY B 1 442 ? 38.625 -34.5 -14.383 1 73.5 442 GLY B C 1
ATOM 6907 O O . GLY B 1 442 ? 39.625 -35.219 -14.594 1 73.5 442 GLY B O 1
ATOM 6908 N N . ASP B 1 443 ? 38.312 -34.188 -13.328 1 74.19 443 ASP B N 1
ATOM 6909 C CA . ASP B 1 443 ? 39.156 -34.531 -12.172 1 74.19 443 ASP B CA 1
ATOM 6910 C C . ASP B 1 443 ? 38.875 -35.969 -11.711 1 74.19 443 ASP B C 1
ATOM 6912 O O . ASP B 1 443 ? 39.75 -36.562 -11.062 1 74.19 443 ASP B O 1
ATOM 6916 N N . ILE B 1 444 ? 37.656 -36.375 -11.977 1 73.25 444 ILE B N 1
ATOM 6917 C CA . ILE B 1 444 ? 37.344 -37.719 -11.523 1 73.25 444 ILE B CA 1
ATOM 6918 C C . ILE B 1 444 ? 36.688 -38.5 -12.656 1 73.25 444 ILE B C 1
ATOM 6920 O O . ILE B 1 444 ? 36.156 -37.906 -13.594 1 73.25 444 ILE B O 1
ATOM 6924 N N . ASP B 1 445 ? 37 -39.781 -12.656 1 73.81 445 ASP B N 1
ATOM 6925 C CA . ASP B 1 445 ? 36.219 -40.656 -13.523 1 73.81 445 ASP B CA 1
ATOM 6926 C C . ASP B 1 445 ? 34.875 -41.031 -12.875 1 73.81 445 ASP B C 1
ATOM 6928 O O . ASP B 1 445 ? 34.75 -41.062 -11.648 1 73.81 445 ASP B O 1
ATOM 6932 N N . TRP B 1 446 ? 33.75 -40.906 -13.508 1 67.5 446 TRP B N 1
ATOM 6933 C CA . TRP B 1 446 ? 32.375 -41.062 -12.992 1 67.5 446 TRP B CA 1
ATOM 6934 C C . TRP B 1 446 ? 32.312 -42.25 -12.016 1 67.5 446 TRP B C 1
ATOM 6936 O O . TRP B 1 446 ? 31.594 -42.188 -11.008 1 67.5 446 TRP B O 1
ATOM 6946 N N . GLU B 1 447 ? 33.156 -43.312 -12.281 1 67.12 447 GLU B N 1
ATOM 6947 C CA . GLU B 1 447 ? 33.188 -44.469 -11.406 1 67.12 447 GLU B CA 1
ATOM 6948 C C . GLU B 1 447 ? 34.188 -44.281 -10.25 1 67.12 447 GLU B C 1
ATOM 6950 O O . GLU B 1 447 ? 34.25 -45.094 -9.336 1 67.12 447 GLU B O 1
ATOM 6955 N N . GLY B 1 448 ? 34.719 -43.312 -9.781 1 51.88 448 GLY B N 1
ATOM 6956 C CA . GLY B 1 448 ? 35.688 -43.094 -8.727 1 51.88 448 GLY B CA 1
ATOM 6957 C C . GLY B 1 448 ? 37.125 -43.156 -9.227 1 51.88 448 GLY B C 1
ATOM 6958 O O . GLY B 1 448 ? 37.406 -43.844 -10.211 1 51.88 448 GLY B O 1
#

Sequence (896 aa):
MSESSSNSHSGIIGGRDPLEYDPDTPITLFLFQAVFIIALCQIIHIPLGYMRQPRVIAEVIAGILLGPTALGRIPNFTSTCFPDESVPMLTLVGNIGIIFFLFLVGLEVDVKFLKKNIYIALTVGLTNMAVPFGFGCLIAYGLFNEYSQDHSEGLKFTTFMVFIAVAMCITAFPVLARILTELRLLKERVGTIVLASGITNDVVGWMLLALSVTLANAGSGIDTLYILLVTIGWALFVIFPVRWVLVKFILRRDLKSGVLSRAGMLMIILMMFVSSFFTDIIGVHSIFGAFMVGLIVPREHGFVVDLTHKIEDIVQIIFIPIYFAIAGFNVDFDELNRGIDWGYVVAIIVVSMSTKIIGGFIGAKACGYYWRESLTVGVLMSCKGIVEIVVLNVGLNAGIISRKLFSMFVLMTLVCTFLTTPLTLLSYPVSYREKVQKYLKGDIDWEGMSESSSNSHSGIIGGRDPLEYDPDTPITLFLFQAVFIIALCQIIHIPLGYMRQPRVIAEVIAGILLGPTALGRIPNFTSTCFPDESVPMLTLVGNIGIIFFLFLVGLEVDVKFLKKNIYIALTVGLTNMAVPFGFGCLIAYGLFNEYSQDHSEGLKFTTFMVFIAVAMCITAFPVLARILTELRLLKERVGTIVLASGITNDVVGWMLLALSVTLANAGSGIDTLYILLVTIGWALFVIFPVRWVLVKFILRRDLKSGVLSRAGMLMIILMMFVSSFFTDIIGVHSIFGAFMVGLIVPREHGFVVDLTHKIEDIVQIIFIPIYFAIAGFNVDFDELNRGIDWGYVVAIIVVSMSTKIIGGFIGAKACGYYWRESLTVGVLMSCKGIVEIVVLNVGLNAGIISRKLFSMFVLMTLVCTFLTTPLTLLSYPVSYREKVQKYLKGDIDWEG

Secondary structure (DSSP, 8-state):
---TTS-TTSTGGGT--TTS--TT-HHHHHHHHHHHHHHHHHHHHHHHHHTT--HHHHHHHHHHHHSTTTGGGSTTHHHHHS-GGGHHHHHHHHHHHHHHHHHHHHHH--HHHHHHTHHHHHHHHHHHHHHHHHHHHHHHHHHHHHTGGGSPTT--HHHHHHHHHHHHH---HHHHHHHHHHTT-TTSHHHHHHHHHHHHHHHHHHHHHHHHHHHHH-SSHHHHHHHHHHHHHHHHHIIIIIHHHIIIIISHHHHHHTS--HHHHHHHHHHHHHHHHHHHHHTS-HHHHHHHHHHHS--GGGHHHHHHHHHHHHIIIIIHHHHHHHHHHT--GGG--SHHHHHHHHHHHHHHHHHHHHHHHHHHHHTT--HHHHHHHHHHHT--HHHHHHHHHHHHHTTSS-HHHHHHHHHHHHHHHHHHHHHHHHHS-HHHHHHHHHHHTTSS-TT-/---TTS-TTSTGGGT--TTS--TT-HHHHHHHHHHHHHHHHHHHHHHHHHTT--HHHHHHHHHHHHSTTTGGGSTTHHHHHS-GGGHHHHHHHHHHHHHHHHHHHHHH--HHHHHHTHHHHHHHHHHHHHHHHHHHHHHHHHHHHHTGGGSPTT--HHHHHHHHHHHHH---HHHHHHHHHHTT-TTSHHHHHHHHHHHHHHHHHHHHHHHHHHHHH-SSHHHHHHHHHHHHHHHHHIIIIIHHHIIIIISHHHHHHTS--HHHHHHHHHHHHHHHHHHHHHTS-HHHHHHHHHHHS--GGGHHHHHHHHHHHHIIIIIHHHHHHHHHHT--GGG--SHHHHHHHHHHHHHHHHHHHHHHHHHHHHTT--HHHHHHHHHHHT--HHHHHHHHHHHHHTTSS-HHHHHHHHHHHHHHHHHHHHHHHHHS-HHHHHHHHHHHTTSS-TT-

Solvent-accessible surface area (backbone atoms only — not comparable to full-atom values): 43396 Å² total; per-residue (Å²): 134,90,66,86,79,63,62,78,56,13,10,46,84,57,68,31,66,62,55,57,88,35,74,90,52,47,51,50,40,46,34,52,45,51,50,50,50,42,50,44,22,51,59,50,27,53,68,39,45,78,68,67,49,65,63,60,56,22,19,34,50,40,7,27,41,59,9,61,59,42,44,35,65,41,85,59,39,39,66,45,68,57,31,77,84,49,49,44,54,49,49,35,50,12,51,53,20,49,29,53,49,31,20,51,56,21,48,64,59,51,64,69,59,36,63,76,37,38,68,54,16,50,45,25,19,46,34,22,28,48,44,10,27,55,53,19,40,57,50,27,54,55,51,50,66,72,46,51,84,61,45,46,90,83,68,51,63,68,37,42,24,49,40,41,9,48,69,36,32,40,32,17,43,73,54,43,56,47,52,29,54,77,67,69,28,58,86,39,75,59,27,50,53,47,50,36,14,28,54,44,31,38,55,51,41,52,53,51,47,33,49,27,42,28,49,58,31,25,88,42,73,66,50,27,50,50,39,51,50,48,50,52,50,48,50,51,42,46,62,44,62,47,29,49,45,42,54,66,61,64,32,36,66,27,63,72,71,47,45,83,42,70,66,46,52,46,52,52,52,48,50,23,41,51,34,14,35,51,30,32,35,49,19,51,39,36,43,57,20,11,23,54,45,20,57,49,56,63,72,60,74,46,42,45,59,52,50,45,60,33,44,46,60,57,33,60,59,54,18,44,39,45,32,30,24,55,57,14,40,55,28,38,63,75,68,59,72,49,70,63,50,52,51,49,33,52,47,51,35,51,49,33,42,51,27,14,24,50,15,19,21,53,21,31,41,74,72,68,46,51,73,47,51,8,47,28,39,1,35,52,52,29,23,16,51,65,54,46,51,51,52,48,49,51,34,42,75,63,43,62,39,34,54,56,56,44,30,40,50,51,50,30,31,49,50,38,32,60,47,22,55,62,50,31,52,68,48,55,36,70,69,56,54,52,49,51,53,36,35,75,72,60,74,42,53,95,86,106,137,89,70,85,79,65,62,76,57,11,9,47,83,58,66,31,64,61,55,58,87,34,72,90,51,47,50,50,39,46,33,50,42,50,50,51,51,44,49,44,20,52,60,51,26,54,67,39,44,79,68,67,47,65,63,61,57,22,19,34,50,40,7,28,41,59,9,60,58,42,45,35,66,41,84,60,39,38,65,46,70,56,30,76,83,50,47,42,54,48,48,34,50,12,50,55,20,49,30,52,49,31,20,50,56,21,48,65,60,52,64,69,60,37,63,76,38,38,67,52,17,49,44,25,18,45,35,23,29,49,44,11,24,53,53,18,41,56,49,28,54,56,49,49,67,73,45,51,84,61,45,47,90,85,70,50,62,68,36,40,24,48,41,41,10,48,68,36,32,39,33,17,42,74,56,43,53,48,51,29,54,75,68,68,29,58,86,39,75,59,28,51,52,46,51,35,14,28,53,43,30,40,56,51,42,51,51,52,48,35,49,26,42,27,49,58,31,26,89,42,74,65,48,27,52,50,39,51,50,50,51,52,49,47,51,52,43,46,61,44,60,46,29,48,46,41,54,65,60,63,31,37,67,27,65,72,70,49,45,83,44,70,66,45,50,46,52,51,53,48,48,23,42,51,34,13,35,52,30,31,35,49,19,52,38,36,42,57,22,11,24,55,45,20,58,51,57,63,73,59,74,47,42,46,58,52,50,46,58,33,44,46,59,59,33,60,59,53,18,45,37,46,32,31,24,56,57,14,40,55,27,36,62,74,69,59,72,49,70,64,48,54,51,48,34,52,46,52,35,50,49,32,43,50,27,14,23,50,15,17,22,54,21,31,42,74,72,68,46,51,73,48,52,9,45,29,39,1,35,51,51,31,22,17,50,65,54,44,51,52,52,48,49,53,34,40,75,65,44,64,39,34,56,57,55,46,30,39,50,50,50,30,31,49,51,37,33,60,46,22,54,62,50,31,51,69,48,56,36,70,70,56,53,52,49,50,52,36,34,74,72,60,73,40,54,95,86,105

Radius of gyration: 29.76 Å; Cα contacts (8 Å, |Δi|>4): 1418; chains: 2; bounding box: 77×95×64 Å